Protein AF-0000000083426037 (afdb_homodimer)

Sequence (1390 aa):
MDGDGNTFSNYRVETEENGKLPRKICNLVKFCLFLLVWMYSSVYLITTAPKVPSTFLVPVLPYRQYVIKSRDRKHHSDIDIEFSGPLNKRLIKHPDQATNLDPYIKVQVESFDAMANETALESQAWVLFLLANQDEMSYTIKKEFTLKKKKRRHPQDNQPSTSRGDYHELNVILTNYHSGAFGLFVVINYNPVSTHVGVAGGIMLLIFLYVLIIWDLADRAFVSLLISMGGMGLLCMMNARPLLTEFLKWIHLDCLMYVFLLMLIVRIVDETAVFDFIAALAYGASRGKPWLLVLILCVCAAIFSALLDNVTMVLLMGPIIFRLCHKLALCTTIVLMSVTMFANIGNVLSPLNKHSILKFDIDPAFKAQHITYGNYVLHLIPGVILSMVVAYAVLYGFFQKYLYNTSKVFGSISSLQVRADKLKKVGAHLSQYQNNRITQLRRIENVQPEERKNVDFQLVLSDLKANCIVTNLPLLIGCCISLAVLFVLCLPTIDNTLHHLEPSWIALFATMLLLILGNLQELDVLLARIDWRSLIFIAALLVLFKSIRYLGIDYWTINVIHNLVCNTRKDRQLAVSILVLTAVAAIESAVMPNMVIKSLMVTEAINLSASCDLPFAPLLWSIAYGSSFGENSNLICSLANVIAAGLAHQEGYRYTYKNFFIIGFPVTLATLLISTMYLMFAHLVFNWHGTSVQSMDGDGNTFSNYRVETEENGKLPRKICNLVKFCLFLLVWMYSSVYLITTAPKVPSTFLVPVLPYRQYVIKSRDRKHHSDIDIEFSGPLNKRLIKHPDQATNLDPYIKVQVESFDAMANETALESQAWVLFLLANQDEMSYTIKKEFTLKKKKRRHPQDNQPSTSRGDYHELNVILTNYHSGAFGLFVVINYNPVSTHVGVAGGIMLLIFLYVLIIWDLADRAFVSLLISMGGMGLLCMMNARPLLTEFLKWIHLDCLMYVFLLMLIVRIVDETAVFDFIAALAYGASRGKPWLLVLILCVCAAIFSALLDNVTMVLLMGPIIFRLCHKLALCTTIVLMSVTMFANIGNVLSPLNKHSILKFDIDPAFKAQHITYGNYVLHLIPGVILSMVVAYAVLYGFFQKYLYNTSKVFGSISSLQVRADKLKKVGAHLSQYQNNRITQLRRIENVQPEERKNVDFQLVLSDLKANCIVTNLPLLIGCCISLAVLFVLCLPTIDNTLHHLEPSWIALFATMLLLILGNLQELDVLLARIDWRSLIFIAALLVLFKSIRYLGIDYWTINVIHNLVCNTRKDRQLAVSILVLTAVAAIESAVMPNMVIKSLMVTEAINLSASCDLPFAPLLWSIAYGSSFGENSNLICSLANVIAAGLAHQEGYRYTYKNFFIIGFPVTLATLLISTMYLMFAHLVFNWHGTSVQS

Foldseek 3Di:
DCPPPPPPPPPPPPPDPPCVVVVVVVVVVVVVVLVVLVVLLVVLVVPFDADDWDKDKDKAAEQDKDKDKDPDQDFDQKKKKKKWWQFDPVCLLVVVPDDPQWKKKKKKKFWAQPVVRDGQWIWDIGITTGDPPDGDGDDMDMDMTGTDGDPPPDPPPPPPPPPPSRRTIMMIMIGTHHNDMHIMIMTMDRQAFDLVVLLVQLVVLLVVLCVCFQVVVDQNLVSLQSSLSSLQSVCSVSSNHHDPVVLVVLLVVLVLLLLQLLLLLLLLLLVFLPLLVVLLVLLVVQLNDPLSSLLSLQVVLLQVCLQPPLQSSLSNCLSNLCVNCLLLVWQSLLSSLSNSLSSLLSNLLHLVLVCLQPVDVCVVLCVLFVPASVNSNVLQVVLSVVLSVLLSVLSCVVCVVPTLPCVQQVVLLVVLVSVQVSCVVVVNHDPVLSVVLSVSSVVSVPPDSVVSSDDDSVVSSVVSVVSNDGPDVQLNVLSVVLVVQLSVVSRVVNPCPPDPDDSSVSSVVSSVSSCVSVVPPCVVVSSVPGLVSLSSSSSSQSSSVVSSVSSNVLVVLLVVLCCQQVVDDLLCSQLSLLVSLLQSLLVVLLRAAQSPCSNSQLVSLLSCCVVSFDFSSSNNSSNSQNNSLSPQQWQRSYSSSSVSCSSCSSSRGDNGGVVSNVSSNVSSVSSSVSSSVSSCCCCVVVVPGDGGSVD/DPPVPPDPPPPPPPPDPPCVVVVVVVVVVVVVVLVVLVVLLVVLVVPFDADDWDKDKDKAAEQDKDKDKDPDQDFDQKKKKKKWWQFDPVCLLVVVPDDPQFKKKKKKKFWAQPVVRDTFWIWDIGITTGDPPDGDGDDMDMDMTGTDGDPDPDPPPPPPPPPPSRRIIMMIMIGTHHNDMHIMIMTMDRQAFDLVVLLVQLVVLLVVLCVCFQVVVDQLLVSLQSSLSSLQSVCSVSSNHHDPVVLVVLLVVLVLLLLQLLLLLLLLLLVFLPLLVVLLVLLVVQVNDVLSSLLSLQVVLLQVCLQFPLQSSLSNCLSNLCVNCLLLVWQSLLSSLSNSLSSLLSNLLHLVLVCLQPVDPCVVLCVLFVPASVNSNVLQVVLSVVLSVLLSVLSCVVCVPPGLVNVLQVVLLVVLVSVQVSCVVVVNRLPVLSVVLSVSSVVSVPPDSVVSVPDDSVVSSVVSVVSNDGPDVQLNVLSVVLVVQLSVVSRVVNPCPPDPDDSSVSSVVSSVSSCVSVVPDCVVVSSVPGLVSLSSSSSSQSSSVVSSVSSNVLVVLLVVLCCQQVVDDLLCSQLSLLVSLLQSLLVVLLRAAQSVVSNSQLVSLLSCCVVSFYFSSSNNSSNSQNNSLSPQQWQRSYSNSSVSCSSCSSSRGDNGGVVSNVSSNVSSVSSSVSSSVSSCCCCVVVVPGDGGSVD

Nearest PDB structures (foldseek):
  8w6t-assembly1_A  TM=7.817E-01  e=2.371E-08  Homo sapiens
  8w6g-assembly1_B  TM=7.305E-01  e=9.644E-08  Homo sapiens
  6okz-assembly2_A  TM=5.923E-01  e=1.236E-06  Vibrio cholerae O1 biovar El Tor str. N16961
  6ol0-assembly2_B  TM=5.603E-01  e=9.181E-07  Vibrio cholerae O1 biovar El Tor str. N16961
  4f35-assembly1_C  TM=5.423E-01  e=1.290E-06  Vibrio cholerae

Solvent-accessible surface area (backbone atoms only — not comparable to full-atom values): 70808 Å² total; per-residue (Å²): 132,84,74,76,75,82,64,89,61,78,72,62,80,79,69,73,82,87,60,48,60,65,49,52,48,51,50,48,49,49,50,51,50,52,49,47,44,51,48,54,19,51,52,28,52,49,74,42,63,62,53,73,71,49,46,31,32,43,42,41,45,48,66,34,74,41,74,47,74,47,87,59,55,82,60,56,59,43,32,34,37,33,42,31,19,29,44,23,64,68,39,52,76,35,59,84,74,54,52,95,80,56,39,38,30,40,37,33,43,34,30,32,28,70,88,75,71,37,72,53,26,39,32,75,74,42,73,45,28,37,44,81,95,45,52,44,57,68,39,74,50,79,48,77,44,58,52,39,73,58,80,73,82,76,85,73,84,67,70,76,74,70,82,59,88,70,54,35,37,39,32,43,34,39,34,29,74,25,86,61,66,41,19,37,40,38,35,46,36,48,55,53,64,54,46,67,63,26,32,52,52,36,50,49,52,49,52,52,52,48,54,38,47,57,66,60,72,52,38,59,40,61,51,31,44,51,49,24,44,33,34,51,14,52,34,19,69,49,60,52,25,66,42,69,72,57,51,56,57,40,42,38,59,59,61,52,49,27,54,52,36,46,53,51,46,45,53,58,39,62,74,38,33,57,46,39,44,51,36,34,52,49,47,60,72,26,72,64,38,66,67,49,32,53,49,50,50,21,52,50,29,14,55,46,2,20,56,44,46,36,50,61,38,42,59,59,44,46,62,26,47,52,56,48,23,61,74,55,61,42,32,52,59,60,54,51,50,48,27,48,43,30,10,34,48,23,23,59,56,7,46,63,51,37,40,44,52,52,59,56,92,49,53,60,60,34,57,71,62,66,61,45,69,69,59,52,41,63,68,44,45,62,41,44,54,54,24,50,53,52,33,49,52,51,47,52,67,59,36,76,69,44,42,65,51,47,67,72,51,47,68,9,49,56,50,40,47,49,46,28,51,47,23,37,67,75,33,35,36,42,21,57,46,49,51,49,44,45,54,50,51,51,52,55,68,68,50,59,66,72,62,47,78,64,59,58,50,68,58,54,48,50,51,35,52,64,59,42,53,77,86,53,63,61,42,43,54,25,41,51,49,23,51,46,50,40,52,59,59,52,51,46,50,53,55,70,73,76,34,79,60,52,67,39,57,44,33,50,51,24,38,52,50,29,38,61,55,47,64,58,60,58,59,61,59,60,57,69,70,52,68,59,56,54,52,50,25,51,32,21,44,40,35,26,52,50,38,32,43,70,23,28,42,57,60,53,52,51,50,52,52,50,53,62,36,68,72,40,60,78,92,49,26,64,62,47,37,35,52,49,40,19,51,50,30,17,52,47,9,41,70,36,50,46,72,67,50,39,43,54,51,46,54,48,38,52,47,44,11,54,76,67,64,28,48,37,61,59,43,52,51,21,34,44,50,14,31,32,38,15,25,35,30,28,45,81,12,25,72,33,46,43,47,51,38,47,53,32,46,75,72,28,38,61,63,56,47,56,64,40,29,68,54,21,34,59,35,25,53,51,29,51,50,51,34,50,51,46,50,46,47,44,46,71,72,64,49,73,59,71,69,23,73,78,104,132,84,74,76,75,79,64,90,61,78,73,62,79,80,68,73,82,86,60,46,61,64,49,52,49,50,50,48,48,49,50,50,51,54,49,47,46,50,49,53,19,50,51,27,51,51,71,41,63,61,54,73,72,50,46,32,32,42,42,41,45,47,66,36,75,39,73,47,76,47,86,58,54,81,62,55,60,42,32,34,38,33,44,32,18,27,45,24,64,68,38,51,76,35,59,83,76,52,53,96,81,54,38,37,30,41,37,31,42,33,31,31,27,68,88,74,72,39,72,53,26,38,29,74,74,41,72,45,30,38,44,81,98,44,50,42,56,68,39,75,49,76,47,77,44,58,51,39,73,59,82,73,82,76,85,72,84,67,72,78,76,72,82,58,89,68,54,35,39,39,32,42,34,38,35,28,75,25,85,60,66,42,19,35,39,38,35,47,36,49,55,52,63,55,45,67,62,25,31,53,50,37,50,51,53,50,51,53,50,48,55,37,46,55,66,60,72,52,38,58,40,59,50,31,43,52,50,24,43,35,34,50,14,52,34,20,68,49,61,52,26,68,42,69,72,58,52,55,56,39,43,37,58,57,60,52,50,27,54,52,36,47,53,51,45,45,53,58,39,61,73,39,34,58,45,38,44,52,34,32,52,48,47,60,72,26,73,64,39,66,68,49,33,51,48,52,51,20,52,49,29,15,54,47,2,20,54,46,46,36,48,60,39,41,60,59,44,45,64,28,46,51,56,46,23,63,74,56,60,40,29,52,58,59,52,51,51,49,27,47,43,28,10,35,48,22,23,56,56,7,44,62,51,37,42,44,54,52,60,59,93,49,52,61,60,34,58,71,60,66,60,43,69,67,57,52,40,63,69,44,46,62,40,42,55,54,23,51,53,50,34,49,52,52,48,51,69,68,34,70,72,46,44,61,52,48,68,71,51,52,67,10,46,54,50,39,47,51,45,32,51,47,18,42,67,74,32,42,35,44,23,55,48,50,54,51,42,46,53,50,50,51,51,55,67,69,50,56,69,73,61,50,77,66,58,58,49,67,59,53,47,49,50,35,52,63,60,42,54,77,84,52,62,60,42,44,51,24,41,51,49,24,52,46,48,40,51,59,60,52,51,45,50,54,53,71,73,77,32,80,62,52,68,40,57,45,33,49,51,24,39,52,49,28,40,61,56,47,65,58,58,58,60,62,60,60,56,69,70,51,67,60,55,55,53,50,25,51,34,21,43,40,36,25,52,49,36,31,43,70,24,29,43,56,60,53,51,50,50,52,52,49,52,62,36,69,72,40,59,79,92,49,26,64,63,46,37,36,53,48,40,21,50,51,30,16,52,47,9,42,70,35,49,47,73,67,50,38,43,55,53,48,53,47,39,52,50,43,11,54,75,66,64,29,47,37,61,60,41,51,53,22,34,46,51,13,32,31,38,15,24,34,30,27,46,81,11,26,72,35,45,43,49,50,38,45,54,33,46,75,73,29,39,64,61,53,47,56,64,42,30,70,54,22,34,58,36,26,53,52,29,51,50,50,34,49,52,46,52,47,47,44,47,70,71,65,50,73,58,70,67,22,73,79,102

pLDDT: mean 78.53, std 16.11, range [19.44, 97.12]

Organism: Drosophila navojoa (NCBI:txid7232)

Secondary structure (DSSP, 8-state):
----------------GGGHHHHHHHHHHHHHHHHHHHHHHHHHHHHPPP---EEEEEEE-TT-EEEEE---S---SEEEEEEEESB-HHHHH-GGG--TTS-EEEEEEEEEETTTTEEEEEPPPEEEEB-TT--B--EEEEEEEEPEE---S-S------------EEEEEEEEE-SSS-EEEEEEEESSPPPHHHHHHHHHHHHHHHHHHHHTT-S-HHHHHHHHHHHHHHHHHHTT-PPPHHHHHHHT-HHHHHHHHHHHHHHHHHHTTTHHHHHHHHHHHHHTT-HHHHHHHHHHHHHHHHHHS-HHHHHHHHHHHHHHHHHHHT--HHHHHHHHHHHHHHHGGG-HHHHHHHH-SS-HHHHHHTT--HHHHHHHHHHHHHHHHHHHHHHHHHHHHHHTT--GGGGHHHHHHHHHHHHHHHTT----HHHHHHHHHHHHHHHS-HHHHHT--HHHHHHHHHHT---S-HHHHHHHHHHHHHHHHHHSGGGSTTS----HHHHHHHHHHHHHHHHT---HHHHHHTS-HHHHHHHHHHHHHHHHHIIIIIHHHHHHHHHHHHHTS-GGGHHHHHHHHHHHHHHHHHHHS-HHHHHHHHHHHHHHHHHHTT-BHHHHHHHHHHHHHHHTTS-GGG-HHHHHHHHHHHHTT----HHHHHHHHHHHHHHHHHHHHHHHHIIIIIS-----BTT-/----------------GGGHHHHHHHHHHHHHHHHHHHHHHHHHHHHPPP---EEEEEEE-TT-EEEEE---S---SEEEEEEEESB-HHHHH-GGG--TTS-EEEEEEEEEETTTTEEEEEPPPEEEEB-TT--B--EEEEEEEE-EE---S--------------EEEEEEEEE-SSS-EEEEEEEESSPPPHHHHHHHHHHHHHHHHHHHHTT-S-HHHHHHHHHHHHHHHHHHTT-PPPHHHHHHHT-HHHHHHHHHHHHHHHHHHTTTHHHHHHHHHHHHHTT-HHHHHHHHHHHHHHHHHHS-HHHHHHHHHHHHHHHHHHHT--HHHHHHHHHHHHHHHGGG-HHHHHHHH-SS-HHHHHHTT--HHHHHHHHHHHHHHHHHHHHHHHHHHHTTTTT--GGGHHHHHHHHHHHHHHHHTT----HHHHHHHHHHHHHHHS-HHHHHT--HHHHHHHHHHT---S-HHHHHHHHHHHHHHHHHHSGGGSTTS----HHHHHHHHHHHHHHHHT---HHHHHHTS-HHHHHHHHHHHHHHHHHIIIIIHHHHHHHHHHHHHTS-GGGHHHHHHHHHHHHHHHHHHHS-HHHHHHHHHHHHHHHHHHTT-BHHHHHHHHHHHHHHHTTS-GGG-HHHHHHHHHHHHTT----HHHHHHHHHHHHHHHHHHHHHHHHIIIIIS-----BTT-

Structure (mmCIF, N/CA/C/O backbone):
data_AF-0000000083426037-model_v1
#
loop_
_entity.id
_entity.type
_entity.pdbx_description
1 polymer 'Citrate transporter-like domain-containing protein'
#
loop_
_atom_site.group_PDB
_atom_site.id
_atom_site.type_symbol
_atom_site.label_atom_id
_atom_site.label_alt_id
_atom_site.label_comp_id
_atom_site.label_asym_id
_atom_site.label_entity_id
_atom_site.label_seq_id
_atom_site.pdbx_PDB_ins_code
_atom_site.Cartn_x
_atom_site.Cartn_y
_atom_site.Cartn_z
_atom_site.occupancy
_atom_site.B_iso_or_equiv
_atom_site.auth_seq_id
_atom_site.auth_comp_id
_atom_site.auth_asym_id
_atom_site.auth_atom_id
_atom_site.pdbx_PDB_model_num
ATOM 1 N N . MET A 1 1 ? 0.582 -50.25 -5.078 1 19.44 1 MET A N 1
ATOM 2 C CA . MET A 1 1 ? -0.292 -49.125 -4.887 1 19.44 1 MET A CA 1
ATOM 3 C C . MET A 1 1 ? 0.244 -48.188 -3.785 1 19.44 1 MET A C 1
ATOM 5 O O . MET A 1 1 ? -0.503 -47.406 -3.211 1 19.44 1 MET A O 1
ATOM 9 N N . ASP A 1 2 ? 1.494 -48.25 -3.561 1 19.52 2 ASP A N 1
ATOM 10 C CA . ASP A 1 2 ? 2.375 -47.812 -2.48 1 19.52 2 ASP A CA 1
ATOM 11 C C . ASP A 1 2 ? 2.51 -46.312 -2.455 1 19.52 2 ASP A C 1
ATOM 13 O O . ASP A 1 2 ? 3.033 -45.688 -3.398 1 19.52 2 ASP A O 1
ATOM 17 N N . GLY A 1 3 ? 1.328 -45.594 -2.125 1 21.64 3 GLY A N 1
ATOM 18 C CA . GLY A 1 3 ? 0.963 -44.188 -2.039 1 21.64 3 GLY A CA 1
ATOM 19 C C . GLY A 1 3 ? 1.945 -43.375 -1.227 1 21.64 3 GLY A C 1
ATOM 20 O O . GLY A 1 3 ? 1.791 -43.25 -0.012 1 21.64 3 GLY A O 1
ATOM 21 N N . ASP A 1 4 ? 3.254 -43.5 -1.604 1 22.91 4 ASP A N 1
ATOM 22 C CA . ASP A 1 4 ? 4.387 -42.906 -0.915 1 22.91 4 ASP A CA 1
ATOM 23 C C . ASP A 1 4 ? 4.184 -41.375 -0.762 1 22.91 4 ASP A C 1
ATOM 25 O O . ASP A 1 4 ? 4.062 -40.656 -1.756 1 22.91 4 ASP A O 1
ATOM 29 N N . GLY A 1 5 ? 3.338 -41 0.193 1 25.8 5 GLY A N 1
ATOM 30 C CA . GLY A 1 5 ? 2.982 -39.719 0.81 1 25.8 5 GLY A CA 1
ATOM 31 C C . GLY A 1 5 ? 4.176 -38.812 1.019 1 25.8 5 GLY A C 1
ATOM 32 O O . GLY A 1 5 ? 5.074 -39.125 1.8 1 25.8 5 GLY A O 1
ATOM 33 N N . ASN A 1 6 ? 4.609 -38.219 -0.103 1 25.34 6 ASN A N 1
ATOM 34 C CA . ASN A 1 6 ? 5.781 -37.375 -0.35 1 25.34 6 ASN A CA 1
ATOM 35 C C . ASN A 1 6 ? 5.824 -36.188 0.595 1 25.34 6 ASN A C 1
ATOM 37 O O . ASN A 1 6 ? 4.965 -35.281 0.533 1 25.34 6 ASN A O 1
ATOM 41 N N . THR A 1 7 ? 6.246 -36.438 1.877 1 25.28 7 THR A N 1
ATOM 42 C CA . THR A 1 7 ? 6.543 -35.625 3.062 1 25.28 7 THR A CA 1
ATOM 43 C C . THR A 1 7 ? 7.457 -34.469 2.709 1 25.28 7 THR A C 1
ATOM 45 O O . THR A 1 7 ? 8.359 -34.594 1.88 1 25.28 7 THR A O 1
ATOM 48 N N . PHE A 1 8 ? 6.934 -33.312 2.76 1 29.02 8 PHE A N 1
ATOM 49 C CA . PHE A 1 8 ? 7.742 -32.094 2.836 1 29.02 8 PHE A CA 1
ATOM 50 C C . PHE A 1 8 ? 8.953 -32.312 3.734 1 29.02 8 PHE A C 1
ATOM 52 O O . PHE A 1 8 ? 8.961 -31.859 4.887 1 29.02 8 PHE A O 1
ATOM 59 N N . SER A 1 9 ? 9.5 -33.562 3.826 1 25.78 9 SER A N 1
ATOM 60 C CA . SER A 1 9 ? 10.648 -33.844 4.684 1 25.78 9 SER A CA 1
ATOM 61 C C . SER A 1 9 ? 11.828 -32.938 4.352 1 25.78 9 SER A C 1
ATOM 63 O O . SER A 1 9 ? 12.109 -32.688 3.178 1 25.78 9 SER A O 1
ATOM 65 N N . ASN A 1 10 ? 12.203 -32.062 5.285 1 28.83 10 ASN A N 1
ATOM 66 C CA . ASN A 1 10 ? 13.5 -31.422 5.449 1 28.83 10 ASN A CA 1
ATOM 67 C C . ASN A 1 10 ? 14.641 -32.312 4.988 1 28.83 10 ASN A C 1
ATOM 69 O O . ASN A 1 10 ? 14.969 -33.312 5.656 1 28.83 10 ASN A O 1
ATOM 73 N N . TYR A 1 11 ? 14.641 -32.625 3.828 1 27.91 11 TYR A N 1
ATOM 74 C CA . TYR A 1 11 ? 15.781 -33.438 3.412 1 27.91 11 TYR A CA 1
ATOM 75 C C . TYR A 1 11 ? 17.094 -32.75 3.723 1 27.91 11 TYR A C 1
ATOM 77 O O . TYR A 1 11 ? 17.609 -31.984 2.896 1 27.91 11 TYR A O 1
ATOM 85 N N . ARG A 1 12 ? 17.281 -32.031 4.852 1 32.53 12 ARG A N 1
ATOM 86 C CA . ARG A 1 12 ? 18.688 -31.828 5.176 1 32.53 12 ARG A CA 1
ATOM 87 C C . ARG A 1 12 ? 19.484 -33.125 4.953 1 32.53 12 ARG A C 1
ATOM 89 O O . ARG A 1 12 ? 19.016 -34.219 5.309 1 32.53 12 ARG A O 1
ATOM 96 N N . VAL A 1 13 ? 20.328 -33.125 3.992 1 32 13 VAL A N 1
ATOM 97 C CA . VAL A 1 13 ? 21.359 -34.125 3.898 1 32 13 VAL A CA 1
ATOM 98 C C . VAL A 1 13 ? 21.719 -34.656 5.293 1 32 13 VAL A C 1
ATOM 100 O O . VAL A 1 13 ? 22.062 -33.875 6.18 1 32 13 VAL A O 1
ATOM 103 N N . GLU A 1 14 ? 21.141 -35.719 5.809 1 34.5 14 GLU A N 1
ATOM 104 C CA . GLU A 1 14 ? 21.516 -36.562 6.93 1 34.5 14 GLU A CA 1
ATOM 105 C C . GLU A 1 14 ? 23.031 -36.719 7.039 1 34.5 14 GLU A C 1
ATOM 107 O O . GLU A 1 14 ? 23.594 -37.719 6.617 1 34.5 14 GLU A O 1
ATOM 112 N N . THR A 1 15 ? 23.891 -35.719 6.598 1 35.56 15 THR A N 1
ATOM 113 C CA . THR A 1 15 ? 25.219 -36.219 6.926 1 35.56 15 THR A CA 1
ATOM 114 C C . THR A 1 15 ? 25.281 -36.688 8.383 1 35.56 15 THR A C 1
ATOM 116 O O . THR A 1 15 ? 25.422 -37.875 8.672 1 35.56 15 THR A O 1
ATOM 119 N N . GLU A 1 16 ? 26.578 -36.312 9.188 1 38.25 16 GLU A N 1
ATOM 120 C CA . GLU A 1 16 ? 27.203 -36.969 10.32 1 38.25 16 GLU A CA 1
ATOM 121 C C . GLU A 1 16 ? 26.391 -36.812 11.594 1 38.25 16 GLU A C 1
ATOM 123 O O . GLU A 1 16 ? 25.75 -35.781 11.789 1 38.25 16 GLU A O 1
ATOM 128 N N . GLU A 1 17 ? 25.984 -37.844 12.398 1 44.12 17 GLU A N 1
ATOM 129 C CA . GLU A 1 17 ? 25.422 -38.188 13.695 1 44.12 17 GLU A CA 1
ATOM 130 C C . GLU A 1 17 ? 25.719 -37.125 14.742 1 44.12 17 GLU A C 1
ATOM 132 O O . GLU A 1 17 ? 24.906 -36.875 15.625 1 44.12 17 GLU A O 1
ATOM 137 N N . ASN A 1 18 ? 27.031 -36.75 14.859 1 46.19 18 ASN A N 1
ATOM 138 C CA . ASN A 1 18 ? 27.578 -36 15.992 1 46.19 18 ASN A CA 1
ATOM 139 C C . ASN A 1 18 ? 27.047 -34.594 16.031 1 46.19 18 ASN A C 1
ATOM 141 O O . ASN A 1 18 ? 27.156 -33.906 17.047 1 46.19 18 ASN A O 1
ATOM 145 N N . GLY A 1 19 ? 26.609 -33.938 14.875 1 49.72 19 GLY A N 1
ATOM 146 C CA . GLY A 1 19 ? 26.359 -32.531 14.773 1 49.72 19 GLY A CA 1
ATOM 147 C C . GLY A 1 19 ? 24.891 -32.188 14.789 1 49.72 19 GLY A C 1
ATOM 148 O O . GLY A 1 19 ? 24.5 -31.047 14.445 1 49.72 19 GLY A O 1
ATOM 149 N N . LYS A 1 20 ? 24.109 -33.156 15.07 1 60.34 20 LYS A N 1
ATOM 150 C CA . LYS A 1 20 ? 22.656 -33 15.07 1 60.34 20 LYS A CA 1
ATOM 151 C C . LYS A 1 20 ? 22.188 -32.25 16.297 1 60.34 20 LYS A C 1
ATOM 153 O O . LYS A 1 20 ? 21.281 -31.406 16.203 1 60.34 20 LYS A O 1
ATOM 158 N N . LEU A 1 21 ? 22.766 -32.5 17.375 1 62.59 21 LEU A N 1
ATOM 159 C CA . LEU A 1 21 ? 22.266 -31.906 18.625 1 62.59 21 LEU A CA 1
ATOM 160 C C . LEU A 1 21 ? 22.438 -30.391 18.609 1 62.59 21 LEU A C 1
ATOM 162 O O . LEU A 1 21 ? 21.5 -29.656 18.906 1 62.59 21 LEU A O 1
ATOM 166 N N . PRO A 1 22 ? 23.656 -29.906 18.266 1 65.12 22 PRO A N 1
ATOM 167 C CA . PRO A 1 22 ? 23.766 -28.453 18.234 1 65.12 22 PRO A CA 1
ATOM 168 C C . PRO A 1 22 ? 22.844 -27.797 17.219 1 65.12 22 PRO A C 1
ATOM 170 O O . PRO A 1 22 ? 22.312 -26.703 17.453 1 65.12 22 PRO A O 1
ATOM 173 N N . ARG A 1 23 ? 22.594 -28.469 16.266 1 75.38 23 ARG A N 1
ATOM 174 C CA . ARG A 1 23 ? 21.703 -27.906 15.258 1 75.38 23 ARG A CA 1
ATOM 175 C C . ARG A 1 23 ? 20.266 -27.875 15.758 1 75.38 23 ARG A C 1
ATOM 177 O O . ARG A 1 23 ? 19.531 -26.906 15.516 1 75.38 23 ARG A O 1
ATOM 184 N N . LYS A 1 24 ? 19.891 -28.938 16.469 1 79.38 24 LYS A N 1
ATOM 185 C CA . LYS A 1 24 ? 18.531 -28.953 17.031 1 79.38 24 LYS A CA 1
ATOM 186 C C . LYS A 1 24 ? 18.375 -27.875 18.094 1 79.38 24 LYS A C 1
ATOM 188 O O . LYS A 1 24 ? 17.312 -27.234 18.172 1 79.38 24 LYS A O 1
ATOM 193 N N . ILE A 1 25 ? 19.406 -27.672 18.812 1 79.62 25 ILE A N 1
ATOM 194 C CA . ILE A 1 25 ? 19.359 -26.641 19.844 1 79.62 25 ILE A CA 1
ATOM 195 C C . ILE A 1 25 ? 19.281 -25.266 19.188 1 79.62 25 ILE A C 1
ATOM 197 O O . ILE A 1 25 ? 18.516 -24.406 19.625 1 79.62 25 ILE A O 1
ATOM 201 N N . CYS A 1 26 ? 20.016 -25.094 18.188 1 79.94 26 CYS A N 1
ATOM 202 C CA . CYS A 1 26 ? 20 -23.812 17.484 1 79.94 26 CYS A CA 1
ATOM 203 C C . CYS A 1 26 ? 18.641 -23.547 16.859 1 79.94 26 CYS A C 1
ATOM 205 O O . CYS A 1 26 ? 18.141 -22.406 16.906 1 79.94 26 CYS A O 1
ATOM 207 N N . ASN A 1 27 ? 18.125 -24.562 16.438 1 82.44 27 ASN A N 1
ATOM 208 C CA . ASN A 1 27 ? 16.797 -24.406 15.844 1 82.44 27 ASN A CA 1
ATOM 209 C C . ASN A 1 27 ? 15.734 -24.141 16.922 1 82.44 27 ASN A C 1
ATOM 211 O O . ASN A 1 27 ? 14.805 -23.375 16.688 1 82.44 27 ASN A O 1
ATOM 215 N N . LEU A 1 28 ? 15.945 -24.734 18.062 1 86.38 28 LEU A N 1
ATOM 216 C CA . LEU A 1 28 ? 15.016 -24.5 19.156 1 86.38 28 LEU A CA 1
ATOM 217 C C . LEU A 1 28 ? 15.164 -23.078 19.719 1 86.38 28 LEU A C 1
ATOM 219 O O . LEU A 1 28 ? 14.172 -22.438 20.047 1 86.38 28 LEU A O 1
ATOM 223 N N . VAL A 1 29 ? 16.359 -22.672 19.781 1 86.06 29 VAL A N 1
ATOM 224 C CA . VAL A 1 29 ? 16.609 -21.328 20.266 1 86.06 29 VAL A CA 1
ATOM 225 C C . VAL A 1 29 ? 16.047 -20.312 19.281 1 86.06 29 VAL A C 1
ATOM 227 O O . VAL A 1 29 ? 15.422 -19.312 19.688 1 86.06 29 VAL A O 1
ATOM 230 N N . LYS A 1 30 ? 16.297 -20.609 18.109 1 86.38 30 LYS A N 1
ATOM 231 C CA . LYS A 1 30 ? 15.75 -19.734 17.062 1 86.38 30 LYS A CA 1
ATOM 232 C C . LYS A 1 30 ? 14.227 -19.688 17.141 1 86.38 30 LYS A C 1
ATOM 234 O O . LYS A 1 30 ? 13.633 -18.609 17.078 1 86.38 30 LYS A O 1
ATOM 239 N N . PHE A 1 31 ? 13.672 -20.812 17.328 1 88.31 31 PHE A N 1
ATOM 240 C CA . PHE A 1 31 ? 12.219 -20.922 17.422 1 88.31 31 PHE A CA 1
ATOM 241 C C . PHE A 1 31 ? 11.703 -20.156 18.641 1 88.31 31 PHE A C 1
ATOM 243 O O . PHE A 1 31 ? 10.734 -19.406 18.531 1 88.31 31 PHE A O 1
ATOM 250 N N . CYS A 1 32 ? 12.352 -20.234 19.703 1 90.06 32 CYS A N 1
ATOM 251 C CA . CYS A 1 32 ? 11.938 -19.562 20.922 1 90.06 32 CYS A CA 1
ATOM 252 C C . CYS A 1 32 ? 12.117 -18.047 20.812 1 90.06 32 CYS A C 1
ATOM 254 O O . CYS A 1 32 ? 11.281 -17.281 21.281 1 90.06 32 CYS A O 1
ATOM 256 N N . LEU A 1 33 ? 13.148 -17.703 20.172 1 90.06 33 LEU A N 1
ATOM 257 C CA . LEU A 1 33 ? 13.391 -16.281 19.984 1 90.06 33 LEU A CA 1
ATOM 258 C C . LEU A 1 33 ? 12.336 -15.648 19.078 1 90.06 33 LEU A C 1
ATOM 260 O O . LEU A 1 33 ? 11.867 -14.539 19.344 1 90.06 33 LEU A O 1
ATOM 264 N N . PHE A 1 34 ? 12.047 -16.359 18.047 1 92.12 34 PHE A N 1
ATOM 265 C CA . PHE A 1 34 ? 11.023 -15.859 17.125 1 92.12 34 PHE A CA 1
ATOM 266 C C . PHE A 1 34 ? 9.672 -15.766 17.828 1 92.12 34 PHE A C 1
ATOM 268 O O . PHE A 1 34 ? 8.945 -14.789 17.641 1 92.12 34 PHE A O 1
ATOM 275 N N . LEU A 1 35 ? 9.391 -16.734 18.656 1 92.44 35 LEU A N 1
ATOM 276 C CA . LEU A 1 35 ? 8.125 -16.75 19.391 1 92.44 35 LEU A CA 1
ATOM 277 C C . LEU A 1 35 ? 8.094 -15.648 20.438 1 92.44 35 LEU A C 1
ATOM 279 O O . LEU A 1 35 ? 7.035 -15.062 20.688 1 92.44 35 LEU A O 1
ATOM 283 N N . LEU A 1 36 ? 9.195 -15.375 20.953 1 93 36 LEU A N 1
ATOM 284 C CA . LEU A 1 36 ? 9.273 -14.312 21.953 1 93 36 LEU A CA 1
ATOM 285 C C . LEU A 1 36 ? 9.039 -12.945 21.312 1 93 36 LEU A C 1
ATOM 287 O O . LEU A 1 36 ? 8.328 -12.109 21.875 1 93 36 LEU A O 1
ATOM 291 N N . VAL A 1 37 ? 9.648 -12.75 20.172 1 92.44 37 VAL A N 1
ATOM 292 C CA . VAL A 1 37 ? 9.453 -11.484 19.469 1 92.44 37 VAL A CA 1
ATOM 293 C C . VAL A 1 37 ? 7.992 -11.344 19.047 1 92.44 37 VAL A C 1
ATOM 295 O O . VAL A 1 37 ? 7.41 -10.266 19.172 1 92.44 37 VAL A O 1
ATOM 298 N N . TRP A 1 38 ? 7.461 -12.406 18.594 1 92.94 38 TRP A N 1
ATOM 299 C CA . TRP A 1 38 ? 6.062 -12.398 18.188 1 92.94 38 TRP A CA 1
ATOM 300 C C . TRP A 1 38 ? 5.148 -12.141 19.375 1 92.94 38 TRP A C 1
ATOM 302 O O . TRP A 1 38 ? 4.215 -11.336 19.281 1 92.94 38 TRP A O 1
ATOM 312 N N . MET A 1 39 ? 5.406 -12.781 20.516 1 92.69 39 MET A N 1
ATOM 313 C CA . MET A 1 39 ? 4.555 -12.68 21.703 1 92.69 39 MET A CA 1
ATOM 314 C C . MET A 1 39 ? 4.598 -11.266 22.281 1 92.69 39 MET A C 1
ATOM 316 O O . MET A 1 39 ? 3.553 -10.68 22.562 1 92.69 39 MET A O 1
ATOM 320 N N . TYR A 1 40 ? 5.754 -10.766 22.406 1 91.31 40 TYR A N 1
ATOM 321 C CA . TYR A 1 40 ? 5.844 -9.438 23 1 91.31 40 TYR A CA 1
ATOM 322 C C . TYR A 1 40 ? 5.219 -8.383 22.094 1 91.31 40 TYR A C 1
ATOM 324 O O . TYR A 1 40 ? 4.52 -7.484 22.578 1 91.31 40 TYR A O 1
ATOM 332 N N . SER A 1 41 ? 5.434 -8.5 20.828 1 90.81 41 SER A N 1
ATOM 333 C CA . SER A 1 41 ? 4.867 -7.531 19.891 1 90.81 41 SER A CA 1
ATOM 334 C C . SER A 1 41 ? 3.346 -7.621 19.859 1 90.81 41 SER A C 1
ATOM 336 O O . SER A 1 41 ? 2.662 -6.594 19.859 1 90.81 41 SER A O 1
ATOM 338 N N . SER A 1 42 ? 2.803 -8.828 19.891 1 88.88 42 SER A N 1
ATOM 339 C CA . SER A 1 42 ? 1.357 -9.023 19.828 1 88.88 42 SER A CA 1
ATOM 340 C C . SER A 1 42 ? 0.677 -8.555 21.109 1 88.88 42 SER A C 1
ATOM 342 O O . SER A 1 42 ? -0.36 -7.891 21.047 1 88.88 42 SER A O 1
ATOM 344 N N . VAL A 1 43 ? 1.255 -8.789 22.203 1 88.44 43 VAL A N 1
ATOM 345 C CA . VAL A 1 43 ? 0.664 -8.406 23.469 1 88.44 43 VAL A CA 1
ATOM 346 C C . VAL A 1 43 ? 0.608 -6.887 23.594 1 88.44 43 VAL A C 1
ATOM 348 O O . VAL A 1 43 ? -0.424 -6.324 23.969 1 88.44 43 VAL A O 1
ATOM 351 N N . TYR A 1 44 ? 1.659 -6.246 23.219 1 88.75 44 TYR A N 1
ATOM 352 C CA . TYR A 1 44 ? 1.69 -4.793 23.359 1 88.75 44 TYR A CA 1
ATOM 353 C C . TYR A 1 44 ? 0.793 -4.129 22.328 1 88.75 44 TYR A C 1
ATOM 355 O O . TYR A 1 44 ? 0.19 -3.086 22.594 1 88.75 44 TYR A O 1
ATOM 363 N N . LEU A 1 45 ? 0.73 -4.719 21.219 1 86.56 45 LEU A N 1
ATOM 364 C CA . LEU A 1 45 ? -0.138 -4.133 20.203 1 86.56 45 LEU A CA 1
ATOM 365 C C . LEU A 1 45 ? -1.606 -4.309 20.578 1 86.56 45 LEU A C 1
ATOM 367 O O . LEU A 1 45 ? -2.439 -3.463 20.234 1 86.56 45 LEU A O 1
ATOM 371 N N . ILE A 1 46 ? -1.944 -5.402 21.234 1 83.69 46 ILE A N 1
ATOM 372 C CA . ILE A 1 46 ? -3.318 -5.68 21.641 1 83.69 46 ILE A CA 1
ATOM 373 C C . ILE A 1 46 ? -3.697 -4.801 22.828 1 83.69 46 ILE A C 1
ATOM 375 O O . ILE A 1 46 ? -4.82 -4.289 22.906 1 83.69 46 ILE A O 1
ATOM 379 N N . THR A 1 47 ? -2.797 -4.465 23.656 1 83.31 47 THR A N 1
ATOM 380 C CA . THR A 1 47 ? -3.127 -3.807 24.906 1 83.31 47 THR A CA 1
ATOM 381 C C . THR A 1 47 ? -2.979 -2.293 24.781 1 83.31 47 THR A C 1
ATOM 383 O O . THR A 1 47 ? -3.555 -1.538 25.578 1 83.31 47 THR A O 1
ATOM 386 N N . THR A 1 48 ? -2.223 -1.867 23.781 1 83.69 48 THR A N 1
ATOM 387 C CA . THR A 1 48 ? -2 -0.429 23.688 1 83.69 48 THR A CA 1
ATOM 388 C C . THR A 1 48 ? -2.943 0.19 22.656 1 83.69 48 THR A C 1
ATOM 390 O O . THR A 1 48 ? -3.129 -0.357 21.562 1 83.69 48 THR A O 1
ATOM 393 N N . ALA A 1 49 ? -3.557 1.324 23.031 1 77.69 49 ALA A N 1
ATOM 394 C CA . ALA A 1 49 ? -4.43 2.061 22.125 1 77.69 49 ALA A CA 1
ATOM 395 C C . ALA A 1 49 ? -3.629 3.029 21.266 1 77.69 49 ALA A C 1
ATOM 397 O O . ALA A 1 49 ? -2.58 3.523 21.672 1 77.69 49 ALA A O 1
ATOM 398 N N . PRO A 1 50 ? -4.137 3.172 20.078 1 78.19 50 PRO A N 1
ATOM 399 C CA . PRO A 1 50 ? -3.436 4.133 19.234 1 78.19 50 PRO A CA 1
ATOM 400 C C . PRO A 1 50 ? -3.449 5.551 19.797 1 78.19 50 PRO A C 1
ATOM 402 O O . PRO A 1 50 ? -4.445 5.965 20.406 1 78.19 50 PRO A O 1
ATOM 405 N N . LYS A 1 51 ? -2.326 6.137 19.688 1 71.81 51 LYS A N 1
ATOM 406 C CA . LYS A 1 51 ? -2.197 7.496 20.219 1 71.81 51 LYS A CA 1
ATOM 407 C C . LYS A 1 51 ? -2.734 8.523 19.219 1 71.81 51 LYS A C 1
ATOM 409 O O . LYS A 1 51 ? -2.287 8.578 18.078 1 71.81 51 LYS A O 1
ATOM 414 N N . VAL A 1 52 ? -3.822 9.133 19.562 1 68.38 52 VAL A N 1
ATOM 415 C CA . VAL A 1 52 ? -4.289 10.281 18.797 1 68.38 52 VAL A CA 1
ATOM 416 C C . VAL A 1 52 ? -3.752 11.57 19.406 1 68.38 52 VAL A C 1
ATOM 418 O O . VAL A 1 52 ? -3.988 11.852 20.594 1 68.38 52 VAL A O 1
ATOM 421 N N . PRO A 1 53 ? -2.869 12.117 18.641 1 68.31 53 PRO A N 1
ATOM 422 C CA . PRO A 1 53 ? -2.342 13.359 19.203 1 68.31 53 PRO A CA 1
ATOM 423 C C . PRO A 1 53 ? -3.43 14.391 19.484 1 68.31 53 PRO A C 1
ATOM 425 O O . PRO A 1 53 ? -4.434 14.445 18.766 1 68.31 53 PRO A O 1
ATOM 428 N N . SER A 1 54 ? -3.318 15.055 20.656 1 74.81 54 SER A N 1
ATOM 429 C CA . SER A 1 54 ? -4.227 16.156 20.953 1 74.81 54 SER A CA 1
ATOM 430 C C . SER A 1 54 ? -3.922 17.375 20.078 1 74.81 54 SER A C 1
ATOM 432 O O . SER A 1 54 ? -2.807 17.891 20.109 1 74.81 54 SER A O 1
ATOM 434 N N . THR A 1 55 ? -4.836 17.641 19.234 1 79.31 55 THR A N 1
ATOM 435 C CA . THR A 1 55 ? -4.656 18.766 18.312 1 79.31 55 THR A CA 1
ATOM 436 C C . THR A 1 55 ? -5.488 19.969 18.766 1 79.31 55 THR A C 1
ATOM 438 O O . THR A 1 55 ? -6.656 19.812 19.141 1 79.31 55 THR A O 1
ATOM 441 N N . PHE A 1 56 ? -4.805 21.141 18.938 1 82.12 56 PHE A N 1
ATOM 442 C CA . PHE A 1 56 ? -5.465 22.359 19.359 1 82.12 56 PHE A CA 1
ATOM 443 C C . PHE A 1 56 ? -5.332 23.453 18.312 1 82.12 56 PHE A C 1
ATOM 445 O O . PHE A 1 56 ? -4.297 23.547 17.641 1 82.12 56 PHE A O 1
ATOM 452 N N . LEU A 1 57 ? -6.406 24.062 18.031 1 85 57 LEU A N 1
ATOM 453 C CA . LEU A 1 57 ? -6.379 25.297 17.266 1 85 57 LEU A CA 1
ATOM 454 C C . LEU A 1 57 ? -6.504 26.516 18.172 1 85 57 LEU A C 1
ATOM 456 O O . LEU A 1 57 ? -7.566 26.75 18.734 1 85 57 LEU A O 1
ATOM 460 N N . VAL A 1 58 ? -5.43 27.312 18.234 1 86.06 58 VAL A N 1
ATOM 461 C CA . VAL A 1 58 ? -5.375 28.359 19.25 1 86.06 58 VAL A CA 1
ATOM 462 C C . VAL A 1 58 ? -5.289 29.734 18.578 1 86.06 58 VAL A C 1
ATOM 464 O O . VAL A 1 58 ? -4.395 29.969 17.766 1 86.06 58 VAL A O 1
ATOM 467 N N . PRO A 1 59 ? -6.277 30.562 18.875 1 86.44 59 PRO A N 1
ATOM 468 C CA . PRO A 1 59 ? -6.141 31.969 18.469 1 86.44 59 PRO A CA 1
ATOM 469 C C . PRO A 1 59 ? -5.277 32.781 19.438 1 86.44 59 PRO A C 1
ATOM 471 O O . PRO A 1 59 ? -5.664 33 20.594 1 86.44 59 PRO A O 1
ATOM 474 N N . VAL A 1 60 ? -4.184 33.156 19.062 1 87.75 60 VAL A N 1
ATOM 475 C CA . VAL A 1 60 ? -3.32 33.969 19.906 1 87.75 60 VAL A CA 1
ATOM 476 C C . VAL A 1 60 ? -3.627 35.438 19.688 1 87.75 60 VAL A C 1
ATOM 478 O O . VAL A 1 60 ? -3.254 36.031 18.672 1 87.75 60 VAL A O 1
ATOM 481 N N . LEU A 1 61 ? -4.211 36.062 20.781 1 87.25 61 LEU A N 1
ATOM 482 C CA . LEU A 1 61 ? -4.637 37.469 20.703 1 87.25 61 LEU A CA 1
ATOM 483 C C . LEU A 1 61 ? -3.459 38.406 20.938 1 87.25 61 LEU A C 1
ATOM 485 O O . LEU A 1 61 ? -2.445 38 21.516 1 87.25 61 LEU A O 1
ATOM 489 N N . PRO A 1 62 ? -3.645 39.656 20.422 1 87.69 62 PRO A N 1
ATOM 490 C CA . PRO A 1 62 ? -2.549 40.625 20.609 1 87.69 62 PRO A CA 1
ATOM 491 C C . PRO A 1 62 ? -2.279 40.938 22.078 1 87.69 62 PRO A C 1
ATOM 493 O O . PRO A 1 62 ? -3.207 41.25 22.828 1 87.69 62 PRO A O 1
ATOM 496 N N . TYR A 1 63 ? -1.077 40.812 22.5 1 87.88 63 TYR A N 1
ATOM 497 C CA . TYR A 1 63 ? -0.54 41.188 23.797 1 87.88 63 TYR A CA 1
ATOM 498 C C . TYR A 1 63 ? -1.28 40.469 24.922 1 87.88 63 TYR A C 1
ATOM 500 O O . TYR A 1 63 ? -1.546 41.031 25.969 1 87.88 63 TYR A O 1
ATOM 508 N N . ARG A 1 64 ? -1.739 39.25 24.656 1 87.5 64 ARG A N 1
ATOM 509 C CA . ARG A 1 64 ? -2.422 38.438 25.656 1 87.5 64 ARG A CA 1
ATOM 510 C C . ARG A 1 64 ? -1.809 37.062 25.75 1 87.5 64 ARG A C 1
ATOM 512 O O . ARG A 1 64 ? -1.082 36.625 24.859 1 87.5 64 ARG A O 1
ATOM 519 N N . GLN A 1 65 ? -2.096 36.5 26.891 1 88.94 65 GLN A N 1
ATOM 520 C CA . GLN A 1 65 ? -1.63 35.125 27.141 1 88.94 65 GLN A CA 1
ATOM 521 C C . GLN A 1 65 ? -2.742 34.125 26.891 1 88.94 65 GLN A C 1
ATOM 523 O O . GLN A 1 65 ? -3.898 34.344 27.25 1 88.94 65 GLN A O 1
ATOM 528 N N . TYR A 1 66 ? -2.348 33.156 26.109 1 87.88 66 TYR A N 1
ATOM 529 C CA . TYR A 1 66 ? -3.266 32.031 25.906 1 87.88 66 TYR A CA 1
ATOM 530 C C . TYR A 1 66 ? -2.752 30.781 26.578 1 87.88 66 TYR A C 1
ATOM 532 O O . TYR A 1 66 ? -1.583 30.422 26.422 1 87.88 66 TYR A O 1
ATOM 540 N N . VAL A 1 67 ? -3.598 30.125 27.328 1 85.31 67 VAL A N 1
ATOM 541 C CA . VAL A 1 67 ? -3.191 28.953 28.078 1 85.31 67 VAL A CA 1
ATOM 542 C C . VAL A 1 67 ? -3.969 27.734 27.594 1 85.31 67 VAL A C 1
ATOM 544 O O . VAL A 1 67 ? -5.203 27.734 27.578 1 85.31 67 VAL A O 1
ATOM 547 N N . ILE A 1 68 ? -3.217 26.766 27.062 1 85.62 68 ILE A N 1
ATOM 548 C CA . ILE A 1 68 ? -3.797 25.469 26.719 1 85.62 68 ILE A CA 1
ATOM 549 C C . ILE A 1 68 ? -3.738 24.531 27.922 1 85.62 68 ILE A C 1
ATOM 551 O O . ILE A 1 68 ? -2.654 24.188 28.391 1 85.62 68 ILE A O 1
ATOM 555 N N . LYS A 1 69 ? -4.844 24.109 28.344 1 76.62 69 LYS A N 1
ATOM 556 C CA . LYS A 1 69 ? -4.898 23.219 29.516 1 76.62 69 LYS A CA 1
ATOM 557 C C . LYS A 1 69 ? -5.074 21.766 29.094 1 76.62 69 LYS A C 1
ATOM 559 O O . LYS A 1 69 ? -5.891 21.469 28.219 1 76.62 69 LYS A O 1
ATOM 564 N N . SER A 1 70 ? -4.051 21.016 29.359 1 71.56 70 SER A N 1
ATOM 565 C CA . SER A 1 70 ? -4.129 19.594 29 1 71.56 70 SER A CA 1
ATOM 566 C C . SER A 1 70 ? -4.957 18.812 30.016 1 71.56 70 SER A C 1
ATOM 568 O O . SER A 1 70 ? -4.957 19.141 31.203 1 71.56 70 SER A O 1
ATOM 570 N N . ARG A 1 71 ? -5.824 17.953 29.5 1 57.19 71 ARG A N 1
ATOM 571 C CA . ARG A 1 71 ? -6.652 17.125 30.375 1 57.19 71 ARG A CA 1
ATOM 572 C C . ARG A 1 71 ? -5.918 15.859 30.781 1 57.19 71 ARG A C 1
ATOM 574 O O . ARG A 1 71 ? -6.434 15.062 31.578 1 57.19 71 ARG A O 1
ATOM 581 N N . ASP A 1 72 ? -4.68 15.656 30.203 1 57.25 72 ASP A N 1
ATOM 582 C CA . ASP A 1 72 ? -4.098 14.352 30.469 1 57.25 72 ASP A CA 1
ATOM 583 C C . ASP A 1 72 ? -3.367 14.336 31.812 1 57.25 72 ASP A C 1
ATOM 585 O O . ASP A 1 72 ? -2.676 15.305 32.156 1 57.25 72 ASP A O 1
ATOM 589 N N . ARG A 1 73 ? -3.766 13.539 32.812 1 54.75 73 ARG A N 1
ATOM 590 C CA . ARG A 1 73 ? -3.332 13.406 34.188 1 54.75 73 ARG A CA 1
ATOM 591 C C . ARG A 1 73 ? -1.868 12.984 34.281 1 54.75 73 ARG A C 1
ATOM 593 O O . ARG A 1 73 ? -1.145 13.398 35.188 1 54.75 73 ARG A O 1
ATOM 600 N N . LYS A 1 74 ? -1.355 12.031 33.344 1 57.5 74 LYS A N 1
ATOM 601 C CA . LYS A 1 74 ? 0.002 11.523 33.531 1 57.5 74 LYS A CA 1
ATOM 602 C C . LYS A 1 74 ? 0.911 11.992 32.375 1 57.5 74 LYS A C 1
ATOM 604 O O . LYS A 1 74 ? 0.576 11.836 31.203 1 57.5 74 LYS A O 1
ATOM 609 N N . HIS A 1 75 ? 1.738 13.047 32.75 1 60.78 75 HIS A N 1
ATOM 610 C CA . HIS A 1 75 ? 2.686 13.492 31.719 1 60.78 75 HIS A CA 1
ATOM 611 C C . HIS A 1 75 ? 4.125 13.227 32.156 1 60.78 75 HIS A C 1
ATOM 613 O O . HIS A 1 75 ? 4.41 13.148 33.344 1 60.78 75 HIS A O 1
ATOM 619 N N . HIS A 1 76 ? 4.902 12.828 31.188 1 64.06 76 HIS A N 1
ATOM 620 C CA . HIS A 1 76 ? 6.336 12.695 31.422 1 64.06 76 HIS A CA 1
ATOM 621 C C . HIS A 1 76 ? 7.004 14.062 31.531 1 64.06 76 HIS A C 1
ATOM 623 O O . HIS A 1 76 ? 6.348 15.094 31.375 1 64.06 76 HIS A O 1
ATOM 629 N N . SER A 1 77 ? 8.203 14.062 31.906 1 66.44 77 SER A N 1
ATOM 630 C CA . SER A 1 77 ? 8.977 15.289 32.062 1 66.44 77 SER A CA 1
ATOM 631 C C . SER A 1 77 ? 9.25 15.938 30.703 1 66.44 77 SER A C 1
ATOM 633 O O . SER A 1 77 ? 9.445 17.156 30.625 1 66.44 77 SER A O 1
ATOM 635 N N . ASP A 1 78 ? 9.266 15.117 29.688 1 75.38 78 ASP A N 1
ATOM 636 C CA . ASP A 1 78 ? 9.5 15.672 28.359 1 75.38 78 ASP A CA 1
ATOM 637 C C . ASP A 1 78 ? 8.219 15.688 27.531 1 75.38 78 ASP A C 1
ATOM 639 O O . ASP A 1 78 ? 7.473 14.703 27.516 1 75.38 78 ASP A O 1
ATOM 643 N N . ILE A 1 79 ? 7.984 16.922 27.047 1 80.69 79 ILE A N 1
ATOM 644 C CA . ILE A 1 79 ? 6.781 17.094 26.234 1 80.69 79 ILE A CA 1
ATOM 645 C C . ILE A 1 79 ? 7.164 17.547 24.828 1 80.69 79 ILE A C 1
ATOM 647 O O . ILE A 1 79 ? 8.047 18.391 24.656 1 80.69 79 ILE A O 1
ATOM 651 N N . ASP A 1 80 ? 6.582 16.859 23.844 1 82.06 80 ASP A N 1
ATOM 652 C CA . ASP A 1 80 ? 6.801 17.266 22.469 1 82.06 80 ASP A CA 1
ATOM 653 C C . ASP A 1 80 ? 5.613 18.062 21.922 1 82.06 80 ASP A C 1
ATOM 655 O O . ASP A 1 80 ? 4.465 17.609 22.031 1 82.06 80 ASP A O 1
ATOM 659 N N . ILE A 1 81 ? 5.902 19.297 21.469 1 86.88 81 ILE A N 1
ATOM 660 C CA . ILE A 1 81 ? 4.848 20.125 20.906 1 86.88 81 ILE A CA 1
ATOM 661 C C . ILE A 1 81 ? 5.164 20.453 19.453 1 86.88 81 ILE A C 1
ATOM 663 O O . ILE A 1 81 ? 6.301 20.797 19.125 1 86.88 81 ILE A O 1
ATOM 667 N N . GLU A 1 82 ? 4.195 20.234 18.656 1 87.56 82 GLU A N 1
ATOM 668 C CA . GLU A 1 82 ? 4.297 20.609 17.25 1 87.56 82 GLU A CA 1
ATOM 669 C C . GLU A 1 82 ? 3.459 21.859 16.938 1 87.56 82 GLU A C 1
ATOM 671 O O . GLU A 1 82 ? 2.283 21.922 17.312 1 87.56 82 GLU A O 1
ATOM 676 N N . PHE A 1 83 ? 4.113 22.875 16.359 1 87.62 83 PHE A N 1
ATOM 677 C CA . PHE A 1 83 ? 3.434 24.109 16 1 87.62 83 PHE A CA 1
ATOM 678 C C . PHE A 1 83 ? 3.314 24.25 14.484 1 87.62 83 PHE A C 1
ATOM 680 O O . PHE A 1 83 ? 4.281 24 13.758 1 87.62 83 PHE A O 1
ATOM 687 N N . SER A 1 84 ? 2.117 24.469 14.055 1 86.12 84 SER A N 1
ATOM 688 C CA . SER A 1 84 ? 1.893 24.766 12.641 1 86.12 84 SER A CA 1
ATOM 689 C C . SER A 1 84 ? 1.167 26.094 12.453 1 86.12 84 SER A C 1
ATOM 691 O O . SER A 1 84 ? 0.253 26.406 13.219 1 86.12 84 SER A O 1
ATOM 693 N N . GLY A 1 85 ? 1.615 26.953 11.578 1 82.25 85 GLY A N 1
ATOM 694 C CA . GLY A 1 85 ? 1.044 28.25 11.297 1 82.25 85 GLY A CA 1
ATOM 695 C C . GLY A 1 85 ? 1.95 29.141 10.453 1 82.25 85 GLY A C 1
ATOM 696 O O . GLY A 1 85 ? 2.824 28.625 9.742 1 82.25 85 GLY A O 1
ATOM 697 N N . PRO A 1 86 ? 1.601 30.391 10.438 1 82.69 86 PRO A N 1
ATOM 698 C CA . PRO A 1 86 ? 2.461 31.312 9.695 1 82.69 86 PRO A CA 1
ATOM 699 C C . PRO A 1 86 ? 3.785 31.594 10.406 1 82.69 86 PRO A C 1
ATOM 701 O O . PRO A 1 86 ? 4.07 32.719 10.766 1 82.69 86 PRO A O 1
ATOM 704 N N . LEU A 1 87 ? 4.5 30.531 10.469 1 86.25 87 LEU A N 1
ATOM 705 C CA . LEU A 1 87 ? 5.773 30.594 11.172 1 86.25 87 LEU A CA 1
ATOM 706 C C . LEU A 1 87 ? 6.883 31.094 10.25 1 86.25 87 LEU A C 1
ATOM 708 O O . LEU A 1 87 ? 6.883 30.797 9.055 1 86.25 87 LEU A O 1
ATOM 712 N N . ASN A 1 88 ? 7.559 31.984 10.891 1 80.12 88 ASN A N 1
ATOM 713 C CA . ASN A 1 88 ? 8.734 32.438 10.164 1 80.12 88 ASN A CA 1
ATOM 714 C C . ASN A 1 88 ? 9.906 31.484 10.305 1 80.12 88 ASN A C 1
ATOM 716 O O . ASN A 1 88 ? 10.688 31.578 11.25 1 80.12 88 ASN A O 1
ATOM 720 N N . LYS A 1 89 ? 9.945 30.734 9.453 1 74.5 89 LYS A N 1
ATOM 721 C CA . LYS A 1 89 ? 10.953 29.688 9.492 1 74.5 89 LYS A CA 1
ATOM 722 C C . LYS A 1 89 ? 12.352 30.281 9.633 1 74.5 89 LYS A C 1
ATOM 724 O O . LYS A 1 89 ? 13.172 29.766 10.398 1 74.5 89 LYS A O 1
ATOM 729 N N . ARG A 1 90 ? 12.617 31.406 8.992 1 69.12 90 ARG A N 1
ATOM 730 C CA . ARG A 1 90 ? 13.93 32.031 8.992 1 69.12 90 ARG A CA 1
ATOM 731 C C . ARG A 1 90 ? 14.297 32.531 10.383 1 69.12 90 ARG A C 1
ATOM 733 O O . ARG A 1 90 ? 15.391 32.25 10.883 1 69.12 90 ARG A O 1
ATOM 740 N N . LEU A 1 91 ? 13.352 33.188 11.023 1 78.94 91 LEU A N 1
ATOM 741 C CA . LEU A 1 91 ? 13.656 33.812 12.32 1 78.94 91 LEU A CA 1
ATOM 742 C C . LEU A 1 91 ? 13.656 32.75 13.43 1 78.94 91 LEU A C 1
ATOM 744 O O . LEU A 1 91 ? 14.328 32.938 14.445 1 78.94 91 LEU A O 1
ATOM 748 N N . ILE A 1 92 ? 12.93 31.688 13.297 1 79.75 92 ILE A N 1
ATOM 749 C CA . ILE A 1 92 ? 12.898 30.625 14.305 1 79.75 92 ILE A CA 1
ATOM 750 C C . ILE A 1 92 ? 14.242 29.906 14.336 1 79.75 92 ILE A C 1
ATOM 752 O O . ILE A 1 92 ? 14.734 29.531 15.406 1 79.75 92 ILE A O 1
ATOM 756 N N . LYS A 1 93 ? 14.68 29.797 13.234 1 64.12 93 LYS A N 1
ATOM 757 C CA . LYS A 1 93 ? 15.953 29.109 13.117 1 64.12 93 LYS A CA 1
ATOM 758 C C . LYS A 1 93 ? 17.109 30.016 13.508 1 64.12 93 LYS A C 1
ATOM 760 O O . LYS A 1 93 ? 18.109 29.562 14.078 1 64.12 93 LYS A O 1
ATOM 765 N N . HIS A 1 94 ? 16.875 31.438 13.148 1 64.31 94 HIS A N 1
ATOM 766 C CA . HIS A 1 94 ? 17.859 32.469 13.484 1 64.31 94 HIS A CA 1
ATOM 767 C C . HIS A 1 94 ? 17.234 33.562 14.336 1 64.31 94 HIS A C 1
ATOM 769 O O . HIS A 1 94 ? 17.031 34.688 13.859 1 64.31 94 HIS A O 1
ATOM 775 N N . PRO A 1 95 ? 17.172 33.219 15.594 1 77.44 95 PRO A N 1
ATOM 776 C CA . PRO A 1 95 ? 16.5 34.219 16.438 1 77.44 95 PRO A CA 1
ATOM 777 C C . PRO A 1 95 ? 17.328 35.5 16.594 1 77.44 95 PRO A C 1
ATOM 779 O O . PRO A 1 95 ? 16.766 36.562 16.906 1 77.44 95 PRO A O 1
ATOM 782 N N . ASP A 1 96 ? 18.641 35.406 16.328 1 71.06 96 ASP A N 1
ATOM 783 C CA . ASP A 1 96 ? 19.516 36.562 16.5 1 71.06 96 ASP A CA 1
ATOM 784 C C . ASP A 1 96 ? 19.234 37.625 15.453 1 71.06 96 ASP A C 1
ATOM 786 O O . ASP A 1 96 ? 19.562 38.781 15.648 1 71.06 96 ASP A O 1
ATOM 790 N N . GLN A 1 97 ? 18.641 37.25 14.32 1 74.25 97 GLN A N 1
ATOM 791 C CA . GLN A 1 97 ? 18.344 38.188 13.258 1 74.25 97 GLN A CA 1
ATOM 792 C C . GLN A 1 97 ? 17 38.875 13.508 1 74.25 97 GLN A C 1
ATOM 794 O O . GLN A 1 97 ? 16.594 39.75 12.734 1 74.25 97 GLN A O 1
ATOM 799 N N . ALA A 1 98 ? 16.5 38.531 14.516 1 80.75 98 ALA A N 1
ATOM 800 C CA . ALA A 1 98 ? 15.18 39.062 14.773 1 80.75 98 ALA A CA 1
ATOM 801 C C . ALA A 1 98 ? 15.281 40.531 15.266 1 80.75 98 ALA A C 1
ATOM 803 O O . ALA A 1 98 ? 16.219 40.875 15.984 1 80.75 98 ALA A O 1
ATOM 804 N N . THR A 1 99 ? 14.539 41.344 14.57 1 77.12 99 THR A N 1
ATOM 805 C CA . THR A 1 99 ? 14.422 42.719 15.008 1 77.12 99 THR A CA 1
ATOM 806 C C . THR A 1 99 ? 13.25 42.875 15.969 1 77.12 99 THR A C 1
ATOM 808 O O . THR A 1 99 ? 12.43 41.969 16.109 1 77.12 99 THR A O 1
ATOM 811 N N . ASN A 1 100 ? 13.227 43.969 16.688 1 74 100 ASN A N 1
ATOM 812 C CA . ASN A 1 100 ? 12.188 44.25 17.656 1 74 100 ASN A CA 1
ATOM 813 C C . ASN A 1 100 ? 10.812 44.375 17 1 74 100 ASN A C 1
ATOM 815 O O . ASN A 1 100 ? 9.789 44.312 17.672 1 74 100 ASN A O 1
ATOM 819 N N . LEU A 1 101 ? 10.789 44.375 15.703 1 78.25 101 LEU A N 1
ATOM 820 C CA . LEU A 1 101 ? 9.523 44.594 15.016 1 78.25 101 LEU A CA 1
ATOM 821 C C . LEU A 1 101 ? 8.945 43.25 14.547 1 78.25 101 LEU A C 1
ATOM 823 O O . LEU A 1 101 ? 7.77 43.188 14.172 1 78.25 101 LEU A O 1
ATOM 827 N N . ASP A 1 102 ? 9.75 42.25 14.695 1 86.12 102 ASP A N 1
ATOM 828 C CA . ASP A 1 102 ? 9.266 40.969 14.203 1 86.12 102 ASP A CA 1
ATOM 829 C C . ASP A 1 102 ? 8.312 40.312 15.211 1 86.12 102 ASP A C 1
ATOM 831 O O . ASP A 1 102 ? 8.602 40.281 16.406 1 86.12 102 ASP A O 1
ATOM 835 N N . PRO A 1 103 ? 7.156 39.969 14.695 1 88.19 103 PRO A N 1
ATOM 836 C CA . PRO A 1 103 ? 6.203 39.344 15.617 1 88.19 103 PRO A CA 1
ATOM 837 C C . PRO A 1 103 ? 6.715 38.031 16.203 1 88.19 103 PRO A C 1
ATOM 839 O O . PRO A 1 103 ? 7.277 37.219 15.477 1 88.19 103 PRO A O 1
ATOM 842 N N . TYR A 1 104 ? 6.68 37.938 17.469 1 89.94 104 TYR A N 1
ATOM 843 C CA . TYR A 1 104 ? 7.09 36.688 18.094 1 89.94 104 TYR A CA 1
ATOM 844 C C . TYR A 1 104 ? 6.164 36.312 19.25 1 89.94 104 TYR A C 1
ATOM 846 O O . TYR A 1 104 ? 5.508 37.188 19.828 1 89.94 104 TYR A O 1
ATOM 854 N N . ILE A 1 105 ? 6.047 35.062 19.5 1 91.5 105 ILE A N 1
ATOM 855 C CA . ILE A 1 105 ? 5.281 34.5 20.609 1 91.5 105 ILE A CA 1
ATOM 856 C C . ILE A 1 105 ? 6.215 33.719 21.547 1 91.5 105 ILE A C 1
ATOM 858 O O . ILE A 1 105 ? 7.105 33 21.078 1 91.5 105 ILE A O 1
ATOM 862 N N . LYS A 1 106 ? 6.047 33.938 22.797 1 91.69 106 LYS A N 1
ATOM 863 C CA . LYS A 1 106 ? 6.797 33.188 23.781 1 91.69 106 LYS A CA 1
ATOM 864 C C . LYS A 1 106 ? 5.996 31.969 24.266 1 91.69 106 LYS A C 1
ATOM 866 O O . LYS A 1 106 ? 4.836 32.094 24.656 1 91.69 106 LYS A O 1
ATOM 871 N N . VAL A 1 107 ? 6.602 30.812 24.156 1 92.94 107 VAL A N 1
ATOM 872 C CA . VAL A 1 107 ? 5.949 29.562 24.547 1 92.94 107 VAL A CA 1
ATOM 873 C C . VAL A 1 107 ? 6.609 29.016 25.812 1 92.94 107 VAL A C 1
ATOM 875 O O . VAL A 1 107 ? 7.832 28.891 25.875 1 92.94 107 VAL A O 1
ATOM 878 N N . GLN A 1 108 ? 5.844 28.734 26.781 1 90.5 108 GLN A N 1
ATOM 879 C CA . GLN A 1 108 ? 6.305 28.141 28.031 1 90.5 108 GLN A CA 1
ATOM 880 C C . GLN A 1 108 ? 5.355 27.047 28.5 1 90.5 108 GLN A C 1
ATOM 882 O O . GLN A 1 108 ? 4.141 27.141 28.312 1 90.5 108 GLN A O 1
ATOM 887 N N . VAL A 1 109 ? 5.945 25.984 29 1 89.38 109 VAL A N 1
ATOM 888 C CA . VAL A 1 109 ? 5.156 24.875 29.516 1 89.38 109 VAL A CA 1
ATOM 889 C C . VAL A 1 109 ? 5.32 24.797 31.031 1 89.38 109 VAL A C 1
ATOM 891 O O . VAL A 1 109 ? 6.438 24.875 31.547 1 89.38 109 VAL A O 1
ATOM 894 N N . GLU A 1 110 ? 4.191 24.766 31.703 1 85.81 110 GLU A N 1
ATOM 895 C CA . GLU A 1 110 ? 4.207 24.703 33.156 1 85.81 110 GLU A CA 1
ATOM 896 C C . GLU A 1 110 ? 3.332 23.562 33.656 1 85.81 110 GLU A C 1
ATOM 898 O O . GLU A 1 110 ? 2.295 23.25 33.094 1 85.81 110 GLU A O 1
ATOM 903 N N . SER A 1 111 ? 3.869 22.859 34.562 1 82.94 111 SER A N 1
ATOM 904 C CA . SER A 1 111 ? 3.082 21.859 35.281 1 82.94 111 SER A CA 1
ATOM 905 C C . SER A 1 111 ? 2.561 22.422 36.625 1 82.94 111 SER A C 1
ATOM 907 O O . SER A 1 111 ? 3.344 22.844 37.469 1 82.94 111 SER A O 1
ATOM 909 N N . PHE A 1 112 ? 1.249 22.531 36.625 1 75.81 112 PHE A N 1
ATOM 910 C CA . PHE A 1 112 ? 0.596 23.172 37.75 1 75.81 112 PHE A CA 1
ATOM 911 C C . PHE A 1 112 ? -0.004 22.125 38.688 1 75.81 112 PHE A C 1
ATOM 913 O O . PHE A 1 112 ? -0.741 21.25 38.25 1 75.81 112 PHE A O 1
ATOM 920 N N . ASP A 1 113 ? 0.45 22.109 39.906 1 67.62 113 ASP A N 1
ATOM 921 C CA . ASP A 1 113 ? -0.15 21.281 40.938 1 67.62 113 ASP A CA 1
ATOM 922 C C . ASP A 1 113 ? -1.407 21.938 41.5 1 67.62 113 ASP A C 1
ATOM 924 O O . ASP A 1 113 ? -1.322 22.922 42.25 1 67.62 113 ASP A O 1
ATOM 928 N N . ALA A 1 114 ? -2.525 21.547 41.031 1 65 114 ALA A N 1
ATOM 929 C CA . ALA A 1 114 ? -3.799 22.156 41.406 1 65 114 ALA A CA 1
ATOM 930 C C . ALA A 1 114 ? -4 22.094 42.938 1 65 114 ALA A C 1
ATOM 932 O O . ALA A 1 114 ? -4.641 22.984 43.5 1 65 114 ALA A O 1
ATOM 933 N N . MET A 1 115 ? -3.498 21.062 43.625 1 62.84 115 MET A N 1
ATOM 934 C CA . MET A 1 115 ? -3.699 20.906 45.062 1 62.84 115 MET A CA 1
ATOM 935 C C . MET A 1 115 ? -2.846 21.906 45.844 1 62.84 115 MET A C 1
ATOM 937 O O . MET A 1 115 ? -3.312 22.516 46.812 1 62.84 115 MET A O 1
ATOM 941 N N . ALA A 1 116 ? -1.604 22 45.406 1 63.53 116 ALA A N 1
ATOM 942 C CA . ALA A 1 116 ? -0.698 22.922 46.094 1 63.53 116 ALA A CA 1
ATOM 943 C C . ALA A 1 116 ? -0.799 24.328 45.531 1 63.53 116 ALA A C 1
ATOM 945 O O . ALA A 1 116 ? -0.259 25.281 46.094 1 63.53 116 ALA A O 1
ATOM 946 N N . ASN A 1 117 ? -1.673 24.562 44.531 1 62.97 117 ASN A N 1
ATOM 947 C CA . ASN A 1 117 ? -1.838 25.828 43.844 1 62.97 117 ASN A CA 1
ATOM 948 C C . ASN A 1 117 ? -0.491 26.453 43.469 1 62.97 117 ASN A C 1
ATOM 950 O O . ASN A 1 117 ? -0.27 27.641 43.719 1 62.97 117 ASN A O 1
ATOM 954 N N . GLU A 1 118 ? 0.546 25.578 43.25 1 70.56 118 GLU A N 1
ATOM 955 C CA . GLU A 1 118 ? 1.869 26.062 42.875 1 70.56 118 GLU A CA 1
ATOM 956 C C . GLU A 1 118 ? 2.369 25.375 41.625 1 70.56 118 GLU A C 1
ATOM 958 O O . GLU A 1 118 ? 1.972 24.25 41.312 1 70.56 118 GLU A O 1
ATOM 963 N N . THR A 1 119 ? 3.074 26.234 40.812 1 70.5 119 THR A N 1
ATOM 964 C CA . THR A 1 119 ? 3.754 25.688 39.625 1 70.5 119 THR A CA 1
ATOM 965 C C . THR A 1 119 ? 4.926 24.797 40.062 1 70.5 119 THR A C 1
ATOM 967 O O . THR A 1 119 ? 5.871 25.281 40.688 1 70.5 119 THR A O 1
ATOM 970 N N . ALA A 1 120 ? 4.812 23.578 39.906 1 71.06 120 ALA A N 1
ATOM 971 C CA . ALA A 1 120 ? 5.812 22.609 40.344 1 71.06 120 ALA A CA 1
ATOM 972 C C . ALA A 1 120 ? 6.98 22.531 39.375 1 71.06 120 ALA A C 1
ATOM 974 O O . ALA A 1 120 ? 8.141 22.516 39.781 1 71.06 120 ALA A O 1
ATOM 975 N N . LEU A 1 121 ? 6.727 22.531 38.094 1 79.06 121 LEU A N 1
ATOM 976 C CA . LEU A 1 121 ? 7.758 22.391 37.062 1 79.06 121 LEU A CA 1
ATOM 977 C C . LEU A 1 121 ? 7.543 23.406 35.969 1 79.06 121 LEU A C 1
ATOM 979 O O . LEU A 1 121 ? 6.406 23.766 35.656 1 79.06 121 LEU A O 1
ATOM 983 N N . GLU A 1 122 ? 8.617 24.078 35.5 1 82.31 122 GLU A N 1
ATOM 984 C CA . GLU A 1 122 ? 8.523 25.016 34.406 1 82.31 122 GLU A CA 1
ATOM 985 C C . GLU A 1 122 ? 9.609 24.75 33.375 1 82.31 122 GLU A C 1
ATOM 987 O O . GLU A 1 122 ? 10.695 24.281 33.688 1 82.31 122 GLU A O 1
ATOM 992 N N . SER A 1 123 ? 9.211 24.953 32.156 1 85.19 123 SER A N 1
ATOM 993 C CA . SER A 1 123 ? 10.18 24.844 31.062 1 85.19 123 SER A CA 1
ATOM 994 C C . SER A 1 123 ? 10.805 26.203 30.766 1 85.19 123 SER A C 1
ATOM 996 O O . SER A 1 123 ? 10.289 27.25 31.188 1 85.19 123 SER A O 1
ATOM 998 N N . GLN A 1 124 ? 11.961 26.172 30.109 1 82 124 GLN A N 1
ATOM 999 C CA . GLN A 1 124 ? 12.516 27.406 29.578 1 82 124 GLN A CA 1
ATOM 1000 C C . GLN A 1 124 ? 11.633 27.969 28.469 1 82 124 GLN A C 1
ATOM 1002 O O . GLN A 1 124 ? 11.023 27.219 27.703 1 82 124 GLN A O 1
ATOM 1007 N N . ALA A 1 125 ? 11.516 29.266 28.5 1 87.12 125 ALA A N 1
ATOM 1008 C CA . ALA A 1 125 ? 10.688 29.938 27.5 1 87.12 125 ALA A CA 1
ATOM 1009 C C . ALA A 1 125 ? 11.328 29.844 26.125 1 87.12 125 ALA A C 1
ATOM 1011 O O . ALA A 1 125 ? 12.547 29.938 25.984 1 87.12 125 ALA A O 1
ATOM 1012 N N . TRP A 1 126 ? 10.547 29.531 25.141 1 89.31 126 TRP A N 1
ATOM 1013 C CA . TRP A 1 126 ? 10.977 29.453 23.75 1 89.31 126 TRP A CA 1
ATOM 1014 C C . TRP A 1 126 ? 10.242 30.484 22.891 1 89.31 126 TRP A C 1
ATOM 1016 O O . TRP A 1 126 ? 9.039 30.688 23.062 1 89.31 126 TRP A O 1
ATOM 1026 N N . VAL A 1 127 ? 11 31.156 22.078 1 88.75 127 VAL A N 1
ATOM 1027 C CA . VAL A 1 127 ? 10.43 32.219 21.266 1 88.75 127 VAL A CA 1
ATOM 1028 C C . VAL A 1 127 ? 10.102 31.688 19.859 1 88.75 127 VAL A C 1
ATOM 1030 O O . VAL A 1 127 ? 10.969 31.094 19.203 1 88.75 127 VAL A O 1
ATOM 1033 N N . LEU A 1 128 ? 8.906 31.781 19.484 1 89.88 128 LEU A N 1
ATOM 1034 C CA . LEU A 1 128 ? 8.414 31.391 18.156 1 89.88 128 LEU A CA 1
ATOM 1035 C C . LEU A 1 128 ? 8.141 32.594 17.297 1 89.88 128 LEU A C 1
ATOM 1037 O O . LEU A 1 128 ? 7.258 33.406 17.594 1 89.88 128 LEU A O 1
ATOM 1041 N N . PHE A 1 129 ? 8.859 32.781 16.25 1 87.5 129 PHE A N 1
ATOM 1042 C CA . PHE A 1 129 ? 8.688 33.906 15.375 1 87.5 129 PHE A CA 1
ATOM 1043 C C . PHE A 1 129 ? 7.633 33.625 14.312 1 87.5 129 PHE A C 1
ATOM 1045 O O . PHE A 1 129 ? 7.543 32.531 13.797 1 87.5 129 PHE A O 1
ATOM 1052 N N . LEU A 1 130 ? 6.812 34.531 14.031 1 87.88 130 LEU A N 1
ATOM 1053 C CA . LEU A 1 130 ? 5.719 34.406 13.078 1 87.88 130 LEU A CA 1
ATOM 1054 C C . LEU A 1 130 ? 5.867 35.406 11.93 1 87.88 130 LEU A C 1
ATOM 1056 O O . LEU A 1 130 ? 6.676 36.312 12.008 1 87.88 130 LEU A O 1
ATOM 1060 N N . LEU A 1 131 ? 5.203 35.125 10.797 1 82.81 131 LEU A N 1
ATOM 1061 C CA . LEU A 1 131 ? 5.152 36.031 9.672 1 82.81 131 LEU A CA 1
ATOM 1062 C C . LEU A 1 131 ? 4.004 37.031 9.828 1 82.81 131 LEU A C 1
ATOM 1064 O O . LEU A 1 131 ? 2.9 36.656 10.219 1 82.81 131 LEU A O 1
ATOM 1068 N N . ALA A 1 132 ? 4.414 38.25 9.609 1 70.62 132 ALA A N 1
ATOM 1069 C CA . ALA A 1 132 ? 3.395 39.281 9.734 1 70.62 132 ALA A CA 1
ATOM 1070 C C . ALA A 1 132 ? 2.422 39.25 8.555 1 70.62 132 ALA A C 1
ATOM 1072 O O . ALA A 1 132 ? 2.834 39.062 7.406 1 70.62 132 ALA A O 1
ATOM 1073 N N . ASN A 1 133 ? 1.174 39.312 8.664 1 61.94 133 ASN A N 1
ATOM 1074 C CA . ASN A 1 133 ? 0.098 39.531 7.699 1 61.94 133 ASN A CA 1
ATOM 1075 C C . ASN A 1 133 ? -0.078 38.312 6.789 1 61.94 133 ASN A C 1
ATOM 1077 O O . ASN A 1 133 ? -0.427 38.469 5.617 1 61.94 133 ASN A O 1
ATOM 1081 N N . GLN A 1 134 ? 0.48 37.156 7.168 1 65.12 134 GLN A N 1
ATOM 1082 C CA . GLN A 1 134 ? 0.256 35.969 6.352 1 65.12 134 GLN A CA 1
ATOM 1083 C C . GLN A 1 134 ? -0.482 34.875 7.137 1 65.12 134 GLN A C 1
ATOM 1085 O O . GLN A 1 134 ? -0.121 34.562 8.273 1 65.12 134 GLN A O 1
ATOM 1090 N N . ASP A 1 135 ? -1.72 34.531 6.656 1 64.81 135 ASP A N 1
ATOM 1091 C CA . ASP A 1 135 ? -2.559 33.594 7.359 1 64.81 135 ASP A CA 1
ATOM 1092 C C . ASP A 1 135 ? -2.379 32.188 6.781 1 64.81 135 ASP A C 1
ATOM 1094 O O . ASP A 1 135 ? -3.033 31.234 7.223 1 64.81 135 ASP A O 1
ATOM 1098 N N . GLU A 1 136 ? -1.416 32.031 5.875 1 66.31 136 GLU A N 1
ATOM 1099 C CA . GLU A 1 136 ? -1.282 30.703 5.273 1 66.31 136 GLU A CA 1
ATOM 1100 C C . GLU A 1 136 ? -0.405 29.797 6.125 1 66.31 136 GLU A C 1
ATOM 1102 O O . GLU A 1 136 ? 0.537 30.25 6.77 1 66.31 136 GLU A O 1
ATOM 1107 N N . MET A 1 137 ? -0.926 28.594 6.352 1 65.38 137 MET A N 1
ATOM 1108 C CA . MET A 1 137 ? -0.117 27.594 7.047 1 65.38 137 MET A CA 1
ATOM 1109 C C . MET A 1 137 ? 1.163 27.297 6.273 1 65.38 137 MET A C 1
ATOM 1111 O O . MET A 1 137 ? 1.116 26.719 5.188 1 65.38 137 MET A O 1
ATOM 1115 N N . SER A 1 138 ? 2.227 27.812 6.773 1 64.31 138 SER A N 1
ATOM 1116 C CA . SER A 1 138 ? 3.439 27.781 5.961 1 64.31 138 SER A CA 1
ATOM 1117 C C . SER A 1 138 ? 4.414 26.734 6.469 1 64.31 138 SER A C 1
ATOM 1119 O O . SER A 1 138 ? 5.105 26.078 5.676 1 64.31 138 SER A O 1
ATOM 1121 N N . TYR A 1 139 ? 4.371 26.516 7.793 1 72.5 139 TYR A N 1
ATOM 1122 C CA . TYR A 1 139 ? 5.484 25.719 8.305 1 72.5 139 TYR A CA 1
ATOM 1123 C C . TYR A 1 139 ? 5.102 25 9.594 1 72.5 139 TYR A C 1
ATOM 1125 O O . TYR A 1 139 ? 4.242 25.484 10.336 1 72.5 139 TYR A O 1
ATOM 1133 N N . THR A 1 140 ? 5.527 23.781 9.727 1 77.88 140 THR A N 1
ATOM 1134 C CA . THR A 1 140 ? 5.328 23.016 10.953 1 77.88 140 THR A CA 1
ATOM 1135 C C . THR A 1 140 ? 6.664 22.734 11.633 1 77.88 140 THR A C 1
ATOM 1137 O O . THR A 1 140 ? 7.633 22.344 10.977 1 77.88 140 THR A O 1
ATOM 1140 N N . ILE A 1 141 ? 6.809 23.078 12.938 1 81.44 141 ILE A N 1
ATOM 1141 C CA . ILE A 1 141 ? 8.023 22.844 13.711 1 81.44 141 ILE A CA 1
ATOM 1142 C C . ILE A 1 141 ? 7.688 22 14.945 1 81.44 141 ILE A C 1
ATOM 1144 O O . ILE A 1 141 ? 6.633 22.172 15.555 1 81.44 141 ILE A O 1
ATOM 1148 N N . LYS A 1 142 ? 8.602 21.062 15.203 1 80.06 142 LYS A N 1
ATOM 1149 C CA . LYS A 1 142 ? 8.469 20.25 16.406 1 80.06 142 LYS A CA 1
ATOM 1150 C C . LYS A 1 142 ? 9.547 20.594 17.422 1 80.06 142 LYS A C 1
ATOM 1152 O O . LYS A 1 142 ? 10.719 20.75 17.062 1 80.06 142 LYS A O 1
ATOM 1157 N N . LYS A 1 143 ? 9.141 20.906 18.688 1 82.31 143 LYS A N 1
ATOM 1158 C CA . LYS A 1 143 ? 10.078 21.234 19.75 1 82.31 143 LYS A CA 1
ATOM 1159 C C . LYS A 1 143 ? 9.805 20.375 21 1 82.31 143 LYS A C 1
ATOM 1161 O O . LYS A 1 143 ? 8.648 20.125 21.328 1 82.31 143 LYS A O 1
ATOM 1166 N N . GLU A 1 144 ? 10.914 19.875 21.562 1 80.56 144 GLU A N 1
ATOM 1167 C CA . GLU A 1 144 ? 10.82 19.141 22.812 1 80.56 144 GLU A CA 1
ATOM 1168 C C . GLU A 1 144 ? 11.086 20.062 24.016 1 80.56 144 GLU A C 1
ATOM 1170 O O . GLU A 1 144 ? 12.102 20.766 24.047 1 80.56 144 GLU A O 1
ATOM 1175 N N . PHE A 1 145 ? 10.172 20.125 24.953 1 83.31 145 PHE A N 1
ATOM 1176 C CA . PHE A 1 145 ? 10.305 20.906 26.172 1 83.31 145 PHE A CA 1
ATOM 1177 C C . PHE A 1 145 ? 10.617 20.016 27.359 1 83.31 145 PHE A C 1
ATOM 1179 O O . PHE A 1 145 ? 9.914 19.031 27.609 1 83.31 145 PHE A O 1
ATOM 1186 N N . THR A 1 146 ? 11.648 20.25 28.031 1 81.94 146 THR A N 1
ATOM 1187 C CA . THR A 1 146 ? 11.992 19.531 29.25 1 81.94 146 THR A CA 1
ATOM 1188 C C . THR A 1 146 ? 11.586 20.344 30.484 1 81.94 146 THR A C 1
ATOM 1190 O O . THR A 1 146 ? 11.977 21.5 30.625 1 81.94 146 THR A O 1
ATOM 1193 N N . LEU A 1 147 ? 10.773 19.797 31.312 1 82.06 147 LEU A N 1
ATOM 1194 C CA . LEU A 1 147 ? 10.297 20.453 32.531 1 82.06 147 LEU A CA 1
ATOM 1195 C C . LEU A 1 147 ? 11.305 20.297 33.656 1 82.06 147 LEU A C 1
ATOM 1197 O O . LEU A 1 147 ? 11.805 19.188 33.906 1 82.06 147 LEU A O 1
ATOM 1201 N N . LYS A 1 148 ? 11.758 21.375 34.219 1 79.25 148 LYS A N 1
ATOM 1202 C CA . LYS A 1 148 ? 12.664 21.391 35.375 1 79.25 148 LYS A CA 1
ATOM 1203 C C . LYS A 1 148 ? 11.977 21.953 36.594 1 79.25 148 LYS A C 1
ATOM 1205 O O . LYS A 1 148 ? 10.992 22.688 36.5 1 79.25 148 LYS A O 1
ATOM 1210 N N . LYS A 1 149 ? 12.367 21.5 37.812 1 74.94 149 LYS A N 1
ATOM 1211 C CA . LYS A 1 149 ? 11.82 21.953 39.062 1 74.94 149 LYS A CA 1
ATOM 1212 C C . LYS A 1 149 ? 12.125 23.438 39.312 1 74.94 149 LYS A C 1
ATOM 1214 O O . LYS A 1 149 ? 13.234 23.891 39.031 1 74.94 149 LYS A O 1
ATOM 1219 N N . LYS A 1 150 ? 11.102 24.188 39.438 1 65.94 150 LYS A N 1
ATOM 1220 C CA . LYS A 1 150 ? 11.289 25.609 39.75 1 65.94 150 LYS A CA 1
ATOM 1221 C C . LYS A 1 150 ? 12.062 25.781 41.062 1 65.94 150 LYS A C 1
ATOM 1223 O O . LYS A 1 150 ? 11.758 25.125 42.062 1 65.94 150 LYS A O 1
ATOM 1228 N N . LYS A 1 151 ? 13.328 26.359 41.188 1 54.12 151 LYS A N 1
ATOM 1229 C CA . LYS A 1 151 ? 14.07 26.688 42.375 1 54.12 151 LYS A CA 1
ATOM 1230 C C . LYS A 1 151 ? 13.219 27.516 43.344 1 54.12 151 LYS A C 1
ATOM 1232 O O . LYS A 1 151 ? 12.672 28.547 42.969 1 54.12 151 LYS A O 1
ATOM 1237 N N . ARG A 1 152 ? 12.656 26.906 44.438 1 51.56 152 ARG A N 1
ATOM 1238 C CA . ARG A 1 152 ? 12.016 27.641 45.531 1 51.56 152 ARG A CA 1
ATOM 1239 C C . ARG A 1 152 ? 12.906 28.766 46.031 1 51.56 152 ARG A C 1
ATOM 1241 O O . ARG A 1 152 ? 14.086 28.547 46.312 1 51.56 152 ARG A O 1
ATOM 1248 N N . ARG A 1 153 ? 12.586 29.984 45.781 1 46.41 153 ARG A N 1
ATOM 1249 C CA . ARG A 1 153 ? 13.359 31 46.5 1 46.41 153 ARG A CA 1
ATOM 1250 C C . ARG A 1 153 ? 13.43 30.688 47.969 1 46.41 153 ARG A C 1
ATOM 1252 O O . ARG A 1 153 ? 14.461 30.922 48.625 1 46.41 153 ARG A O 1
ATOM 1259 N N . HIS A 1 154 ? 12.258 30.734 48.812 1 41.81 154 HIS A N 1
ATOM 1260 C CA . HIS A 1 154 ? 12.383 30.766 50.281 1 41.81 154 HIS A CA 1
ATOM 1261 C C . HIS A 1 154 ? 12.336 29.359 50.875 1 41.81 154 HIS A C 1
ATOM 1263 O O . HIS A 1 154 ? 11.461 28.562 50.5 1 41.81 154 HIS A O 1
ATOM 1269 N N . PRO A 1 155 ? 13.484 28.875 51.656 1 41.94 155 PRO A N 1
ATOM 1270 C CA . PRO A 1 155 ? 13.766 27.594 52.312 1 41.94 155 PRO A CA 1
ATOM 1271 C C . PRO A 1 155 ? 12.617 27.125 53.188 1 41.94 155 PRO A C 1
ATOM 1273 O O . PRO A 1 155 ? 12.68 26.031 53.781 1 41.94 155 PRO A O 1
ATOM 1276 N N . GLN A 1 156 ? 11.805 28.047 53.875 1 39.84 156 GLN A N 1
ATOM 1277 C CA . GLN A 1 156 ? 11.164 27.625 55.125 1 39.84 156 GLN A CA 1
ATOM 1278 C C . GLN A 1 156 ? 10.086 26.578 54.875 1 39.84 156 GLN A C 1
ATOM 1280 O O . GLN A 1 156 ? 9.602 25.938 55.812 1 39.84 156 GLN A O 1
ATOM 1285 N N . ASP A 1 157 ? 9.102 26.781 54.062 1 38.41 157 ASP A N 1
ATOM 1286 C CA . ASP A 1 157 ? 7.945 25.906 54.25 1 38.41 157 ASP A CA 1
ATOM 1287 C C . ASP A 1 157 ? 8.219 24.5 53.719 1 38.41 157 ASP A C 1
ATOM 1289 O O . ASP A 1 157 ? 8.234 24.281 52.5 1 38.41 157 ASP A O 1
ATOM 1293 N N . ASN A 1 158 ? 9.039 23.656 54.469 1 37.72 158 ASN A N 1
ATOM 1294 C CA . ASN A 1 158 ? 9.344 22.234 54.406 1 37.72 158 ASN A CA 1
ATOM 1295 C C . ASN A 1 158 ? 8.078 21.391 54.312 1 37.72 158 ASN A C 1
ATOM 1297 O O . ASN A 1 158 ? 7.941 20.406 55.062 1 37.72 158 ASN A O 1
ATOM 1301 N N . GLN A 1 159 ? 6.812 21.906 54.375 1 36.75 159 GLN A N 1
ATOM 1302 C CA . GLN A 1 159 ? 5.828 20.828 54.5 1 36.75 159 GLN A CA 1
ATOM 1303 C C . GLN A 1 159 ? 6.035 19.766 53.406 1 36.75 159 GLN A C 1
ATOM 1305 O O . GLN A 1 159 ? 6.273 20.078 52.25 1 36.75 159 GLN A O 1
ATOM 1310 N N . PRO A 1 160 ? 6.395 18.5 53.938 1 35 160 PRO A N 1
ATOM 1311 C CA . PRO A 1 160 ? 6.535 17.344 53.062 1 35 160 PRO A CA 1
ATOM 1312 C C . PRO A 1 160 ? 5.406 17.25 52.031 1 35 160 PRO A C 1
ATOM 1314 O O . PRO A 1 160 ? 4.234 17.438 52.375 1 35 160 PRO A O 1
ATOM 1317 N N . SER A 1 161 ? 5.605 17.688 50.906 1 35.5 161 SER A N 1
ATOM 1318 C CA . SER A 1 161 ? 4.684 17.453 49.781 1 35.5 161 SER A CA 1
ATOM 1319 C C . SER A 1 161 ? 4.227 16 49.75 1 35.5 161 SER A C 1
ATOM 1321 O O . SER A 1 161 ? 5.043 15.086 49.625 1 35.5 161 SER A O 1
ATOM 1323 N N . THR A 1 162 ? 3.324 15.633 50.688 1 33.31 162 THR A N 1
ATOM 1324 C CA . THR A 1 162 ? 2.703 14.32 50.531 1 33.31 162 THR A CA 1
ATOM 1325 C C . THR A 1 162 ? 2.498 13.969 49.062 1 33.31 162 THR A C 1
ATOM 1327 O O . THR A 1 162 ? 2.1 14.82 48.281 1 33.31 162 THR A O 1
ATOM 1330 N N . SER A 1 163 ? 3.191 12.977 48.625 1 34.78 163 SER A N 1
ATOM 1331 C CA . SER A 1 163 ? 3.205 12.297 47.344 1 34.78 163 SER A CA 1
ATOM 1332 C C . SER A 1 163 ? 1.788 12 46.844 1 34.78 163 SER A C 1
ATOM 1334 O O . SER A 1 163 ? 1.44 10.844 46.594 1 34.78 163 SER A O 1
ATOM 1336 N N . ARG A 1 164 ? 0.796 12.57 47.562 1 34.53 164 ARG A N 1
ATOM 1337 C CA . ARG A 1 164 ? -0.51 12.164 47.062 1 34.53 164 ARG A CA 1
ATOM 1338 C C . ARG A 1 164 ? -0.573 12.305 45.531 1 34.53 164 ARG A C 1
ATOM 1340 O O . ARG A 1 164 ? 0.21 13.047 44.938 1 34.53 164 ARG A O 1
ATOM 1347 N N . GLY A 1 165 ? -1.509 11.539 44.875 1 39.88 165 GLY A N 1
ATOM 1348 C CA . GLY A 1 165 ? -1.822 11.32 43.469 1 39.88 165 GLY A CA 1
ATOM 1349 C C . GLY A 1 165 ? -1.692 12.578 42.625 1 39.88 165 GLY A C 1
ATOM 1350 O O . GLY A 1 165 ? -2.424 13.547 42.844 1 39.88 165 GLY A O 1
ATOM 1351 N N . ASP A 1 166 ? -0.528 13.109 42.312 1 46.22 166 ASP A N 1
ATOM 1352 C CA . ASP A 1 166 ? -0.003 14.312 41.688 1 46.22 166 ASP A CA 1
ATOM 1353 C C . ASP A 1 166 ? -0.791 14.664 40.406 1 46.22 166 ASP A C 1
ATOM 1355 O O . ASP A 1 166 ? -0.65 14 39.375 1 46.22 166 ASP A O 1
ATOM 1359 N N . TYR A 1 167 ? -2.016 14.961 40.562 1 53.78 167 TYR A N 1
ATOM 1360 C CA . TYR A 1 167 ? -2.777 15.531 39.469 1 53.78 167 TYR A CA 1
ATOM 1361 C C . TYR A 1 167 ? -2.102 16.781 38.938 1 53.78 167 TYR A C 1
ATOM 1363 O O . TYR A 1 167 ? -2.131 17.844 39.562 1 53.78 167 TYR A O 1
ATOM 1371 N N . HIS A 1 168 ? -1.055 16.719 38.156 1 65.88 168 HIS A N 1
ATOM 1372 C CA . HIS A 1 168 ? -0.412 17.859 37.5 1 65.88 168 HIS A CA 1
ATOM 1373 C C . HIS A 1 168 ? -1.088 18.172 36.156 1 65.88 168 HIS A C 1
ATOM 1375 O O . HIS A 1 168 ? -1.384 17.266 35.375 1 65.88 168 HIS A O 1
ATOM 1381 N N . GLU A 1 169 ? -1.725 19.344 36.219 1 74.81 169 GLU A N 1
ATOM 1382 C CA . GLU A 1 169 ? -2.248 19.859 34.969 1 74.81 169 GLU A CA 1
ATOM 1383 C C . GLU A 1 169 ? -1.151 20.531 34.125 1 74.81 169 GLU A C 1
ATOM 1385 O O . GLU A 1 169 ? -0.398 21.359 34.656 1 74.81 169 GLU A O 1
ATOM 1390 N N . LEU A 1 170 ? -0.936 20.016 33 1 82.25 170 LEU A N 1
ATOM 1391 C CA . LEU A 1 170 ? 0.047 20.625 32.094 1 82.25 170 LEU A CA 1
ATOM 1392 C C . LEU A 1 170 ? -0.562 21.797 31.344 1 82.25 170 LEU A C 1
ATOM 1394 O O . LEU A 1 170 ? -1.617 21.656 30.719 1 82.25 170 LEU A O 1
ATOM 1398 N N . ASN A 1 171 ? 0.059 22.953 31.594 1 84.31 171 ASN A N 1
ATOM 1399 C CA . ASN A 1 171 ? -0.383 24.156 30.906 1 84.31 171 ASN A CA 1
ATOM 1400 C C . ASN A 1 171 ? 0.653 24.625 29.891 1 84.31 171 ASN A C 1
ATOM 1402 O O . ASN A 1 171 ? 1.824 24.812 30.234 1 84.31 171 ASN A O 1
ATOM 1406 N N . VAL A 1 172 ? 0.273 24.688 28.688 1 89.12 172 VAL A N 1
ATOM 1407 C CA . VAL A 1 172 ? 1.108 25.297 27.672 1 89.12 172 VAL A CA 1
ATOM 1408 C C . VAL A 1 172 ? 0.704 26.766 27.484 1 89.12 172 VAL A C 1
ATOM 1410 O O . VAL A 1 172 ? -0.416 27.062 27.062 1 89.12 172 VAL A O 1
ATOM 1413 N N . ILE A 1 173 ? 1.604 27.641 27.828 1 89 173 ILE A N 1
ATOM 1414 C CA . ILE A 1 173 ? 1.308 29.062 27.812 1 89 173 ILE A CA 1
ATOM 1415 C C . ILE A 1 173 ? 1.917 29.719 26.578 1 89 173 ILE A C 1
ATOM 1417 O O . ILE A 1 173 ? 3.121 29.594 26.328 1 89 173 ILE A O 1
ATOM 1421 N N . LEU A 1 174 ? 1.119 30.297 25.828 1 91.94 174 LEU A N 1
ATOM 1422 C CA . LEU A 1 174 ? 1.542 31.078 24.672 1 91.94 174 LEU A CA 1
ATOM 1423 C C . LEU A 1 174 ? 1.281 32.562 24.906 1 91.94 174 LEU A C 1
ATOM 1425 O O . LEU A 1 174 ? 0.133 32.969 25.078 1 91.94 174 LEU A O 1
ATOM 1429 N N . THR A 1 175 ? 2.332 33.375 24.906 1 91.38 175 THR A N 1
ATOM 1430 C CA . THR A 1 175 ? 2.199 34.812 25.109 1 91.38 175 THR A CA 1
ATOM 1431 C C . THR A 1 175 ? 2.582 35.562 23.844 1 91.38 175 THR A C 1
ATOM 1433 O O . THR A 1 175 ? 3.697 35.438 23.344 1 91.38 175 THR A O 1
ATOM 1436 N N . ASN A 1 176 ? 1.654 36.312 23.344 1 91.38 176 ASN A N 1
ATOM 1437 C CA . ASN A 1 176 ? 1.886 37.125 22.141 1 91.38 176 ASN A CA 1
ATOM 1438 C C . ASN A 1 176 ? 2.398 38.5 22.5 1 91.38 176 ASN A C 1
ATOM 1440 O O . ASN A 1 176 ? 1.761 39.219 23.266 1 91.38 176 ASN A O 1
ATOM 1444 N N . TYR A 1 177 ? 3.479 38.938 21.922 1 87.19 177 TYR A N 1
ATOM 1445 C CA . TYR A 1 177 ? 4.051 40.25 22.188 1 87.19 177 TYR A CA 1
ATOM 1446 C C . TYR A 1 177 ? 3.922 41.156 20.969 1 87.19 177 TYR A C 1
ATOM 1448 O O . TYR A 1 177 ? 4.609 42.156 20.875 1 87.19 177 TYR A O 1
ATOM 1456 N N . HIS A 1 178 ? 3.033 40.781 20.109 1 87.12 178 HIS A N 1
ATOM 1457 C CA . HIS A 1 178 ? 2.814 41.562 18.891 1 87.12 178 HIS A CA 1
ATOM 1458 C C . HIS A 1 178 ? 1.381 42.094 18.828 1 87.12 178 HIS A C 1
ATOM 1460 O O . HIS A 1 178 ? 0.486 41.531 19.469 1 87.12 178 HIS A O 1
ATOM 1466 N N . SER A 1 179 ? 1.153 43.062 17.953 1 83.06 179 SER A N 1
ATOM 1467 C CA . SER A 1 179 ? -0.149 43.719 17.828 1 83.06 179 SER A CA 1
ATOM 1468 C C . SER A 1 179 ? -1.081 42.938 16.922 1 83.06 179 SER A C 1
ATOM 1470 O O . SER A 1 179 ? -2.299 43.125 16.953 1 83.06 179 SER A O 1
ATOM 1472 N N . GLY A 1 180 ? -0.594 42.031 16.266 1 83.31 180 GLY A N 1
ATOM 1473 C CA . GLY A 1 180 ? -1.435 41.25 15.383 1 83.31 180 GLY A CA 1
ATOM 1474 C C . GLY A 1 180 ? -1.89 39.938 16.016 1 83.31 180 GLY A C 1
ATOM 1475 O O . GLY A 1 180 ? -1.229 39.406 16.922 1 83.31 180 GLY A O 1
ATOM 1476 N N . ALA A 1 181 ? -3.117 39.469 15.641 1 85.44 181 ALA A N 1
ATOM 1477 C CA . ALA A 1 181 ? -3.607 38.188 16.078 1 85.44 181 ALA A CA 1
ATOM 1478 C C . ALA A 1 181 ? -3.18 37.062 15.117 1 85.44 181 ALA A C 1
ATOM 1480 O O . ALA A 1 181 ? -3.047 37.312 13.914 1 85.44 181 ALA A O 1
ATOM 1481 N N . PHE A 1 182 ? -2.867 35.969 15.695 1 86.88 182 PHE A N 1
ATOM 1482 C CA . PHE A 1 182 ? -2.422 34.844 14.875 1 86.88 182 PHE A CA 1
ATOM 1483 C C . PHE A 1 182 ? -3.174 33.562 15.242 1 86.88 182 PHE A C 1
ATOM 1485 O O . PHE A 1 182 ? -3.596 33.406 16.391 1 86.88 182 PHE A O 1
ATOM 1492 N N . GLY A 1 183 ? -3.473 32.719 14.242 1 83.69 183 GLY A N 1
ATOM 1493 C CA . GLY A 1 183 ? -3.945 31.375 14.477 1 83.69 183 GLY A CA 1
ATOM 1494 C C . GLY A 1 183 ? -2.846 30.328 14.398 1 83.69 183 GLY A C 1
ATOM 1495 O O . GLY A 1 183 ? -2.018 30.359 13.484 1 83.69 183 GLY A O 1
ATOM 1496 N N . LEU A 1 184 ? -2.756 29.469 15.453 1 87.88 184 LEU A N 1
ATOM 1497 C CA . LEU A 1 184 ? -1.733 28.422 15.492 1 87.88 184 LEU A CA 1
ATOM 1498 C C . LEU A 1 184 ? -2.363 27.047 15.672 1 87.88 184 LEU A C 1
ATOM 1500 O O . LEU A 1 184 ? -3.344 26.906 16.406 1 87.88 184 LEU A O 1
ATOM 1504 N N . PHE A 1 185 ? -1.822 26.125 14.906 1 86.69 185 PHE A N 1
ATOM 1505 C CA . PHE A 1 185 ? -2.148 24.719 15.086 1 86.69 185 PHE A CA 1
ATOM 1506 C C . PHE A 1 185 ? -1.123 24.031 15.984 1 86.69 185 PHE A C 1
ATOM 1508 O O . PHE A 1 185 ? 0.066 24 15.656 1 86.69 185 PHE A O 1
ATOM 1515 N N . VAL A 1 186 ? -1.56 23.594 17.141 1 86.75 186 VAL A N 1
ATOM 1516 C CA . VAL A 1 186 ? -0.642 23.031 18.125 1 86.75 186 VAL A CA 1
ATOM 1517 C C . VAL A 1 186 ? -0.997 21.562 18.391 1 86.75 186 VAL A C 1
ATOM 1519 O O . VAL A 1 186 ? -2.145 21.25 18.703 1 86.75 186 VAL A O 1
ATOM 1522 N N . VAL A 1 187 ? -0.025 20.719 18.188 1 85 187 VAL A N 1
ATOM 1523 C CA . VAL A 1 187 ? -0.167 19.297 18.516 1 85 187 VAL A CA 1
ATOM 1524 C C . VAL A 1 187 ? 0.731 18.953 19.703 1 85 187 VAL A C 1
ATOM 1526 O O . VAL A 1 187 ? 1.945 19.156 19.641 1 85 187 VAL A O 1
ATOM 1529 N N . ILE A 1 188 ? 0.177 18.5 20.781 1 82.25 188 ILE A N 1
ATOM 1530 C CA . ILE A 1 188 ? 0.94 18.219 21.984 1 82.25 188 ILE A CA 1
ATOM 1531 C C . ILE A 1 188 ? 1.004 16.703 22.219 1 82.25 188 ILE A C 1
ATOM 1533 O O . ILE A 1 188 ? -0.025 16.031 22.203 1 82.25 188 ILE A O 1
ATOM 1537 N N . ASN A 1 189 ? 2.186 16.219 22.328 1 78.19 189 ASN A N 1
ATOM 1538 C CA . ASN A 1 189 ? 2.439 14.852 22.75 1 78.19 189 ASN A CA 1
ATOM 1539 C C . ASN A 1 189 ? 2.951 14.797 24.188 1 78.19 189 ASN A C 1
ATOM 1541 O O . ASN A 1 189 ? 4.109 15.125 24.453 1 78.19 189 ASN A O 1
ATOM 1545 N N . TYR A 1 190 ? 2.152 14.383 25.031 1 72.81 190 TYR A N 1
ATOM 1546 C CA . TYR A 1 190 ? 2.426 14.422 26.469 1 72.81 190 TYR A CA 1
ATOM 1547 C C . TYR A 1 190 ? 3.406 13.328 26.859 1 72.81 190 TYR A C 1
ATOM 1549 O O . TYR A 1 190 ? 4.074 13.43 27.891 1 72.81 190 TYR A O 1
ATOM 1557 N N . ASN A 1 191 ? 3.447 12.266 26.125 1 70.56 191 ASN A N 1
ATOM 1558 C CA . ASN A 1 191 ? 4.328 11.141 26.438 1 70.56 191 ASN A CA 1
ATOM 1559 C C . ASN A 1 191 ? 5.211 10.766 25.25 1 70.56 191 ASN A C 1
ATOM 1561 O O . ASN A 1 191 ? 5.004 9.727 24.625 1 70.56 191 ASN A O 1
ATOM 1565 N N . PRO A 1 192 ? 6.211 11.688 25.109 1 73.19 192 PRO A N 1
ATOM 1566 C CA . PRO A 1 192 ? 7.094 11.328 24 1 73.19 192 PRO A CA 1
ATOM 1567 C C . PRO A 1 192 ? 7.969 10.109 24.297 1 73.19 192 PRO A C 1
ATOM 1569 O O . PRO A 1 192 ? 8.148 9.75 25.469 1 73.19 192 PRO A O 1
ATOM 1572 N N . VAL A 1 193 ? 8.352 9.422 23.312 1 75.5 193 VAL A N 1
ATOM 1573 C CA . VAL A 1 193 ? 9.195 8.242 23.422 1 75.5 193 VAL A CA 1
ATOM 1574 C C . VAL A 1 193 ? 10.539 8.617 24.047 1 75.5 193 VAL A C 1
ATOM 1576 O O . VAL A 1 193 ? 11.102 9.664 23.734 1 75.5 193 VAL A O 1
ATOM 1579 N N . SER A 1 194 ? 10.93 7.867 25.078 1 76.75 194 SER A N 1
ATOM 1580 C CA . SER A 1 194 ? 12.266 8.062 25.641 1 76.75 194 SER A CA 1
ATOM 1581 C C . SER A 1 194 ? 13.336 7.797 24.594 1 76.75 194 SER A C 1
ATOM 1583 O O . SER A 1 194 ? 13.438 6.68 24.062 1 76.75 194 SER A O 1
ATOM 1585 N N . THR A 1 195 ? 14.094 8.797 24.281 1 75.69 195 THR A N 1
ATOM 1586 C CA . THR A 1 195 ? 15.07 8.711 23.203 1 75.69 195 THR A CA 1
ATOM 1587 C C . THR A 1 195 ? 16.141 7.676 23.516 1 75.69 195 THR A C 1
ATOM 1589 O O . THR A 1 195 ? 16.578 6.922 22.641 1 75.69 195 THR A O 1
ATOM 1592 N N . HIS A 1 196 ? 16.562 7.539 24.75 1 81.06 196 HIS A N 1
ATOM 1593 C CA . HIS A 1 196 ? 17.656 6.629 25.094 1 81.06 196 HIS A CA 1
ATOM 1594 C C . HIS A 1 196 ? 17.203 5.172 24.969 1 81.06 196 HIS A C 1
ATOM 1596 O O . HIS A 1 196 ? 17.891 4.363 24.328 1 81.06 196 HIS A O 1
ATOM 1602 N N . VAL A 1 197 ? 16.062 4.965 25.531 1 84.56 197 VAL A N 1
ATOM 1603 C CA . VAL A 1 197 ? 15.562 3.594 25.484 1 84.56 197 VAL A CA 1
ATOM 1604 C C . VAL A 1 197 ? 15.164 3.242 24.062 1 84.56 197 VAL A C 1
ATOM 1606 O O . VAL A 1 197 ? 15.391 2.121 23.594 1 84.56 197 VAL A O 1
ATOM 1609 N N . GLY A 1 198 ? 14.609 4.234 23.406 1 88.81 198 GLY A N 1
ATOM 1610 C CA . GLY A 1 198 ? 14.172 4.008 22.047 1 88.81 198 GLY A CA 1
ATOM 1611 C C . GLY A 1 198 ? 15.32 3.734 21.094 1 88.81 198 GLY A C 1
ATOM 1612 O O . GLY A 1 198 ? 15.266 2.801 20.297 1 88.81 198 GLY A O 1
ATOM 1613 N N . VAL A 1 199 ? 16.359 4.5 21.203 1 88.56 199 VAL A N 1
ATOM 1614 C CA . VAL A 1 199 ? 17.516 4.352 20.328 1 88.56 199 VAL A CA 1
ATOM 1615 C C . VAL A 1 199 ? 18.219 3.029 20.625 1 88.56 199 VAL A C 1
ATOM 1617 O O . VAL A 1 199 ? 18.594 2.299 19.703 1 88.56 199 VAL A O 1
ATOM 1620 N N . ALA A 1 200 ? 18.375 2.693 21.875 1 91.25 200 ALA A N 1
ATOM 1621 C CA . ALA A 1 200 ? 19 1.429 22.25 1 91.25 200 ALA A CA 1
ATOM 1622 C C . ALA A 1 200 ? 18.188 0.242 21.734 1 91.25 200 ALA A C 1
ATOM 1624 O O . ALA A 1 200 ? 18.75 -0.725 21.219 1 91.25 200 ALA A O 1
ATOM 1625 N N . GLY A 1 201 ? 16.906 0.325 21.922 1 91.69 201 GLY A N 1
ATOM 1626 C CA . GLY A 1 201 ? 16.047 -0.729 21.406 1 91.69 201 GLY A CA 1
ATOM 1627 C C . GLY A 1 201 ? 16.094 -0.864 19.891 1 91.69 201 GLY A C 1
ATOM 1628 O O . GLY A 1 201 ? 16.125 -1.978 19.375 1 91.69 201 GLY A O 1
ATOM 1629 N N . GLY A 1 202 ? 16.109 0.277 19.219 1 90.69 202 GLY A N 1
ATOM 1630 C CA . GLY A 1 202 ? 16.203 0.263 17.766 1 90.69 202 GLY A CA 1
ATOM 1631 C C . GLY A 1 202 ? 17.5 -0.353 17.266 1 90.69 202 GLY A C 1
ATOM 1632 O O . GLY A 1 202 ? 17.5 -1.164 16.344 1 90.69 202 GLY A O 1
ATOM 1633 N N . ILE A 1 203 ? 18.594 -0.045 17.891 1 89.56 203 ILE A N 1
ATOM 1634 C CA . ILE A 1 203 ? 19.891 -0.575 17.5 1 89.56 203 ILE A CA 1
ATOM 1635 C C . ILE A 1 203 ? 19.938 -2.078 17.766 1 89.56 203 ILE A C 1
ATOM 1637 O O . ILE A 1 203 ? 20.484 -2.84 16.969 1 89.56 203 ILE A O 1
ATOM 1641 N N . MET A 1 204 ? 19.391 -2.479 18.844 1 92.75 204 MET A N 1
ATOM 1642 C CA . MET A 1 204 ? 19.344 -3.904 19.156 1 92.75 204 MET A CA 1
ATOM 1643 C C . MET A 1 204 ? 18.562 -4.672 18.109 1 92.75 204 MET A C 1
ATOM 1645 O O . MET A 1 204 ? 18.969 -5.766 17.703 1 92.75 204 MET A O 1
ATOM 1649 N N . LEU A 1 205 ? 17.453 -4.152 17.672 1 92.12 205 LEU A N 1
ATOM 1650 C CA . LEU A 1 205 ? 16.656 -4.785 16.625 1 92.12 205 LEU A CA 1
ATOM 1651 C C . LEU A 1 205 ? 17.438 -4.871 15.328 1 92.12 205 LEU A C 1
ATOM 1653 O O . LEU A 1 205 ? 17.375 -5.879 14.617 1 92.12 205 LEU A O 1
ATOM 1657 N N . LEU A 1 206 ? 18.172 -3.84 15.07 1 89.56 206 LEU A N 1
ATOM 1658 C CA . LEU A 1 206 ? 18.969 -3.82 13.844 1 89.56 206 LEU A CA 1
ATOM 1659 C C . LEU A 1 206 ? 20.078 -4.867 13.898 1 89.56 206 LEU A C 1
ATOM 1661 O O . LEU A 1 206 ? 20.328 -5.566 12.914 1 89.56 206 LEU A O 1
ATOM 1665 N N . ILE A 1 207 ? 20.734 -4.926 14.969 1 90.19 207 ILE A N 1
ATOM 1666 C CA . ILE A 1 207 ? 21.781 -5.926 15.141 1 90.19 207 ILE A CA 1
ATOM 1667 C C . ILE A 1 207 ? 21.188 -7.324 15.016 1 90.19 207 ILE A C 1
ATOM 1669 O O . ILE A 1 207 ? 21.766 -8.195 14.359 1 90.19 207 ILE A O 1
ATOM 1673 N N . PHE A 1 208 ? 20.078 -7.473 15.633 1 91.31 208 PHE A N 1
ATOM 1674 C CA . PHE A 1 208 ? 19.391 -8.758 15.555 1 91.31 208 PHE A CA 1
ATOM 1675 C C . PHE A 1 208 ? 19.047 -9.109 14.109 1 91.31 208 PHE A C 1
ATOM 1677 O O . PHE A 1 208 ? 19.234 -10.25 13.68 1 91.31 208 PHE A O 1
ATOM 1684 N N . LEU A 1 209 ? 18.562 -8.188 13.352 1 90.12 209 LEU A N 1
ATOM 1685 C CA . LEU A 1 209 ? 18.234 -8.383 11.945 1 90.12 209 LEU A CA 1
ATOM 1686 C C . LEU A 1 209 ? 19.484 -8.781 11.156 1 90.12 209 LEU A C 1
ATOM 1688 O O . LEU A 1 209 ? 19.453 -9.766 10.406 1 90.12 209 LEU A O 1
ATOM 1692 N N . TYR A 1 210 ? 20.578 -8.086 11.383 1 85.62 210 TYR A N 1
ATOM 1693 C CA . TYR A 1 210 ? 21.797 -8.305 10.617 1 85.62 210 TYR A CA 1
ATOM 1694 C C . TYR A 1 210 ? 22.406 -9.656 10.961 1 85.62 210 TYR A C 1
ATOM 1696 O O . TYR A 1 210 ? 22.922 -10.359 10.078 1 85.62 210 TYR A O 1
ATOM 1704 N N . VAL A 1 211 ? 22.344 -10.023 12.148 1 86.94 211 VAL A N 1
ATOM 1705 C CA . VAL A 1 211 ? 22.891 -11.312 12.562 1 86.94 211 VAL A CA 1
ATOM 1706 C C . VAL A 1 211 ? 22.125 -12.445 11.883 1 86.94 211 VAL A C 1
ATOM 1708 O O . VAL A 1 211 ? 22.719 -13.398 11.375 1 86.94 211 VAL A O 1
ATOM 1711 N N . LEU A 1 212 ? 20.844 -12.336 11.812 1 86.38 212 LEU A N 1
ATOM 1712 C CA . LEU A 1 212 ? 20.016 -13.383 11.219 1 86.38 212 LEU A CA 1
ATOM 1713 C C . LEU A 1 212 ? 20.219 -13.445 9.711 1 86.38 212 LEU A C 1
ATOM 1715 O O . LEU A 1 212 ? 20.219 -14.531 9.125 1 86.38 212 LEU A O 1
ATOM 1719 N N . ILE A 1 213 ? 20.391 -12.281 9.062 1 80.69 213 ILE A N 1
ATOM 1720 C CA . ILE A 1 213 ? 20.484 -12.234 7.605 1 80.69 213 ILE A CA 1
ATOM 1721 C C . ILE A 1 213 ? 21.891 -12.641 7.172 1 80.69 213 ILE A C 1
ATOM 1723 O O . ILE A 1 213 ? 22.062 -13.398 6.211 1 80.69 213 ILE A O 1
ATOM 1727 N N . ILE A 1 214 ? 22.938 -12.195 7.871 1 76.94 214 ILE A N 1
ATOM 1728 C CA . ILE A 1 214 ? 24.328 -12.469 7.512 1 76.94 214 ILE A CA 1
ATOM 1729 C C . ILE A 1 214 ? 24.625 -13.961 7.676 1 76.94 214 ILE A C 1
ATOM 1731 O O . ILE A 1 214 ? 25.297 -14.562 6.836 1 76.94 214 ILE A O 1
ATOM 1735 N N . TRP A 1 215 ? 24.047 -14.539 8.672 1 77.25 215 TRP A N 1
ATOM 1736 C CA . TRP A 1 215 ? 24.312 -15.953 8.914 1 77.25 215 TRP A CA 1
ATOM 1737 C C . TRP A 1 215 ? 23.297 -16.828 8.195 1 77.25 215 TRP A C 1
ATOM 1739 O O . TRP A 1 215 ? 23.281 -18.047 8.359 1 77.25 215 TRP A O 1
ATOM 1749 N N . ASP A 1 216 ? 22.391 -16.188 7.406 1 74.62 216 ASP A N 1
ATOM 1750 C CA . ASP A 1 216 ? 21.406 -16.891 6.594 1 74.62 216 ASP A CA 1
ATOM 1751 C C . ASP A 1 216 ? 20.641 -17.922 7.426 1 74.62 216 ASP A C 1
ATOM 1753 O O . ASP A 1 216 ? 20.516 -19.078 7.035 1 74.62 216 ASP A O 1
ATOM 1757 N N . LEU A 1 217 ? 20.25 -17.547 8.602 1 76.69 217 LEU A N 1
ATOM 1758 C CA . LEU A 1 217 ? 19.578 -18.438 9.531 1 76.69 217 LEU A CA 1
ATOM 1759 C C . LEU A 1 217 ? 18.109 -18.625 9.141 1 76.69 217 LEU A C 1
ATOM 1761 O O . LEU A 1 217 ? 17.484 -19.625 9.5 1 76.69 217 LEU A O 1
ATOM 1765 N N . ALA A 1 218 ? 17.547 -17.672 8.523 1 80.56 218 ALA A N 1
ATOM 1766 C CA . ALA A 1 218 ? 16.156 -17.734 8.094 1 80.56 218 ALA A CA 1
ATOM 1767 C C . ALA A 1 218 ? 15.945 -16.922 6.816 1 80.56 218 ALA A C 1
ATOM 1769 O O . ALA A 1 218 ? 16.844 -16.219 6.359 1 80.56 218 ALA A O 1
ATOM 1770 N N . ASP A 1 219 ? 14.781 -17.141 6.234 1 82.69 219 ASP A N 1
ATOM 1771 C CA . ASP A 1 219 ? 14.438 -16.375 5.043 1 82.69 219 ASP A CA 1
ATOM 1772 C C . ASP A 1 219 ? 14.43 -14.883 5.336 1 82.69 219 ASP A C 1
ATOM 1774 O O . ASP A 1 219 ? 13.938 -14.453 6.383 1 82.69 219 ASP A O 1
ATOM 1778 N N . ARG A 1 220 ? 15.031 -14.18 4.445 1 83.25 220 ARG A N 1
ATOM 1779 C CA . ARG A 1 220 ? 15.227 -12.758 4.684 1 83.25 220 ARG A CA 1
ATOM 1780 C C . ARG A 1 220 ? 13.891 -12.031 4.785 1 83.25 220 ARG A C 1
ATOM 1782 O O . ARG A 1 220 ? 13.734 -11.117 5.594 1 83.25 220 ARG A O 1
ATOM 1789 N N . ALA A 1 221 ? 12.992 -12.344 3.914 1 87.62 221 ALA A N 1
ATOM 1790 C CA . ALA A 1 221 ? 11.688 -11.672 3.938 1 87.62 221 ALA A CA 1
ATOM 1791 C C . ALA A 1 221 ? 10.953 -11.961 5.242 1 87.62 221 ALA A C 1
ATOM 1793 O O . ALA A 1 221 ? 10.375 -11.055 5.848 1 87.62 221 ALA A O 1
ATOM 1794 N N . PHE A 1 222 ? 11.016 -13.18 5.711 1 90.44 222 PHE A N 1
ATOM 1795 C CA . PHE A 1 222 ? 10.367 -13.586 6.953 1 90.44 222 PHE A CA 1
ATOM 1796 C C . PHE A 1 222 ? 10.977 -12.859 8.148 1 90.44 222 PHE A C 1
ATOM 1798 O O . PHE A 1 222 ? 10.258 -12.32 8.984 1 90.44 222 PHE A O 1
ATOM 1805 N N . VAL A 1 223 ? 12.258 -12.852 8.18 1 91.06 223 VAL A N 1
ATOM 1806 C CA . VAL A 1 223 ? 12.977 -12.234 9.289 1 91.06 223 VAL A CA 1
ATOM 1807 C C . VAL A 1 223 ? 12.68 -10.742 9.328 1 91.06 223 VAL A C 1
ATOM 1809 O O . VAL A 1 223 ? 12.469 -10.172 10.406 1 91.06 223 VAL A O 1
ATOM 1812 N N . SER A 1 224 ? 12.703 -10.117 8.141 1 91.56 224 SER A N 1
ATOM 1813 C CA . SER A 1 224 ? 12.43 -8.68 8.094 1 91.56 224 SER A CA 1
ATOM 1814 C C . SER A 1 224 ? 11.016 -8.367 8.57 1 91.56 224 SER A C 1
ATOM 1816 O O . SER A 1 224 ? 10.797 -7.363 9.25 1 91.56 224 SER A O 1
ATOM 1818 N N . LEU A 1 225 ? 10.07 -9.203 8.258 1 92.94 225 LEU A N 1
ATOM 1819 C CA . LEU A 1 225 ? 8.695 -9.023 8.719 1 92.94 225 LEU A CA 1
ATOM 1820 C C . LEU A 1 225 ? 8.602 -9.156 10.234 1 92.94 225 LEU A C 1
ATOM 1822 O O . LEU A 1 225 ? 7.945 -8.359 10.898 1 92.94 225 LEU A O 1
ATOM 1826 N N . LEU A 1 226 ? 9.258 -10.133 10.75 1 93.56 226 LEU A N 1
ATOM 1827 C CA . LEU A 1 226 ? 9.234 -10.391 12.188 1 93.56 226 LEU A CA 1
ATOM 1828 C C . LEU A 1 226 ? 9.867 -9.234 12.961 1 93.56 226 LEU A C 1
ATOM 1830 O O . LEU A 1 226 ? 9.312 -8.766 13.945 1 93.56 226 LEU A O 1
ATOM 1834 N N . ILE A 1 227 ? 10.977 -8.828 12.492 1 94.19 227 ILE A N 1
ATOM 1835 C CA . ILE A 1 227 ? 11.695 -7.777 13.203 1 94.19 227 ILE A CA 1
ATOM 1836 C C . ILE A 1 227 ? 10.953 -6.449 13.055 1 94.19 227 ILE A C 1
ATOM 1838 O O . ILE A 1 227 ? 10.953 -5.625 13.969 1 94.19 227 ILE A O 1
ATOM 1842 N N . SER A 1 228 ? 10.359 -6.219 11.852 1 94.12 228 SER A N 1
ATOM 1843 C CA . SER A 1 228 ? 9.508 -5.043 11.703 1 94.12 228 SER A CA 1
ATOM 1844 C C . SER A 1 228 ? 8.367 -5.055 12.711 1 94.12 228 SER A C 1
ATOM 1846 O O . SER A 1 228 ? 8.016 -4.016 13.273 1 94.12 228 SER A O 1
ATOM 1848 N N . MET A 1 229 ? 7.82 -6.199 12.945 1 93.62 229 MET A N 1
ATOM 1849 C CA . MET A 1 229 ? 6.812 -6.344 13.992 1 93.62 229 MET A CA 1
ATOM 1850 C C . MET A 1 229 ? 7.398 -6.031 15.367 1 93.62 229 MET A C 1
ATOM 1852 O O . MET A 1 229 ? 6.73 -5.438 16.219 1 93.62 229 MET A O 1
ATOM 1856 N N . GLY A 1 230 ? 8.586 -6.453 15.547 1 93.06 230 GLY A N 1
ATOM 1857 C CA . GLY A 1 230 ? 9.281 -6.121 16.781 1 93.06 230 GLY A CA 1
ATOM 1858 C C . GLY A 1 230 ? 9.453 -4.629 16.984 1 93.06 230 GLY A C 1
ATOM 1859 O O . GLY A 1 230 ? 9.312 -4.125 18.094 1 93.06 230 GLY A O 1
ATOM 1860 N N . GLY A 1 231 ? 9.805 -3.963 15.852 1 93.25 231 GLY A N 1
ATOM 1861 C CA . GLY A 1 231 ? 9.898 -2.514 15.93 1 93.25 231 GLY A CA 1
ATOM 1862 C C . GLY A 1 231 ? 8.594 -1.848 16.312 1 93.25 231 GLY A C 1
ATOM 1863 O O . GLY A 1 231 ? 8.578 -0.937 17.156 1 93.25 231 GLY A O 1
ATOM 1864 N N . MET A 1 232 ? 7.52 -2.357 15.828 1 91.88 232 MET A N 1
ATOM 1865 C CA . MET A 1 232 ? 6.195 -1.856 16.188 1 91.88 232 MET A CA 1
ATOM 1866 C C . MET A 1 232 ? 5.867 -2.164 17.641 1 91.88 232 MET A C 1
ATOM 1868 O O . MET A 1 232 ? 5.262 -1.344 18.328 1 91.88 232 MET A O 1
ATOM 1872 N N . GLY A 1 233 ? 6.234 -3.332 18.047 1 92.25 233 GLY A N 1
ATOM 1873 C CA . GLY A 1 233 ? 6.039 -3.699 19.438 1 92.25 233 GLY A CA 1
ATOM 1874 C C . GLY A 1 233 ? 6.77 -2.785 20.406 1 92.25 233 GLY A C 1
ATOM 1875 O O . GLY A 1 233 ? 6.223 -2.408 21.453 1 92.25 233 GLY A O 1
ATOM 1876 N N . LEU A 1 234 ? 7.945 -2.459 20.062 1 92.25 234 LEU A N 1
ATOM 1877 C CA . LEU A 1 234 ? 8.734 -1.565 20.906 1 92.25 234 LEU A CA 1
ATOM 1878 C C . LEU A 1 234 ? 8.086 -0.187 20.984 1 92.25 234 LEU A C 1
ATOM 1880 O O . LEU A 1 234 ? 8.078 0.439 22.047 1 92.25 234 LEU A O 1
ATOM 1884 N N . LEU A 1 235 ? 7.594 0.304 19.891 1 90.69 235 LEU A N 1
ATOM 1885 C CA . LEU A 1 235 ? 6.891 1.584 19.891 1 90.69 235 LEU A CA 1
ATOM 1886 C C . LEU A 1 235 ? 5.652 1.531 20.781 1 90.69 235 LEU A C 1
ATOM 1888 O O . LEU A 1 235 ? 5.371 2.48 21.516 1 90.69 235 LEU A O 1
ATOM 1892 N N . CYS A 1 236 ? 4.957 0.427 20.703 1 88.5 236 CYS A N 1
ATOM 1893 C CA . CYS A 1 236 ? 3.768 0.251 21.531 1 88.5 236 CYS A CA 1
ATOM 1894 C C . CYS A 1 236 ? 4.137 0.165 23 1 88.5 236 CYS A C 1
ATOM 1896 O O . CYS A 1 236 ? 3.412 0.677 23.859 1 88.5 236 CYS A O 1
ATOM 1898 N N . MET A 1 237 ? 5.23 -0.502 23.281 1 87.44 237 MET A N 1
ATOM 1899 C CA . MET A 1 237 ? 5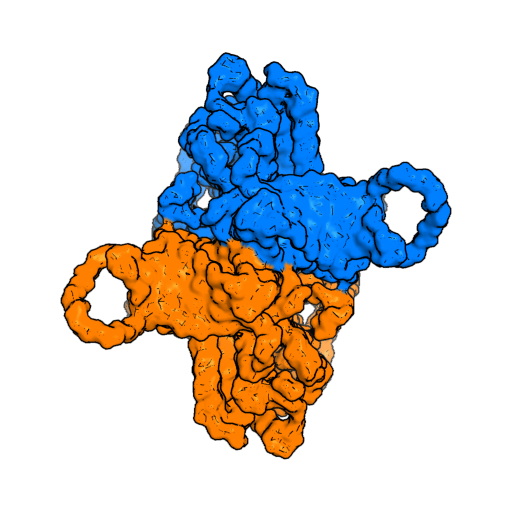.711 -0.601 24.656 1 87.44 237 MET A CA 1
ATOM 1900 C C . MET A 1 237 ? 6 0.781 25.234 1 87.44 237 MET A C 1
ATOM 1902 O O . MET A 1 237 ? 5.797 1.015 26.422 1 87.44 237 MET A O 1
ATOM 1906 N N . MET A 1 238 ? 6.355 1.646 24.359 1 85.75 238 MET A N 1
ATOM 1907 C CA . MET A 1 238 ? 6.648 3.01 24.797 1 85.75 238 MET A CA 1
ATOM 1908 C C . MET A 1 238 ? 5.422 3.904 24.641 1 85.75 238 MET A C 1
ATOM 1910 O O . MET A 1 238 ? 5.543 5.133 24.641 1 85.75 238 MET A O 1
ATOM 1914 N N . ASN A 1 239 ? 4.281 3.418 24.344 1 80.56 239 ASN A N 1
ATOM 1915 C CA . ASN A 1 239 ? 2.99 4.086 24.234 1 80.56 239 ASN A CA 1
ATOM 1916 C C . ASN A 1 239 ? 2.957 5.047 23.047 1 80.56 239 ASN A C 1
ATOM 1918 O O . ASN A 1 239 ? 2.404 6.145 23.141 1 80.56 239 ASN A O 1
ATOM 1922 N N . ALA A 1 240 ? 3.646 4.66 22.078 1 84.12 240 ALA A N 1
ATOM 1923 C CA . ALA A 1 240 ? 3.67 5.457 20.859 1 84.12 240 ALA A CA 1
ATOM 1924 C C . ALA A 1 240 ? 3.17 4.648 19.672 1 84.12 240 ALA A C 1
ATOM 1926 O O . ALA A 1 240 ? 3.797 4.645 18.609 1 84.12 240 ALA A O 1
ATOM 1927 N N . ARG A 1 241 ? 2.082 4.027 19.891 1 85.19 241 ARG A N 1
ATOM 1928 C CA . ARG A 1 241 ? 1.505 3.254 18.797 1 85.19 241 ARG A CA 1
ATOM 1929 C C . ARG A 1 241 ? 0.967 4.168 17.703 1 85.19 241 ARG A C 1
ATOM 1931 O O . ARG A 1 241 ? 0.137 5.039 17.969 1 85.19 241 ARG A O 1
ATOM 1938 N N . PRO A 1 242 ? 1.472 3.938 16.516 1 83.38 242 PRO A N 1
ATOM 1939 C CA . PRO A 1 242 ? 0.963 4.77 15.422 1 83.38 242 PRO A CA 1
ATOM 1940 C C . PRO A 1 242 ? -0.438 4.359 14.969 1 83.38 242 PRO A C 1
ATOM 1942 O O . PRO A 1 242 ? -0.843 3.211 15.164 1 83.38 242 PRO A O 1
ATOM 1945 N N . LEU A 1 243 ? -1.135 5.379 14.406 1 82.38 243 LEU A N 1
ATOM 1946 C CA . LEU A 1 243 ? -2.406 5.07 13.758 1 82.38 243 LEU A CA 1
ATOM 1947 C C . LEU A 1 243 ? -2.195 4.18 12.539 1 82.38 243 LEU A C 1
ATOM 1949 O O . LEU A 1 243 ? -1.112 4.172 11.953 1 82.38 243 LEU A O 1
ATOM 1953 N N . LEU A 1 244 ? -3.146 3.361 12.188 1 82.88 244 LEU A N 1
ATOM 1954 C CA . LEU A 1 244 ? -3.047 2.467 11.039 1 82.88 244 LEU A CA 1
ATOM 1955 C C . LEU A 1 244 ? -2.754 3.25 9.758 1 82.88 244 LEU A C 1
ATOM 1957 O O . LEU A 1 244 ? -1.974 2.803 8.922 1 82.88 244 LEU A O 1
ATOM 1961 N N . THR A 1 245 ? -3.375 4.434 9.695 1 80.75 245 THR A N 1
ATOM 1962 C CA . THR A 1 245 ? -3.172 5.254 8.508 1 80.75 245 THR A CA 1
ATOM 1963 C C . THR A 1 245 ? -1.717 5.707 8.406 1 80.75 245 THR A C 1
ATOM 1965 O O . THR A 1 245 ? -1.156 5.77 7.312 1 80.75 245 THR A O 1
ATOM 1968 N N . GLU A 1 246 ? -1.17 6.004 9.555 1 83.69 246 GLU A N 1
ATOM 1969 C CA . GLU A 1 246 ? 0.238 6.391 9.586 1 83.69 246 GLU A CA 1
ATOM 1970 C C . GLU A 1 246 ? 1.142 5.199 9.266 1 83.69 246 GLU A C 1
ATOM 1972 O O . GLU A 1 246 ? 2.127 5.34 8.539 1 83.69 246 GLU A O 1
ATOM 1977 N N . PHE A 1 247 ? 0.785 4.066 9.781 1 86.88 247 PHE A N 1
ATOM 1978 C CA . PHE A 1 247 ? 1.53 2.842 9.516 1 86.88 247 PHE A CA 1
ATOM 1979 C C . PHE A 1 247 ? 1.565 2.539 8.023 1 86.88 247 PHE A C 1
ATOM 1981 O O . PHE A 1 247 ? 2.607 2.162 7.484 1 86.88 247 PHE A O 1
ATOM 1988 N N . LEU A 1 248 ? 0.498 2.715 7.367 1 87.06 248 LEU A N 1
ATOM 1989 C CA . LEU A 1 248 ? 0.391 2.406 5.945 1 87.06 248 LEU A CA 1
ATOM 1990 C C . LEU A 1 248 ? 1.269 3.34 5.121 1 87.06 248 LEU A C 1
ATOM 1992 O O . LEU A 1 248 ? 1.773 2.953 4.062 1 87.06 248 LEU A O 1
ATOM 1996 N N . LYS A 1 249 ? 1.445 4.527 5.629 1 85.25 249 LYS A N 1
ATOM 1997 C CA . LYS A 1 249 ? 2.35 5.445 4.941 1 85.25 249 LYS A CA 1
ATOM 1998 C C . LYS A 1 249 ? 3.795 4.965 5.027 1 85.25 249 LYS A C 1
ATOM 2000 O O . LYS A 1 249 ? 4.602 5.242 4.137 1 85.25 249 LYS A O 1
ATOM 2005 N N . TRP A 1 250 ? 4.062 4.172 6.125 1 87.38 250 TRP A N 1
ATOM 2006 C CA . TRP A 1 250 ? 5.426 3.691 6.34 1 87.38 250 TRP A CA 1
ATOM 2007 C C . TRP A 1 250 ? 5.793 2.623 5.312 1 87.38 250 TRP A C 1
ATOM 2009 O O . TRP A 1 250 ? 6.977 2.355 5.086 1 87.38 250 TRP A O 1
ATOM 2019 N N . ILE A 1 251 ? 4.863 2.039 4.715 1 90.06 251 ILE A N 1
ATOM 2020 C CA . ILE A 1 251 ? 5.121 0.973 3.752 1 90.06 251 ILE A CA 1
ATOM 2021 C C . ILE A 1 251 ? 5.598 1.574 2.43 1 90.06 251 ILE A C 1
ATOM 2023 O O . ILE A 1 251 ? 6.199 0.882 1.607 1 90.06 251 ILE A O 1
ATOM 2027 N N . HIS A 1 252 ? 5.367 2.943 2.24 1 87 252 HIS A N 1
ATOM 2028 C CA . HIS A 1 252 ? 5.758 3.641 1.021 1 87 252 HIS A CA 1
ATOM 2029 C C . HIS A 1 252 ? 5.328 2.865 -0.219 1 87 252 HIS A C 1
ATOM 2031 O O . HIS A 1 252 ? 6.168 2.447 -1.019 1 87 252 HIS A O 1
ATOM 2037 N N . LEU A 1 253 ? 4.09 2.773 -0.406 1 89.81 253 LEU A N 1
ATOM 2038 C CA . LEU A 1 253 ? 3.514 2.033 -1.523 1 89.81 253 LEU A CA 1
ATOM 2039 C C . LEU A 1 253 ? 3.959 2.627 -2.855 1 89.81 253 LEU A C 1
ATOM 2041 O O . LEU A 1 253 ? 3.969 1.936 -3.877 1 89.81 253 LEU A O 1
ATOM 2045 N N . ASP A 1 254 ? 4.355 3.895 -2.865 1 88.31 254 ASP A N 1
ATOM 2046 C CA . ASP A 1 254 ? 4.844 4.527 -4.09 1 88.31 254 ASP A CA 1
ATOM 2047 C C . ASP A 1 254 ? 6.125 3.855 -4.582 1 88.31 254 ASP A C 1
ATOM 2049 O O . ASP A 1 254 ? 6.25 3.539 -5.766 1 88.31 254 ASP A O 1
ATOM 2053 N N . CYS A 1 255 ? 7.004 3.602 -3.645 1 85.75 255 CYS A N 1
ATOM 2054 C CA . CYS A 1 255 ? 8.258 2.934 -3.975 1 85.75 255 CYS A CA 1
ATOM 2055 C C . CYS A 1 255 ? 8.008 1.501 -4.43 1 85.75 255 CYS A C 1
ATOM 2057 O O . CYS A 1 255 ? 8.586 1.051 -5.422 1 85.75 255 CYS A O 1
ATOM 2059 N N . LEU A 1 256 ? 7.156 0.823 -3.736 1 91.19 256 LEU A N 1
ATOM 2060 C CA . LEU A 1 256 ? 6.871 -0.571 -4.062 1 91.19 256 LEU A CA 1
ATOM 2061 C C . LEU A 1 256 ? 6.172 -0.682 -5.41 1 91.19 256 LEU A C 1
ATOM 2063 O O . LEU A 1 256 ? 6.453 -1.598 -6.188 1 91.19 256 LEU A O 1
ATOM 2067 N N . MET A 1 257 ? 5.246 0.241 -5.629 1 91.25 257 MET A N 1
ATOM 2068 C CA . MET A 1 257 ? 4.562 0.251 -6.922 1 91.25 257 MET A CA 1
ATOM 2069 C C . MET A 1 257 ? 5.547 0.503 -8.055 1 91.25 257 MET A C 1
ATOM 2071 O O . MET A 1 257 ? 5.461 -0.131 -9.109 1 91.25 257 MET A O 1
ATOM 2075 N N . TYR A 1 258 ? 6.477 1.381 -7.871 1 89.62 258 TYR A N 1
ATOM 2076 C CA . TYR A 1 258 ? 7.492 1.679 -8.875 1 89.62 258 TYR A CA 1
ATOM 2077 C C . TYR A 1 258 ? 8.32 0.44 -9.195 1 89.62 258 TYR A C 1
ATOM 2079 O O . TYR A 1 258 ? 8.492 0.089 -10.367 1 89.62 258 TYR A O 1
ATOM 2087 N N . VAL A 1 259 ? 8.859 -0.231 -8.164 1 90.75 259 VAL A N 1
ATOM 2088 C CA . VAL A 1 259 ? 9.703 -1.411 -8.336 1 90.75 259 VAL A CA 1
ATOM 2089 C C . VAL A 1 259 ? 8.898 -2.525 -9 1 90.75 259 VAL A C 1
ATOM 2091 O O . VAL A 1 259 ? 9.383 -3.188 -9.922 1 90.75 259 VAL A O 1
ATOM 2094 N N . PHE A 1 260 ? 7.676 -2.703 -8.547 1 93.44 260 PHE A N 1
ATOM 2095 C CA . PHE A 1 260 ? 6.781 -3.717 -9.094 1 93.44 260 PHE A CA 1
ATOM 2096 C C . PHE A 1 260 ? 6.559 -3.494 -10.586 1 93.44 260 PHE A C 1
ATOM 2098 O O . PHE A 1 260 ? 6.684 -4.426 -11.383 1 93.44 260 PHE A O 1
ATOM 2105 N N . LEU A 1 261 ? 6.219 -2.312 -10.984 1 93.31 261 LEU A N 1
ATOM 2106 C CA . LEU A 1 261 ? 5.918 -1.989 -12.375 1 93.31 261 LEU A CA 1
ATOM 2107 C C . LEU A 1 261 ? 7.16 -2.109 -13.242 1 93.31 261 LEU A C 1
ATOM 2109 O O . LEU A 1 261 ? 7.082 -2.564 -14.383 1 93.31 261 LEU A O 1
ATOM 2113 N N . LEU A 1 262 ? 8.297 -1.74 -12.703 1 91.31 262 LEU A N 1
ATOM 2114 C CA . LEU A 1 262 ? 9.539 -1.892 -13.445 1 91.31 262 LEU A CA 1
ATOM 2115 C C . LEU A 1 262 ? 9.859 -3.365 -13.68 1 91.31 262 LEU A C 1
ATOM 2117 O O . LEU A 1 262 ? 10.328 -3.742 -14.75 1 91.31 262 LEU A O 1
ATOM 2121 N N . MET A 1 263 ? 9.648 -4.168 -12.641 1 91.62 263 MET A N 1
ATOM 2122 C CA . MET A 1 263 ? 9.852 -5.605 -12.805 1 91.62 263 MET A CA 1
ATOM 2123 C C . MET A 1 263 ? 8.977 -6.16 -13.914 1 91.62 263 MET A C 1
ATOM 2125 O O . MET A 1 263 ? 9.414 -7.012 -14.695 1 91.62 263 MET A O 1
ATOM 2129 N N . LEU A 1 264 ? 7.777 -5.641 -13.969 1 91.25 264 LEU A N 1
ATOM 2130 C CA . LEU A 1 264 ? 6.844 -6.082 -15 1 91.25 264 LEU A CA 1
ATOM 2131 C C . LEU A 1 264 ? 7.34 -5.68 -16.391 1 91.25 264 LEU A C 1
ATOM 2133 O O . LEU A 1 264 ? 7.316 -6.488 -17.312 1 91.25 264 LEU A O 1
ATOM 2137 N N . ILE A 1 265 ? 7.809 -4.492 -16.516 1 91 265 ILE A N 1
ATOM 2138 C CA . ILE A 1 265 ? 8.305 -3.99 -17.797 1 91 265 ILE A CA 1
ATOM 2139 C C . ILE A 1 265 ? 9.508 -4.824 -18.25 1 91 265 ILE A C 1
ATOM 2141 O O . ILE A 1 265 ? 9.555 -5.293 -19.391 1 91 265 ILE A O 1
ATOM 2145 N N . VAL A 1 266 ? 10.422 -5.023 -17.391 1 88.62 266 VAL A N 1
ATOM 2146 C CA . VAL A 1 266 ? 11.648 -5.738 -17.719 1 88.62 266 VAL A CA 1
ATOM 2147 C C . VAL A 1 266 ? 11.312 -7.18 -18.109 1 88.62 266 VAL A C 1
ATOM 2149 O O . VAL A 1 266 ? 11.922 -7.746 -19.016 1 88.62 266 VAL A O 1
ATOM 2152 N N . ARG A 1 267 ? 10.367 -7.703 -17.422 1 85.12 267 ARG A N 1
ATOM 2153 C CA . ARG A 1 267 ? 9.969 -9.07 -17.734 1 85.12 267 ARG A CA 1
ATOM 2154 C C . ARG A 1 267 ? 9.383 -9.156 -19.141 1 85.12 267 ARG A C 1
ATOM 2156 O O . ARG A 1 267 ? 9.633 -10.125 -19.875 1 85.12 267 ARG A O 1
ATOM 2163 N N . ILE A 1 268 ? 8.609 -8.25 -19.5 1 88 268 ILE A N 1
ATOM 2164 C CA . ILE A 1 268 ? 8.008 -8.234 -20.828 1 88 268 ILE A CA 1
ATOM 2165 C C . ILE A 1 268 ? 9.094 -8.008 -21.875 1 88 268 ILE A C 1
ATOM 2167 O O . ILE A 1 268 ? 9.102 -8.672 -22.922 1 88 268 ILE A O 1
ATOM 2171 N N . VAL A 1 269 ? 10.008 -7.16 -21.578 1 87.94 269 VAL A N 1
ATOM 2172 C CA . VAL A 1 269 ? 11.102 -6.879 -22.5 1 87.94 269 VAL A CA 1
ATOM 2173 C C . VAL A 1 269 ? 11.977 -8.117 -22.656 1 87.94 269 VAL A C 1
ATOM 2175 O O . VAL A 1 269 ? 12.508 -8.383 -23.734 1 87.94 269 VAL A O 1
ATOM 2178 N N . ASP A 1 270 ? 12.125 -8.812 -21.578 1 84.12 270 ASP A N 1
ATOM 2179 C CA . ASP A 1 270 ? 12.953 -10.008 -21.578 1 84.12 270 ASP A CA 1
ATOM 2180 C C . ASP A 1 270 ? 12.414 -11.055 -22.547 1 84.12 270 ASP A C 1
ATOM 2182 O O . ASP A 1 270 ? 13.164 -11.93 -23 1 84.12 270 ASP A O 1
ATOM 2186 N N . GLU A 1 271 ? 11.18 -10.938 -22.859 1 78 271 GLU A N 1
ATOM 2187 C CA . GLU A 1 271 ? 10.578 -11.867 -23.812 1 78 271 GLU A CA 1
ATOM 2188 C C . GLU A 1 271 ? 10.945 -11.508 -25.25 1 78 271 GLU A C 1
ATOM 2190 O O . GLU A 1 271 ? 10.797 -12.328 -26.156 1 78 271 GLU A O 1
ATOM 2195 N N . THR A 1 272 ? 11.461 -10.367 -25.328 1 84.12 272 THR A N 1
ATOM 2196 C CA . THR A 1 272 ? 11.898 -9.945 -26.656 1 84.12 272 THR A CA 1
ATOM 2197 C C . THR A 1 272 ? 13.398 -10.188 -26.828 1 84.12 272 THR A C 1
ATOM 2199 O O . THR A 1 272 ? 14.062 -10.672 -25.906 1 84.12 272 THR A O 1
ATOM 2202 N N . ALA A 1 273 ? 13.906 -9.906 -27.969 1 82.94 273 ALA A N 1
ATOM 2203 C CA . ALA A 1 273 ? 15.312 -10.148 -28.266 1 82.94 273 ALA A CA 1
ATOM 2204 C C . ALA A 1 273 ? 16.156 -8.922 -27.938 1 82.94 273 ALA A C 1
ATOM 2206 O O . ALA A 1 273 ? 17.344 -8.875 -28.266 1 82.94 273 ALA A O 1
ATOM 2207 N N . VAL A 1 274 ? 15.609 -8.047 -27.219 1 86.19 274 VAL A N 1
ATOM 2208 C CA . VAL A 1 274 ? 16.297 -6.793 -26.953 1 86.19 274 VAL A CA 1
ATOM 2209 C C . VAL A 1 274 ? 17.531 -7.055 -26.078 1 86.19 274 VAL A C 1
ATOM 2211 O O . VAL A 1 274 ? 18.625 -6.551 -26.359 1 86.19 274 VAL A O 1
ATOM 2214 N N . PHE A 1 275 ? 17.453 -7.832 -25.078 1 86.75 275 PHE A N 1
ATOM 2215 C CA . PHE A 1 275 ? 18.562 -8.07 -24.156 1 86.75 275 PHE A CA 1
ATOM 2216 C C . PHE A 1 275 ? 19.641 -8.906 -24.828 1 86.75 275 PHE A C 1
ATOM 2218 O O . PHE A 1 275 ? 20.828 -8.734 -24.547 1 86.75 275 PHE A O 1
ATOM 2225 N N . ASP A 1 276 ? 19.188 -9.781 -25.734 1 87.5 276 ASP A N 1
ATOM 2226 C CA . ASP A 1 276 ? 20.156 -10.539 -26.516 1 87.5 276 ASP A CA 1
ATOM 2227 C C . ASP A 1 276 ? 20.969 -9.609 -27.422 1 87.5 276 ASP A C 1
ATOM 2229 O O . ASP A 1 276 ? 22.172 -9.789 -27.578 1 87.5 276 ASP A O 1
ATOM 2233 N N . PHE A 1 277 ? 20.281 -8.719 -27.938 1 88.44 277 PHE A N 1
ATOM 2234 C CA . PHE A 1 277 ? 20.938 -7.754 -28.812 1 88.44 277 PHE A CA 1
ATOM 2235 C C . PHE A 1 277 ? 21.938 -6.91 -28.047 1 88.44 277 PHE A C 1
ATOM 2237 O O . PHE A 1 277 ? 23.078 -6.719 -28.484 1 88.44 277 PHE A O 1
ATOM 2244 N N . ILE A 1 278 ? 21.578 -6.434 -26.922 1 89.5 278 ILE A N 1
ATOM 2245 C CA . ILE A 1 278 ? 22.453 -5.602 -26.094 1 89.5 278 ILE A CA 1
ATOM 2246 C C . ILE A 1 278 ? 23.625 -6.43 -25.594 1 89.5 278 ILE A C 1
ATOM 2248 O O . ILE A 1 278 ? 24.75 -5.938 -25.516 1 89.5 278 ILE A O 1
ATOM 2252 N N . ALA A 1 279 ? 23.344 -7.648 -25.25 1 90.88 279 ALA A N 1
ATOM 2253 C CA . ALA A 1 279 ? 24.422 -8.547 -24.812 1 90.88 279 ALA A CA 1
ATOM 2254 C C . ALA A 1 279 ? 25.453 -8.742 -25.922 1 90.88 279 ALA A C 1
ATOM 2256 O O . ALA A 1 279 ? 26.656 -8.711 -25.672 1 90.88 279 ALA A O 1
ATOM 2257 N N . ALA A 1 280 ? 24.953 -8.938 -27.141 1 91.62 280 ALA A N 1
ATOM 2258 C CA . ALA A 1 280 ? 25.859 -9.125 -28.281 1 91.62 280 ALA A CA 1
ATOM 2259 C C . ALA A 1 280 ? 26.688 -7.867 -28.531 1 91.62 280 ALA A C 1
ATOM 2261 O O . ALA A 1 280 ? 27.875 -7.953 -28.828 1 91.62 280 ALA A O 1
ATOM 2262 N N . LEU A 1 281 ? 26.094 -6.715 -28.406 1 92.06 281 LEU A N 1
ATOM 2263 C CA . LEU A 1 281 ? 26.797 -5.449 -28.609 1 92.06 281 LEU A CA 1
ATOM 2264 C C . LEU A 1 281 ? 27.875 -5.258 -27.547 1 92.06 281 LEU A C 1
ATOM 2266 O O . LEU A 1 281 ? 28.969 -4.797 -27.859 1 92.06 281 LEU A O 1
ATOM 2270 N N . ALA A 1 282 ? 27.547 -5.547 -26.328 1 92.88 282 ALA A N 1
ATOM 2271 C CA . ALA A 1 282 ? 28.5 -5.406 -25.234 1 92.88 282 ALA A CA 1
ATOM 2272 C C . ALA A 1 282 ? 29.672 -6.367 -25.391 1 92.88 282 ALA A C 1
ATOM 2274 O O . ALA A 1 282 ? 30.828 -5.992 -25.172 1 92.88 282 ALA A O 1
ATOM 2275 N N . TYR A 1 283 ? 29.312 -7.59 -25.703 1 93.12 283 TYR A N 1
ATOM 2276 C CA . TYR A 1 283 ? 30.375 -8.57 -25.922 1 93.12 283 TYR A CA 1
ATOM 2277 C C . TYR A 1 283 ? 31.25 -8.188 -27.094 1 93.12 283 TYR A C 1
ATOM 2279 O O . TYR A 1 283 ? 32.469 -8.328 -27.047 1 93.12 283 TYR A O 1
ATOM 2287 N N . GLY A 1 284 ? 30.594 -7.746 -28.188 1 92.94 284 GLY A N 1
ATOM 2288 C CA . GLY A 1 284 ? 31.359 -7.285 -29.344 1 92.94 284 GLY A CA 1
ATOM 2289 C C . GLY A 1 284 ? 32.312 -6.148 -29.016 1 92.94 284 GLY A C 1
ATOM 2290 O O . GLY A 1 284 ? 33.469 -6.141 -29.469 1 92.94 284 GLY A O 1
ATOM 2291 N N . ALA A 1 285 ? 31.906 -5.238 -28.203 1 93.5 285 ALA A N 1
ATOM 2292 C CA . ALA A 1 285 ? 32.719 -4.082 -27.812 1 93.5 285 ALA A CA 1
ATOM 2293 C C . ALA A 1 285 ? 33.875 -4.5 -26.938 1 93.5 285 ALA A C 1
ATOM 2295 O O . ALA A 1 285 ? 34.906 -3.803 -26.875 1 93.5 285 ALA A O 1
ATOM 2296 N N . SER A 1 286 ? 33.75 -5.555 -26.156 1 92.88 286 SER A N 1
ATOM 2297 C CA . SER A 1 286 ? 34.781 -6.035 -25.25 1 92.88 286 SER A CA 1
ATOM 2298 C C . SER A 1 286 ? 35.906 -6.754 -26.016 1 92.88 286 SER A C 1
ATOM 2300 O O . SER A 1 286 ? 36.969 -7.051 -25.453 1 92.88 286 SER A O 1
ATOM 2302 N N . ARG A 1 287 ? 35.75 -7.148 -27.266 1 90 287 ARG A N 1
ATOM 2303 C CA . ARG A 1 287 ? 36.719 -7.836 -28.109 1 90 287 ARG A CA 1
ATOM 2304 C C . ARG A 1 287 ? 37.156 -9.156 -27.469 1 90 287 ARG A C 1
ATOM 2306 O O . ARG A 1 287 ? 38.312 -9.531 -27.547 1 90 287 ARG A O 1
ATOM 2313 N N . GLY A 1 288 ? 36.25 -9.711 -26.688 1 84.62 288 GLY A N 1
ATOM 2314 C CA . GLY A 1 288 ? 36.5 -11.047 -26.156 1 84.62 288 GLY A CA 1
ATOM 2315 C C . GLY A 1 288 ? 37.219 -11.047 -24.828 1 84.62 288 GLY A C 1
ATOM 2316 O O . GLY A 1 288 ? 37.438 -12.102 -24.219 1 84.62 288 GLY A O 1
ATOM 2317 N N . LYS A 1 289 ? 37.688 -9.953 -24.359 1 87.31 289 LYS A N 1
ATOM 2318 C CA . LYS A 1 289 ? 38.375 -9.883 -23.078 1 87.31 289 LYS A CA 1
ATOM 2319 C C . LYS A 1 289 ? 37.375 -9.773 -21.922 1 87.31 289 LYS A C 1
ATOM 2321 O O . LYS A 1 289 ? 36.625 -8.812 -21.844 1 87.31 289 LYS A O 1
ATOM 2326 N N . PRO A 1 290 ? 37.406 -10.664 -21.047 1 85.06 290 PRO A N 1
ATOM 2327 C CA . PRO A 1 290 ? 36.406 -10.695 -19.969 1 85.06 290 PRO A CA 1
ATOM 2328 C C . PRO A 1 290 ? 36.5 -9.484 -19.047 1 85.06 290 PRO A C 1
ATOM 2330 O O . PRO A 1 290 ? 35.469 -8.961 -18.609 1 85.06 290 PRO A O 1
ATOM 2333 N N . TRP A 1 291 ? 37.688 -9.008 -18.781 1 86.25 291 TRP A N 1
ATOM 2334 C CA . TRP A 1 291 ? 37.844 -7.867 -17.891 1 86.25 291 TRP A CA 1
ATOM 2335 C C . TRP A 1 291 ? 37.312 -6.586 -18.531 1 86.25 291 TRP A C 1
ATOM 2337 O O . TRP A 1 291 ? 36.781 -5.711 -17.859 1 86.25 291 TRP A O 1
ATOM 2347 N N . LEU A 1 292 ? 37.562 -6.5 -19.734 1 90.5 292 LEU A N 1
ATOM 2348 C CA . LEU A 1 292 ? 37.031 -5.344 -20.453 1 90.5 292 LEU A CA 1
ATOM 2349 C C . LEU A 1 292 ? 35.531 -5.395 -20.531 1 90.5 292 LEU A C 1
ATOM 2351 O O . LEU A 1 292 ? 34.875 -4.352 -20.516 1 90.5 292 LEU A O 1
ATOM 2355 N N . LEU A 1 293 ? 35.031 -6.625 -20.672 1 92.19 293 LEU A N 1
ATOM 2356 C CA . LEU A 1 293 ? 33.594 -6.785 -20.672 1 92.19 293 LEU A CA 1
ATOM 2357 C C . LEU A 1 293 ? 33 -6.312 -19.359 1 92.19 293 LEU A C 1
ATOM 2359 O O . LEU A 1 293 ? 32 -5.562 -19.359 1 92.19 293 LEU A O 1
ATOM 2363 N N . VAL A 1 294 ? 33.594 -6.719 -18.25 1 92.44 294 VAL A N 1
ATOM 2364 C CA . VAL A 1 294 ? 33.094 -6.328 -16.938 1 92.44 294 VAL A CA 1
ATOM 2365 C C . VAL A 1 294 ? 33.188 -4.812 -16.781 1 92.44 294 VAL A C 1
ATOM 2367 O O . VAL A 1 294 ? 32.281 -4.176 -16.234 1 92.44 294 VAL A O 1
ATOM 2370 N N . LEU A 1 295 ? 34.219 -4.266 -17.266 1 94.06 295 LEU A N 1
ATOM 2371 C CA . LEU A 1 295 ? 34.406 -2.818 -17.188 1 94.06 295 LEU A CA 1
ATOM 2372 C C . LEU A 1 295 ? 33.312 -2.1 -17.984 1 94.06 295 LEU A C 1
ATOM 2374 O O . LEU A 1 295 ? 32.75 -1.11 -17.516 1 94.06 295 LEU A O 1
ATOM 2378 N N . ILE A 1 296 ? 33.062 -2.6 -19.156 1 95.31 296 ILE A N 1
ATOM 2379 C CA . ILE A 1 296 ? 32.062 -1.982 -20 1 95.31 296 ILE A CA 1
ATOM 2380 C C . ILE A 1 296 ? 30.703 -2.053 -19.328 1 95.31 296 ILE A C 1
ATOM 2382 O O . ILE A 1 296 ? 29.969 -1.064 -19.297 1 95.31 296 ILE A O 1
ATOM 2386 N N . LEU A 1 297 ? 30.375 -3.189 -18.797 1 95.44 297 LEU A N 1
ATOM 2387 C CA . LEU A 1 297 ? 29.094 -3.355 -18.125 1 95.44 297 LEU A CA 1
ATOM 2388 C C . LEU A 1 297 ? 29.016 -2.441 -16.906 1 95.44 297 LEU A C 1
ATOM 2390 O O . LEU A 1 297 ? 27.969 -1.832 -16.656 1 95.44 297 LEU A O 1
ATOM 2394 N N . CYS A 1 298 ? 30.047 -2.318 -16.172 1 95.62 298 CYS A N 1
ATOM 2395 C CA . CYS A 1 298 ? 30.094 -1.475 -14.977 1 95.62 298 CYS A CA 1
ATOM 2396 C C . CYS A 1 298 ? 29.922 -0.005 -15.344 1 95.62 298 CYS A C 1
ATOM 2398 O O . CYS A 1 298 ? 29.125 0.707 -14.727 1 95.62 298 CYS A O 1
ATOM 2400 N N . VAL A 1 299 ? 30.625 0.438 -16.312 1 95.12 299 VAL A N 1
ATOM 2401 C CA . VAL A 1 299 ? 30.578 1.834 -16.719 1 95.12 299 VAL A CA 1
ATOM 2402 C C . VAL A 1 299 ? 29.188 2.15 -17.281 1 95.12 299 VAL A C 1
ATOM 2404 O O . VAL A 1 299 ? 28.625 3.211 -17 1 95.12 299 VAL A O 1
ATOM 2407 N N . CYS A 1 300 ? 28.656 1.257 -18.031 1 93.69 300 CYS A N 1
ATOM 2408 C CA . CYS A 1 300 ? 27.297 1.443 -18.547 1 93.69 300 CYS A CA 1
ATOM 2409 C C . CYS A 1 300 ? 26.297 1.525 -17.406 1 93.69 300 CYS A C 1
ATOM 2411 O O . CYS A 1 300 ? 25.375 2.355 -17.438 1 93.69 300 CYS A O 1
ATOM 2413 N N . ALA A 1 301 ? 26.469 0.665 -16.469 1 94.25 301 ALA A N 1
ATOM 2414 C CA . ALA A 1 301 ? 25.578 0.676 -15.312 1 94.25 301 ALA A CA 1
ATOM 2415 C C . ALA A 1 301 ? 25.656 2.004 -14.57 1 94.25 301 ALA A C 1
ATOM 2417 O O . ALA A 1 301 ? 24.641 2.549 -14.141 1 94.25 301 ALA A O 1
ATOM 2418 N N . ALA A 1 302 ? 26.844 2.529 -14.414 1 94.75 302 ALA A N 1
ATOM 2419 C CA . ALA A 1 302 ? 27.031 3.795 -13.711 1 94.75 302 ALA A CA 1
ATOM 2420 C C . ALA A 1 302 ? 26.391 4.949 -14.477 1 94.75 302 ALA A C 1
ATOM 2422 O O . ALA A 1 302 ? 25.734 5.805 -13.883 1 94.75 302 ALA A O 1
ATOM 2423 N N . ILE A 1 303 ? 26.562 4.988 -15.766 1 91.06 303 ILE A N 1
ATOM 2424 C CA . ILE A 1 303 ? 26.047 6.062 -16.594 1 91.06 303 ILE A CA 1
ATOM 2425 C C . ILE A 1 303 ? 24.516 6.023 -16.609 1 91.06 303 ILE A C 1
ATOM 2427 O O . ILE A 1 303 ? 23.859 7.047 -16.406 1 91.06 303 ILE A O 1
ATOM 2431 N N . PHE A 1 304 ? 24.016 4.867 -16.781 1 87.25 304 PHE A N 1
ATOM 2432 C CA . PHE A 1 304 ? 22.562 4.75 -16.875 1 87.25 304 PHE A CA 1
ATOM 2433 C C . PHE A 1 304 ? 21.906 4.953 -15.508 1 87.25 304 PHE A C 1
ATOM 2435 O O . PHE A 1 304 ? 20.797 5.48 -15.414 1 87.25 304 PHE A O 1
ATOM 2442 N N . SER A 1 305 ? 22.562 4.523 -14.508 1 90 305 SER A N 1
ATOM 2443 C CA . SER A 1 305 ? 22.047 4.77 -13.164 1 90 305 SER A CA 1
ATOM 2444 C C . SER A 1 305 ? 22.047 6.262 -12.844 1 90 305 SER A C 1
ATOM 2446 O O . SER A 1 305 ? 21.203 6.734 -12.078 1 90 305 SER A O 1
ATOM 2448 N N . ALA A 1 306 ? 23 7 -13.406 1 87.75 306 ALA A N 1
ATOM 2449 C CA . ALA A 1 306 ? 23.062 8.453 -13.227 1 87.75 306 ALA A CA 1
ATOM 2450 C C . ALA A 1 306 ? 21.875 9.133 -13.883 1 87.75 306 ALA A C 1
ATOM 2452 O O . ALA A 1 306 ? 21.422 10.195 -13.438 1 87.75 306 ALA A O 1
ATOM 2453 N N . LEU A 1 307 ? 21.375 8.492 -14.875 1 79.12 307 LEU A N 1
ATOM 2454 C CA . LEU A 1 307 ? 20.266 9.078 -15.617 1 79.12 307 LEU A CA 1
ATOM 2455 C C . LEU A 1 307 ? 18.922 8.57 -15.078 1 79.12 307 LEU A C 1
ATOM 2457 O O . LEU A 1 307 ? 17.953 9.328 -15.008 1 79.12 307 LEU A O 1
ATOM 2461 N N . LEU A 1 308 ? 18.984 7.324 -14.906 1 78.94 308 LEU A N 1
ATOM 2462 C CA . LEU A 1 308 ? 17.781 6.703 -14.367 1 78.94 308 LEU A CA 1
ATOM 2463 C C . LEU A 1 308 ? 17.938 6.398 -12.883 1 78.94 308 LEU A C 1
ATOM 2465 O O . LEU A 1 308 ? 18.672 7.082 -12.18 1 78.94 308 LEU A O 1
ATOM 2469 N N . ASP A 1 309 ? 17.453 5.527 -12.258 1 79.31 309 ASP A N 1
ATOM 2470 C CA . ASP A 1 309 ? 17.609 5.086 -10.875 1 79.31 309 ASP A CA 1
ATOM 2471 C C . ASP A 1 309 ? 18.328 3.736 -10.812 1 79.31 309 ASP A C 1
ATOM 2473 O O . ASP A 1 309 ? 18.391 3.02 -11.812 1 79.31 309 ASP A O 1
ATOM 2477 N N . ASN A 1 310 ? 19.031 3.539 -9.789 1 87.88 310 ASN A N 1
ATOM 2478 C CA . ASN A 1 310 ? 19.844 2.338 -9.633 1 87.88 310 ASN A CA 1
ATOM 2479 C C . ASN A 1 310 ? 18.984 1.073 -9.672 1 87.88 310 ASN A C 1
ATOM 2481 O O . ASN A 1 310 ? 19.422 0.04 -10.18 1 87.88 310 ASN A O 1
ATOM 2485 N N . VAL A 1 311 ? 17.766 1.124 -9.25 1 88 311 VAL A N 1
ATOM 2486 C CA . VAL A 1 311 ? 16.891 -0.04 -9.266 1 88 311 VAL A CA 1
ATOM 2487 C C . VAL A 1 311 ? 16.562 -0.414 -10.711 1 88 311 VAL A C 1
ATOM 2489 O O . VAL A 1 311 ? 16.656 -1.582 -11.094 1 88 311 VAL A O 1
ATOM 2492 N N . THR A 1 312 ? 16.203 0.569 -11.453 1 86.69 312 THR A N 1
ATOM 2493 C CA . THR A 1 312 ? 15.867 0.343 -12.852 1 86.69 312 THR A CA 1
ATOM 2494 C C . THR A 1 312 ? 17.062 -0.261 -13.602 1 86.69 312 THR A C 1
ATOM 2496 O O . THR A 1 312 ? 16.891 -1.202 -14.375 1 86.69 312 THR A O 1
ATOM 2499 N N . MET A 1 313 ? 18.156 0.229 -13.312 1 88.81 313 MET A N 1
ATOM 2500 C CA . MET A 1 313 ? 19.344 -0.209 -14.031 1 88.81 313 MET A CA 1
ATOM 2501 C C . MET A 1 313 ? 19.688 -1.653 -13.688 1 88.81 313 MET A C 1
ATOM 2503 O O . MET A 1 313 ? 20.062 -2.436 -14.562 1 88.81 313 MET A O 1
ATOM 2507 N N . VAL A 1 314 ? 19.609 -1.99 -12.5 1 91.94 314 VAL A N 1
ATOM 2508 C CA . VAL A 1 314 ? 19.938 -3.352 -12.086 1 91.94 314 VAL A CA 1
ATOM 2509 C C . VAL A 1 314 ? 18.938 -4.332 -12.695 1 91.94 314 VAL A C 1
ATOM 2511 O O . VAL A 1 314 ? 19.312 -5.426 -13.125 1 91.94 314 VAL A O 1
ATOM 2514 N N . LEU A 1 315 ? 17.703 -3.951 -12.758 1 90.88 315 LEU A N 1
ATOM 2515 C CA . LEU A 1 315 ? 16.672 -4.812 -13.336 1 90.88 315 LEU A CA 1
ATOM 2516 C C . LEU A 1 315 ? 16.906 -5.012 -14.828 1 90.88 315 LEU A C 1
ATOM 2518 O O . LEU A 1 315 ? 16.672 -6.105 -15.352 1 90.88 315 LEU A O 1
ATOM 2522 N N . LEU A 1 316 ? 17.438 -3.973 -15.461 1 89.5 316 LEU A N 1
ATOM 2523 C CA . LEU A 1 316 ? 17.672 -4.051 -16.891 1 89.5 316 LEU A CA 1
ATOM 2524 C C . LEU A 1 316 ? 18.969 -4.809 -17.188 1 89.5 316 LEU A C 1
ATOM 2526 O O . LEU A 1 316 ? 19.031 -5.574 -18.156 1 89.5 316 LEU A O 1
ATOM 2530 N N . MET A 1 317 ? 19.906 -4.648 -16.344 1 93.5 317 MET A N 1
ATOM 2531 C CA . MET A 1 317 ? 21.219 -5.25 -16.562 1 93.5 317 MET A CA 1
ATOM 2532 C C . MET A 1 317 ? 21.219 -6.719 -16.172 1 93.5 317 MET A C 1
ATOM 2534 O O . MET A 1 317 ? 22.031 -7.504 -16.672 1 93.5 317 MET A O 1
ATOM 2538 N N . GLY A 1 318 ? 20.312 -7.105 -15.312 1 92.38 318 GLY A N 1
ATOM 2539 C CA . GLY A 1 318 ? 20.25 -8.477 -14.836 1 92.38 318 GLY A CA 1
ATOM 2540 C C . GLY A 1 318 ? 20.203 -9.5 -15.953 1 92.38 318 GLY A C 1
ATOM 2541 O O . GLY A 1 318 ? 21.125 -10.297 -16.125 1 92.38 318 GLY A O 1
ATOM 2542 N N . PRO A 1 319 ? 19.188 -9.414 -16.766 1 89.69 319 PRO A N 1
ATOM 2543 C CA . PRO A 1 319 ? 19.078 -10.375 -17.875 1 89.69 319 PRO A CA 1
ATOM 2544 C C . PRO A 1 319 ? 20.25 -10.32 -18.828 1 89.69 319 PRO A C 1
ATOM 2546 O O . PRO A 1 319 ? 20.672 -11.344 -19.375 1 89.69 319 PRO A O 1
ATOM 2549 N N . ILE A 1 320 ? 20.828 -9.18 -19.031 1 93.19 320 ILE A N 1
ATOM 2550 C CA . ILE A 1 320 ? 21.984 -9.016 -19.906 1 93.19 320 ILE A CA 1
ATOM 2551 C C . ILE A 1 320 ? 23.172 -9.766 -19.328 1 93.19 320 ILE A C 1
ATOM 2553 O O . ILE A 1 320 ? 23.844 -10.523 -20.031 1 93.19 320 ILE A O 1
ATOM 2557 N N . ILE A 1 321 ? 23.359 -9.617 -18.094 1 93.62 321 ILE A N 1
ATOM 2558 C CA . ILE A 1 321 ? 24.484 -10.234 -17.391 1 93.62 321 ILE A CA 1
ATOM 2559 C C . ILE A 1 321 ? 24.312 -11.758 -17.391 1 93.62 321 ILE A C 1
ATOM 2561 O O . ILE A 1 321 ? 25.266 -12.492 -17.625 1 93.62 321 ILE A O 1
ATOM 2565 N N . PHE A 1 322 ? 23.125 -12.219 -17.188 1 88.44 322 PHE A N 1
ATOM 2566 C CA . PHE A 1 322 ? 22.859 -13.656 -17.141 1 88.44 322 PHE A CA 1
ATOM 2567 C C . PHE A 1 322 ? 23.172 -14.297 -18.5 1 88.44 322 PHE A C 1
ATOM 2569 O O . PHE A 1 322 ? 23.797 -15.359 -18.562 1 88.44 322 PHE A O 1
ATOM 2576 N N . ARG A 1 323 ? 22.797 -13.68 -19.547 1 86.5 323 ARG A N 1
ATOM 2577 C CA . ARG A 1 323 ? 23.031 -14.203 -20.875 1 86.5 323 ARG A CA 1
ATOM 2578 C C . ARG A 1 323 ? 24.531 -14.234 -21.203 1 86.5 323 ARG A C 1
ATOM 2580 O O . ARG A 1 323 ? 25.031 -15.227 -21.75 1 86.5 323 ARG A O 1
ATOM 2587 N N . LEU A 1 324 ? 25.188 -13.234 -20.859 1 89.38 324 LEU A N 1
ATOM 2588 C CA . LEU A 1 324 ? 26.609 -13.133 -21.156 1 89.38 324 LEU A CA 1
ATOM 2589 C C . LEU A 1 324 ? 27.422 -14.109 -20.312 1 89.38 324 LEU A C 1
ATOM 2591 O O . LEU A 1 324 ? 28.266 -14.836 -20.828 1 89.38 324 LEU A O 1
ATOM 2595 N N . CYS A 1 325 ? 27.125 -14.102 -19.047 1 85.75 325 CYS A N 1
ATOM 2596 C CA . CYS A 1 325 ? 27.891 -14.945 -18.141 1 85.75 325 CYS A CA 1
ATOM 2597 C C . CYS A 1 325 ? 27.625 -16.422 -18.406 1 85.75 325 CYS A C 1
ATOM 2599 O O . CYS A 1 325 ? 28.516 -17.266 -18.25 1 85.75 325 CYS A O 1
ATOM 2601 N N . HIS A 1 326 ? 26.453 -16.688 -18.828 1 80.19 326 HIS A N 1
ATOM 2602 C CA . HIS A 1 326 ? 26.125 -18.062 -19.188 1 80.19 326 HIS A CA 1
ATOM 2603 C C . HIS A 1 326 ? 26.938 -18.531 -20.391 1 80.19 326 HIS A C 1
ATOM 2605 O O . HIS A 1 326 ? 27.453 -19.641 -20.391 1 80.19 326 HIS A O 1
ATOM 2611 N N . LYS A 1 327 ? 27.031 -17.734 -21.312 1 80.38 327 LYS A N 1
ATOM 2612 C CA . LYS A 1 327 ? 27.719 -18.109 -22.547 1 80.38 327 LYS A CA 1
ATOM 2613 C C . LYS A 1 327 ? 29.234 -18.109 -22.359 1 80.38 327 LYS A C 1
ATOM 2615 O O . LYS A 1 327 ? 29.953 -18.922 -22.953 1 80.38 327 LYS A O 1
ATOM 2620 N N . LEU A 1 328 ? 29.766 -17.25 -21.516 1 82.5 328 LEU A N 1
ATOM 2621 C CA . LEU A 1 328 ? 31.203 -17.109 -21.312 1 82.5 328 LEU A CA 1
ATOM 2622 C C . LEU A 1 328 ? 31.672 -17.906 -20.109 1 82.5 328 LEU A C 1
ATOM 2624 O O . LEU A 1 328 ? 32.875 -17.984 -19.844 1 82.5 328 LEU A O 1
ATOM 2628 N N . ALA A 1 329 ? 30.766 -18.469 -19.359 1 79.38 329 ALA A N 1
ATOM 2629 C CA . ALA A 1 329 ? 31.047 -19.266 -18.156 1 79.38 329 ALA A CA 1
ATOM 2630 C C . ALA A 1 329 ? 31.812 -18.438 -17.125 1 79.38 329 ALA A C 1
ATOM 2632 O O . ALA A 1 329 ? 32.844 -18.875 -16.609 1 79.38 329 ALA A O 1
ATOM 2633 N N . LEU A 1 330 ? 31.422 -17.25 -16.984 1 82.44 330 LEU A N 1
ATOM 2634 C CA . LEU A 1 330 ? 31.969 -16.375 -15.945 1 82.44 330 LEU A CA 1
ATOM 2635 C C . LEU A 1 330 ? 31.172 -16.516 -14.656 1 82.44 330 LEU A C 1
ATOM 2637 O O . LEU A 1 330 ? 30.047 -17.016 -14.664 1 82.44 330 LEU A O 1
ATOM 2641 N N . CYS A 1 331 ? 31.812 -16.094 -13.57 1 83.88 331 CYS A N 1
ATOM 2642 C CA . CYS A 1 331 ? 31.094 -16.078 -12.297 1 83.88 331 CYS A CA 1
ATOM 2643 C C . CYS A 1 331 ? 30.047 -14.961 -12.281 1 83.88 331 CYS A C 1
ATOM 2645 O O . CYS A 1 331 ? 30.375 -13.789 -12.078 1 83.88 331 CYS A O 1
ATOM 2647 N N . THR A 1 332 ? 28.828 -15.336 -12.414 1 86.38 332 THR A N 1
ATOM 2648 C CA . THR A 1 332 ? 27.719 -14.406 -12.57 1 86.38 332 THR A CA 1
ATOM 2649 C C . THR A 1 332 ? 27.562 -13.547 -11.32 1 86.38 332 THR A C 1
ATOM 2651 O O . THR A 1 332 ? 27.25 -12.359 -11.414 1 86.38 332 THR A O 1
ATOM 2654 N N . THR A 1 333 ? 27.766 -14.102 -10.109 1 86.94 333 THR A N 1
ATOM 2655 C CA . THR A 1 333 ? 27.547 -13.406 -8.844 1 86.94 333 THR A CA 1
ATOM 2656 C C . THR A 1 333 ? 28.516 -12.219 -8.719 1 86.94 333 THR A C 1
ATOM 2658 O O . THR A 1 333 ? 28.109 -11.125 -8.32 1 86.94 333 THR A O 1
ATOM 2661 N N . ILE A 1 334 ? 29.703 -12.43 -9.148 1 87.12 334 ILE A N 1
ATOM 2662 C CA . ILE A 1 334 ? 30.719 -11.391 -9.016 1 87.12 334 ILE A CA 1
ATOM 2663 C C . ILE A 1 334 ? 30.438 -10.273 -10.016 1 87.12 334 ILE A C 1
ATOM 2665 O O . ILE A 1 334 ? 30.594 -9.094 -9.695 1 87.12 334 ILE A O 1
ATOM 2669 N N . VAL A 1 335 ? 30.078 -10.664 -11.203 1 90.94 335 VAL A N 1
ATOM 2670 C CA . VAL A 1 335 ? 29.781 -9.672 -12.227 1 90.94 335 VAL A CA 1
ATOM 2671 C C . VAL A 1 335 ? 28.562 -8.852 -11.82 1 90.94 335 VAL A C 1
ATOM 2673 O O . VAL A 1 335 ? 28.562 -7.621 -11.93 1 90.94 335 VAL A O 1
ATOM 2676 N N . LEU A 1 336 ? 27.578 -9.531 -11.32 1 92.56 336 LEU A N 1
ATOM 2677 C CA . LEU A 1 336 ? 26.359 -8.859 -10.891 1 92.56 336 LEU A CA 1
ATOM 2678 C C . LEU A 1 336 ? 26.641 -7.918 -9.727 1 92.56 336 LEU A C 1
ATOM 2680 O O . LEU A 1 336 ? 26.125 -6.801 -9.688 1 92.56 336 LEU A O 1
ATOM 2684 N N . MET A 1 337 ? 27.438 -8.328 -8.773 1 92.5 337 MET A N 1
ATOM 2685 C CA . MET A 1 337 ? 27.812 -7.484 -7.645 1 92.5 337 MET A CA 1
ATOM 2686 C C . MET A 1 337 ? 28.562 -6.246 -8.109 1 92.5 337 MET A C 1
ATOM 2688 O O . MET A 1 337 ? 28.297 -5.137 -7.652 1 92.5 337 MET A O 1
ATOM 2692 N N . SER A 1 338 ? 29.453 -6.461 -9.039 1 93.31 338 SER A N 1
ATOM 2693 C CA . SER A 1 338 ? 30.266 -5.355 -9.547 1 93.31 338 SER A CA 1
ATOM 2694 C C . SER A 1 338 ? 29.391 -4.32 -10.258 1 93.31 338 SER A C 1
ATOM 2696 O O . SER A 1 338 ? 29.547 -3.119 -10.031 1 93.31 338 SER A O 1
ATOM 2698 N N . VAL A 1 339 ? 28.531 -4.812 -11.039 1 94.94 339 VAL A N 1
ATOM 2699 C CA . VAL A 1 339 ? 27.656 -3.932 -11.805 1 94.94 339 VAL A CA 1
ATOM 2700 C C . VAL A 1 339 ? 26.734 -3.17 -10.852 1 94.94 339 VAL A C 1
ATOM 2702 O O . VAL A 1 339 ? 26.516 -1.972 -11.023 1 94.94 339 VAL A O 1
ATOM 2705 N N . THR A 1 340 ? 26.234 -3.814 -9.867 1 94.5 340 THR A N 1
ATOM 2706 C CA . THR A 1 340 ? 25.359 -3.176 -8.891 1 94.5 340 THR A CA 1
ATOM 2707 C C . THR A 1 340 ? 26.109 -2.105 -8.109 1 94.5 340 THR A C 1
ATOM 2709 O O . THR A 1 340 ? 25.562 -1.03 -7.84 1 94.5 340 THR A O 1
ATOM 2712 N N . MET A 1 341 ? 27.328 -2.387 -7.742 1 95.19 341 MET A N 1
ATOM 2713 C CA . MET A 1 341 ? 28.141 -1.426 -7 1 95.19 341 MET A CA 1
ATOM 2714 C C . MET A 1 341 ? 28.438 -0.189 -7.848 1 95.19 341 MET A C 1
ATOM 2716 O O . MET A 1 341 ? 28.391 0.935 -7.344 1 95.19 341 MET A O 1
ATOM 2720 N N . PHE A 1 342 ? 28.688 -0.407 -9.086 1 96.38 342 PHE A N 1
ATOM 2721 C CA . PHE A 1 342 ? 28.938 0.718 -9.984 1 96.38 342 PHE A CA 1
ATOM 2722 C C . PHE A 1 342 ? 27.656 1.509 -10.227 1 96.38 342 PHE A C 1
ATOM 2724 O O . PHE A 1 342 ? 27.688 2.73 -10.391 1 96.38 342 PHE A O 1
ATOM 2731 N N . ALA A 1 343 ? 26.562 0.815 -10.297 1 94.19 343 ALA A N 1
ATOM 2732 C CA . ALA A 1 343 ? 25.281 1.504 -10.398 1 94.19 343 ALA A CA 1
ATOM 2733 C C . ALA A 1 343 ? 25.062 2.432 -9.211 1 94.19 343 ALA A C 1
ATOM 2735 O O . ALA A 1 343 ? 24.562 3.555 -9.375 1 94.19 343 ALA A O 1
ATOM 2736 N N . ASN A 1 344 ? 25.422 2.01 -8.039 1 92.25 344 ASN A N 1
ATOM 2737 C CA . ASN A 1 344 ? 25.297 2.836 -6.844 1 92.25 344 ASN A CA 1
ATOM 2738 C C . ASN A 1 344 ? 26.203 4.055 -6.902 1 92.25 344 ASN A C 1
ATOM 2740 O O . ASN A 1 344 ? 25.844 5.137 -6.441 1 92.25 344 ASN A O 1
ATOM 2744 N N . ILE A 1 345 ? 27.391 3.84 -7.441 1 94.38 345 ILE A N 1
ATOM 2745 C CA . ILE A 1 345 ? 28.344 4.934 -7.555 1 94.38 345 ILE A CA 1
ATOM 2746 C C . ILE A 1 345 ? 27.812 5.984 -8.531 1 94.38 345 ILE A C 1
ATOM 2748 O O . ILE A 1 345 ? 27.859 7.184 -8.242 1 94.38 345 ILE A O 1
ATOM 2752 N N . GLY A 1 346 ? 27.281 5.555 -9.625 1 91.62 346 GLY A N 1
ATOM 2753 C CA . GLY A 1 346 ? 26.75 6.473 -10.617 1 91.62 346 GLY A CA 1
ATOM 2754 C C . GLY A 1 346 ? 25.484 7.176 -10.156 1 91.62 346 GLY A C 1
ATOM 2755 O O . GLY A 1 346 ? 25.188 8.289 -10.594 1 91.62 346 GLY A O 1
ATOM 2756 N N . ASN A 1 347 ? 24.781 6.574 -9.281 1 88.5 347 ASN A N 1
ATOM 2757 C CA . ASN A 1 347 ? 23.484 7.086 -8.828 1 88.5 347 ASN A CA 1
ATOM 2758 C C . ASN A 1 347 ? 23.641 8.398 -8.07 1 88.5 347 ASN A C 1
ATOM 2760 O O . ASN A 1 347 ? 22.672 9.133 -7.887 1 88.5 347 ASN A O 1
ATOM 2764 N N . VAL A 1 348 ? 24.812 8.711 -7.633 1 88.44 348 VAL A N 1
ATOM 2765 C CA . VAL A 1 348 ? 25.078 9.977 -6.945 1 88.44 348 VAL A CA 1
ATOM 2766 C C . VAL A 1 348 ? 24.656 11.141 -7.836 1 88.44 348 VAL A C 1
ATOM 2768 O O . VAL A 1 348 ? 24.219 12.18 -7.34 1 88.44 348 VAL A O 1
ATOM 2771 N N . LEU A 1 349 ? 24.734 10.891 -9.117 1 87.31 349 LEU A N 1
ATOM 2772 C CA . LEU A 1 349 ? 24.484 11.961 -10.078 1 87.31 349 LEU A CA 1
ATOM 2773 C C . LEU A 1 349 ? 23.031 11.953 -10.539 1 87.31 349 LEU A C 1
ATOM 2775 O O . LEU A 1 349 ? 22.625 12.812 -11.32 1 87.31 349 LEU A O 1
ATOM 2779 N N . SER A 1 350 ? 22.234 11.016 -10.047 1 78.06 350 SER A N 1
ATOM 2780 C CA . SER A 1 350 ? 20.859 10.859 -10.531 1 78.06 350 SER A CA 1
ATOM 2781 C C . SER A 1 350 ? 19.969 11.984 -10.023 1 78.06 350 SER A C 1
ATOM 2783 O O . SER A 1 350 ? 20.062 12.391 -8.867 1 78.06 350 SER A O 1
ATOM 2785 N N . PRO A 1 351 ? 19.125 12.414 -10.914 1 64.56 351 PRO A N 1
ATOM 2786 C CA . PRO A 1 351 ? 18.141 13.414 -10.477 1 64.56 351 PRO A CA 1
ATOM 2787 C C . PRO A 1 351 ? 17.203 12.883 -9.398 1 64.56 351 PRO A C 1
ATOM 2789 O O . PRO A 1 351 ? 16.766 13.641 -8.539 1 64.56 351 PRO A O 1
ATOM 2792 N N . LEU A 1 352 ? 16.906 11.617 -9.484 1 57.66 352 LEU A N 1
ATOM 2793 C CA . LEU A 1 352 ? 16.016 11.008 -8.516 1 57.66 352 LEU A CA 1
ATOM 2794 C C . LEU A 1 352 ? 16.625 11.008 -7.121 1 57.66 352 LEU A C 1
ATOM 2796 O O . LEU A 1 352 ? 15.922 11.164 -6.125 1 57.66 352 LEU A O 1
ATOM 2800 N N . ASN A 1 353 ? 17.828 10.727 -7.219 1 56.47 353 ASN A N 1
ATOM 2801 C CA . ASN A 1 353 ? 18.562 10.859 -5.961 1 56.47 353 ASN A CA 1
ATOM 2802 C C . ASN A 1 353 ? 18.484 12.281 -5.414 1 56.47 353 ASN A C 1
ATOM 2804 O O . ASN A 1 353 ? 18.344 12.484 -4.207 1 56.47 353 ASN A O 1
ATOM 2808 N N . LYS A 1 354 ? 18.484 13.078 -6.402 1 48.81 354 LYS A N 1
ATOM 2809 C CA . LYS A 1 354 ? 18.328 14.477 -6.023 1 48.81 354 LYS A CA 1
ATOM 2810 C C . LYS A 1 354 ? 16.969 14.734 -5.379 1 48.81 354 LYS A C 1
ATOM 2812 O O . LYS A 1 354 ? 16.891 15.445 -4.375 1 48.81 354 LYS A O 1
ATOM 2817 N N . HIS A 1 355 ? 16.031 14.094 -5.961 1 55 355 HIS A N 1
ATOM 2818 C CA . HIS A 1 355 ? 14.688 14.289 -5.441 1 55 355 HIS A CA 1
ATOM 2819 C C . HIS A 1 355 ? 14.57 13.805 -4 1 55 355 HIS A C 1
ATOM 2821 O O . HIS A 1 355 ? 13.891 14.43 -3.184 1 55 355 HIS A O 1
ATOM 2827 N N . SER A 1 356 ? 15.297 12.828 -3.773 1 55.59 356 SER A N 1
ATOM 2828 C CA . SER A 1 356 ? 15.289 12.344 -2.398 1 55.59 356 SER A CA 1
ATOM 2829 C C . SER A 1 356 ? 16.047 13.289 -1.474 1 55.59 356 SER A C 1
ATOM 2831 O O . SER A 1 356 ? 15.727 13.391 -0.287 1 55.59 356 SER A O 1
ATOM 2833 N N . ILE A 1 357 ? 16.984 13.945 -2.137 1 47.31 357 ILE A N 1
ATOM 2834 C CA . ILE A 1 357 ? 17.797 14.875 -1.37 1 47.31 357 ILE A CA 1
ATOM 2835 C C . ILE A 1 357 ? 17.156 16.266 -1.37 1 47.31 357 ILE A C 1
ATOM 2837 O O . ILE A 1 357 ? 17.156 16.953 -0.352 1 47.31 357 ILE A O 1
ATOM 2841 N N . LEU A 1 358 ? 16.453 16.469 -2.605 1 48.47 358 LEU A N 1
ATOM 2842 C CA . LEU A 1 358 ? 16 17.844 -2.789 1 48.47 358 LEU A CA 1
ATOM 2843 C C . LEU A 1 358 ? 14.508 17.969 -2.518 1 48.47 358 LEU A C 1
ATOM 2845 O O . LEU A 1 358 ? 13.953 19.062 -2.574 1 48.47 358 LEU A O 1
ATOM 2849 N N . LYS A 1 359 ? 13.742 16.812 -2.492 1 48.97 359 LYS A N 1
ATOM 2850 C CA . LYS A 1 359 ? 12.289 16.859 -2.42 1 48.97 359 LYS A CA 1
ATOM 2851 C C . LYS A 1 359 ? 11.82 17.969 -1.479 1 48.97 359 LYS A C 1
ATOM 2853 O O . LYS A 1 359 ? 10.68 18.422 -1.568 1 48.97 359 LYS A O 1
ATOM 2858 N N . PHE A 1 360 ? 12.219 17.891 -0.262 1 43.72 360 PHE A N 1
ATOM 2859 C CA . PHE A 1 360 ? 11.453 18.656 0.714 1 43.72 360 PHE A CA 1
ATOM 2860 C C . PHE A 1 360 ? 11.414 20.125 0.338 1 43.72 360 PHE A C 1
ATOM 2862 O O . PHE A 1 360 ? 12.148 20.562 -0.55 1 43.72 360 PHE A O 1
ATOM 2869 N N . ASP A 1 361 ? 10.695 20.859 1.304 1 43.5 361 ASP A N 1
ATOM 2870 C CA . ASP A 1 361 ? 10.523 22.266 1.645 1 43.5 361 ASP A CA 1
ATOM 2871 C C . ASP A 1 361 ? 11.828 23.031 1.486 1 43.5 361 ASP A C 1
ATOM 2873 O O . ASP A 1 361 ? 11.977 24.141 2.021 1 43.5 361 ASP A O 1
ATOM 2877 N N . ILE A 1 362 ? 12.805 22.328 1.075 1 49.19 362 ILE A N 1
ATOM 2878 C CA . ILE A 1 362 ? 14.172 22.828 1.089 1 49.19 362 ILE A CA 1
ATOM 2879 C C . ILE A 1 362 ? 14.383 23.766 -0.097 1 49.19 362 ILE A C 1
ATOM 2881 O O . ILE A 1 362 ? 15.5 24.25 -0.332 1 49.19 362 ILE A O 1
ATOM 2885 N N . ASP A 1 363 ? 13.352 23.984 -0.82 1 53.16 363 ASP A N 1
ATOM 2886 C CA . ASP A 1 363 ? 13.461 24.75 -2.055 1 53.16 363 ASP A CA 1
ATOM 2887 C C . ASP A 1 363 ? 14.023 26.141 -1.785 1 53.16 363 ASP A C 1
ATOM 2889 O O . ASP A 1 363 ? 14.898 26.625 -2.516 1 53.16 363 ASP A O 1
ATOM 2893 N N . PRO A 1 364 ? 13.609 26.625 -0.649 1 55.75 364 PRO A N 1
ATOM 2894 C CA . PRO A 1 364 ? 14.086 28.016 -0.574 1 55.75 364 PRO A CA 1
ATOM 2895 C C . PRO A 1 364 ? 15.586 28.094 -0.309 1 55.75 364 PRO A C 1
ATOM 2897 O O . PRO A 1 364 ? 16.25 29.031 -0.766 1 55.75 364 PRO A O 1
ATOM 2900 N N . ALA A 1 365 ? 16.125 27.094 0.402 1 59.19 365 ALA A N 1
ATOM 2901 C CA . ALA A 1 365 ? 17.547 27.141 0.693 1 59.19 365 ALA A CA 1
ATOM 2902 C C . ALA A 1 365 ? 18.375 26.906 -0.569 1 59.19 365 ALA A C 1
ATOM 2904 O O . ALA A 1 365 ? 19.422 27.531 -0.754 1 59.19 365 ALA A O 1
ATOM 2905 N N . PHE A 1 366 ? 17.828 26.078 -1.404 1 65.06 366 PHE A N 1
ATOM 2906 C CA . PHE A 1 366 ? 18.516 25.766 -2.646 1 65.06 366 PHE A CA 1
ATOM 2907 C C . PHE A 1 366 ? 18.484 26.953 -3.6 1 65.06 366 PHE A C 1
ATOM 2909 O O . PHE A 1 366 ? 19.469 27.234 -4.293 1 65.06 366 PHE A O 1
ATOM 2916 N N . LYS A 1 367 ? 17.312 27.547 -3.469 1 63.25 367 LYS A N 1
ATOM 2917 C CA . LYS A 1 367 ? 17.172 28.719 -4.328 1 63.25 367 LYS A CA 1
ATOM 2918 C C . LYS A 1 367 ? 18.047 29.875 -3.824 1 63.25 367 LYS A C 1
ATOM 2920 O O . LYS A 1 367 ? 18.641 30.594 -4.621 1 63.25 367 LYS A O 1
ATOM 2925 N N . ALA A 1 368 ? 18.094 29.922 -2.539 1 62.44 368 ALA A N 1
ATOM 2926 C CA . ALA A 1 368 ? 18.891 31 -1.949 1 62.44 368 ALA A CA 1
ATOM 2927 C C . ALA A 1 368 ? 20.375 30.812 -2.281 1 62.44 368 ALA A C 1
ATOM 2929 O O . ALA A 1 368 ? 21.109 31.797 -2.445 1 62.44 368 ALA A O 1
ATOM 2930 N N . GLN A 1 369 ? 20.766 29.578 -2.488 1 71 369 GLN A N 1
ATOM 2931 C CA . GLN A 1 369 ? 22.172 29.312 -2.74 1 71 369 GLN A CA 1
ATOM 2932 C C . GLN A 1 369 ? 22.422 29 -4.215 1 71 369 GLN A C 1
ATOM 2934 O O . GLN A 1 369 ? 23.547 28.656 -4.602 1 71 369 GLN A O 1
ATOM 2939 N N . HIS A 1 370 ? 21.359 29.141 -5.047 1 70.38 370 HIS A N 1
ATOM 2940 C CA . HIS A 1 370 ? 21.422 28.938 -6.488 1 70.38 370 HIS A CA 1
ATOM 2941 C C . HIS A 1 370 ? 21.953 27.547 -6.824 1 70.38 370 HIS A C 1
ATOM 2943 O O . HIS A 1 370 ? 22.828 27.406 -7.691 1 70.38 370 HIS A O 1
ATOM 2949 N N . ILE A 1 371 ? 21.719 26.688 -6.023 1 75.44 371 ILE A N 1
ATOM 2950 C CA . ILE A 1 371 ? 22.141 25.312 -6.316 1 75.44 371 ILE A CA 1
ATOM 2951 C C . ILE A 1 371 ? 21.172 24.688 -7.312 1 75.44 371 ILE A C 1
ATOM 2953 O O . ILE A 1 371 ? 19.984 24.5 -7.008 1 75.44 371 ILE A O 1
ATOM 2957 N N . THR A 1 372 ? 21.578 24.562 -8.523 1 74.38 372 THR A N 1
ATOM 2958 C CA . THR A 1 372 ? 20.812 23.906 -9.586 1 74.38 372 THR A CA 1
ATOM 2959 C C . THR A 1 372 ? 21.312 22.484 -9.812 1 74.38 372 THR A C 1
ATOM 2961 O O . THR A 1 372 ? 22.375 22.109 -9.32 1 74.38 372 THR A O 1
ATOM 2964 N N . TYR A 1 373 ? 20.578 21.688 -10.477 1 77.31 373 TYR A N 1
ATOM 2965 C CA . TYR A 1 373 ? 20.984 20.328 -10.805 1 77.31 373 TYR A CA 1
ATOM 2966 C C . TYR A 1 373 ? 22.266 20.328 -11.617 1 77.31 373 TYR A C 1
ATOM 2968 O O . TYR A 1 373 ? 23.125 19.469 -11.422 1 77.31 373 TYR A O 1
ATOM 2976 N N . GLY A 1 374 ? 22.328 21.266 -12.469 1 77.31 374 GLY A N 1
ATOM 2977 C CA . GLY A 1 374 ? 23.547 21.359 -13.266 1 77.31 374 GLY A CA 1
ATOM 2978 C C . GLY A 1 374 ? 24.797 21.578 -12.43 1 77.31 374 GLY A C 1
ATOM 2979 O O . GLY A 1 374 ? 25.812 20.922 -12.656 1 77.31 374 GLY A O 1
ATOM 2980 N N . ASN A 1 375 ? 24.719 22.484 -11.469 1 80.88 375 ASN A N 1
ATOM 2981 C CA . ASN A 1 375 ? 25.859 22.719 -10.594 1 80.88 375 ASN A CA 1
ATOM 2982 C C . ASN A 1 375 ? 26.141 21.516 -9.695 1 80.88 375 ASN A C 1
ATOM 2984 O O . ASN A 1 375 ? 27.312 21.234 -9.398 1 80.88 375 ASN A O 1
ATOM 2988 N N . TYR A 1 376 ? 25.141 20.906 -9.32 1 84.06 376 TYR A N 1
ATOM 2989 C CA . TYR A 1 376 ? 25.25 19.703 -8.5 1 84.06 376 TYR A CA 1
ATOM 2990 C C . TYR A 1 376 ? 26.031 18.625 -9.242 1 84.06 376 TYR A C 1
ATOM 2992 O O . TYR A 1 3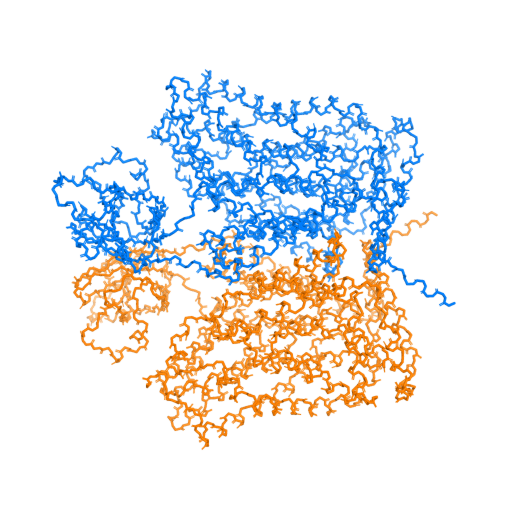76 ? 26.984 18.062 -8.711 1 84.06 376 TYR A O 1
ATOM 3000 N N . VAL A 1 377 ? 25.641 18.375 -10.469 1 86.19 377 VAL A N 1
ATOM 3001 C CA . VAL A 1 377 ? 26.25 17.297 -11.258 1 86.19 377 VAL A CA 1
ATOM 3002 C C . VAL A 1 377 ? 27.688 17.656 -11.602 1 86.19 377 VAL A C 1
ATOM 3004 O O . VAL A 1 377 ? 28.578 16.812 -11.539 1 86.19 377 VAL A O 1
ATOM 3007 N N . LEU A 1 378 ? 27.953 18.906 -11.883 1 86.19 378 LEU A N 1
ATOM 3008 C CA . LEU A 1 378 ? 29.281 19.328 -12.297 1 86.19 378 LEU A CA 1
ATOM 3009 C C . LEU A 1 378 ? 30.281 19.203 -11.141 1 86.19 378 LEU A C 1
ATOM 3011 O O . LEU A 1 378 ? 31.438 18.859 -11.352 1 86.19 378 LEU A O 1
ATOM 3015 N N . HIS A 1 379 ? 29.812 19.469 -9.984 1 89 379 HIS A N 1
ATOM 3016 C CA . HIS A 1 379 ? 30.688 19.422 -8.828 1 89 379 HIS A CA 1
ATOM 3017 C C . HIS A 1 379 ? 30.953 17.984 -8.398 1 89 379 HIS A C 1
ATOM 3019 O O . HIS A 1 379 ? 31.984 17.688 -7.801 1 89 379 HIS A O 1
ATOM 3025 N N . LEU A 1 380 ? 30.016 17.094 -8.703 1 92.5 380 LEU A N 1
ATOM 3026 C CA . LEU A 1 380 ? 30.125 15.727 -8.188 1 92.5 380 LEU A CA 1
ATOM 3027 C C . LEU A 1 380 ? 30.766 14.805 -9.211 1 92.5 380 LEU A C 1
ATOM 3029 O O . LEU A 1 380 ? 31.297 13.742 -8.859 1 92.5 380 LEU A O 1
ATOM 3033 N N . ILE A 1 381 ? 30.781 15.141 -10.461 1 93.81 381 ILE A N 1
ATOM 3034 C CA . ILE A 1 381 ? 31.234 14.281 -11.547 1 93.81 381 ILE A CA 1
ATOM 3035 C C . ILE A 1 381 ? 32.688 13.883 -11.32 1 93.81 381 ILE A C 1
ATOM 3037 O O . ILE A 1 381 ? 33.031 12.703 -11.422 1 93.81 381 ILE A O 1
ATOM 3041 N N . PRO A 1 382 ? 33.594 14.828 -10.984 1 94.62 382 PRO A N 1
ATOM 3042 C CA . PRO A 1 382 ? 34.969 14.414 -10.805 1 94.62 382 PRO A CA 1
ATOM 3043 C C . PRO A 1 382 ? 35.156 13.391 -9.695 1 94.62 382 PRO A C 1
ATOM 3045 O O . PRO A 1 382 ? 35.938 12.445 -9.836 1 94.62 382 PRO A O 1
ATOM 3048 N N . GLY A 1 383 ? 34.5 13.57 -8.617 1 95.06 383 GLY A N 1
ATOM 3049 C CA . GLY A 1 383 ? 34.562 12.602 -7.539 1 95.06 383 GLY A CA 1
ATOM 3050 C C . GLY A 1 383 ? 34.031 11.234 -7.938 1 95.06 383 GLY A C 1
ATOM 3051 O O . GLY A 1 383 ? 34.562 10.211 -7.512 1 95.06 383 GLY A O 1
ATOM 3052 N N . VAL A 1 384 ? 33 11.203 -8.758 1 95.88 384 VAL A N 1
ATOM 3053 C CA . VAL A 1 384 ? 32.375 9.953 -9.203 1 95.88 384 VAL A CA 1
ATOM 3054 C C . VAL A 1 384 ? 33.344 9.211 -10.133 1 95.88 384 VAL A C 1
ATOM 3056 O O . VAL A 1 384 ? 33.531 8.008 -10 1 95.88 384 VAL A O 1
ATOM 3059 N N . ILE A 1 385 ? 33.969 9.961 -11.055 1 96.56 385 ILE A N 1
ATOM 3060 C CA . ILE A 1 385 ? 34.906 9.352 -12 1 96.56 385 ILE A CA 1
ATOM 3061 C C . ILE A 1 385 ? 36.094 8.766 -11.25 1 96.56 385 ILE A C 1
ATOM 3063 O O . ILE A 1 385 ? 36.5 7.633 -11.508 1 96.56 385 ILE A O 1
ATOM 3067 N N . LEU A 1 386 ? 36.594 9.516 -10.305 1 96.94 386 LEU A N 1
ATOM 3068 C CA . LEU A 1 386 ? 37.719 9.031 -9.508 1 96.94 386 LEU A CA 1
ATOM 3069 C C . LEU A 1 386 ? 37.344 7.797 -8.703 1 96.94 386 LEU A C 1
ATOM 3071 O O . LEU A 1 386 ? 38.125 6.859 -8.57 1 96.94 386 LEU A O 1
ATOM 3075 N N . SER A 1 387 ? 36.156 7.836 -8.188 1 97.12 387 SER A N 1
ATOM 3076 C CA . SER A 1 387 ? 35.688 6.715 -7.391 1 97.12 387 SER A CA 1
ATOM 3077 C C . SER A 1 387 ? 35.469 5.473 -8.25 1 97.12 387 SER A C 1
ATOM 3079 O O . SER A 1 387 ? 35.688 4.348 -7.797 1 97.12 387 SER A O 1
ATOM 3081 N N . MET A 1 388 ? 35 5.664 -9.469 1 97 388 MET A N 1
ATOM 3082 C CA . MET A 1 388 ? 34.812 4.531 -10.375 1 97 388 MET A CA 1
ATOM 3083 C C . MET A 1 388 ? 36.156 3.871 -10.68 1 97 388 MET A C 1
ATOM 3085 O O . MET A 1 388 ? 36.25 2.643 -10.727 1 97 388 MET A O 1
ATOM 3089 N N . VAL A 1 389 ? 37.156 4.676 -10.852 1 96.62 389 VAL A N 1
ATOM 3090 C CA . VAL A 1 389 ? 38.5 4.164 -11.156 1 96.62 389 VAL A CA 1
ATOM 3091 C C . VAL A 1 389 ? 39.031 3.359 -9.969 1 96.62 389 VAL A C 1
ATOM 3093 O O . VAL A 1 389 ? 39.531 2.244 -10.141 1 96.62 389 VAL A O 1
ATOM 3096 N N . VAL A 1 390 ? 38.875 3.904 -8.828 1 96.12 390 VAL A N 1
ATOM 3097 C CA . VAL A 1 390 ? 39.375 3.24 -7.637 1 96.12 390 VAL A CA 1
ATOM 3098 C C . VAL A 1 390 ? 38.562 1.978 -7.359 1 96.12 390 VAL A C 1
ATOM 3100 O O . VAL A 1 390 ? 39.125 0.951 -6.957 1 96.12 390 VAL A O 1
ATOM 3103 N N . ALA A 1 391 ? 37.25 2.086 -7.492 1 96.38 391 ALA A N 1
ATOM 3104 C CA . ALA A 1 391 ? 36.406 0.925 -7.285 1 96.38 391 ALA A CA 1
ATOM 3105 C C . ALA A 1 391 ? 36.781 -0.212 -8.234 1 96.38 391 ALA A C 1
ATOM 3107 O O . ALA A 1 391 ? 36.844 -1.375 -7.824 1 96.38 391 ALA A O 1
ATOM 3108 N N . TYR A 1 392 ? 37 0.15 -9.477 1 94.88 392 TYR A N 1
ATOM 3109 C CA . TYR A 1 392 ? 37.406 -0.869 -10.445 1 94.88 392 TYR A CA 1
ATOM 3110 C C . TYR A 1 392 ? 38.75 -1.49 -10.086 1 94.88 392 TYR A C 1
ATOM 3112 O O . TYR A 1 392 ? 38.938 -2.695 -10.25 1 94.88 392 TYR A O 1
ATOM 3120 N N . ALA A 1 393 ? 39.688 -0.687 -9.625 1 93.69 393 ALA A N 1
ATOM 3121 C CA . ALA A 1 393 ? 41 -1.188 -9.219 1 93.69 393 ALA A CA 1
ATOM 3122 C C . ALA A 1 393 ? 40.875 -2.18 -8.07 1 93.69 393 ALA A C 1
ATOM 3124 O O . ALA A 1 393 ? 41.531 -3.219 -8.062 1 93.69 393 ALA A O 1
ATOM 3125 N N . VAL A 1 394 ? 40 -1.853 -7.156 1 92.25 394 VAL A N 1
ATOM 3126 C CA . VAL A 1 394 ? 39.812 -2.74 -6.016 1 92.25 394 VAL A CA 1
ATOM 3127 C C . VAL A 1 394 ? 39.156 -4.039 -6.488 1 92.25 394 VAL A C 1
ATOM 3129 O O . VAL A 1 394 ? 39.562 -5.129 -6.082 1 92.25 394 VAL A O 1
ATOM 3132 N N . LEU A 1 395 ? 38.156 -3.92 -7.336 1 91.19 395 LEU A N 1
ATOM 3133 C CA . LEU A 1 395 ? 37.469 -5.094 -7.852 1 91.19 395 LEU A CA 1
ATOM 3134 C C . LEU A 1 395 ? 38.406 -5.957 -8.695 1 91.19 395 LEU A C 1
ATOM 3136 O O . LEU A 1 395 ? 38.344 -7.188 -8.617 1 91.19 395 LEU A O 1
ATOM 3140 N N . TYR A 1 396 ? 39.219 -5.312 -9.484 1 88.44 396 TYR A N 1
ATOM 3141 C CA . TYR A 1 396 ? 40.188 -6.031 -10.305 1 88.44 396 TYR A CA 1
ATOM 3142 C C . TYR A 1 396 ? 41.156 -6.832 -9.43 1 88.44 396 TYR A C 1
ATOM 3144 O O . TYR A 1 396 ? 41.531 -7.961 -9.773 1 88.44 396 TYR A O 1
ATOM 3152 N N . GLY A 1 397 ? 41.562 -6.258 -8.336 1 83.25 397 GLY A N 1
ATOM 3153 C CA . GLY A 1 397 ? 42.438 -6.969 -7.406 1 83.25 397 GLY A CA 1
ATOM 3154 C C . GLY A 1 397 ? 41.781 -8.195 -6.801 1 83.25 397 GLY A C 1
ATOM 3155 O O . GLY A 1 397 ? 42.438 -9.242 -6.664 1 83.25 397 GLY A O 1
ATOM 3156 N N . PHE A 1 398 ? 40.531 -8.172 -6.504 1 77.12 398 PHE A N 1
ATOM 3157 C CA . PHE A 1 398 ? 39.781 -9.289 -5.922 1 77.12 398 PHE A CA 1
ATOM 3158 C C . PHE A 1 398 ? 39.438 -10.312 -6.992 1 77.12 398 PHE A C 1
ATOM 3160 O O . PHE A 1 398 ? 39.531 -11.523 -6.75 1 77.12 398 PHE A O 1
ATOM 3167 N N . PHE A 1 399 ? 38.906 -9.93 -8.188 1 72.5 399 PHE A N 1
ATOM 3168 C CA . PHE A 1 399 ? 38.344 -10.703 -9.289 1 72.5 399 PHE A CA 1
ATOM 3169 C C . PHE A 1 399 ? 39.406 -11.594 -9.938 1 72.5 399 PHE A C 1
ATOM 3171 O O . PHE A 1 399 ? 39.094 -12.672 -10.43 1 72.5 399 PHE A O 1
ATOM 3178 N N . GLN A 1 400 ? 40.625 -11.094 -10.023 1 71.81 400 GLN A N 1
ATOM 3179 C CA . GLN A 1 400 ? 41.656 -11.859 -10.727 1 71.81 400 GLN A CA 1
ATOM 3180 C C . GLN A 1 400 ? 41.719 -13.297 -10.234 1 71.81 400 GLN A C 1
ATOM 3182 O O . GLN A 1 400 ? 41.938 -14.227 -11.016 1 71.81 400 GLN A O 1
ATOM 3187 N N . LYS A 1 401 ? 41.188 -13.445 -9.086 1 68.06 401 LYS A N 1
ATOM 3188 C CA . LYS A 1 401 ? 41.281 -14.781 -8.508 1 68.06 401 LYS A CA 1
ATOM 3189 C C . LYS A 1 401 ? 39.938 -15.508 -8.609 1 68.06 401 LYS A C 1
ATOM 3191 O O . LYS A 1 401 ? 39.875 -16.734 -8.727 1 68.06 401 LYS A O 1
ATOM 3196 N N . TYR A 1 402 ? 38.875 -14.734 -8.703 1 72.62 402 TYR A N 1
ATOM 3197 C CA . TYR A 1 402 ? 37.594 -15.391 -8.461 1 72.62 402 TYR A CA 1
ATOM 3198 C C . TYR A 1 402 ? 36.719 -15.344 -9.703 1 72.62 402 TYR A C 1
ATOM 3200 O O . TYR A 1 402 ? 35.719 -16.031 -9.781 1 72.62 402 TYR A O 1
ATOM 3208 N N . LEU A 1 403 ? 37.062 -14.648 -10.719 1 74.69 403 LEU A N 1
ATOM 3209 C CA . LEU A 1 403 ? 36.188 -14.445 -11.859 1 74.69 403 LEU A CA 1
ATOM 3210 C C . LEU A 1 403 ? 35.969 -15.75 -12.609 1 74.69 403 LEU A C 1
ATOM 3212 O O . LEU A 1 403 ? 34.875 -16.016 -13.102 1 74.69 403 LEU A O 1
ATOM 3216 N N . TYR A 1 404 ? 37.031 -16.609 -12.656 1 68 404 TYR A N 1
ATOM 3217 C CA . TYR A 1 404 ? 36.969 -17.844 -13.43 1 68 404 TYR A CA 1
ATOM 3218 C C . TYR A 1 404 ? 36.656 -19.031 -12.523 1 68 404 TYR A C 1
ATOM 3220 O O . TYR A 1 404 ? 36.531 -20.172 -13 1 68 404 TYR A O 1
ATOM 3228 N N . ASN A 1 405 ? 36.594 -18.797 -11.211 1 60.38 405 ASN A N 1
ATOM 3229 C CA . ASN A 1 405 ? 36.281 -19.906 -10.305 1 60.38 405 ASN A CA 1
ATOM 3230 C C . ASN A 1 405 ? 34.781 -20.141 -10.18 1 60.38 405 ASN A C 1
ATOM 3232 O O . ASN A 1 405 ? 34.125 -19.469 -9.398 1 60.38 405 ASN A O 1
ATOM 3236 N N . THR A 1 406 ? 34.25 -20.891 -11.039 1 54.06 406 THR A N 1
ATOM 3237 C CA . THR A 1 406 ? 32.812 -21.172 -11.148 1 54.06 406 THR A CA 1
ATOM 3238 C C . THR A 1 406 ? 32.344 -22.062 -10 1 54.06 406 THR A C 1
ATOM 3240 O O . THR A 1 406 ? 31.141 -22.25 -9.812 1 54.06 406 THR A O 1
ATOM 3243 N N . SER A 1 407 ? 33.25 -22.812 -9.328 1 49.88 407 SER A N 1
ATOM 3244 C CA . SER A 1 407 ? 32.812 -23.844 -8.383 1 49.88 407 SER A CA 1
ATOM 3245 C C . SER A 1 407 ? 31.812 -23.297 -7.371 1 49.88 407 SER A C 1
ATOM 3247 O O . SER A 1 407 ? 30.922 -24 -6.93 1 49.88 407 SER A O 1
ATOM 3249 N N . LYS A 1 408 ? 32.062 -22.234 -6.875 1 48.91 408 LYS A N 1
ATOM 3250 C CA . LYS A 1 408 ? 31.203 -21.703 -5.805 1 48.91 408 LYS A CA 1
ATOM 3251 C C . LYS A 1 408 ? 29.812 -21.391 -6.316 1 48.91 408 LYS A C 1
ATOM 3253 O O . LYS A 1 408 ? 28.891 -21.125 -5.527 1 48.91 408 LYS A O 1
ATOM 3258 N N . VAL A 1 409 ? 29.625 -21.266 -7.539 1 47.22 409 VAL A N 1
ATOM 3259 C CA . VAL A 1 409 ? 28.328 -21.141 -8.211 1 47.22 409 VAL A CA 1
ATOM 3260 C C . VAL A 1 409 ? 27.484 -22.391 -7.961 1 47.22 409 VAL A C 1
ATOM 3262 O O . VAL A 1 409 ? 26.266 -22.344 -8.102 1 47.22 409 VAL A O 1
ATOM 3265 N N . PHE A 1 410 ? 28.141 -23.547 -7.543 1 45.12 410 PHE A N 1
ATOM 3266 C CA . PHE A 1 410 ? 27.672 -24.906 -7.348 1 45.12 410 PHE A CA 1
ATOM 3267 C C . PHE A 1 410 ? 26.672 -24.984 -6.203 1 45.12 410 PHE A C 1
ATOM 3269 O O . PHE A 1 410 ? 25.719 -25.766 -6.254 1 45.12 410 PHE A O 1
ATOM 3276 N N . GLY A 1 411 ? 26.984 -24.359 -5.199 1 46.31 411 GLY A N 1
ATOM 3277 C CA . GLY A 1 411 ? 26.031 -24.438 -4.105 1 46.31 411 GLY A CA 1
ATOM 3278 C C . GLY A 1 411 ? 24.625 -24.047 -4.512 1 46.31 411 GLY A C 1
ATOM 3279 O O . GLY A 1 411 ? 23.641 -24.469 -3.881 1 46.31 411 GLY A O 1
ATOM 3280 N N . SER A 1 412 ? 24.562 -23.453 -5.719 1 53.06 412 SER A N 1
ATOM 3281 C CA . SER A 1 412 ? 23.312 -22.875 -6.156 1 53.06 412 SER A CA 1
ATOM 3282 C C . SER A 1 412 ? 22.422 -23.906 -6.84 1 53.06 412 SER A C 1
ATOM 3284 O O . SER A 1 412 ? 21.203 -23.891 -6.684 1 53.06 412 SER A O 1
ATOM 3286 N N . ILE A 1 413 ? 23.141 -24.922 -7.441 1 55.75 413 ILE A N 1
ATOM 3287 C CA . ILE A 1 413 ? 22.344 -25.938 -8.133 1 55.75 413 ILE A CA 1
ATOM 3288 C C . ILE A 1 413 ? 21.562 -26.75 -7.109 1 55.75 413 ILE A C 1
ATOM 3290 O O . ILE A 1 413 ? 20.391 -27.062 -7.328 1 55.75 413 ILE A O 1
ATOM 3294 N N . SER A 1 414 ? 22.281 -27.016 -6.07 1 54.97 414 SER A N 1
ATOM 3295 C CA . SER A 1 414 ? 21.609 -27.812 -5.039 1 54.97 414 SER A CA 1
ATOM 3296 C C . SER A 1 414 ? 20.438 -27.047 -4.434 1 54.97 414 SER A C 1
ATOM 3298 O O . SER A 1 414 ? 19.375 -27.625 -4.188 1 54.97 414 SER A O 1
ATOM 3300 N N . SER A 1 415 ? 20.719 -25.766 -4.32 1 57.5 415 SER A N 1
ATOM 3301 C CA . SER A 1 415 ? 19.641 -24.969 -3.74 1 57.5 415 SER A CA 1
ATOM 3302 C C . SER A 1 415 ? 18.453 -24.859 -4.695 1 57.5 415 SER A C 1
ATOM 3304 O O . SER A 1 415 ? 17.297 -24.922 -4.273 1 57.5 415 SER A O 1
ATOM 3306 N N . LEU A 1 416 ? 18.828 -24.766 -5.934 1 60.41 416 LEU A N 1
ATOM 3307 C CA . LEU A 1 416 ? 17.766 -24.688 -6.941 1 60.41 416 LEU A CA 1
ATOM 3308 C C . LEU A 1 416 ? 17.031 -26.016 -7.051 1 60.41 416 LEU A C 1
ATOM 3310 O O . LEU A 1 416 ? 15.812 -26.047 -7.258 1 60.41 416 LEU A O 1
ATOM 3314 N N . GLN A 1 417 ? 17.828 -27.125 -6.906 1 59.09 417 GLN A N 1
ATOM 3315 C CA . GLN A 1 417 ? 17.203 -28.453 -6.941 1 59.09 417 GLN A CA 1
ATOM 3316 C C . GLN A 1 417 ? 16.25 -28.641 -5.758 1 59.09 417 GLN A C 1
ATOM 3318 O O . GLN A 1 417 ? 15.156 -29.172 -5.914 1 59.09 417 GLN A O 1
ATOM 3323 N N . VAL A 1 418 ? 16.781 -28.203 -4.641 1 57.53 418 VAL A N 1
ATOM 3324 C CA . VAL A 1 418 ? 15.961 -28.312 -3.443 1 57.53 418 VAL A CA 1
ATOM 3325 C C . VAL A 1 418 ? 14.703 -27.469 -3.6 1 57.53 418 VAL A C 1
ATOM 3327 O O . VAL A 1 418 ? 13.602 -27.906 -3.254 1 57.53 418 VAL A O 1
ATOM 3330 N N . ARG A 1 419 ? 14.945 -26.328 -4.113 1 57.81 419 ARG A N 1
ATOM 3331 C CA . ARG A 1 419 ? 13.805 -25.453 -4.352 1 57.81 419 ARG A CA 1
ATOM 3332 C C . ARG A 1 419 ? 12.844 -26.047 -5.371 1 57.81 419 ARG A C 1
ATOM 3334 O O . ARG A 1 419 ? 11.625 -26 -5.191 1 57.81 419 ARG A O 1
ATOM 3341 N N . ALA A 1 420 ? 13.445 -26.578 -6.375 1 57.97 420 ALA A N 1
ATOM 3342 C CA . ALA A 1 420 ? 12.656 -27.219 -7.422 1 57.97 420 ALA A CA 1
ATOM 3343 C C . ALA A 1 420 ? 11.867 -28.406 -6.871 1 57.97 420 ALA A C 1
ATOM 3345 O O . ALA A 1 420 ? 10.703 -28.594 -7.219 1 57.97 420 ALA A O 1
ATOM 3346 N N . ASP A 1 421 ? 12.531 -29.094 -6.012 1 57.06 421 ASP A N 1
ATOM 3347 C CA . ASP A 1 421 ? 11.898 -30.266 -5.422 1 57.06 421 ASP A CA 1
ATOM 3348 C C . ASP A 1 421 ? 10.766 -29.875 -4.473 1 57.06 421 ASP A C 1
ATOM 3350 O O . ASP A 1 421 ? 9.711 -30.5 -4.449 1 57.06 421 ASP A O 1
ATOM 3354 N N . LYS A 1 422 ? 11.078 -28.844 -3.764 1 55.38 422 LYS A N 1
ATOM 3355 C CA . LYS A 1 422 ? 10.078 -28.375 -2.818 1 55.38 422 LYS A CA 1
ATOM 3356 C C . LYS A 1 422 ? 8.883 -27.766 -3.545 1 55.38 422 LYS A C 1
ATOM 3358 O O . LYS A 1 422 ? 7.734 -27.969 -3.139 1 55.38 422 LYS A O 1
ATOM 3363 N N . LEU A 1 423 ? 9.297 -26.953 -4.504 1 52.66 423 LEU A N 1
ATOM 3364 C CA . LEU A 1 423 ? 8.227 -26.391 -5.32 1 52.66 423 LEU A CA 1
ATOM 3365 C C . LEU A 1 423 ? 7.414 -27.5 -5.984 1 52.66 423 LEU A C 1
ATOM 3367 O O . LEU A 1 423 ? 6.199 -27.359 -6.148 1 52.66 423 LEU A O 1
ATOM 3371 N N . LYS A 1 424 ? 8.117 -28.547 -6.406 1 50.44 424 LYS A N 1
ATOM 3372 C CA . LYS A 1 424 ? 7.449 -29.719 -6.969 1 50.44 424 LYS A CA 1
ATOM 3373 C C . LYS A 1 424 ? 6.453 -30.312 -5.977 1 50.44 424 LYS A C 1
ATOM 3375 O O . LYS A 1 424 ? 5.359 -30.734 -6.359 1 50.44 424 LYS A O 1
ATOM 3380 N N . LYS A 1 425 ? 6.934 -30.391 -4.773 1 45.97 425 LYS A N 1
ATOM 3381 C CA . LYS A 1 425 ? 6.109 -31.016 -3.736 1 45.97 425 LYS A CA 1
ATOM 3382 C C . LYS A 1 425 ? 4.863 -30.172 -3.457 1 45.97 425 LYS A C 1
ATOM 3384 O O . LYS A 1 425 ? 3.812 -30.719 -3.107 1 45.97 425 LYS A O 1
ATOM 3389 N N . VAL A 1 426 ? 5.254 -28.922 -3.23 1 43.31 426 VAL A N 1
ATOM 3390 C CA . VAL A 1 426 ? 4.098 -28.094 -2.904 1 43.31 426 VAL A CA 1
ATOM 3391 C C . VAL A 1 426 ? 3.27 -27.844 -4.16 1 43.31 426 VAL A C 1
ATOM 3393 O O . VAL A 1 426 ? 2.312 -27.062 -4.137 1 43.31 426 VAL A O 1
ATOM 3396 N N . GLY A 1 427 ? 3.537 -28.797 -5.047 1 41.09 427 GLY A N 1
ATOM 3397 C CA . GLY A 1 427 ? 2.768 -28.812 -6.277 1 41.09 427 GLY A CA 1
ATOM 3398 C C . GLY A 1 427 ? 3.135 -27.688 -7.227 1 41.09 427 GLY A C 1
ATOM 3399 O O . GLY A 1 427 ? 2.416 -27.422 -8.188 1 41.09 427 GLY A O 1
ATOM 3400 N N . ALA A 1 428 ? 4.027 -26.891 -6.672 1 39.88 428 ALA A N 1
ATOM 3401 C CA . ALA A 1 428 ? 4.488 -25.766 -7.496 1 39.88 428 ALA A CA 1
ATOM 3402 C C . ALA A 1 428 ? 5.652 -26.188 -8.391 1 39.88 428 ALA A C 1
ATOM 3404 O O . ALA A 1 428 ? 6.738 -26.516 -7.898 1 39.88 428 ALA A O 1
ATOM 3405 N N . HIS A 1 429 ? 5.547 -27.125 -9.172 1 35.88 429 HIS A N 1
ATOM 3406 C CA . HIS A 1 429 ? 6.719 -27.609 -9.891 1 35.88 429 HIS A CA 1
ATOM 3407 C C . HIS A 1 429 ? 7.586 -26.453 -10.375 1 35.88 429 HIS A C 1
ATOM 3409 O O . HIS A 1 429 ? 7.066 -25.391 -10.742 1 35.88 429 HIS A O 1
ATOM 3415 N N . LEU A 1 430 ? 8.797 -26.453 -9.984 1 43.19 430 LEU A N 1
ATOM 3416 C CA . LEU A 1 430 ? 9.891 -25.641 -10.492 1 43.19 430 LEU A CA 1
ATOM 3417 C C . LEU A 1 430 ? 9.758 -25.406 -11.992 1 43.19 430 LEU A C 1
ATOM 3419 O O . LEU A 1 430 ? 9.508 -26.344 -12.75 1 43.19 430 LEU A O 1
ATOM 3423 N N . SER A 1 431 ? 9.492 -24.234 -12.414 1 45.62 431 SER A N 1
ATOM 3424 C CA . SER A 1 431 ? 9.422 -23.828 -13.812 1 45.62 431 SER A CA 1
ATOM 3425 C C . SER A 1 431 ? 10.461 -24.547 -14.656 1 45.62 431 SER A C 1
ATOM 3427 O O . SER A 1 431 ? 11.492 -24.984 -14.141 1 45.62 431 SER A O 1
ATOM 3429 N N . GLN A 1 432 ? 9.93 -25.406 -15.609 1 45.94 432 GLN A N 1
ATOM 3430 C CA . GLN A 1 432 ? 10.859 -25.859 -16.625 1 45.94 432 GLN A CA 1
ATOM 3431 C C . GLN A 1 432 ? 12.055 -24.922 -16.75 1 45.94 432 GLN A C 1
ATOM 3433 O O . GLN A 1 432 ? 13.18 -25.359 -16.984 1 45.94 432 GLN A O 1
ATOM 3438 N N . TYR A 1 433 ? 11.68 -23.734 -16.344 1 47.53 433 TYR A N 1
ATOM 3439 C CA . TYR A 1 433 ? 12.773 -22.781 -16.406 1 47.53 433 TYR A CA 1
ATOM 3440 C C . TYR A 1 433 ? 13.852 -23.109 -15.375 1 47.53 433 TYR A C 1
ATOM 3442 O O . TYR A 1 433 ? 15.047 -23.078 -15.688 1 47.53 433 TYR A O 1
ATOM 3450 N N . GLN A 1 434 ? 13.258 -23.5 -14.25 1 55.16 434 GLN A N 1
ATOM 3451 C CA . GLN A 1 434 ? 14.25 -23.797 -13.227 1 55.16 434 GLN A CA 1
ATOM 3452 C C . GLN A 1 434 ? 14.984 -25.094 -13.539 1 55.16 434 GLN A C 1
ATOM 3454 O O . GLN A 1 434 ? 16.203 -25.188 -13.352 1 55.16 434 GLN A O 1
ATOM 3459 N N . ASN A 1 435 ? 14.156 -26.078 -14.086 1 56 435 ASN A N 1
ATOM 3460 C CA . ASN A 1 435 ? 14.812 -27.328 -14.469 1 56 435 ASN A CA 1
ATOM 3461 C C . ASN A 1 435 ? 15.797 -27.109 -15.617 1 56 435 ASN A C 1
ATOM 3463 O O . ASN A 1 435 ? 16.891 -27.672 -15.617 1 56 435 ASN A O 1
ATOM 3467 N N . ASN A 1 436 ? 15.328 -26.328 -16.562 1 57.78 436 ASN A N 1
ATOM 3468 C CA . ASN A 1 436 ? 16.25 -26.016 -17.656 1 57.78 436 ASN A CA 1
ATOM 3469 C C . ASN A 1 436 ? 17.484 -25.281 -17.172 1 57.78 436 ASN A C 1
ATOM 3471 O O . ASN A 1 436 ? 18.594 -25.547 -17.625 1 57.78 436 ASN A O 1
ATOM 3475 N N . ARG A 1 437 ? 17.156 -24.531 -16.219 1 61.22 437 ARG A N 1
ATOM 3476 C CA . ARG A 1 437 ? 18.266 -23.781 -15.672 1 61.22 437 ARG A CA 1
ATOM 3477 C C . ARG A 1 437 ? 19.219 -24.688 -14.906 1 61.22 437 ARG A C 1
ATOM 3479 O O . ARG A 1 437 ? 20.438 -24.547 -15 1 61.22 437 ARG A O 1
ATOM 3486 N N . ILE A 1 438 ? 18.609 -25.641 -14.219 1 62.88 438 ILE A N 1
ATOM 3487 C CA . ILE A 1 438 ? 19.438 -26.609 -13.484 1 62.88 438 ILE A CA 1
ATOM 3488 C C . ILE A 1 438 ? 20.266 -27.422 -14.461 1 62.88 438 ILE A C 1
ATOM 3490 O O . ILE A 1 438 ? 21.453 -27.641 -14.234 1 62.88 438 ILE A O 1
ATOM 3494 N N . THR A 1 439 ? 19.562 -27.781 -15.539 1 64.06 439 THR A N 1
ATOM 3495 C CA . THR A 1 439 ? 20.281 -28.562 -16.547 1 64.06 439 THR A CA 1
ATOM 3496 C C . THR A 1 439 ? 21.406 -27.734 -17.172 1 64.06 439 THR A C 1
ATOM 3498 O O . THR A 1 439 ? 22.5 -28.25 -17.406 1 64.06 439 THR A O 1
ATOM 3501 N N . GLN A 1 440 ? 21.141 -26.531 -17.406 1 66.31 440 GLN A N 1
ATOM 3502 C CA . GLN A 1 440 ? 22.125 -25.656 -18.016 1 66.31 440 GLN A CA 1
ATOM 3503 C C . GLN A 1 440 ? 23.312 -25.422 -17.062 1 66.31 440 GLN A C 1
ATOM 3505 O O . GLN A 1 440 ? 24.469 -25.438 -17.5 1 66.31 440 GLN A O 1
ATOM 3510 N N . LEU A 1 441 ? 22.969 -25.234 -15.867 1 64.38 441 LEU A N 1
ATOM 3511 C CA . LEU A 1 441 ? 24.016 -25 -14.875 1 64.38 441 LEU A CA 1
ATOM 3512 C C . LEU A 1 441 ? 24.875 -26.234 -14.695 1 64.38 441 LEU A C 1
ATOM 3514 O O . LEU A 1 441 ? 26.094 -26.125 -14.516 1 64.38 441 LEU A O 1
ATOM 3518 N N . ARG A 1 442 ? 24.25 -27.359 -14.805 1 64.25 442 ARG A N 1
ATOM 3519 C CA . ARG A 1 442 ? 25 -28.609 -14.719 1 64.25 442 ARG A CA 1
ATOM 3520 C C . ARG A 1 442 ? 25.953 -28.75 -15.891 1 64.25 442 ARG A C 1
ATOM 3522 O O . ARG A 1 442 ? 27.062 -29.266 -15.734 1 64.25 442 ARG A O 1
ATOM 3529 N N . ARG A 1 443 ? 25.562 -28.281 -16.984 1 64.69 443 ARG A N 1
ATOM 3530 C CA . ARG A 1 443 ? 26.422 -28.328 -18.172 1 64.69 443 ARG A CA 1
ATOM 3531 C C . ARG A 1 443 ? 27.641 -27.438 -17.984 1 64.69 443 ARG A C 1
ATOM 3533 O O . ARG A 1 443 ? 28.75 -27.812 -18.391 1 64.69 443 ARG A O 1
ATOM 3540 N N . ILE A 1 444 ? 27.438 -26.359 -17.453 1 64.25 444 ILE A N 1
ATOM 3541 C CA . ILE A 1 444 ? 28.516 -25.406 -17.234 1 64.25 444 ILE A CA 1
ATOM 3542 C C . ILE A 1 444 ? 29.5 -25.969 -16.203 1 64.25 444 ILE A C 1
ATOM 3544 O O . ILE A 1 444 ? 30.703 -25.797 -16.344 1 64.25 444 ILE A O 1
ATOM 3548 N N . GLU A 1 445 ? 28.891 -26.578 -15.242 1 63.38 445 GLU A N 1
ATOM 3549 C CA . GLU A 1 445 ? 29.719 -27.172 -14.195 1 63.38 445 GLU A CA 1
ATOM 3550 C C . GLU A 1 445 ? 30.672 -28.219 -14.781 1 63.38 445 GLU A C 1
ATOM 3552 O O . GLU A 1 445 ? 31.797 -28.375 -14.305 1 63.38 445 GLU A O 1
ATOM 3557 N N . ASN A 1 446 ? 30.141 -28.875 -15.797 1 61.44 446 ASN A N 1
ATOM 3558 C CA . ASN A 1 446 ? 30.938 -29.969 -16.359 1 61.44 446 ASN A CA 1
ATOM 3559 C C . ASN A 1 446 ? 32 -29.438 -17.297 1 61.44 446 ASN A C 1
ATOM 3561 O O . ASN A 1 446 ? 32.906 -30.188 -17.719 1 61.44 446 ASN A O 1
ATOM 3565 N N . VAL A 1 447 ? 31.891 -28.219 -17.656 1 59.78 447 VAL A N 1
ATOM 3566 C CA . VAL A 1 447 ? 32.906 -27.688 -18.562 1 59.78 447 VAL A CA 1
ATOM 3567 C C . VAL A 1 447 ? 34.156 -27.312 -17.75 1 59.78 447 VAL A C 1
ATOM 3569 O O . VAL A 1 447 ? 34.062 -26.656 -16.719 1 59.78 447 VAL A O 1
ATOM 3572 N N . GLN A 1 448 ? 35.312 -27.797 -17.938 1 57.59 448 GLN A N 1
ATOM 3573 C CA . GLN A 1 448 ? 36.625 -27.625 -17.281 1 57.59 448 GLN A CA 1
ATOM 3574 C C . GLN A 1 448 ? 37.062 -26.156 -17.344 1 57.59 448 GLN A C 1
ATOM 3576 O O . GLN A 1 448 ? 36.844 -25.484 -18.359 1 57.59 448 GLN A O 1
ATOM 3581 N N . PRO A 1 449 ? 37.562 -25.547 -16.219 1 57.88 449 PRO A N 1
ATOM 3582 C CA . PRO A 1 449 ? 38.031 -24.172 -16.109 1 57.88 449 PRO A CA 1
ATOM 3583 C C . PRO A 1 449 ? 38.969 -23.781 -17.25 1 57.88 449 PRO A C 1
ATOM 3585 O O . PRO A 1 449 ? 38.938 -22.641 -17.703 1 57.88 449 PRO A O 1
ATOM 3588 N N . GLU A 1 450 ? 39.812 -24.672 -17.75 1 57.34 450 GLU A N 1
ATOM 3589 C CA . GLU A 1 450 ? 40.812 -24.359 -18.781 1 57.34 450 GLU A CA 1
ATOM 3590 C C . GLU A 1 450 ? 40.125 -24.109 -20.125 1 57.34 450 GLU A C 1
ATOM 3592 O O . GLU A 1 450 ? 40.625 -23.297 -20.922 1 57.34 450 GLU A O 1
ATOM 3597 N N . GLU A 1 451 ? 39.125 -24.688 -20.375 1 57.88 451 GLU A N 1
ATOM 3598 C CA . GLU A 1 451 ? 38.406 -24.547 -21.625 1 57.88 451 GLU A CA 1
ATOM 3599 C C . GLU A 1 451 ? 37.594 -23.25 -21.656 1 57.88 451 GLU A C 1
ATOM 3601 O O . GLU A 1 451 ? 37.312 -22.719 -22.734 1 57.88 451 GLU A O 1
ATOM 3606 N N . ARG A 1 452 ? 37.5 -22.734 -20.562 1 59.53 452 ARG A N 1
ATOM 3607 C CA . ARG A 1 452 ? 36.75 -21.5 -20.422 1 59.53 452 ARG A CA 1
ATOM 3608 C C . ARG A 1 452 ? 37.562 -20.297 -20.812 1 59.53 452 ARG A C 1
ATOM 3610 O O . ARG A 1 452 ? 37.062 -19.312 -21.344 1 59.53 452 ARG A O 1
ATOM 3617 N N . LYS A 1 453 ? 38.875 -20.391 -20.516 1 61.56 453 LYS A N 1
ATOM 3618 C CA . LYS A 1 453 ? 39.781 -19.297 -20.781 1 61.56 453 LYS A CA 1
ATOM 3619 C C . LYS A 1 453 ? 40 -19.125 -22.281 1 61.56 453 LYS A C 1
ATOM 3621 O O . LYS A 1 453 ? 40.281 -18.016 -22.766 1 61.56 453 LYS A O 1
ATOM 3626 N N . ASN A 1 454 ? 39.719 -20.188 -22.984 1 62.22 454 ASN A N 1
ATOM 3627 C CA . ASN A 1 454 ? 40.031 -20.109 -24.406 1 62.22 454 ASN A CA 1
ATOM 3628 C C . ASN A 1 454 ? 38.781 -20.172 -25.266 1 62.22 454 ASN A C 1
ATOM 3630 O O . ASN A 1 454 ? 38.656 -21.047 -26.125 1 62.22 454 ASN A O 1
ATOM 3634 N N . VAL A 1 455 ? 37.844 -19.375 -24.859 1 69 455 VAL A N 1
ATOM 3635 C CA . VAL A 1 455 ? 36.594 -19.359 -25.641 1 69 455 VAL A CA 1
ATOM 3636 C C . VAL A 1 455 ? 36.812 -18.562 -26.922 1 69 455 VAL A C 1
ATOM 3638 O O . VAL A 1 455 ? 37.438 -17.5 -26.906 1 69 455 VAL A O 1
ATOM 3641 N N . ASP A 1 456 ? 36.562 -19.188 -28.031 1 78.94 456 ASP A N 1
ATOM 3642 C CA . ASP A 1 456 ? 36.625 -18.531 -29.344 1 78.94 456 ASP A CA 1
ATOM 3643 C C . ASP A 1 456 ? 35.688 -17.344 -29.422 1 78.94 456 ASP A C 1
ATOM 3645 O O . ASP A 1 456 ? 34.469 -17.516 -29.359 1 78.94 456 ASP A O 1
ATOM 3649 N N . PHE A 1 457 ? 36.219 -16.156 -29.453 1 85.5 457 PHE A N 1
ATOM 3650 C CA . PHE A 1 457 ? 35.5 -14.898 -29.469 1 85.5 457 PHE A CA 1
ATOM 3651 C C . PHE A 1 457 ? 34.469 -14.875 -30.594 1 85.5 457 PHE A C 1
ATOM 3653 O O . PHE A 1 457 ? 33.312 -14.539 -30.375 1 85.5 457 PHE A O 1
ATOM 3660 N N . GLN A 1 458 ? 34.844 -15.266 -31.766 1 85.06 458 GLN A N 1
ATOM 3661 C CA . GLN A 1 458 ? 33.969 -15.172 -32.938 1 85.06 458 GLN A CA 1
ATOM 3662 C C . GLN A 1 458 ? 32.812 -16.172 -32.844 1 85.06 458 GLN A C 1
ATOM 3664 O O . GLN A 1 458 ? 31.703 -15.875 -33.281 1 85.06 458 GLN A O 1
ATOM 3669 N N . LEU A 1 459 ? 33.094 -17.234 -32.281 1 84.69 459 LEU A N 1
ATOM 3670 C CA . LEU A 1 459 ? 32.062 -18.25 -32.156 1 84.69 459 LEU A CA 1
ATOM 3671 C C . LEU A 1 459 ? 31 -17.828 -31.172 1 84.69 459 LEU A C 1
ATOM 3673 O O . LEU A 1 459 ? 29.797 -17.984 -31.422 1 84.69 459 LEU A O 1
ATOM 3677 N N . VAL A 1 460 ? 31.453 -17.344 -30.078 1 85.81 460 VAL A N 1
ATOM 3678 C CA . VAL A 1 460 ? 30.531 -16.906 -29.047 1 85.81 460 VAL A CA 1
ATOM 3679 C C . VAL A 1 460 ? 29.719 -15.711 -29.531 1 85.81 460 VAL A C 1
ATOM 3681 O O . VAL A 1 460 ? 28.5 -15.633 -29.297 1 85.81 460 VAL A O 1
ATOM 3684 N N . LEU A 1 461 ? 30.375 -14.828 -30.203 1 89.25 461 LEU A N 1
ATOM 3685 C CA . LEU A 1 461 ? 29.703 -13.648 -30.719 1 89.25 461 LEU A CA 1
ATOM 3686 C C . LEU A 1 461 ? 28.656 -14.039 -31.766 1 89.25 461 LEU A C 1
ATOM 3688 O O . LEU A 1 461 ? 27.562 -13.477 -31.797 1 89.25 461 LEU A O 1
ATOM 3692 N N . SER A 1 462 ? 28.984 -14.992 -32.625 1 88 462 SER A N 1
ATOM 3693 C CA . SER A 1 462 ? 28.047 -15.461 -33.625 1 88 462 SER A CA 1
ATOM 3694 C C . SER A 1 462 ? 26.844 -16.172 -33 1 88 462 SER A C 1
ATOM 3696 O O . SER A 1 462 ? 25.719 -16.047 -33.5 1 88 462 SER A O 1
ATOM 3698 N N . ASP A 1 463 ? 27.141 -16.781 -31.953 1 86.69 463 ASP A N 1
ATOM 3699 C CA . ASP A 1 463 ? 26.078 -17.469 -31.234 1 86.69 463 ASP A CA 1
ATOM 3700 C C . ASP A 1 463 ? 25.125 -16.469 -30.578 1 86.69 463 ASP A C 1
ATOM 3702 O O . ASP A 1 463 ? 23.906 -16.672 -30.594 1 86.69 463 ASP A O 1
ATOM 3706 N N . LEU A 1 464 ? 25.719 -15.5 -30.031 1 87 464 LEU A N 1
ATOM 3707 C CA . LEU A 1 464 ? 24.906 -14.461 -29.406 1 87 464 LEU A CA 1
ATOM 3708 C C . LEU A 1 464 ? 24.078 -13.711 -30.453 1 87 464 LEU A C 1
ATOM 3710 O O . LEU A 1 464 ? 22.906 -13.383 -30.203 1 87 464 LEU A O 1
ATOM 3714 N N . LYS A 1 465 ? 24.594 -13.469 -31.562 1 87.31 465 LYS A N 1
ATOM 3715 C CA . LYS A 1 465 ? 23.891 -12.781 -32.625 1 87.31 465 LYS A CA 1
ATOM 3716 C C . LYS A 1 465 ? 22.797 -13.664 -33.25 1 87.31 465 LYS A C 1
ATOM 3718 O O . LYS A 1 465 ? 21.766 -13.172 -33.688 1 87.31 465 LYS A O 1
ATOM 3723 N N . ALA A 1 466 ? 23.094 -14.938 -33.219 1 84.25 466 ALA A N 1
ATOM 3724 C CA . ALA A 1 466 ? 22.125 -15.891 -33.75 1 84.25 466 ALA A CA 1
ATOM 3725 C C . ALA A 1 466 ? 20.875 -15.961 -32.875 1 84.25 466 ALA A C 1
ATOM 3727 O O . ALA A 1 466 ? 19.781 -16.234 -33.375 1 84.25 466 ALA A O 1
ATOM 3728 N N . ASN A 1 467 ? 21.062 -15.703 -31.641 1 79.88 467 ASN A N 1
ATOM 3729 C CA . ASN A 1 467 ? 19.938 -15.742 -30.703 1 79.88 467 ASN A CA 1
ATOM 3730 C C . ASN A 1 467 ? 19.109 -14.469 -30.781 1 79.88 467 ASN A C 1
ATOM 3732 O O . ASN A 1 467 ? 18.031 -14.391 -30.188 1 79.88 467 ASN A O 1
ATOM 3736 N N . CYS A 1 468 ? 19.578 -13.469 -31.5 1 83.31 468 CYS A N 1
ATOM 3737 C CA . CYS A 1 468 ? 18.859 -12.211 -31.641 1 83.31 468 CYS A CA 1
ATOM 3738 C C . CYS A 1 468 ? 17.781 -12.32 -32.719 1 83.31 468 CYS A C 1
ATOM 3740 O O . CYS A 1 468 ? 17.828 -11.648 -33.75 1 83.31 468 CYS A O 1
ATOM 3742 N N . ILE A 1 469 ? 16.891 -13.266 -32.531 1 79.75 469 ILE A N 1
ATOM 3743 C CA . ILE A 1 469 ? 15.781 -13.453 -33.469 1 79.75 469 ILE A CA 1
ATOM 3744 C C . ILE A 1 469 ? 14.539 -12.742 -32.938 1 79.75 469 ILE A C 1
ATOM 3746 O O . ILE A 1 469 ? 14.117 -12.969 -31.812 1 79.75 469 ILE A O 1
ATOM 3750 N N . VAL A 1 470 ? 14.141 -11.789 -33.75 1 80.88 470 VAL A N 1
ATOM 3751 C CA . VAL A 1 470 ? 12.938 -11.047 -33.406 1 80.88 470 VAL A CA 1
ATOM 3752 C C . VAL A 1 470 ? 11.695 -11.867 -33.75 1 80.88 470 VAL A C 1
ATOM 3754 O O . VAL A 1 470 ? 11.406 -12.094 -34.906 1 80.88 470 VAL A O 1
ATOM 3757 N N . THR A 1 471 ? 11.094 -12.539 -32.75 1 73.88 471 THR A N 1
ATOM 3758 C CA . THR A 1 471 ? 9.914 -13.367 -33 1 73.88 471 THR A CA 1
ATOM 3759 C C . THR A 1 471 ? 8.656 -12.516 -33.062 1 73.88 471 THR A C 1
ATOM 3761 O O . THR A 1 471 ? 7.742 -12.789 -33.844 1 73.88 471 THR A O 1
ATOM 3764 N N . ASN A 1 472 ? 8.508 -11.469 -32.281 1 80.5 472 ASN A N 1
ATOM 3765 C CA . ASN A 1 472 ? 7.336 -10.602 -32.188 1 80.5 472 ASN A CA 1
ATOM 3766 C C . ASN A 1 472 ? 7.711 -9.133 -32.375 1 80.5 472 ASN A C 1
ATOM 3768 O O . ASN A 1 472 ? 8.008 -8.453 -31.375 1 80.5 472 ASN A O 1
ATOM 3772 N N . LEU A 1 473 ? 7.609 -8.641 -33.562 1 83.56 473 LEU A N 1
ATOM 3773 C CA . LEU A 1 473 ? 8.039 -7.285 -33.906 1 83.56 473 LEU A CA 1
ATOM 3774 C C . LEU A 1 473 ? 7.16 -6.25 -33.188 1 83.56 473 LEU A C 1
ATOM 3776 O O . LEU A 1 473 ? 7.668 -5.281 -32.625 1 83.56 473 LEU A O 1
ATOM 3780 N N . PRO A 1 474 ? 5.848 -6.48 -33.219 1 81.38 474 PRO A N 1
ATOM 3781 C CA . PRO A 1 474 ? 5.027 -5.484 -32.5 1 81.38 474 PRO A CA 1
ATOM 3782 C C . PRO A 1 474 ? 5.352 -5.383 -31.031 1 81.38 474 PRO A C 1
ATOM 3784 O O . PRO A 1 474 ? 5.328 -4.289 -30.453 1 81.38 474 PRO A O 1
ATOM 3787 N N . LEU A 1 475 ? 5.609 -6.441 -30.453 1 86.5 475 LEU A N 1
ATOM 3788 C CA . LEU A 1 475 ? 5.977 -6.422 -29.031 1 86.5 475 LEU A CA 1
ATOM 3789 C C . LEU A 1 475 ? 7.305 -5.699 -28.828 1 86.5 475 LEU A C 1
ATOM 3791 O O . LEU A 1 475 ? 7.465 -4.957 -27.859 1 86.5 475 LEU A O 1
ATOM 3795 N N . LEU A 1 476 ? 8.18 -5.973 -29.766 1 88.94 476 LEU A N 1
ATOM 3796 C CA . LEU A 1 476 ? 9.477 -5.312 -29.672 1 88.94 476 LEU A CA 1
ATOM 3797 C C . LEU A 1 476 ? 9.328 -3.799 -29.781 1 88.94 476 LEU A C 1
ATOM 3799 O O . LEU A 1 476 ? 9.922 -3.053 -29 1 88.94 476 LEU A O 1
ATOM 3803 N N . ILE A 1 477 ? 8.586 -3.381 -30.703 1 88.56 477 ILE A N 1
ATOM 3804 C CA . ILE A 1 477 ? 8.344 -1.952 -30.891 1 88.56 477 ILE A CA 1
ATOM 3805 C C . ILE A 1 477 ? 7.66 -1.377 -29.656 1 88.56 477 ILE A C 1
ATOM 3807 O O . ILE A 1 477 ? 8.023 -0.295 -29.188 1 88.56 477 ILE A O 1
ATOM 3811 N N . GLY A 1 478 ? 6.684 -2.105 -29.172 1 87.69 478 GLY A N 1
ATOM 3812 C CA . GLY A 1 478 ? 6.012 -1.678 -27.953 1 87.69 478 GLY A CA 1
ATOM 3813 C C . GLY A 1 478 ? 6.957 -1.53 -26.781 1 87.69 478 GLY A C 1
ATOM 3814 O O . GLY A 1 478 ? 6.855 -0.572 -26.016 1 87.69 478 GLY A O 1
ATOM 3815 N N . CYS A 1 479 ? 7.836 -2.428 -26.656 1 89.44 479 CYS A N 1
ATOM 3816 C CA . CYS A 1 479 ? 8.82 -2.389 -25.578 1 89.44 479 CYS A CA 1
ATOM 3817 C C . CYS A 1 479 ? 9.734 -1.179 -25.719 1 89.44 479 CYS A C 1
ATOM 3819 O O . CYS A 1 479 ? 10.016 -0.492 -24.734 1 89.44 479 CYS A O 1
ATOM 3821 N N . CYS A 1 480 ? 10.125 -0.907 -26.906 1 89.12 480 CYS A N 1
ATOM 3822 C CA . CYS A 1 480 ? 11.008 0.226 -27.156 1 89.12 480 CYS A CA 1
ATOM 3823 C C . CYS A 1 480 ? 10.305 1.544 -26.859 1 89.12 480 CYS A C 1
ATOM 3825 O O . CYS A 1 480 ? 10.883 2.439 -26.25 1 89.12 480 CYS A O 1
ATOM 3827 N N . ILE A 1 481 ? 9.109 1.604 -27.234 1 89.5 481 ILE A N 1
ATOM 3828 C CA . ILE A 1 481 ? 8.344 2.822 -26.984 1 89.5 481 ILE A CA 1
ATOM 3829 C C . ILE A 1 481 ? 8.125 3.01 -25.484 1 89.5 481 ILE A C 1
ATOM 3831 O O . ILE A 1 481 ? 8.281 4.117 -24.969 1 89.5 481 ILE A O 1
ATOM 3835 N N . SER A 1 482 ? 7.695 1.939 -24.891 1 89.12 482 SER A N 1
ATOM 3836 C CA . SER A 1 482 ? 7.461 2.01 -23.453 1 89.12 482 SER A CA 1
ATOM 3837 C C . SER A 1 482 ? 8.727 2.414 -22.703 1 89.12 482 SER A C 1
ATOM 3839 O O . SER A 1 482 ? 8.672 3.248 -21.797 1 89.12 482 SER A O 1
ATOM 3841 N N . LEU A 1 483 ? 9.859 1.851 -23.047 1 86.88 483 LEU A N 1
ATOM 3842 C CA . LEU A 1 483 ? 11.133 2.195 -22.422 1 86.88 483 LEU A CA 1
ATOM 3843 C C . LEU A 1 483 ? 11.516 3.637 -22.734 1 86.88 483 LEU A C 1
ATOM 3845 O O . LEU A 1 483 ? 12.07 4.332 -21.875 1 86.88 483 LEU A O 1
ATOM 3849 N N . ALA A 1 484 ? 11.219 4.039 -23.891 1 86.88 484 ALA A N 1
ATOM 3850 C CA . ALA A 1 484 ? 11.484 5.426 -24.266 1 86.88 484 ALA A CA 1
ATOM 3851 C C . ALA A 1 484 ? 10.664 6.387 -23.406 1 86.88 484 ALA A C 1
ATOM 3853 O O . ALA A 1 484 ? 11.172 7.41 -22.953 1 86.88 484 ALA A O 1
ATOM 3854 N N . VAL A 1 485 ? 9.414 6.047 -23.25 1 84.94 485 VAL A N 1
ATOM 3855 C CA . VAL A 1 485 ? 8.539 6.867 -22.422 1 84.94 485 VAL A CA 1
ATOM 3856 C C . VAL A 1 485 ? 9.094 6.926 -21 1 84.94 485 VAL A C 1
ATOM 3858 O O . VAL A 1 485 ? 9.125 7.996 -20.375 1 84.94 485 VAL A O 1
ATOM 3861 N N . LEU A 1 486 ? 9.508 5.812 -20.516 1 83.81 486 LEU A N 1
ATOM 3862 C CA . LEU A 1 486 ? 10.078 5.738 -19.188 1 83.81 486 LEU A CA 1
ATOM 3863 C C . LEU A 1 486 ? 11.328 6.613 -19.078 1 83.81 486 LEU A C 1
ATOM 3865 O O . LEU A 1 486 ? 11.453 7.406 -18.141 1 83.81 486 LEU A O 1
ATOM 3869 N N . PHE A 1 487 ? 12.156 6.562 -20.078 1 81 487 PHE A N 1
ATOM 3870 C CA . PHE A 1 487 ? 13.422 7.285 -20.062 1 81 487 PHE A CA 1
ATOM 3871 C C . PHE A 1 487 ? 13.195 8.781 -20.25 1 81 487 PHE A C 1
ATOM 3873 O O . PHE A 1 487 ? 13.773 9.594 -19.516 1 81 487 PHE A O 1
ATOM 3880 N N . VAL A 1 488 ? 12.328 9.172 -21.109 1 80 488 VAL A N 1
ATOM 3881 C CA . VAL A 1 488 ? 12.109 10.57 -21.438 1 80 488 VAL A CA 1
ATOM 3882 C C . VAL A 1 488 ? 11.406 11.281 -20.281 1 80 488 VAL A C 1
ATOM 3884 O O . VAL A 1 488 ? 11.742 12.414 -19.953 1 80 488 VAL A O 1
ATOM 3887 N N . LEU A 1 489 ? 10.469 10.57 -19.766 1 78.25 489 LEU A N 1
ATOM 3888 C CA . LEU A 1 489 ? 9.695 11.227 -18.719 1 78.25 489 LEU A CA 1
ATOM 3889 C C . LEU A 1 489 ? 10.469 11.25 -17.406 1 78.25 489 LEU A C 1
ATOM 3891 O O . LEU A 1 489 ? 10.234 12.109 -16.547 1 78.25 489 LEU A O 1
ATOM 3895 N N . CYS A 1 490 ? 11.383 10.289 -17.188 1 73.69 490 CYS A N 1
ATOM 3896 C CA . CYS A 1 490 ? 12.148 10.266 -15.945 1 73.69 490 CYS A CA 1
ATOM 3897 C C . CYS A 1 490 ? 13.289 11.273 -15.984 1 73.69 490 CYS A C 1
ATOM 3899 O O . CYS A 1 490 ? 13.766 11.719 -14.938 1 73.69 490 CYS A O 1
ATOM 3901 N N . LEU A 1 491 ? 13.781 11.641 -17.188 1 66 491 LEU A N 1
ATOM 3902 C CA . LEU A 1 491 ? 14.938 12.516 -17.328 1 66 491 LEU A CA 1
ATOM 3903 C C . LEU A 1 491 ? 14.664 13.891 -16.75 1 66 491 LEU A C 1
ATOM 3905 O O . LEU A 1 491 ? 15.453 14.406 -15.953 1 66 491 LEU A O 1
ATOM 3909 N N . PRO A 1 492 ? 13.438 14.516 -17.188 1 57.69 492 PRO A N 1
ATOM 3910 C CA . PRO A 1 492 ? 13.242 15.891 -16.719 1 57.69 492 PRO A CA 1
ATOM 3911 C C . PRO A 1 492 ? 12.734 15.953 -15.273 1 57.69 492 PRO A C 1
ATOM 3913 O O . PRO A 1 492 ? 12.508 17.047 -14.742 1 57.69 492 PRO A O 1
ATOM 3916 N N . THR A 1 493 ? 12.203 14.711 -14.742 1 55.31 493 THR A N 1
ATOM 3917 C CA . THR A 1 493 ? 11.742 14.891 -13.375 1 55.31 493 THR A CA 1
ATOM 3918 C C . THR A 1 493 ? 12.711 15.781 -12.594 1 55.31 493 THR A C 1
ATOM 3920 O O . THR A 1 493 ? 12.555 15.969 -11.383 1 55.31 493 THR A O 1
ATOM 3923 N N . ILE A 1 494 ? 13.891 16.125 -13.312 1 50.81 494 ILE A N 1
ATOM 3924 C CA . ILE A 1 494 ? 15.062 16.875 -12.875 1 50.81 494 ILE A CA 1
ATOM 3925 C C . ILE A 1 494 ? 14.648 18.266 -12.398 1 50.81 494 ILE A C 1
ATOM 3927 O O . ILE A 1 494 ? 15.047 18.703 -11.32 1 50.81 494 ILE A O 1
ATOM 3931 N N . ASP A 1 495 ? 14.125 19.094 -13.438 1 49.97 495 ASP A N 1
ATOM 3932 C CA . ASP A 1 495 ? 13.852 20.469 -13.008 1 49.97 495 ASP A CA 1
ATOM 3933 C C . ASP A 1 495 ? 12.359 20.703 -12.812 1 49.97 495 ASP A C 1
ATOM 3935 O O . ASP A 1 495 ? 11.562 20.469 -13.727 1 49.97 495 ASP A O 1
ATOM 3939 N N . ASN A 1 496 ? 11.688 19.938 -11.695 1 53.38 496 ASN A N 1
ATOM 3940 C CA . ASN A 1 496 ? 10.305 20.172 -11.305 1 53.38 496 ASN A CA 1
ATOM 3941 C C . ASN A 1 496 ? 9.609 21.172 -12.219 1 53.38 496 ASN A C 1
ATOM 3943 O O . ASN A 1 496 ? 8.547 21.688 -11.891 1 53.38 496 ASN A O 1
ATOM 3947 N N . THR A 1 497 ? 10.273 21.625 -13.344 1 54.41 497 THR A N 1
ATOM 3948 C CA . THR A 1 497 ? 9.672 22.688 -14.125 1 54.41 497 THR A CA 1
ATOM 3949 C C . THR A 1 497 ? 8.766 22.125 -15.211 1 54.41 497 THR A C 1
ATOM 3951 O O . THR A 1 497 ? 7.75 22.719 -15.562 1 54.41 497 THR A O 1
ATOM 3954 N N . LEU A 1 498 ? 9.141 20.969 -15.68 1 54.88 498 LEU A N 1
ATOM 3955 C CA . LEU A 1 498 ? 8.367 20.547 -16.844 1 54.88 498 LEU A CA 1
ATOM 3956 C C . LEU A 1 498 ? 7.137 19.766 -16.406 1 54.88 498 LEU A C 1
ATOM 3958 O O . LEU A 1 498 ? 6.051 19.938 -16.969 1 54.88 498 LEU A O 1
ATOM 3962 N N . HIS A 1 499 ? 7.391 18.766 -15.477 1 62.25 499 HIS A N 1
ATOM 3963 C CA . HIS A 1 499 ? 6.219 18.031 -15.016 1 62.25 499 HIS A CA 1
ATOM 3964 C C . HIS A 1 499 ? 6.371 17.594 -13.562 1 62.25 499 HIS A C 1
ATOM 3966 O O . HIS A 1 499 ? 7.484 17.547 -13.039 1 62.25 499 HIS A O 1
ATOM 3972 N N . HIS A 1 500 ? 5.355 17.594 -12.906 1 65.81 500 HIS A N 1
ATOM 3973 C CA . HIS A 1 500 ? 5.301 17.219 -11.508 1 65.81 500 HIS A CA 1
ATOM 3974 C C . HIS A 1 500 ? 4.938 15.742 -11.352 1 65.81 500 HIS A C 1
ATOM 3976 O O . HIS A 1 500 ? 4.184 15.375 -10.445 1 65.81 500 HIS A O 1
ATOM 3982 N N . LEU A 1 501 ? 5.625 14.938 -12.281 1 77.19 501 LEU A N 1
ATOM 3983 C CA . LEU A 1 501 ? 5.234 13.531 -12.188 1 77.19 501 LEU A CA 1
ATOM 3984 C C . LEU A 1 501 ? 6.18 12.766 -11.273 1 77.19 501 LEU A C 1
ATOM 3986 O O . LEU A 1 501 ? 7.395 12.977 -11.312 1 77.19 501 LEU A O 1
ATOM 3990 N N . GLU A 1 502 ? 5.684 12.023 -10.438 1 79.75 502 GLU A N 1
ATOM 3991 C CA . GLU A 1 502 ? 6.461 11.094 -9.625 1 79.75 502 GLU A CA 1
ATOM 3992 C C . GLU A 1 502 ? 6.797 9.828 -10.406 1 79.75 502 GLU A C 1
ATOM 3994 O O . GLU A 1 502 ? 6.07 9.453 -11.328 1 79.75 502 GLU A O 1
ATOM 3999 N N . PRO A 1 503 ? 7.891 9.195 -10.156 1 82.25 503 PRO A N 1
ATOM 4000 C CA . PRO A 1 503 ? 8.344 8.016 -10.898 1 82.25 503 PRO A CA 1
ATOM 4001 C C . PRO A 1 503 ? 7.297 6.906 -10.945 1 82.25 503 PRO A C 1
ATOM 4003 O O . PRO A 1 503 ? 7.207 6.18 -11.938 1 82.25 503 PRO A O 1
ATOM 4006 N N . SER A 1 504 ? 6.547 6.742 -9.914 1 86.12 504 SER A N 1
ATOM 4007 C CA . SER A 1 504 ? 5.543 5.684 -9.875 1 86.12 504 SER A CA 1
ATOM 4008 C C . SER A 1 504 ? 4.484 5.887 -10.961 1 86.12 504 SER A C 1
ATOM 4010 O O . SER A 1 504 ? 4.035 4.922 -11.578 1 86.12 504 SER A O 1
ATOM 4012 N N . TRP A 1 505 ? 4.137 7.145 -11.234 1 85.88 505 TRP A N 1
ATOM 4013 C CA . TRP A 1 505 ? 3.186 7.441 -12.297 1 85.88 505 TRP A CA 1
ATOM 4014 C C . TRP A 1 505 ? 3.771 7.09 -13.664 1 85.88 505 TRP A C 1
ATOM 4016 O O . TRP A 1 505 ? 3.084 6.516 -14.508 1 85.88 505 TRP A O 1
ATOM 4026 N N . ILE A 1 506 ? 4.977 7.461 -13.836 1 87.44 506 ILE A N 1
ATOM 4027 C CA . ILE A 1 506 ? 5.648 7.234 -15.109 1 87.44 506 ILE A CA 1
ATOM 4028 C C . ILE A 1 506 ? 5.711 5.734 -15.398 1 87.44 506 ILE A C 1
ATOM 4030 O O . ILE A 1 506 ? 5.414 5.301 -16.516 1 87.44 506 ILE A O 1
ATOM 4034 N N . ALA A 1 507 ? 6.129 5.027 -14.383 1 90 507 ALA A N 1
ATOM 4035 C CA . ALA A 1 507 ? 6.199 3.578 -14.547 1 90 507 ALA A CA 1
ATOM 4036 C C . ALA A 1 507 ? 4.828 2.994 -14.867 1 90 507 ALA A C 1
ATOM 4038 O O . ALA A 1 507 ? 4.715 2.062 -15.672 1 90 507 ALA A O 1
ATOM 4039 N N . LEU A 1 508 ? 3.781 3.508 -14.242 1 90.75 508 LEU A N 1
ATOM 4040 C CA . LEU A 1 508 ? 2.426 3.031 -14.492 1 90.75 508 LEU A CA 1
ATOM 4041 C C . LEU A 1 508 ? 2.02 3.299 -15.938 1 90.75 508 LEU A C 1
ATOM 4043 O O . LEU A 1 508 ? 1.47 2.418 -16.609 1 90.75 508 LEU A O 1
ATOM 4047 N N . PHE A 1 509 ? 2.367 4.438 -16.438 1 91.19 509 PHE A N 1
ATOM 4048 C CA . PHE A 1 509 ? 2.043 4.785 -17.812 1 91.19 509 PHE A CA 1
ATOM 4049 C C . PHE A 1 509 ? 2.783 3.877 -18.797 1 91.19 509 PHE A C 1
ATOM 4051 O O . PHE A 1 509 ? 2.189 3.361 -19.75 1 91.19 509 PHE A O 1
ATOM 4058 N N . ALA A 1 510 ? 3.984 3.801 -18.484 1 91.5 510 ALA A N 1
ATOM 4059 C CA . ALA A 1 510 ? 4.812 2.99 -19.375 1 91.5 510 ALA A CA 1
ATOM 4060 C C . ALA A 1 510 ? 4.336 1.54 -19.391 1 91.5 510 ALA A C 1
ATOM 4062 O O . ALA A 1 510 ? 4.281 0.912 -20.453 1 91.5 510 ALA A O 1
ATOM 4063 N N . THR A 1 511 ? 3.979 1.015 -18.266 1 92.44 511 THR A N 1
ATOM 4064 C CA . THR A 1 511 ? 3.529 -0.369 -18.172 1 92.44 511 THR A CA 1
ATOM 4065 C C . THR A 1 511 ? 2.193 -0.557 -18.891 1 92.44 511 THR A C 1
ATOM 4067 O O . THR A 1 511 ? 2.01 -1.524 -19.625 1 92.44 511 THR A O 1
ATOM 4070 N N . MET A 1 512 ? 1.269 0.337 -18.656 1 92.31 512 MET A N 1
ATOM 4071 C CA . MET A 1 512 ? -0.038 0.237 -19.297 1 92.31 512 MET A CA 1
ATOM 4072 C C . MET A 1 512 ? 0.093 0.313 -20.812 1 92.31 512 MET A C 1
ATOM 4074 O O . MET A 1 512 ? -0.589 -0.414 -21.531 1 92.31 512 MET A O 1
ATOM 4078 N N . LEU A 1 513 ? 0.946 1.187 -21.25 1 92.06 513 LEU A N 1
ATOM 4079 C CA . LEU A 1 513 ? 1.185 1.292 -22.672 1 92.06 513 LEU A CA 1
ATOM 4080 C C . LEU A 1 513 ? 1.73 -0.018 -23.234 1 92.06 513 LEU A C 1
ATOM 4082 O O . LEU A 1 513 ? 1.302 -0.471 -24.297 1 92.06 513 LEU A O 1
ATOM 4086 N N . LEU A 1 514 ? 2.635 -0.541 -22.516 1 91.56 514 LEU A N 1
ATOM 4087 C CA . LEU A 1 514 ? 3.238 -1.797 -22.938 1 91.56 514 LEU A CA 1
ATOM 4088 C C . LEU A 1 514 ? 2.201 -2.912 -22.984 1 91.56 514 LEU A C 1
ATOM 4090 O O . LEU A 1 514 ? 2.189 -3.717 -23.922 1 91.56 514 LEU A O 1
ATOM 4094 N N . LEU A 1 515 ? 1.344 -3.004 -22.031 1 89.12 515 LEU A N 1
ATOM 4095 C CA . LEU A 1 515 ? 0.311 -4.031 -21.969 1 89.12 515 LEU A CA 1
ATOM 4096 C C . LEU A 1 515 ? -0.683 -3.861 -23.125 1 89.12 515 LEU A C 1
ATOM 4098 O O . LEU A 1 515 ? -1.178 -4.848 -23.672 1 89.12 515 LEU A O 1
ATOM 4102 N N . ILE A 1 516 ? -0.976 -2.627 -23.5 1 89.88 516 ILE A N 1
ATOM 4103 C CA . ILE A 1 516 ? -1.901 -2.34 -24.594 1 89.88 516 ILE A CA 1
ATOM 4104 C C . ILE A 1 516 ? -1.259 -2.715 -25.922 1 89.88 516 ILE A C 1
ATOM 4106 O O . ILE A 1 516 ? -1.856 -3.432 -26.734 1 89.88 516 ILE A O 1
ATOM 4110 N N . LEU A 1 517 ? -0.032 -2.287 -26.094 1 86.62 517 LEU A N 1
ATOM 4111 C CA . LEU A 1 517 ? 0.651 -2.502 -27.359 1 86.62 517 LEU A CA 1
ATOM 4112 C C . LEU A 1 517 ? 0.997 -3.975 -27.562 1 86.62 517 LEU A C 1
ATOM 4114 O O . LEU A 1 517 ? 0.999 -4.477 -28.688 1 86.62 517 LEU A O 1
ATOM 4118 N N . GLY A 1 518 ? 1.345 -4.637 -26.469 1 81.25 518 GLY A N 1
ATOM 4119 C CA . GLY A 1 518 ? 1.711 -6.043 -26.547 1 81.25 518 GLY A CA 1
ATOM 4120 C C . GLY A 1 518 ? 0.512 -6.973 -26.562 1 81.25 518 GLY A C 1
ATOM 4121 O O . GLY A 1 518 ? 0.652 -8.172 -26.812 1 81.25 518 GLY A O 1
ATOM 4122 N N . ASN A 1 519 ? -0.662 -6.395 -26.359 1 76.56 519 ASN A N 1
ATOM 4123 C CA . ASN A 1 519 ? -1.885 -7.188 -26.281 1 76.56 519 ASN A CA 1
ATOM 4124 C C . ASN A 1 519 ? -1.737 -8.367 -25.328 1 76.56 519 ASN A C 1
ATOM 4126 O O . ASN A 1 519 ? -2.07 -9.5 -25.672 1 76.56 519 ASN A O 1
ATOM 4130 N N . LEU A 1 520 ? -1.04 -8.055 -24.266 1 68.81 520 LEU A N 1
ATOM 4131 C CA . LEU A 1 520 ? -0.791 -9.094 -23.266 1 68.81 520 LEU A CA 1
ATOM 4132 C C . LEU A 1 520 ? -1.968 -9.211 -22.312 1 68.81 520 LEU A C 1
ATOM 4134 O O . LEU A 1 520 ? -2.186 -8.328 -21.469 1 68.81 520 LEU A O 1
ATOM 4138 N N . GLN A 1 521 ? -2.746 -10.188 -22.562 1 64.88 521 GLN A N 1
ATOM 4139 C CA . GLN A 1 521 ? -3.984 -10.266 -21.797 1 64.88 521 GLN A CA 1
ATOM 4140 C C . GLN A 1 521 ? -3.875 -11.297 -20.672 1 64.88 521 GLN A C 1
ATOM 4142 O O . GLN A 1 521 ? -4.77 -11.406 -19.828 1 64.88 521 GLN A O 1
ATOM 4147 N N . GLU A 1 522 ? -2.779 -11.945 -20.578 1 71.25 522 GLU A N 1
ATOM 4148 C CA . GLU A 1 522 ? -2.662 -12.906 -19.484 1 71.25 522 GLU A CA 1
ATOM 4149 C C . GLU A 1 522 ? -1.749 -12.375 -18.391 1 71.25 522 GLU A C 1
ATOM 4151 O O . GLU A 1 522 ? -0.607 -12.82 -18.25 1 71.25 522 GLU A O 1
ATOM 4156 N N . LEU A 1 523 ? -2.297 -11.57 -17.625 1 78.62 523 LEU A N 1
ATOM 4157 C CA . LEU A 1 523 ? -1.56 -10.906 -16.562 1 78.62 523 LEU A CA 1
ATOM 4158 C C . LEU A 1 523 ? -1.074 -11.914 -15.523 1 78.62 523 LEU A C 1
ATOM 4160 O O . LEU A 1 523 ? -0.081 -11.672 -14.836 1 78.62 523 LEU A O 1
ATOM 4164 N N . ASP A 1 524 ? -1.756 -13.062 -15.469 1 74.69 524 ASP A N 1
ATOM 4165 C CA . ASP A 1 524 ? -1.4 -14.086 -14.484 1 74.69 524 ASP A CA 1
ATOM 4166 C C . ASP A 1 524 ? 0.006 -14.625 -14.742 1 74.69 524 ASP A C 1
ATOM 4168 O O . ASP A 1 524 ? 0.771 -14.844 -13.797 1 74.69 524 ASP A O 1
ATOM 4172 N N . VAL A 1 525 ? 0.284 -14.781 -15.984 1 73.12 525 VAL A N 1
ATOM 4173 C CA . VAL A 1 525 ? 1.585 -15.32 -16.359 1 73.12 525 VAL A CA 1
ATOM 4174 C C . VAL A 1 525 ? 2.68 -14.305 -16.047 1 73.12 525 VAL A C 1
ATOM 4176 O O . VAL A 1 525 ? 3.756 -14.664 -15.57 1 73.12 525 VAL A O 1
ATOM 4179 N N . LEU A 1 526 ? 2.4 -13.109 -16.328 1 80.81 526 LEU A N 1
ATOM 4180 C CA . LEU A 1 526 ? 3.363 -12.039 -16.062 1 80.81 526 LEU A CA 1
ATOM 4181 C C . LEU A 1 526 ? 3.594 -11.875 -14.57 1 80.81 526 LEU A C 1
ATOM 4183 O O . LEU A 1 526 ? 4.73 -11.68 -14.133 1 80.81 526 LEU A O 1
ATOM 4187 N N . LEU A 1 527 ? 2.562 -12.047 -13.805 1 84.5 527 LEU A N 1
ATOM 4188 C CA . LEU A 1 527 ? 2.627 -11.812 -12.359 1 84.5 527 LEU A CA 1
ATOM 4189 C C . LEU A 1 527 ? 3.324 -12.977 -11.656 1 84.5 527 LEU A C 1
ATOM 4191 O O . LEU A 1 527 ? 3.912 -12.797 -10.586 1 84.5 527 LEU A O 1
ATOM 4195 N N . ALA A 1 528 ? 3.277 -14.125 -12.266 1 76.38 528 ALA A N 1
ATOM 4196 C CA . ALA A 1 528 ? 3.904 -15.305 -11.68 1 76.38 528 ALA A CA 1
ATOM 4197 C C . ALA A 1 528 ? 5.426 -15.195 -11.711 1 76.38 528 ALA A C 1
ATOM 4199 O O . ALA A 1 528 ? 6.117 -15.859 -10.938 1 76.38 528 ALA A O 1
ATOM 4200 N N . ARG A 1 529 ? 5.91 -14.273 -12.531 1 76 529 ARG A N 1
ATOM 4201 C CA . ARG A 1 529 ? 7.355 -14.164 -12.695 1 76 529 ARG A CA 1
ATOM 4202 C C . ARG A 1 529 ? 7.914 -13.008 -11.875 1 76 529 ARG A C 1
ATOM 4204 O O . ARG A 1 529 ? 9.125 -12.758 -11.883 1 76 529 ARG A O 1
ATOM 4211 N N . ILE A 1 530 ? 7.117 -12.383 -11.242 1 87.31 530 ILE A N 1
ATOM 4212 C CA . ILE A 1 530 ? 7.535 -11.258 -10.406 1 87.31 530 ILE A CA 1
ATOM 4213 C C . ILE A 1 530 ? 8.125 -11.781 -9.102 1 87.31 530 ILE A C 1
ATOM 4215 O O . ILE A 1 530 ? 7.664 -12.789 -8.562 1 87.31 530 ILE A O 1
ATOM 4219 N N . ASP A 1 531 ? 9.172 -11.148 -8.672 1 87.69 531 ASP A N 1
ATOM 4220 C CA . ASP A 1 531 ? 9.789 -11.5 -7.391 1 87.69 531 ASP A CA 1
ATOM 4221 C C . ASP A 1 531 ? 9.039 -10.852 -6.227 1 87.69 531 ASP A C 1
ATOM 4223 O O . ASP A 1 531 ? 9.508 -9.859 -5.656 1 87.69 531 ASP A O 1
ATOM 4227 N N . TRP A 1 532 ? 8.023 -11.461 -5.824 1 88.75 532 TRP A N 1
ATOM 4228 C CA . TRP A 1 532 ? 7.188 -10.945 -4.746 1 88.75 532 TRP A CA 1
ATOM 4229 C C . TRP A 1 532 ? 7.93 -10.984 -3.412 1 88.75 532 TRP A C 1
ATOM 4231 O O . TRP A 1 532 ? 7.676 -10.164 -2.525 1 88.75 532 TRP A O 1
ATOM 4241 N N . ARG A 1 533 ? 8.844 -11.883 -3.26 1 88.81 533 ARG A N 1
ATOM 4242 C CA . ARG A 1 533 ? 9.617 -12.016 -2.029 1 88.81 533 ARG A CA 1
ATOM 4243 C C . ARG A 1 533 ? 10.438 -10.758 -1.758 1 88.81 533 ARG A C 1
ATOM 4245 O O . ARG A 1 533 ? 10.461 -10.258 -0.632 1 88.81 533 ARG A O 1
ATOM 4252 N N . SER A 1 534 ? 11.047 -10.273 -2.812 1 89.81 534 SER A N 1
ATOM 4253 C CA . SER A 1 534 ? 11.852 -9.07 -2.668 1 89.81 534 SER A CA 1
ATOM 4254 C C . SER A 1 534 ? 10.977 -7.859 -2.344 1 89.81 534 SER A C 1
ATOM 4256 O O . SER A 1 534 ? 11.383 -6.984 -1.577 1 89.81 534 SER A O 1
ATOM 4258 N N . LEU A 1 535 ? 9.812 -7.82 -2.928 1 92.31 535 LEU A N 1
ATOM 4259 C CA . LEU A 1 535 ? 8.906 -6.707 -2.668 1 92.31 535 LEU A CA 1
ATOM 4260 C C . LEU A 1 535 ? 8.461 -6.695 -1.21 1 92.31 535 LEU A C 1
ATOM 4262 O O . LEU A 1 535 ? 8.43 -5.641 -0.571 1 92.31 535 LEU A O 1
ATOM 4266 N N . ILE A 1 536 ? 8.164 -7.836 -0.667 1 92.62 536 ILE A N 1
ATOM 4267 C CA . ILE A 1 536 ? 7.75 -7.949 0.729 1 92.62 536 ILE A CA 1
ATOM 4268 C C . ILE A 1 536 ? 8.93 -7.625 1.643 1 92.62 536 ILE A C 1
ATOM 4270 O O . ILE A 1 536 ? 8.758 -6.969 2.674 1 92.62 536 ILE A O 1
ATOM 4274 N N . PHE A 1 537 ? 10.055 -8.109 1.254 1 91.06 537 PHE A N 1
ATOM 4275 C CA . PHE A 1 537 ? 11.273 -7.816 2.004 1 91.06 537 PHE A CA 1
ATOM 4276 C C . PHE A 1 537 ? 11.508 -6.312 2.092 1 91.06 537 PHE A C 1
ATOM 4278 O O . PHE A 1 537 ? 11.773 -5.785 3.174 1 91.06 537 PHE A O 1
ATOM 4285 N N . ILE A 1 538 ? 11.383 -5.613 0.941 1 90.12 538 ILE A N 1
ATOM 4286 C CA . ILE A 1 538 ? 11.578 -4.168 0.88 1 90.12 538 ILE A CA 1
ATOM 4287 C C . ILE A 1 538 ? 10.531 -3.467 1.744 1 90.12 538 ILE A C 1
ATOM 4289 O O . ILE A 1 538 ? 10.859 -2.553 2.506 1 90.12 538 ILE A O 1
ATOM 4293 N N . ALA A 1 539 ? 9.297 -3.867 1.658 1 91.94 539 ALA A N 1
ATOM 4294 C CA . ALA A 1 539 ? 8.227 -3.275 2.449 1 91.94 539 ALA A CA 1
ATOM 4295 C C . ALA A 1 539 ? 8.5 -3.414 3.943 1 91.94 539 ALA A C 1
ATOM 4297 O O . ALA A 1 539 ? 8.359 -2.451 4.699 1 91.94 539 ALA A O 1
ATOM 4298 N N . ALA A 1 540 ? 8.906 -4.605 4.363 1 92.75 540 ALA A N 1
ATOM 4299 C CA . ALA A 1 540 ? 9.188 -4.879 5.773 1 92.75 540 ALA A CA 1
ATOM 4300 C C . ALA A 1 540 ? 10.359 -4.039 6.273 1 92.75 540 ALA A C 1
ATOM 4302 O O . ALA A 1 540 ? 10.328 -3.527 7.395 1 92.75 540 ALA A O 1
ATOM 4303 N N . LEU A 1 541 ? 11.312 -3.904 5.422 1 89.69 541 LEU A N 1
ATOM 4304 C CA . LEU A 1 541 ? 12.484 -3.129 5.805 1 89.69 541 LEU A CA 1
ATOM 4305 C C . LEU A 1 541 ? 12.133 -1.655 5.977 1 89.69 541 LEU A C 1
ATOM 4307 O O . LEU A 1 541 ? 12.609 -1 6.906 1 89.69 541 LEU A O 1
ATOM 4311 N N . LEU A 1 542 ? 11.328 -1.143 5.051 1 88.31 542 LEU A N 1
ATOM 4312 C CA . LEU A 1 542 ? 10.93 0.257 5.137 1 88.31 542 LEU A CA 1
ATOM 4313 C C . LEU A 1 542 ? 10.164 0.527 6.43 1 88.31 542 LEU A C 1
ATOM 4315 O O . LEU A 1 542 ? 10.375 1.554 7.078 1 88.31 542 LEU A O 1
ATOM 4319 N N . VAL A 1 543 ? 9.305 -0.384 6.816 1 91.31 543 VAL A N 1
ATOM 4320 C CA . VAL A 1 543 ? 8.555 -0.243 8.055 1 91.31 543 VAL A CA 1
ATOM 4321 C C . VAL A 1 543 ? 9.5 -0.3 9.25 1 91.31 543 VAL A C 1
ATOM 4323 O O . VAL A 1 543 ? 9.367 0.476 10.203 1 91.31 543 VAL A O 1
ATOM 4326 N N . LEU A 1 544 ? 10.445 -1.232 9.188 1 91.31 544 LEU A N 1
ATOM 4327 C CA . LEU A 1 544 ? 11.406 -1.374 10.281 1 91.31 544 LEU A CA 1
ATOM 4328 C C . LEU A 1 544 ? 12.219 -0.096 10.453 1 91.31 544 LEU A C 1
ATOM 4330 O O . LEU A 1 544 ? 12.352 0.411 11.57 1 91.31 544 LEU A O 1
ATOM 4334 N N . PHE A 1 545 ? 12.641 0.429 9.43 1 87.06 545 PHE A N 1
ATOM 4335 C CA . PHE A 1 545 ? 13.5 1.609 9.5 1 87.06 545 PHE A CA 1
ATOM 4336 C C . PHE A 1 545 ? 12.703 2.826 9.961 1 87.06 545 PHE A C 1
ATOM 4338 O O . PHE A 1 545 ? 13.211 3.66 10.711 1 87.06 545 PHE A O 1
ATOM 4345 N N . LYS A 1 546 ? 11.5 2.936 9.492 1 87.75 546 LYS A N 1
ATOM 4346 C CA . LYS A 1 546 ? 10.664 4.035 9.961 1 87.75 546 LYS A CA 1
ATOM 4347 C C . LYS A 1 546 ? 10.352 3.9 11.445 1 87.75 546 LYS A C 1
ATOM 4349 O O . LYS A 1 546 ? 10.266 4.898 12.164 1 87.75 546 LYS A O 1
ATOM 4354 N N . SER A 1 547 ? 10.156 2.658 11.875 1 89.94 547 SER A N 1
ATOM 4355 C CA . SER A 1 547 ? 9.922 2.432 13.297 1 89.94 547 SER A CA 1
ATOM 4356 C C . SER A 1 547 ? 11.125 2.869 14.125 1 89.94 547 SER A C 1
ATOM 4358 O O . SER A 1 547 ? 10.969 3.49 15.18 1 89.94 547 SER A O 1
ATOM 4360 N N . ILE A 1 548 ? 12.273 2.594 13.656 1 87.75 548 ILE A N 1
ATOM 4361 C CA . ILE A 1 548 ? 13.492 2.945 14.375 1 87.75 548 ILE A CA 1
ATOM 4362 C C . ILE A 1 548 ? 13.664 4.465 14.391 1 87.75 548 ILE A C 1
ATOM 4364 O O . ILE A 1 548 ? 14.133 5.031 15.383 1 87.75 548 ILE A O 1
ATOM 4368 N N . ARG A 1 549 ? 13.25 5.102 13.367 1 84.31 549 ARG A N 1
ATOM 4369 C CA . ARG A 1 549 ? 13.312 6.562 13.32 1 84.31 549 ARG A CA 1
ATOM 4370 C C . ARG A 1 549 ? 12.375 7.18 14.352 1 84.31 549 ARG A C 1
ATOM 4372 O O . ARG A 1 549 ? 12.742 8.141 15.023 1 84.31 549 ARG A O 1
ATOM 4379 N N . TYR A 1 550 ? 11.258 6.594 14.492 1 83.06 550 TYR A N 1
ATOM 4380 C CA . TYR A 1 550 ? 10.289 7.098 15.453 1 83.06 550 TYR A CA 1
ATOM 4381 C C . TYR A 1 550 ? 10.758 6.852 16.875 1 83.06 550 TYR A C 1
ATOM 4383 O O . TYR A 1 550 ? 10.305 7.523 17.812 1 83.06 550 TYR A O 1
ATOM 4391 N N . LEU A 1 551 ? 11.68 5.918 16.953 1 86.94 551 LEU A N 1
ATOM 4392 C CA . LEU A 1 551 ? 12.227 5.617 18.281 1 86.94 551 LEU A CA 1
ATOM 4393 C C . LEU A 1 551 ? 13.289 6.637 18.672 1 86.94 551 LEU A C 1
ATOM 4395 O O . LEU A 1 551 ? 13.789 6.617 19.797 1 86.94 551 LEU A O 1
ATOM 4399 N N . GLY A 1 552 ? 13.695 7.551 17.703 1 79.81 552 GLY A N 1
ATOM 4400 C CA . GLY A 1 552 ? 14.508 8.688 18.094 1 79.81 552 GLY A CA 1
ATOM 4401 C C . GLY A 1 552 ? 15.906 8.648 17.5 1 79.81 552 GLY A C 1
ATOM 4402 O O . GLY A 1 552 ? 16.781 9.406 17.922 1 79.81 552 GLY A O 1
ATOM 4403 N N . ILE A 1 553 ? 16.172 7.82 16.625 1 81.06 553 ILE A N 1
ATOM 4404 C CA . ILE A 1 553 ? 17.516 7.695 16.062 1 81.06 553 ILE A CA 1
ATOM 4405 C C . ILE A 1 553 ? 17.875 8.969 15.312 1 81.06 553 ILE A C 1
ATOM 4407 O O . ILE A 1 553 ? 19.047 9.367 15.273 1 81.06 553 ILE A O 1
ATOM 4411 N N . ASP A 1 554 ? 16.891 9.625 14.727 1 77.94 554 ASP A N 1
ATOM 4412 C CA . ASP A 1 554 ? 17.141 10.867 14 1 77.94 554 ASP A CA 1
ATOM 4413 C C . ASP A 1 554 ? 17.688 11.953 14.93 1 77.94 554 ASP A C 1
ATOM 4415 O O . ASP A 1 554 ? 18.688 12.594 14.617 1 77.94 554 ASP A O 1
ATOM 4419 N N . TYR A 1 555 ? 17.047 12.047 16.031 1 73.38 555 TYR A N 1
ATOM 4420 C CA . TYR A 1 555 ? 17.453 13.055 17.016 1 73.38 555 TYR A CA 1
ATOM 4421 C C . TYR A 1 555 ? 18.859 12.758 17.531 1 73.38 555 TYR A C 1
ATOM 4423 O O . TYR A 1 555 ? 19.672 13.672 17.688 1 73.38 555 TYR A O 1
ATOM 4431 N N . TRP A 1 556 ? 19.078 11.547 17.797 1 77.94 556 TRP A N 1
ATOM 4432 C CA . TRP A 1 556 ? 20.375 11.133 18.297 1 77.94 556 TRP A CA 1
ATOM 4433 C C . TRP A 1 556 ? 21.469 11.445 17.281 1 77.94 556 TRP A C 1
ATOM 4435 O O . TRP A 1 556 ? 22.531 11.961 17.641 1 77.94 556 TRP A O 1
ATOM 4445 N N . THR A 1 557 ? 21.281 11.18 16.031 1 82.38 557 THR A N 1
ATOM 4446 C CA . THR A 1 557 ? 22.25 11.398 14.969 1 82.38 557 THR A CA 1
ATOM 4447 C C . THR A 1 557 ? 22.531 12.883 14.781 1 82.38 557 THR A C 1
ATOM 4449 O O . THR A 1 557 ? 23.688 13.297 14.648 1 82.38 557 THR A O 1
ATOM 4452 N N . ILE A 1 558 ? 21.5 13.664 14.742 1 78.62 558 ILE A N 1
ATOM 4453 C CA . ILE A 1 558 ? 21.641 15.102 14.555 1 78.62 558 ILE A CA 1
ATOM 4454 C C . ILE A 1 558 ? 22.469 15.695 15.695 1 78.62 558 ILE A C 1
ATOM 4456 O O . ILE A 1 558 ? 23.344 16.531 15.469 1 78.62 558 ILE A O 1
ATOM 4460 N N . ASN A 1 559 ? 22.219 15.227 16.891 1 77.31 559 ASN A N 1
ATOM 4461 C CA . ASN A 1 559 ? 22.938 15.727 18.047 1 77.31 559 ASN A CA 1
ATOM 4462 C C . ASN A 1 559 ? 24.422 15.328 18 1 77.31 559 ASN A C 1
ATOM 4464 O O . ASN A 1 559 ? 25.297 16.109 18.375 1 77.31 559 ASN A O 1
ATOM 4468 N N . VAL A 1 560 ? 24.672 14.203 17.594 1 82.81 560 VAL A N 1
ATOM 4469 C CA . VAL A 1 560 ? 26.047 13.727 17.484 1 82.81 560 VAL A CA 1
ATOM 4470 C C . VAL A 1 560 ? 26.797 14.57 16.469 1 82.81 560 VAL A C 1
ATOM 4472 O O . VAL A 1 560 ? 27.938 15 16.703 1 82.81 560 VAL A O 1
ATOM 4475 N N . ILE A 1 561 ? 26.203 14.859 15.281 1 88.25 561 ILE A N 1
ATOM 4476 C CA . ILE A 1 561 ? 26.812 15.656 14.227 1 88.25 561 ILE A CA 1
ATOM 4477 C C . ILE A 1 561 ? 27.062 17.078 14.727 1 88.25 561 ILE A C 1
ATOM 4479 O O . ILE A 1 561 ? 28.156 17.609 14.562 1 88.25 561 ILE A O 1
ATOM 4483 N N . HIS A 1 562 ? 26.031 17.578 15.328 1 82.44 562 HIS A N 1
ATOM 4484 C CA . HIS A 1 562 ? 26.109 18.953 15.812 1 82.44 562 HIS A CA 1
ATOM 4485 C C . HIS A 1 562 ? 27.234 19.125 16.844 1 82.44 562 HIS A C 1
ATOM 4487 O O . HIS A 1 562 ? 28 20.078 16.781 1 82.44 562 HIS A O 1
ATOM 4493 N N . ASN A 1 563 ? 27.359 18.172 17.75 1 85 563 ASN A N 1
ATOM 4494 C CA . ASN A 1 563 ? 28.375 18.234 18.781 1 85 563 ASN A CA 1
ATOM 4495 C C . ASN A 1 563 ? 29.781 18.062 18.203 1 85 563 ASN A C 1
ATOM 4497 O O . ASN A 1 563 ? 30.719 18.719 18.641 1 85 563 ASN A O 1
ATOM 4501 N N . LEU A 1 564 ? 29.938 17.266 17.25 1 89 564 LEU A N 1
ATOM 4502 C CA . LEU A 1 564 ? 31.234 17 16.656 1 89 564 LEU A CA 1
ATOM 4503 C C . LEU A 1 564 ? 31.719 18.203 15.828 1 89 564 LEU A C 1
ATOM 4505 O O . LEU A 1 564 ? 32.906 18.516 15.82 1 89 564 LEU A O 1
ATOM 4509 N N . VAL A 1 565 ? 30.844 18.875 15.133 1 89.19 565 VAL A N 1
ATOM 4510 C CA . VAL A 1 565 ? 31.203 19.953 14.211 1 89.19 565 VAL A CA 1
ATOM 4511 C C . VAL A 1 565 ? 31.312 21.266 14.969 1 89.19 565 VAL A C 1
ATOM 4513 O O . VAL A 1 565 ? 32.312 22 14.812 1 89.19 565 VAL A O 1
ATOM 4516 N N . CYS A 1 566 ? 30.375 21.578 15.828 1 80.94 566 CYS A N 1
ATOM 4517 C CA . CYS A 1 566 ? 30.312 22.875 16.484 1 80.94 566 CYS A CA 1
ATOM 4518 C C . CYS A 1 566 ? 31.359 22.984 17.594 1 80.94 566 CYS A C 1
ATOM 4520 O O . CYS A 1 566 ? 31.797 24.078 17.938 1 80.94 566 CYS A O 1
ATOM 4522 N N . ASN A 1 567 ? 31.797 21.828 18.094 1 83.81 567 ASN A N 1
ATOM 4523 C CA . ASN A 1 567 ? 32.781 21.875 19.172 1 83.81 567 ASN A CA 1
ATOM 4524 C C . ASN A 1 567 ? 34.188 21.953 18.609 1 83.81 567 ASN A C 1
ATOM 4526 O O . ASN A 1 567 ? 35.156 22.062 19.375 1 83.81 567 ASN A O 1
ATOM 4530 N N . THR A 1 568 ? 34.25 22 17.328 1 87.25 568 THR A N 1
ATOM 4531 C CA . THR A 1 568 ? 35.594 22.094 16.719 1 87.25 568 THR A CA 1
ATOM 4532 C C . THR A 1 568 ? 35.969 23.547 16.469 1 87.25 568 THR A C 1
ATOM 4534 O O . THR A 1 568 ? 35.094 24.422 16.375 1 87.25 568 THR A O 1
ATOM 4537 N N . ARG A 1 569 ? 37.312 23.812 16.344 1 84.19 569 ARG A N 1
ATOM 4538 C CA . ARG A 1 569 ? 37.812 25.156 16.109 1 84.19 569 ARG A CA 1
ATOM 4539 C C . ARG A 1 569 ? 37.312 25.719 14.773 1 84.19 569 ARG A C 1
ATOM 4541 O O . ARG A 1 569 ? 37.25 24.984 13.781 1 84.19 569 ARG A O 1
ATOM 4548 N N . LYS A 1 570 ? 37.062 26.906 14.695 1 82.19 570 LYS A N 1
ATOM 4549 C CA . LYS A 1 570 ? 36.438 27.578 13.547 1 82.19 570 LYS A CA 1
ATOM 4550 C C . LYS A 1 570 ? 37.281 27.406 12.289 1 82.19 570 LYS A C 1
ATOM 4552 O O . LYS A 1 570 ? 36.75 27.281 11.188 1 82.19 570 LYS A O 1
ATOM 4557 N N . ASP A 1 571 ? 38.656 27.344 12.398 1 82.5 571 ASP A N 1
ATOM 4558 C CA . ASP A 1 571 ? 39.531 27.266 11.234 1 82.5 571 ASP A CA 1
ATOM 4559 C C . ASP A 1 571 ? 39.438 25.906 10.57 1 82.5 571 ASP A C 1
ATOM 4561 O O . ASP A 1 571 ? 39.688 25.781 9.367 1 82.5 571 ASP A O 1
ATOM 4565 N N . ARG A 1 572 ? 39.094 24.906 11.305 1 90.25 572 ARG A N 1
ATOM 4566 C CA . ARG A 1 572 ? 39.062 23.547 10.773 1 90.25 572 ARG A CA 1
ATOM 4567 C C . ARG A 1 572 ? 37.625 23.031 10.703 1 90.25 572 ARG A C 1
ATOM 4569 O O . ARG A 1 572 ? 37.406 21.844 10.453 1 90.25 572 ARG A O 1
ATOM 4576 N N . GLN A 1 573 ? 36.719 23.891 10.867 1 90.44 573 GLN A N 1
ATOM 4577 C CA . GLN A 1 573 ? 35.344 23.469 10.992 1 90.44 573 GLN A CA 1
ATOM 4578 C C . GLN A 1 573 ? 34.812 22.938 9.672 1 90.44 573 GLN A C 1
ATOM 4580 O O . GLN A 1 573 ? 34.031 21.969 9.641 1 90.44 573 GLN A O 1
ATOM 4585 N N . LEU A 1 574 ? 35.219 23.594 8.617 1 91.56 574 LEU A N 1
ATOM 4586 C CA . LEU A 1 574 ? 34.75 23.125 7.316 1 91.56 574 LEU A CA 1
ATOM 4587 C C . LEU A 1 574 ? 35.312 21.75 6.992 1 91.56 574 LEU A C 1
ATOM 4589 O O . LEU A 1 574 ? 34.594 20.875 6.516 1 91.56 574 LEU A O 1
ATOM 4593 N N . ALA A 1 575 ? 36.594 21.547 7.25 1 93.12 575 ALA A N 1
ATOM 4594 C CA . ALA A 1 575 ? 37.25 20.266 7 1 93.12 575 ALA A CA 1
ATOM 4595 C C . ALA A 1 575 ? 36.594 19.156 7.836 1 93.12 575 ALA A C 1
ATOM 4597 O O . ALA A 1 575 ? 36.312 18.062 7.328 1 93.12 575 ALA A O 1
ATOM 4598 N N . VAL A 1 576 ? 36.344 19.438 9.062 1 93.81 576 VAL A N 1
ATOM 4599 C CA . VAL A 1 576 ? 35.75 18.469 9.961 1 93.81 576 VAL A CA 1
ATOM 4600 C C . VAL A 1 576 ? 34.312 18.203 9.539 1 93.81 576 VAL A C 1
ATOM 4602 O O . VAL A 1 576 ? 33.812 17.062 9.633 1 93.81 576 VAL A O 1
ATOM 4605 N N . SER A 1 577 ? 33.625 19.234 9.141 1 93.25 577 SER A N 1
ATOM 4606 C CA . SER A 1 577 ? 32.25 19.062 8.688 1 93.25 577 SER A CA 1
ATOM 4607 C C . SER A 1 577 ? 32.188 18.125 7.48 1 93.25 577 SER A C 1
ATOM 4609 O O . SER A 1 577 ? 31.297 17.266 7.402 1 93.25 577 SER A O 1
ATOM 4611 N N . ILE A 1 578 ? 33.062 18.312 6.562 1 93.94 578 ILE A N 1
ATOM 4612 C CA . ILE A 1 578 ? 33.094 17.469 5.371 1 93.94 578 ILE A CA 1
ATOM 4613 C C . ILE A 1 578 ? 33.375 16.016 5.77 1 93.94 578 ILE A C 1
ATOM 4615 O O . ILE A 1 578 ? 32.719 15.094 5.305 1 93.94 578 ILE A O 1
ATOM 4619 N N . LEU A 1 579 ? 34.281 15.844 6.648 1 94.62 579 LEU A N 1
ATOM 4620 C CA . LEU A 1 579 ? 34.656 14.508 7.098 1 94.62 579 LEU A CA 1
ATOM 4621 C C . LEU A 1 579 ? 33.531 13.852 7.863 1 94.62 579 LEU A C 1
ATOM 4623 O O . LEU A 1 579 ? 33.188 12.695 7.594 1 94.62 579 LEU A O 1
ATOM 4627 N N . VAL A 1 580 ? 32.938 14.555 8.75 1 93.88 580 VAL A N 1
ATOM 4628 C CA . VAL A 1 580 ? 31.906 14.008 9.625 1 93.88 580 VAL A CA 1
ATOM 4629 C C . VAL A 1 580 ? 30.641 13.719 8.82 1 93.88 580 VAL A C 1
ATOM 4631 O O . VAL A 1 580 ? 30.047 12.648 8.961 1 93.88 580 VAL A O 1
ATOM 4634 N N . LEU A 1 581 ? 30.25 14.633 7.992 1 93.19 581 LEU A N 1
ATOM 4635 C CA . LEU A 1 581 ? 29.031 14.453 7.223 1 93.19 581 LEU A CA 1
ATOM 4636 C C . LEU A 1 581 ? 29.172 13.305 6.227 1 93.19 581 LEU A C 1
ATOM 4638 O O . LEU A 1 581 ? 28.234 12.531 6.02 1 93.19 581 LEU A O 1
ATOM 4642 N N . THR A 1 582 ? 30.281 13.211 5.613 1 94.19 582 THR A N 1
ATOM 4643 C CA . THR A 1 582 ? 30.516 12.102 4.695 1 94.19 582 THR A CA 1
ATOM 4644 C C . THR A 1 582 ? 30.516 10.773 5.445 1 94.19 582 THR A C 1
ATOM 4646 O O . THR A 1 582 ? 29.891 9.805 5.004 1 94.19 582 THR A O 1
ATOM 4649 N N . ALA A 1 583 ? 31.172 10.727 6.539 1 93.5 583 ALA A N 1
ATOM 4650 C CA . ALA A 1 583 ? 31.297 9.5 7.324 1 93.5 583 ALA A CA 1
ATOM 4651 C C . ALA A 1 583 ? 29.938 9.086 7.91 1 93.5 583 ALA A C 1
ATOM 4653 O O . ALA A 1 583 ? 29.547 7.922 7.82 1 93.5 583 ALA A O 1
ATOM 4654 N N . VAL A 1 584 ? 29.25 10.008 8.508 1 91.38 584 VAL A N 1
ATOM 4655 C CA . VAL A 1 584 ? 27.969 9.688 9.133 1 91.38 584 VAL A CA 1
ATOM 4656 C C . VAL A 1 584 ? 26.953 9.281 8.07 1 91.38 584 VAL A C 1
ATOM 4658 O O . VAL A 1 584 ? 26.188 8.344 8.266 1 91.38 584 VAL A O 1
ATOM 4661 N N . ALA A 1 585 ? 26.953 10.016 6.98 1 89.38 585 ALA A N 1
ATOM 4662 C CA . ALA A 1 585 ? 26.047 9.656 5.891 1 89.38 585 ALA A CA 1
ATOM 4663 C C . ALA A 1 585 ? 26.344 8.25 5.379 1 89.38 585 ALA A C 1
ATOM 4665 O O . ALA A 1 585 ? 25.422 7.488 5.07 1 89.38 585 ALA A O 1
ATOM 4666 N N . ALA A 1 586 ? 27.562 7.957 5.293 1 91.94 586 ALA A N 1
ATOM 4667 C CA . ALA A 1 586 ? 27.969 6.629 4.828 1 91.94 586 ALA A CA 1
ATOM 4668 C C . ALA A 1 586 ? 27.562 5.555 5.832 1 91.94 586 ALA A C 1
ATOM 4670 O O . ALA A 1 586 ? 27.062 4.492 5.445 1 91.94 586 ALA A O 1
ATOM 4671 N N . ILE A 1 587 ? 27.75 5.789 7.047 1 89.06 587 ILE A N 1
ATOM 4672 C CA . ILE A 1 587 ? 27.422 4.828 8.094 1 89.06 587 ILE A CA 1
ATOM 4673 C C . ILE A 1 587 ? 25.906 4.621 8.156 1 89.06 587 ILE A C 1
ATOM 4675 O O . ILE A 1 587 ? 25.438 3.49 8.266 1 89.06 587 ILE A O 1
ATOM 4679 N N . GLU A 1 588 ? 25.234 5.672 8.102 1 84.12 588 GLU A N 1
ATOM 4680 C CA . GLU A 1 588 ? 23.781 5.578 8.109 1 84.12 588 GLU A CA 1
ATOM 4681 C C . GLU A 1 588 ? 23.281 4.805 6.895 1 84.12 588 GLU A C 1
ATOM 4683 O O . GLU A 1 588 ? 22.344 4.012 7.008 1 84.12 588 GLU A O 1
ATOM 4688 N N . SER A 1 589 ? 23.844 5.066 5.801 1 84.88 589 SER A N 1
ATOM 4689 C CA . SER A 1 589 ? 23.438 4.371 4.582 1 84.88 589 SER A CA 1
ATOM 4690 C C . SER A 1 589 ? 23.828 2.896 4.633 1 84.88 589 SER A C 1
ATOM 4692 O O . SER A 1 589 ? 23.25 2.074 3.914 1 84.88 589 SER A O 1
ATOM 4694 N N . ALA A 1 590 ? 24.797 2.617 5.461 1 82.56 590 ALA A N 1
ATOM 4695 C CA . ALA A 1 590 ? 25.219 1.229 5.637 1 82.56 590 ALA A CA 1
ATOM 4696 C C . ALA A 1 590 ? 24.25 0.478 6.551 1 82.56 590 ALA A C 1
ATOM 4698 O O . ALA A 1 590 ? 24.234 -0.755 6.57 1 82.56 590 ALA A O 1
ATOM 4699 N N . VAL A 1 591 ? 23.406 1.274 7.145 1 76.25 591 VAL A N 1
ATOM 4700 C CA . VAL A 1 591 ? 22.516 0.644 8.117 1 76.25 591 VAL A CA 1
ATOM 4701 C C . VAL A 1 591 ? 2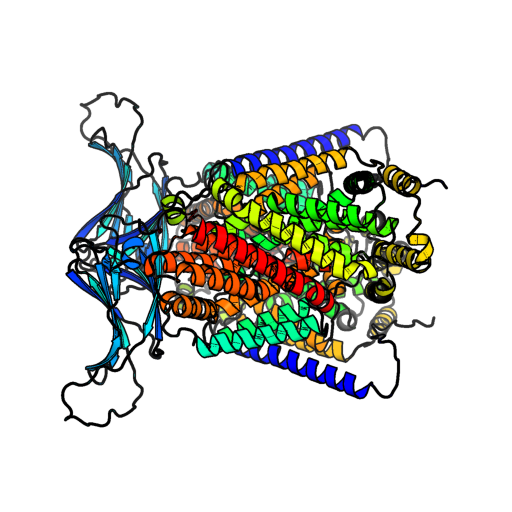1.078 0.678 7.605 1 76.25 591 VAL A C 1
ATOM 4703 O O . VAL A 1 591 ? 20.312 -0.252 7.848 1 76.25 591 VAL A O 1
ATOM 4706 N N . MET A 1 592 ? 20.734 1.777 6.965 1 74.25 592 MET A N 1
ATOM 4707 C CA . MET A 1 592 ? 19.344 1.959 6.539 1 74.25 592 MET A CA 1
ATOM 4708 C C . MET A 1 592 ? 19.281 2.494 5.113 1 74.25 592 MET A C 1
ATOM 4710 O O . MET A 1 592 ? 20.203 3.178 4.66 1 74.25 592 MET A O 1
ATOM 4714 N N . PRO A 1 593 ? 18.172 2.088 4.465 1 67.94 593 PRO A N 1
ATOM 4715 C CA . PRO A 1 593 ? 18.062 2.592 3.094 1 67.94 593 PRO A CA 1
ATOM 4716 C C . PRO A 1 593 ? 18.016 4.117 3.025 1 67.94 593 PRO A C 1
ATOM 4718 O O . PRO A 1 593 ? 17.5 4.766 3.938 1 67.94 593 PRO A O 1
ATOM 4721 N N . ASN A 1 594 ? 18.5 4.641 1.974 1 64.19 594 ASN A N 1
ATOM 4722 C CA . ASN A 1 594 ? 18.891 6.023 1.721 1 64.19 594 ASN A CA 1
ATOM 4723 C C . ASN A 1 594 ? 17.688 6.965 1.746 1 64.19 594 ASN A C 1
ATOM 4725 O O . ASN A 1 594 ? 17.781 8.086 2.254 1 64.19 594 ASN A O 1
ATOM 4729 N N . MET A 1 595 ? 16.609 6.52 1.25 1 61.78 595 MET A N 1
ATOM 4730 C CA . MET A 1 595 ? 15.539 7.473 0.995 1 61.78 595 MET A CA 1
ATOM 4731 C C . MET A 1 595 ? 15.125 8.18 2.281 1 61.78 595 MET A C 1
ATOM 4733 O O . MET A 1 595 ? 14.82 9.375 2.266 1 61.78 595 MET A O 1
ATOM 4737 N N . VAL A 1 596 ? 15.367 7.566 3.371 1 60.59 596 VAL A N 1
ATOM 4738 C CA . VAL A 1 596 ? 14.836 8.062 4.641 1 60.59 596 VAL A CA 1
ATOM 4739 C C . VAL A 1 596 ? 15.867 8.961 5.312 1 60.59 596 VAL A C 1
ATOM 4741 O O . VAL A 1 596 ? 15.523 10.016 5.859 1 60.59 596 VAL A O 1
ATOM 4744 N N . ILE A 1 597 ? 17.109 8.781 5.055 1 67.88 597 ILE A N 1
ATOM 4745 C CA . ILE A 1 597 ? 18.141 9.406 5.863 1 67.88 597 ILE A CA 1
ATOM 4746 C C . ILE A 1 597 ? 18.641 10.68 5.18 1 67.88 597 ILE A C 1
ATOM 4748 O O . ILE A 1 597 ? 19.047 11.633 5.848 1 67.88 597 ILE A O 1
ATOM 4752 N N . LYS A 1 598 ? 18.453 10.695 3.924 1 75.19 598 LYS A N 1
ATOM 4753 C CA . LYS A 1 598 ? 19 11.82 3.172 1 75.19 598 LYS A CA 1
ATOM 4754 C C . LYS A 1 598 ? 18.297 13.125 3.549 1 75.19 598 LYS A C 1
ATOM 4756 O O . LYS A 1 598 ? 18.953 14.156 3.717 1 75.19 598 LYS A O 1
ATOM 4761 N N . SER A 1 599 ? 17.031 13.047 3.785 1 69 599 SER A N 1
ATOM 4762 C CA . SER A 1 599 ? 16.297 14.25 4.129 1 69 599 SER A CA 1
ATOM 4763 C C . SER A 1 599 ? 16.703 14.789 5.496 1 69 599 SER A C 1
ATOM 4765 O O . SER A 1 599 ? 16.812 16 5.688 1 69 599 SER A O 1
ATOM 4767 N N . LEU A 1 600 ? 17 13.938 6.336 1 71.25 600 LEU A N 1
ATOM 4768 C CA . LEU A 1 600 ? 17.422 14.32 7.676 1 71.25 600 LEU A CA 1
ATOM 4769 C C . LEU A 1 600 ? 18.812 14.953 7.641 1 71.25 600 LEU A C 1
ATOM 4771 O O . LEU A 1 600 ? 19.062 15.953 8.305 1 71.25 600 LEU A O 1
ATOM 4775 N N . MET A 1 601 ? 19.641 14.336 6.867 1 80.94 601 MET A N 1
ATOM 4776 C CA . MET A 1 601 ? 21.016 14.812 6.801 1 80.94 601 MET A CA 1
ATOM 4777 C C . MET A 1 601 ? 21.078 16.188 6.133 1 80.94 601 MET A C 1
ATOM 4779 O O . MET A 1 601 ? 21.891 17.031 6.527 1 80.94 601 MET A O 1
ATOM 4783 N N . VAL A 1 602 ? 20.25 16.375 5.199 1 79.56 602 VAL A N 1
ATOM 4784 C CA . VAL A 1 602 ? 20.234 17.656 4.5 1 79.56 602 VAL A CA 1
ATOM 4785 C C . VAL A 1 602 ? 19.703 18.75 5.426 1 79.56 602 VAL A C 1
ATOM 4787 O O . VAL A 1 602 ? 20.219 19.875 5.434 1 79.56 602 VAL A O 1
ATOM 4790 N N . THR A 1 603 ? 18.719 18.422 6.148 1 73.38 603 THR A N 1
ATOM 4791 C CA . THR A 1 603 ? 18.188 19.391 7.109 1 73.38 603 THR A CA 1
ATOM 4792 C C . THR A 1 603 ? 19.25 19.766 8.133 1 73.38 603 THR A C 1
ATOM 4794 O O . THR A 1 603 ? 19.359 20.938 8.508 1 73.38 603 THR A O 1
ATOM 4797 N N . GLU A 1 604 ? 19.984 18.781 8.508 1 79 604 GLU A N 1
ATOM 4798 C CA . GLU A 1 604 ? 21.062 19.047 9.453 1 79 604 GLU A CA 1
ATOM 4799 C C . GLU A 1 604 ? 22.172 19.875 8.812 1 79 604 GLU A C 1
ATOM 4801 O O . GLU A 1 604 ? 22.797 20.719 9.469 1 79 604 GLU A O 1
ATOM 4806 N N . ALA A 1 605 ? 22.422 19.641 7.578 1 83 605 ALA A N 1
ATOM 4807 C CA . ALA A 1 605 ? 23.422 20.438 6.859 1 83 605 ALA A CA 1
ATOM 4808 C C . ALA A 1 605 ? 23.016 21.906 6.797 1 83 605 ALA A C 1
ATOM 4810 O O . ALA A 1 605 ? 23.859 22.797 6.93 1 83 605 ALA A O 1
ATOM 4811 N N . ILE A 1 606 ? 21.781 22.062 6.609 1 77.31 606 ILE A N 1
ATOM 4812 C CA . ILE A 1 606 ? 21.266 23.422 6.578 1 77.31 606 ILE A CA 1
ATOM 4813 C C . ILE A 1 606 ? 21.453 24.078 7.949 1 77.31 606 ILE A C 1
ATOM 4815 O O . ILE A 1 606 ? 21.891 25.219 8.047 1 77.31 606 ILE A O 1
ATOM 4819 N N . ASN A 1 607 ? 21.188 23.344 8.906 1 73.94 607 ASN A N 1
ATOM 4820 C CA . ASN A 1 607 ? 21.328 23.844 10.273 1 73.94 607 ASN A CA 1
ATOM 4821 C C . ASN A 1 607 ? 22.781 24.141 10.617 1 73.94 607 ASN A C 1
ATOM 4823 O O . ASN A 1 607 ? 23.078 25.156 11.25 1 73.94 607 ASN A O 1
ATOM 4827 N N . LEU A 1 608 ? 23.609 23.375 10.234 1 81.44 608 LEU A N 1
ATOM 4828 C CA . LEU A 1 608 ? 25.031 23.547 10.492 1 81.44 608 LEU A CA 1
ATOM 4829 C C . LEU A 1 608 ? 25.562 24.766 9.742 1 81.44 608 LEU A C 1
ATOM 4831 O O . LEU A 1 608 ? 26.406 25.5 10.266 1 81.44 608 LEU A O 1
ATOM 4835 N N . SER A 1 609 ? 25.141 24.781 8.469 1 83.5 609 SER A N 1
ATOM 4836 C CA . SER A 1 609 ? 25.578 25.922 7.672 1 83.5 609 SER A CA 1
ATOM 4837 C C . SER A 1 609 ? 25.141 27.25 8.305 1 83.5 609 SER A C 1
ATOM 4839 O O . SER A 1 609 ? 25.906 28.219 8.32 1 83.5 609 SER A O 1
ATOM 4841 N N . ALA A 1 610 ? 24.047 27.219 8.82 1 72.62 610 ALA A N 1
ATOM 4842 C CA . ALA A 1 610 ? 23.5 28.438 9.43 1 72.62 610 ALA A CA 1
ATOM 4843 C C . ALA A 1 610 ? 24.141 28.688 10.797 1 72.62 610 ALA A C 1
ATOM 4845 O O . ALA A 1 610 ? 24.531 29.812 11.109 1 72.62 610 ALA A O 1
ATOM 4846 N N . SER A 1 611 ? 24.297 27.688 11.641 1 72.31 611 SER A N 1
ATOM 4847 C CA . SER A 1 611 ? 24.75 27.812 13.023 1 72.31 611 SER A CA 1
ATOM 4848 C C . SER A 1 611 ? 26.25 28.047 13.086 1 72.31 611 SER A C 1
ATOM 4850 O O . SER A 1 611 ? 26.75 28.781 13.945 1 72.31 611 SER A O 1
ATOM 4852 N N . CYS A 1 612 ? 26.938 27.438 12.18 1 78.31 612 CYS A N 1
ATOM 4853 C CA . CYS A 1 612 ? 28.391 27.516 12.242 1 78.31 612 CYS A CA 1
ATOM 4854 C C . CYS A 1 612 ? 28.938 28.375 11.102 1 78.31 612 CYS A C 1
ATOM 4856 O O . CYS A 1 612 ? 30.156 28.469 10.922 1 78.31 612 CYS A O 1
ATOM 4858 N N . ASP A 1 613 ? 28.031 28.984 10.336 1 79.81 613 ASP A N 1
ATOM 4859 C CA . ASP A 1 613 ? 28.422 29.859 9.227 1 79.81 613 ASP A CA 1
ATOM 4860 C C . ASP A 1 613 ? 29.328 29.109 8.242 1 79.81 613 ASP A C 1
ATOM 4862 O O . ASP A 1 613 ? 30.406 29.578 7.91 1 79.81 613 ASP A O 1
ATOM 4866 N N . LEU A 1 614 ? 29 28.016 7.914 1 87.19 614 LEU A N 1
ATOM 4867 C CA . LEU A 1 614 ? 29.719 27.188 6.953 1 87.19 614 LEU A CA 1
ATOM 4868 C C . LEU A 1 614 ? 29.047 27.234 5.586 1 87.19 614 LEU A C 1
ATOM 4870 O O . LEU A 1 614 ? 27.828 27.406 5.496 1 87.19 614 LEU A O 1
ATOM 4874 N N . PRO A 1 615 ? 29.891 27.141 4.586 1 87.31 615 PRO A N 1
ATOM 4875 C CA . PRO A 1 615 ? 29.266 27.047 3.266 1 87.31 615 PRO A CA 1
ATOM 4876 C C . PRO A 1 615 ? 28.391 25.812 3.104 1 87.31 615 PRO A C 1
ATOM 4878 O O . PRO A 1 615 ? 28.812 24.703 3.494 1 87.31 615 PRO A O 1
ATOM 4881 N N . PHE A 1 616 ? 27.312 25.922 2.533 1 86.56 616 PHE A N 1
ATOM 4882 C CA . PHE A 1 616 ? 26.297 24.859 2.461 1 86.56 616 PHE A CA 1
ATOM 4883 C C . PHE A 1 616 ? 26.656 23.844 1.392 1 86.56 616 PHE A C 1
ATOM 4885 O O . PHE A 1 616 ? 26.484 22.641 1.592 1 86.56 616 PHE A O 1
ATOM 4892 N N . ALA A 1 617 ? 27.219 24.266 0.256 1 86.94 617 ALA A N 1
ATOM 4893 C CA . ALA A 1 617 ? 27.422 23.422 -0.917 1 86.94 617 ALA A CA 1
ATOM 4894 C C . ALA A 1 617 ? 28.344 22.234 -0.592 1 86.94 617 ALA A C 1
ATOM 4896 O O . ALA A 1 617 ? 28 21.094 -0.871 1 86.94 617 ALA A O 1
ATOM 4897 N N . PRO A 1 618 ? 29.453 22.516 0.074 1 90.38 618 PRO A N 1
ATOM 4898 C CA . PRO A 1 618 ? 30.344 21.391 0.397 1 90.38 618 PRO A CA 1
ATOM 4899 C C . PRO A 1 618 ? 29.688 20.375 1.347 1 90.38 618 PRO A C 1
ATOM 4901 O O . PRO A 1 618 ? 29.984 19.188 1.284 1 90.38 618 PRO A O 1
ATOM 4904 N N . LEU A 1 619 ? 28.828 20.844 2.209 1 90.75 619 LEU A N 1
ATOM 4905 C CA . LEU A 1 619 ? 28.125 19.938 3.111 1 90.75 619 LEU A CA 1
ATOM 4906 C C . LEU A 1 619 ? 27.172 19.031 2.342 1 90.75 619 LEU A C 1
ATOM 4908 O O . LEU A 1 619 ? 27.078 17.844 2.613 1 90.75 619 LEU A O 1
ATOM 4912 N N . LEU A 1 620 ? 26.562 19.625 1.411 1 87.5 620 LEU A N 1
ATOM 4913 C CA . LEU A 1 620 ? 25.625 18.891 0.581 1 87.5 620 LEU A CA 1
ATOM 4914 C C . LEU A 1 620 ? 26.359 17.844 -0.253 1 87.5 620 LEU A C 1
ATOM 4916 O O . LEU A 1 620 ? 25.859 16.719 -0.405 1 87.5 620 LEU A O 1
ATOM 4920 N N . TRP A 1 621 ? 27.5 18.203 -0.79 1 90.81 621 TRP A N 1
ATOM 4921 C CA . TRP A 1 621 ? 28.281 17.281 -1.592 1 90.81 621 TRP A CA 1
ATOM 4922 C C . TRP A 1 621 ? 28.766 16.109 -0.743 1 90.81 621 TRP A C 1
ATOM 4924 O O . TRP A 1 621 ? 28.828 14.969 -1.213 1 90.81 621 TRP A O 1
ATOM 4934 N N . SER A 1 622 ? 29.094 16.422 0.46 1 92.69 622 SER A N 1
ATOM 4935 C CA . SER A 1 622 ? 29.562 15.391 1.378 1 92.69 622 SER A CA 1
ATOM 4936 C C . SER A 1 622 ? 28.469 14.367 1.669 1 92.69 622 SER A C 1
ATOM 4938 O O . SER A 1 622 ? 28.734 13.164 1.681 1 92.69 622 SER A O 1
ATOM 4940 N N . ILE A 1 623 ? 27.328 14.812 1.838 1 90.06 623 ILE A N 1
ATOM 4941 C CA . ILE A 1 623 ? 26.188 13.938 2.121 1 90.06 623 ILE A CA 1
ATOM 4942 C C . ILE A 1 623 ? 25.859 13.094 0.888 1 90.06 623 ILE A C 1
ATOM 4944 O O . ILE A 1 623 ? 25.562 11.906 1.002 1 90.06 623 ILE A O 1
ATOM 4948 N N . ALA A 1 624 ? 25.922 13.68 -0.265 1 89.5 624 ALA A N 1
ATOM 4949 C CA . ALA A 1 624 ? 25.609 12.984 -1.51 1 89.5 624 ALA A CA 1
ATOM 4950 C C . ALA A 1 624 ? 26.562 11.812 -1.729 1 89.5 624 ALA A C 1
ATOM 4952 O O . ALA A 1 624 ? 26.125 10.695 -2.004 1 89.5 624 ALA A O 1
ATOM 4953 N N . TYR A 1 625 ? 27.859 12.094 -1.551 1 92.69 625 TYR A N 1
ATOM 4954 C CA . TYR A 1 625 ? 28.844 11.031 -1.708 1 92.69 625 TYR A CA 1
ATOM 4955 C C . TYR A 1 625 ? 28.688 9.984 -0.616 1 92.69 625 TYR A C 1
ATOM 4957 O O . TYR A 1 625 ? 28.656 8.781 -0.902 1 92.69 625 TYR A O 1
ATOM 4965 N N . GLY A 1 626 ? 28.594 10.414 0.57 1 91.19 626 GLY A N 1
ATOM 4966 C CA . GLY A 1 626 ? 28.516 9.5 1.699 1 91.19 626 GLY A CA 1
ATOM 4967 C C . GLY A 1 626 ? 27.328 8.562 1.63 1 91.19 626 GLY A C 1
ATOM 4968 O O . GLY A 1 626 ? 27.469 7.355 1.824 1 91.19 626 GLY A O 1
ATOM 4969 N N . SER A 1 627 ? 26.188 9.062 1.346 1 88.25 627 SER A N 1
ATOM 4970 C CA . SER A 1 627 ? 24.969 8.273 1.333 1 88.25 627 SER A CA 1
ATOM 4971 C C . SER A 1 627 ? 24.969 7.277 0.176 1 88.25 627 SER A C 1
ATOM 4973 O O . SER A 1 627 ? 24.531 6.133 0.335 1 88.25 627 SER A O 1
ATOM 4975 N N . SER A 1 628 ? 25.406 7.633 -0.971 1 88.44 628 SER A N 1
ATOM 4976 C CA . SER A 1 628 ? 25.359 6.762 -2.141 1 88.44 628 SER A CA 1
ATOM 4977 C C . SER A 1 628 ? 26.453 5.695 -2.076 1 88.44 628 SER A C 1
ATOM 4979 O O . SER A 1 628 ? 26.203 4.531 -2.406 1 88.44 628 SER A O 1
ATOM 4981 N N . PHE A 1 629 ? 27.656 6.168 -1.675 1 93 629 PHE A N 1
ATOM 4982 C CA . PHE A 1 629 ? 28.766 5.215 -1.631 1 93 629 PHE A CA 1
ATOM 4983 C C . PHE A 1 629 ? 28.609 4.258 -0.458 1 93 629 PHE A C 1
ATOM 4985 O O . PHE A 1 629 ? 29.062 3.113 -0.517 1 93 629 PHE A O 1
ATOM 4992 N N . GLY A 1 630 ? 27.969 4.68 0.559 1 90.38 630 GLY A N 1
ATOM 4993 C CA . GLY A 1 630 ? 27.703 3.814 1.698 1 90.38 630 GLY A CA 1
ATOM 4994 C C . GLY A 1 630 ? 26.812 2.645 1.362 1 90.38 630 GLY A C 1
ATOM 4995 O O . GLY A 1 630 ? 26.844 1.608 2.029 1 90.38 630 GLY A O 1
ATOM 4996 N N . GLU A 1 631 ? 26.016 2.725 0.35 1 89.25 631 GLU A N 1
ATOM 4997 C CA . GLU A 1 631 ? 25.094 1.685 -0.072 1 89.25 631 GLU A CA 1
ATOM 4998 C C . GLU A 1 631 ? 25.828 0.434 -0.537 1 89.25 631 GLU A C 1
ATOM 5000 O O . GLU A 1 631 ? 25.266 -0.66 -0.551 1 89.25 631 GLU A O 1
ATOM 5005 N N . ASN A 1 632 ? 27.047 0.592 -0.878 1 93.25 632 ASN A N 1
ATOM 5006 C CA . ASN A 1 632 ? 27.828 -0.536 -1.375 1 93.25 632 ASN A CA 1
ATOM 5007 C C . ASN A 1 632 ? 28.406 -1.371 -0.232 1 93.25 632 ASN A C 1
ATOM 5009 O O . ASN A 1 632 ? 28.938 -2.461 -0.458 1 93.25 632 ASN A O 1
ATOM 5013 N N . SER A 1 633 ? 28.266 -0.946 0.966 1 89.62 633 SER A N 1
ATOM 5014 C CA . SER A 1 633 ? 28.891 -1.621 2.1 1 89.62 633 SER A CA 1
ATOM 5015 C C . SER A 1 633 ? 28.156 -2.914 2.443 1 89.62 633 SER A C 1
ATOM 5017 O O . SER A 1 633 ? 28.781 -3.916 2.793 1 89.62 633 SER A O 1
ATOM 5019 N N . ASN A 1 634 ? 26.859 -2.807 2.316 1 86.31 634 ASN A N 1
ATOM 5020 C CA . ASN A 1 634 ? 26.031 -3.941 2.697 1 86.31 634 ASN A CA 1
ATOM 5021 C C . ASN A 1 634 ? 24.906 -4.176 1.691 1 86.31 634 ASN A C 1
ATOM 5023 O O . ASN A 1 634 ? 24.406 -3.229 1.075 1 86.31 634 ASN A O 1
ATOM 5027 N N . LEU A 1 635 ? 24.469 -5.422 1.669 1 86.19 635 LEU A N 1
ATOM 5028 C CA . LEU A 1 635 ? 23.484 -5.859 0.684 1 86.19 635 LEU A CA 1
ATOM 5029 C C . LEU A 1 635 ? 22.125 -5.207 0.943 1 86.19 635 LEU A C 1
ATOM 5031 O O . LEU A 1 635 ? 21.422 -4.836 0.002 1 86.19 635 LEU A O 1
ATOM 5035 N N . ILE A 1 636 ? 21.672 -4.949 2.205 1 81.12 636 ILE A N 1
ATOM 5036 C CA . ILE A 1 636 ? 20.312 -4.555 2.555 1 81.12 636 ILE A CA 1
ATOM 5037 C C . ILE A 1 636 ? 20.188 -3.033 2.477 1 81.12 636 ILE A C 1
ATOM 5039 O O . ILE A 1 636 ? 19.078 -2.5 2.48 1 81.12 636 ILE A O 1
ATOM 5043 N N . CYS A 1 637 ? 21.25 -2.312 2.162 1 79.94 637 CYS A N 1
ATOM 5044 C CA . CYS A 1 637 ? 21.25 -0.86 2.307 1 79.94 637 CYS A CA 1
ATOM 5045 C C . CYS A 1 637 ? 20.766 -0.184 1.029 1 79.94 637 CYS A C 1
ATOM 5047 O O . CYS A 1 637 ? 20.594 1.036 0.995 1 79.94 637 CYS A O 1
ATOM 5049 N N . SER A 1 638 ? 20.609 -0.922 0.009 1 84.5 638 SER A N 1
ATOM 5050 C CA . SER A 1 638 ? 20.047 -0.371 -1.217 1 84.5 638 SER A CA 1
ATOM 5051 C C . SER A 1 638 ? 19.016 -1.312 -1.816 1 84.5 638 SER A C 1
ATOM 5053 O O . SER A 1 638 ? 19.188 -2.533 -1.791 1 84.5 638 SER A O 1
ATOM 5055 N N . LEU A 1 639 ? 18 -0.699 -2.254 1 84.75 639 LEU A N 1
ATOM 5056 C CA . LEU A 1 639 ? 16.969 -1.491 -2.914 1 84.75 639 LEU A CA 1
ATOM 5057 C C . LEU A 1 639 ? 17.531 -2.199 -4.145 1 84.75 639 LEU A C 1
ATOM 5059 O O . LEU A 1 639 ? 17.125 -3.32 -4.457 1 84.75 639 LEU A O 1
ATOM 5063 N N . ALA A 1 640 ? 18.469 -1.54 -4.781 1 90.06 640 ALA A N 1
ATOM 5064 C CA . ALA A 1 640 ? 19.078 -2.129 -5.969 1 90.06 640 ALA A CA 1
ATOM 5065 C C . ALA A 1 640 ? 19.859 -3.395 -5.613 1 90.06 640 ALA A C 1
ATOM 5067 O O . ALA A 1 640 ? 19.812 -4.383 -6.352 1 90.06 640 ALA A O 1
ATOM 5068 N N . ASN A 1 641 ? 20.547 -3.363 -4.52 1 91.69 641 ASN A N 1
ATOM 5069 C CA . ASN A 1 641 ? 21.281 -4.539 -4.062 1 91.69 641 ASN A CA 1
ATOM 5070 C C . ASN A 1 641 ? 20.344 -5.699 -3.758 1 91.69 641 ASN A C 1
ATOM 5072 O O . ASN A 1 641 ? 20.625 -6.844 -4.117 1 91.69 641 ASN A O 1
ATOM 5076 N N . VAL A 1 642 ? 19.281 -5.375 -3.148 1 88.19 642 VAL A N 1
ATOM 5077 C CA . VAL A 1 642 ? 18.312 -6.391 -2.77 1 88.19 642 VAL A CA 1
ATOM 5078 C C . VAL A 1 642 ? 17.703 -7.02 -4.02 1 88.19 642 VAL A C 1
ATOM 5080 O O . VAL A 1 642 ? 17.547 -8.242 -4.094 1 88.19 642 VAL A O 1
ATOM 5083 N N . ILE A 1 643 ? 17.406 -6.223 -4.93 1 90.5 643 ILE A N 1
ATOM 5084 C CA . ILE A 1 643 ? 16.797 -6.703 -6.172 1 90.5 643 ILE A CA 1
ATOM 5085 C C . ILE A 1 643 ? 17.812 -7.57 -6.926 1 90.5 643 ILE A C 1
ATOM 5087 O O . ILE A 1 643 ? 17.453 -8.602 -7.488 1 90.5 643 ILE A O 1
ATOM 5091 N N . ALA A 1 644 ? 19.062 -7.137 -6.969 1 92.81 644 ALA A N 1
ATOM 5092 C CA . ALA A 1 644 ? 20.094 -7.934 -7.617 1 92.81 644 ALA A CA 1
ATOM 5093 C C . ALA A 1 644 ? 20.203 -9.312 -6.98 1 92.81 644 ALA A C 1
ATOM 5095 O O . ALA A 1 644 ? 20.328 -10.32 -7.688 1 92.81 644 ALA A O 1
ATOM 5096 N N . ALA A 1 645 ? 20.172 -9.32 -5.707 1 89.56 645 ALA A N 1
ATOM 5097 C CA . ALA A 1 645 ? 20.203 -10.594 -4.988 1 89.56 645 ALA A CA 1
ATOM 5098 C C . ALA A 1 645 ? 18.984 -11.453 -5.32 1 89.56 645 ALA A C 1
ATOM 5100 O O . ALA A 1 645 ? 19.094 -12.68 -5.434 1 89.56 645 ALA A O 1
ATOM 5101 N N . GLY A 1 646 ? 17.859 -10.82 -5.395 1 85.81 646 GLY A N 1
ATOM 5102 C CA . GLY A 1 646 ? 16.656 -11.531 -5.773 1 85.81 646 GLY A CA 1
ATOM 5103 C C . GLY A 1 646 ? 16.719 -12.117 -7.172 1 85.81 646 GLY A C 1
ATOM 5104 O O . GLY A 1 646 ? 16.312 -13.258 -7.391 1 85.81 646 GLY A O 1
ATOM 5105 N N . LEU A 1 647 ? 17.25 -11.352 -8.078 1 86.62 647 LEU A N 1
ATOM 5106 C CA . LEU A 1 647 ? 17.422 -11.82 -9.445 1 86.62 647 LEU A CA 1
ATOM 5107 C C . LEU A 1 647 ? 18.359 -13.023 -9.5 1 86.62 647 LEU A C 1
ATOM 5109 O O . LEU A 1 647 ? 18.078 -14 -10.203 1 86.62 647 LEU A O 1
ATOM 5113 N N . ALA A 1 648 ? 19.406 -12.922 -8.773 1 86.75 648 ALA A N 1
ATOM 5114 C CA . ALA A 1 648 ? 20.375 -14.023 -8.711 1 86.75 648 ALA A CA 1
ATOM 5115 C C . ALA A 1 648 ? 19.734 -15.273 -8.117 1 86.75 648 ALA A C 1
ATOM 5117 O O . ALA A 1 648 ? 19.922 -16.375 -8.625 1 86.75 648 ALA A O 1
ATOM 5118 N N . HIS A 1 649 ? 18.969 -15.031 -7.145 1 78.75 649 HIS A N 1
ATOM 5119 C CA . HIS A 1 649 ? 18.297 -16.141 -6.48 1 78.75 649 HIS A CA 1
ATOM 5120 C C . HIS A 1 649 ? 17.297 -16.828 -7.418 1 78.75 649 HIS A C 1
ATOM 5122 O O . HIS A 1 649 ? 17.203 -18.047 -7.445 1 78.75 649 HIS A O 1
ATOM 5128 N N . GLN A 1 650 ? 16.609 -16.078 -8.117 1 74.31 650 GLN A N 1
ATOM 5129 C CA . GLN A 1 650 ? 15.617 -16.625 -9.039 1 74.31 650 GLN A CA 1
ATOM 5130 C C . GLN A 1 650 ? 16.281 -17.469 -10.125 1 74.31 650 GLN A C 1
ATOM 5132 O O . GLN A 1 650 ? 15.688 -18.438 -10.602 1 74.31 650 GLN A O 1
ATOM 5137 N N . GLU A 1 651 ? 17.516 -17 -10.477 1 76.5 651 GLU A N 1
ATOM 5138 C CA . GLU A 1 651 ? 18.234 -17.734 -11.508 1 76.5 651 GLU A CA 1
ATOM 5139 C C . GLU A 1 651 ? 19.078 -18.844 -10.906 1 76.5 651 GLU A C 1
ATOM 5141 O O . GLU A 1 651 ? 19.797 -19.547 -11.633 1 76.5 651 GLU A O 1
ATOM 5146 N N . GLY A 1 652 ? 19.047 -18.969 -9.594 1 72.25 652 GLY A N 1
ATOM 5147 C CA . GLY A 1 652 ? 19.688 -20.078 -8.914 1 72.25 652 GLY A CA 1
ATOM 5148 C C . GLY A 1 652 ? 21.094 -19.781 -8.461 1 72.25 652 GLY A C 1
ATOM 5149 O O . GLY A 1 652 ? 21.844 -20.688 -8.078 1 72.25 652 GLY A O 1
ATOM 5150 N N . TYR A 1 653 ? 21.5 -18.562 -8.57 1 76.69 653 TYR A N 1
ATOM 5151 C CA . TYR A 1 653 ? 22.844 -18.203 -8.148 1 76.69 653 TYR A CA 1
ATOM 5152 C C . TYR A 1 653 ? 22.891 -17.859 -6.664 1 76.69 653 TYR A C 1
ATOM 5154 O O . TYR A 1 653 ? 21.922 -17.328 -6.117 1 76.69 653 TYR A O 1
ATOM 5162 N N . ARG A 1 654 ? 23.984 -18.219 -6.07 1 74.56 654 ARG A N 1
ATOM 5163 C CA . ARG A 1 654 ? 24.141 -17.906 -4.652 1 74.56 654 ARG A CA 1
ATOM 5164 C C . ARG A 1 654 ? 24.641 -16.484 -4.461 1 74.56 654 ARG A C 1
ATOM 5166 O O . ARG A 1 654 ? 25.719 -16.125 -4.93 1 74.56 654 ARG A O 1
ATOM 5173 N N . TYR A 1 655 ? 23.984 -15.672 -4.027 1 81 655 TYR A N 1
ATOM 5174 C CA . TYR A 1 655 ? 24.234 -14.266 -3.719 1 81 655 TYR A CA 1
ATOM 5175 C C . TYR A 1 655 ? 24.094 -14.008 -2.225 1 81 655 TYR A C 1
ATOM 5177 O O . TYR A 1 655 ? 23.016 -13.664 -1.742 1 81 655 TYR A O 1
ATOM 5185 N N . THR A 1 656 ? 25.188 -14.203 -1.451 1 78.38 656 THR A N 1
ATOM 5186 C CA . THR A 1 656 ? 25.125 -14.148 0.005 1 78.38 656 THR A CA 1
ATOM 5187 C C . THR A 1 656 ? 25.547 -12.766 0.513 1 78.38 656 THR A C 1
ATOM 5189 O O . THR A 1 656 ? 26.266 -12.047 -0.17 1 78.38 656 THR A O 1
ATOM 5192 N N . TYR A 1 657 ? 25.141 -12.508 1.671 1 82.62 657 TYR A N 1
ATOM 5193 C CA . TYR A 1 657 ? 25.469 -11.25 2.33 1 82.62 657 TYR A CA 1
ATOM 5194 C C . TYR A 1 657 ? 26.953 -11.164 2.648 1 82.62 657 TYR A C 1
ATOM 5196 O O . TYR A 1 657 ? 27.562 -10.102 2.508 1 82.62 657 TYR A O 1
ATOM 5204 N N . LYS A 1 658 ? 27.5 -12.242 3.037 1 80.31 658 LYS A N 1
ATOM 5205 C CA . LYS A 1 658 ? 28.922 -12.266 3.404 1 80.31 658 LYS A CA 1
ATOM 5206 C C . LYS A 1 658 ? 29.812 -11.93 2.207 1 80.31 658 LYS A C 1
ATOM 5208 O O . LYS A 1 658 ? 30.734 -11.133 2.324 1 80.31 658 LYS A O 1
ATOM 5213 N N . ASN A 1 659 ? 29.469 -12.539 1.084 1 81.38 659 ASN A N 1
ATOM 5214 C CA . ASN A 1 659 ? 30.266 -12.273 -0.116 1 81.38 659 ASN A CA 1
ATOM 5215 C C . ASN A 1 659 ? 30.141 -10.82 -0.56 1 81.38 659 ASN A C 1
ATOM 5217 O O . ASN A 1 659 ? 31.109 -10.219 -1.005 1 81.38 659 ASN A O 1
ATOM 5221 N N . PHE A 1 660 ? 28.984 -10.328 -0.431 1 88.5 660 PHE A N 1
ATOM 5222 C CA . PHE A 1 660 ? 28.766 -8.938 -0.811 1 88.5 660 PHE A CA 1
ATOM 5223 C C . PHE A 1 660 ? 29.547 -8 0.112 1 88.5 660 PHE A C 1
ATOM 5225 O O . PHE A 1 660 ? 30.141 -7.023 -0.344 1 88.5 660 PHE A O 1
ATOM 5232 N N . PHE A 1 661 ? 29.562 -8.32 1.378 1 86.44 661 PHE A N 1
ATOM 5233 C CA . PHE A 1 661 ? 30.219 -7.469 2.367 1 86.44 661 PHE A CA 1
ATOM 5234 C C . PHE A 1 661 ? 31.734 -7.48 2.18 1 86.44 661 PHE A C 1
ATOM 5236 O O . PHE A 1 661 ? 32.375 -6.441 2.299 1 86.44 661 PHE A O 1
ATOM 5243 N N . ILE A 1 662 ? 32.281 -8.625 1.895 1 86.25 662 ILE A N 1
ATOM 5244 C CA . ILE A 1 662 ? 33.719 -8.766 1.768 1 86.25 662 ILE A CA 1
ATOM 5245 C C . ILE A 1 662 ? 34.219 -7.965 0.563 1 86.25 662 ILE A C 1
ATOM 5247 O O . ILE A 1 662 ? 35.312 -7.387 0.597 1 86.25 662 ILE A O 1
ATOM 5251 N N . ILE A 1 663 ? 33.406 -7.852 -0.416 1 88.25 663 ILE A N 1
ATOM 5252 C CA . ILE A 1 663 ? 33.781 -7.133 -1.624 1 88.25 663 ILE A CA 1
ATOM 5253 C C . ILE A 1 663 ? 33.344 -5.676 -1.528 1 88.25 663 ILE A C 1
ATOM 5255 O O . ILE A 1 663 ? 34.094 -4.766 -1.858 1 88.25 663 ILE A O 1
ATOM 5259 N N . GLY A 1 664 ? 32.125 -5.469 -1.094 1 91.69 664 GLY A N 1
ATOM 5260 C CA . GLY A 1 664 ? 31.516 -4.152 -1.093 1 91.69 664 GLY A CA 1
ATOM 5261 C C . GLY A 1 664 ? 32.125 -3.215 -0.062 1 91.69 664 GLY A C 1
ATOM 5262 O O . GLY A 1 664 ? 32.219 -2.01 -0.299 1 91.69 664 GLY A O 1
ATOM 5263 N N . PHE A 1 665 ? 32.562 -3.742 1.12 1 92.12 665 PHE A N 1
ATOM 5264 C CA . PHE A 1 665 ? 33.062 -2.895 2.197 1 92.12 665 PHE A CA 1
ATOM 5265 C C . PHE A 1 665 ? 34.344 -2.217 1.795 1 92.12 665 PHE A C 1
ATOM 5267 O O . PHE A 1 665 ? 34.5 -1.003 1.949 1 92.12 665 PHE A O 1
ATOM 5274 N N . PRO A 1 666 ? 35.281 -2.963 1.25 1 93.5 666 PRO A N 1
ATOM 5275 C CA . PRO A 1 666 ? 36.531 -2.309 0.796 1 93.5 666 PRO A CA 1
ATOM 5276 C C . PRO A 1 666 ? 36.281 -1.297 -0.319 1 93.5 666 PRO A C 1
ATOM 5278 O O . PRO A 1 666 ? 36.938 -0.265 -0.381 1 93.5 666 PRO A O 1
ATOM 5281 N N . VAL A 1 667 ? 35.375 -1.606 -1.177 1 94.75 667 VAL A N 1
ATOM 5282 C CA . VAL A 1 667 ? 35.062 -0.676 -2.248 1 94.75 667 VAL A CA 1
ATOM 5283 C C . VAL A 1 667 ? 34.5 0.615 -1.653 1 94.75 667 VAL A C 1
ATOM 5285 O O . VAL A 1 667 ? 34.844 1.712 -2.096 1 94.75 667 VAL A O 1
ATOM 5288 N N . THR A 1 668 ? 33.562 0.47 -0.683 1 95.88 668 THR A N 1
ATOM 5289 C CA . THR A 1 668 ? 32.969 1.625 -0.027 1 95.88 668 THR A CA 1
ATOM 5290 C C . THR A 1 668 ? 34.031 2.48 0.648 1 95.88 668 THR A C 1
ATOM 5292 O O . THR A 1 668 ? 34.062 3.705 0.504 1 95.88 668 THR A O 1
ATOM 5295 N N . LEU A 1 669 ? 35 1.843 1.329 1 95.69 669 LEU A N 1
ATOM 5296 C CA . LEU A 1 669 ? 36.062 2.57 2.023 1 95.69 669 LEU A CA 1
ATOM 5297 C C . LEU A 1 669 ? 36.938 3.314 1.034 1 95.69 669 LEU A C 1
ATOM 5299 O O . LEU A 1 669 ? 37.312 4.473 1.266 1 95.69 669 LEU A O 1
ATOM 5303 N N . ALA A 1 670 ? 37.281 2.682 -0.02 1 96.12 670 ALA A N 1
ATOM 5304 C CA . ALA A 1 670 ? 38.156 3.281 -1.025 1 96.12 670 ALA A CA 1
ATOM 5305 C C . ALA A 1 670 ? 37.469 4.465 -1.707 1 96.12 670 ALA A C 1
ATOM 5307 O O . ALA A 1 670 ? 38.094 5.508 -1.919 1 96.12 670 ALA A O 1
ATOM 5308 N N . THR A 1 671 ? 36.219 4.293 -2.07 1 97.06 671 THR A N 1
ATOM 5309 C CA . THR A 1 671 ? 35.5 5.359 -2.764 1 97.06 671 THR A CA 1
ATOM 5310 C C . THR A 1 671 ? 35.25 6.539 -1.829 1 97.06 671 THR A C 1
ATOM 5312 O O . THR A 1 671 ? 35.344 7.695 -2.248 1 97.06 671 THR A O 1
ATOM 5315 N N . LEU A 1 672 ? 34.969 6.266 -0.563 1 96.75 672 LEU A N 1
ATOM 5316 C CA . LEU A 1 672 ? 34.75 7.332 0.407 1 96.75 672 LEU A CA 1
ATOM 5317 C C . LEU A 1 672 ? 36.031 8.117 0.649 1 96.75 672 LEU A C 1
ATOM 5319 O O . LEU A 1 672 ? 36 9.344 0.799 1 96.75 672 LEU A O 1
ATOM 5323 N N . LEU A 1 673 ? 37.125 7.41 0.719 1 96.69 673 LEU A N 1
ATOM 5324 C CA . LEU A 1 673 ? 38.406 8.062 0.944 1 96.69 673 LEU A CA 1
ATOM 5325 C C . LEU A 1 673 ? 38.75 9.008 -0.204 1 96.69 673 LEU A C 1
ATOM 5327 O O . LEU A 1 673 ? 39.125 10.164 0.024 1 96.69 673 LEU A O 1
ATOM 5331 N N . ILE A 1 674 ? 38.594 8.531 -1.363 1 96.56 674 ILE A N 1
ATOM 5332 C CA . ILE A 1 674 ? 38.969 9.32 -2.533 1 96.56 674 ILE A CA 1
ATOM 5333 C C . ILE A 1 674 ? 38 10.516 -2.676 1 96.56 674 ILE A C 1
ATOM 5335 O O . ILE A 1 674 ? 38.438 11.609 -3.057 1 96.56 674 ILE A O 1
ATOM 5339 N N . SER A 1 675 ? 36.75 10.328 -2.494 1 96 675 SER A N 1
ATOM 5340 C CA . SER A 1 675 ? 35.781 11.414 -2.621 1 96 675 SER A CA 1
ATOM 5341 C C . SER A 1 675 ? 35.969 12.469 -1.536 1 96 675 SER A C 1
ATOM 5343 O O . SER A 1 675 ? 35.812 13.664 -1.787 1 96 675 SER A O 1
ATOM 5345 N N . THR A 1 676 ? 36.312 11.992 -0.336 1 96.31 676 THR A N 1
ATOM 5346 C CA . THR A 1 676 ? 36.594 12.93 0.744 1 96.31 676 THR A CA 1
ATOM 5347 C C . THR A 1 676 ? 37.844 13.75 0.433 1 96.31 676 THR A C 1
ATOM 5349 O O . THR A 1 676 ? 37.875 14.961 0.666 1 96.31 676 THR A O 1
ATOM 5352 N N . MET A 1 677 ? 38.875 13.102 -0.058 1 96.06 677 MET A N 1
ATOM 5353 C CA . MET A 1 677 ? 40.094 13.812 -0.446 1 96.06 677 MET A CA 1
ATOM 5354 C C . MET A 1 677 ? 39.781 14.828 -1.547 1 96.06 677 MET A C 1
ATOM 5356 O O . MET A 1 677 ? 40.312 15.945 -1.524 1 96.06 677 MET A O 1
ATOM 5360 N N . TYR A 1 678 ? 38.969 14.422 -2.453 1 96.31 678 TYR A N 1
ATOM 5361 C CA . TYR A 1 678 ? 38.594 15.328 -3.533 1 96.31 678 TYR A CA 1
ATOM 5362 C C . TYR A 1 678 ? 37.875 16.547 -2.986 1 96.31 678 TYR A C 1
ATOM 5364 O O . TYR A 1 678 ? 38.188 17.688 -3.369 1 96.31 678 TYR A O 1
ATOM 5372 N N . LEU A 1 679 ? 36.906 16.375 -2.072 1 95.38 679 LEU A N 1
ATOM 5373 C CA . LEU A 1 679 ? 36.156 17.484 -1.515 1 95.38 679 LEU A CA 1
ATOM 5374 C C . LEU A 1 679 ? 37.062 18.391 -0.689 1 95.38 679 LEU A C 1
ATOM 5376 O O . LEU A 1 679 ? 36.906 19.625 -0.714 1 95.38 679 LEU A O 1
ATOM 5380 N N . MET A 1 680 ? 38.031 17.797 0.019 1 94.25 680 MET A N 1
ATOM 5381 C CA . MET A 1 680 ? 38.969 18.594 0.811 1 94.25 680 MET A CA 1
ATOM 5382 C C . MET A 1 680 ? 39.844 19.453 -0.09 1 94.25 680 MET A C 1
ATOM 5384 O O . MET A 1 680 ? 40.094 20.625 0.206 1 94.25 680 MET A O 1
ATOM 5388 N N . PHE A 1 681 ? 40.25 18.875 -1.15 1 93.94 681 PHE A N 1
ATOM 5389 C CA . PHE A 1 681 ? 41.062 19.609 -2.092 1 93.94 681 PHE A CA 1
ATOM 5390 C C . PHE A 1 681 ? 40.281 20.688 -2.795 1 93.94 681 PHE A C 1
ATOM 5392 O O . PHE A 1 681 ? 40.75 21.812 -2.955 1 93.94 681 PHE A O 1
ATOM 5399 N N . ALA A 1 682 ? 39.094 20.438 -3.209 1 92.88 682 ALA A N 1
ATOM 5400 C CA . ALA A 1 682 ? 38.25 21.344 -3.99 1 92.88 682 ALA A CA 1
ATOM 5401 C C . ALA A 1 682 ? 37.781 22.516 -3.139 1 92.88 682 ALA A C 1
ATOM 5403 O O . ALA A 1 682 ? 37.688 23.641 -3.621 1 92.88 682 ALA A O 1
ATOM 5404 N N . HIS A 1 683 ? 37.531 22.266 -1.826 1 91.06 683 HIS A N 1
ATOM 5405 C CA . HIS A 1 683 ? 36.844 23.312 -1.058 1 91.06 683 HIS A CA 1
ATOM 5406 C C . HIS A 1 683 ? 37.781 23.938 -0.033 1 91.06 683 HIS A C 1
ATOM 5408 O O . HIS A 1 683 ? 37.562 25.047 0.429 1 91.06 683 HIS A O 1
ATOM 5414 N N . LEU A 1 684 ? 38.844 23.234 0.36 1 89.5 684 LEU A N 1
ATOM 5415 C CA . LEU A 1 684 ? 39.781 23.812 1.311 1 89.5 684 LEU A CA 1
ATOM 5416 C C . LEU A 1 684 ? 40.938 24.5 0.585 1 89.5 684 LEU A C 1
ATOM 5418 O O . LEU A 1 684 ? 41.438 25.531 1.046 1 89.5 684 LEU A O 1
ATOM 5422 N N . VAL A 1 685 ? 41.312 23.953 -0.542 1 87.75 685 VAL A N 1
ATOM 5423 C CA . VAL A 1 685 ? 42.438 24.516 -1.268 1 87.75 685 VAL A CA 1
ATOM 5424 C C . VAL A 1 685 ? 41.969 25.5 -2.328 1 87.75 685 VAL A C 1
ATOM 5426 O O . VAL A 1 685 ? 42.469 26.609 -2.434 1 87.75 685 VAL A O 1
ATOM 5429 N N . PHE A 1 686 ? 40.875 25.141 -3.133 1 88.19 686 PHE A N 1
ATOM 5430 C CA . PHE A 1 686 ? 40.438 25.953 -4.254 1 88.19 686 PHE A CA 1
ATOM 5431 C C . PHE A 1 686 ? 39.219 26.797 -3.855 1 88.19 686 PHE A C 1
ATOM 5433 O O . PHE A 1 686 ? 38.844 27.719 -4.59 1 88.19 686 PHE A O 1
ATOM 5440 N N . ASN A 1 687 ? 38.562 26.562 -2.695 1 82.81 687 ASN A N 1
ATOM 5441 C CA . ASN A 1 687 ? 37.406 27.281 -2.205 1 82.81 687 ASN A CA 1
ATOM 5442 C C . ASN A 1 687 ? 36.312 27.344 -3.258 1 82.81 687 ASN A C 1
ATOM 5444 O O . ASN A 1 687 ? 35.781 28.422 -3.555 1 82.81 687 ASN A O 1
ATOM 5448 N N . TRP A 1 688 ? 36.062 26.281 -3.889 1 82.19 688 TRP A N 1
ATOM 5449 C CA . TRP A 1 688 ? 35.031 26.188 -4.918 1 82.19 688 TRP A CA 1
ATOM 5450 C C . TRP A 1 688 ? 33.625 26.109 -4.293 1 82.19 688 TRP A C 1
ATOM 5452 O O . TRP A 1 688 ? 32.938 25.094 -4.406 1 82.19 688 TRP A O 1
ATOM 5462 N N . HIS A 1 689 ? 33.281 27.078 -3.57 1 76.88 689 HIS A N 1
ATOM 5463 C CA . HIS A 1 689 ? 31.938 27.125 -2.994 1 76.88 689 HIS A CA 1
ATOM 5464 C C . HIS A 1 689 ? 31.484 28.578 -2.773 1 76.88 689 HIS A C 1
ATOM 5466 O O . HIS A 1 689 ? 32.312 29.484 -2.807 1 76.88 689 HIS A O 1
ATOM 5472 N N . GLY A 1 690 ? 30.172 28.672 -2.834 1 66.56 690 GLY A N 1
ATOM 5473 C CA . GLY A 1 690 ? 29.609 30 -2.559 1 66.56 690 GLY A CA 1
ATOM 5474 C C . GLY A 1 690 ? 29.562 30.328 -1.08 1 66.56 690 GLY A C 1
ATOM 5475 O O . GLY A 1 690 ? 30.25 29.688 -0.275 1 66.56 690 GLY A O 1
ATOM 5476 N N . THR A 1 691 ? 28.844 31.328 -0.769 1 63.31 691 THR A N 1
ATOM 5477 C CA . THR A 1 691 ? 28.734 31.859 0.583 1 63.31 691 THR A CA 1
ATOM 5478 C C . THR A 1 691 ? 27.781 31.031 1.427 1 63.31 691 THR A C 1
ATOM 5480 O O . THR A 1 691 ? 27.141 30.109 0.916 1 63.31 691 THR A O 1
ATOM 5483 N N . SER A 1 692 ? 27.797 31.031 2.66 1 58.88 692 SER A N 1
ATOM 5484 C CA . SER A 1 692 ? 26.922 30.375 3.613 1 58.88 692 SER A CA 1
ATOM 5485 C C . SER A 1 692 ? 25.453 30.703 3.338 1 58.88 692 SER A C 1
ATOM 5487 O O . SER A 1 692 ? 25.156 31.672 2.641 1 58.88 692 SER A O 1
ATOM 5489 N N . VAL A 1 693 ? 24.641 29.734 3.557 1 55.09 693 VAL A N 1
ATOM 5490 C CA . VAL A 1 693 ? 23.203 29.938 3.357 1 55.09 693 VAL A CA 1
ATOM 5491 C C . VAL A 1 693 ? 22.781 31.25 4.016 1 55.09 693 VAL A C 1
ATOM 5493 O O . VAL A 1 693 ? 21.734 31.812 3.668 1 55.09 693 VAL A O 1
ATOM 5496 N N . GLN A 1 694 ? 23.547 31.797 5.082 1 48.69 694 GLN A N 1
ATOM 5497 C CA . GLN A 1 694 ? 23.25 33.031 5.793 1 48.69 694 GLN A CA 1
ATOM 5498 C C . GLN A 1 694 ? 23.516 34.25 4.906 1 48.69 694 GLN A C 1
ATOM 5500 O O . GLN A 1 694 ? 22.906 35.312 5.105 1 48.69 694 GLN A O 1
ATOM 5505 N N . SER A 1 695 ? 24.484 34.188 3.898 1 42.19 695 SER A N 1
ATOM 5506 C CA . SER A 1 695 ? 24.828 35.438 3.223 1 42.19 695 SER A CA 1
ATOM 5507 C C . SER A 1 695 ? 23.891 35.719 2.047 1 42.19 695 SER A C 1
ATOM 5509 O O . SER A 1 695 ? 23.5 34.781 1.342 1 42.19 695 SER A O 1
ATOM 5511 N N . MET B 1 1 ? 17.188 -31.031 -35.406 1 19.45 1 MET B N 1
ATOM 5512 C CA . MET B 1 1 ? 17.672 -29.781 -34.812 1 19.45 1 MET B CA 1
ATOM 5513 C C . MET B 1 1 ? 16.656 -28.672 -34.969 1 19.45 1 MET B C 1
ATOM 5515 O O . MET B 1 1 ? 16.984 -27.5 -34.812 1 19.45 1 MET B O 1
ATOM 5519 N N . ASP B 1 2 ? 15.484 -29.016 -35.406 1 19.88 2 ASP B N 1
ATOM 5520 C CA . ASP B 1 2 ? 14.328 -28.266 -35.844 1 19.88 2 ASP B CA 1
ATOM 5521 C C . ASP B 1 2 ? 13.703 -27.469 -34.688 1 19.88 2 ASP B C 1
ATOM 5523 O O . ASP B 1 2 ? 13.172 -28.062 -33.75 1 19.88 2 ASP B O 1
ATOM 5527 N N . GLY B 1 3 ? 14.516 -26.469 -34.156 1 22.16 3 GLY B N 1
ATOM 5528 C CA . GLY B 1 3 ? 14.367 -25.516 -33.062 1 22.16 3 GLY B CA 1
ATOM 5529 C C . GLY B 1 3 ? 13.062 -24.734 -33.125 1 22.16 3 GLY B C 1
ATOM 5530 O O . GLY B 1 3 ? 13 -23.656 -33.719 1 22.16 3 GLY B O 1
ATOM 5531 N N . ASP B 1 4 ? 11.953 -25.531 -33.25 1 23.03 4 ASP B N 1
ATOM 5532 C CA . ASP B 1 4 ? 10.594 -25.016 -33.406 1 23.03 4 ASP B CA 1
ATOM 5533 C C . ASP B 1 4 ? 10.258 -24.031 -32.281 1 23.03 4 ASP B C 1
ATOM 5535 O O . ASP B 1 4 ? 10.234 -24.406 -31.125 1 23.03 4 ASP B O 1
ATOM 5539 N N . GLY B 1 5 ? 10.828 -22.812 -32.344 1 26.14 5 GLY B N 1
ATOM 5540 C CA . GLY B 1 5 ? 10.656 -21.531 -31.688 1 26.14 5 GLY B CA 1
ATOM 5541 C C . GLY B 1 5 ? 9.203 -21.203 -31.406 1 26.14 5 GLY B C 1
ATOM 5542 O O . GLY B 1 5 ? 8.43 -20.922 -32.312 1 26.14 5 GLY B O 1
ATOM 5543 N N . ASN B 1 6 ? 8.648 -21.953 -30.438 1 25.34 6 ASN B N 1
ATOM 5544 C CA . ASN B 1 6 ? 7.273 -22.062 -29.969 1 25.34 6 ASN B CA 1
ATOM 5545 C C . ASN B 1 6 ? 6.734 -20.719 -29.5 1 25.34 6 ASN B C 1
ATOM 5547 O O . ASN B 1 6 ? 7.238 -20.141 -28.547 1 25.34 6 ASN B O 1
ATOM 5551 N N . THR B 1 7 ? 6.266 -19.891 -30.5 1 25.41 7 THR B N 1
ATOM 5552 C CA . THR B 1 7 ? 5.586 -18.609 -30.609 1 25.41 7 THR B CA 1
ATOM 5553 C C . THR B 1 7 ? 4.398 -18.547 -29.656 1 25.41 7 THR B C 1
ATOM 5555 O O . THR B 1 7 ? 3.734 -19.547 -29.406 1 25.41 7 THR B O 1
ATOM 5558 N N . PHE B 1 8 ? 4.473 -17.672 -28.688 1 28.88 8 PHE B N 1
ATOM 5559 C CA . PHE B 1 8 ? 3.299 -17.188 -27.969 1 28.88 8 PHE B CA 1
ATOM 5560 C C . PHE B 1 8 ? 2.113 -17.016 -28.906 1 28.88 8 PHE B C 1
ATOM 5562 O O . PHE B 1 8 ? 1.755 -15.898 -29.266 1 28.88 8 PHE B O 1
ATOM 5569 N N . SER B 1 9 ? 2.029 -17.828 -30.031 1 26.02 9 SER B N 1
ATOM 5570 C CA . SER B 1 9 ? 0.926 -17.688 -30.984 1 26.02 9 SER B CA 1
ATOM 5571 C C . SER B 1 9 ? -0.421 -17.859 -30.281 1 26.02 9 SER B C 1
ATOM 5573 O O . SER B 1 9 ? -0.569 -18.703 -29.391 1 26.02 9 SER B O 1
ATOM 5575 N N . ASN B 1 10 ? -1.211 -16.797 -30.281 1 28.69 10 ASN B N 1
ATOM 5576 C CA . ASN B 1 10 ? -2.658 -16.75 -30.094 1 28.69 10 ASN B CA 1
ATOM 5577 C C . ASN B 1 10 ? -3.336 -17.984 -30.672 1 28.69 10 ASN B C 1
ATOM 5579 O O . ASN B 1 10 ? -3.41 -18.141 -31.891 1 28.69 10 ASN B O 1
ATOM 5583 N N . TYR B 1 11 ? -3.055 -19.031 -30.172 1 27.8 11 TYR B N 1
ATOM 5584 C CA . TYR B 1 11 ? -3.775 -20.188 -30.703 1 27.8 11 TYR B CA 1
ATOM 5585 C C . TYR B 1 11 ? -5.281 -19.984 -30.625 1 27.8 11 TYR B C 1
ATOM 5587 O O . TYR B 1 11 ? -5.906 -20.344 -29.625 1 27.8 11 TYR B O 1
ATOM 5595 N N . ARG B 1 12 ? -5.852 -18.766 -30.859 1 33.06 12 ARG B N 1
ATOM 5596 C CA . ARG B 1 12 ? -7.273 -18.844 -31.188 1 33.06 12 ARG B CA 1
ATOM 5597 C C . ARG B 1 12 ? -7.551 -20 -32.156 1 33.06 12 ARG B C 1
ATOM 5599 O O . ARG B 1 12 ? -6.812 -20.203 -33.125 1 33.06 12 ARG B O 1
ATOM 5606 N N . VAL B 1 13 ? -8.195 -21 -31.656 1 31.78 13 VAL B N 1
ATOM 5607 C CA . VAL B 1 13 ? -8.828 -21.953 -32.562 1 31.78 13 VAL B CA 1
ATOM 5608 C C . VAL B 1 13 ? -9.203 -21.281 -33.875 1 31.78 13 VAL B C 1
ATOM 5610 O O . VAL B 1 13 ? -9.906 -20.266 -33.875 1 31.78 13 VAL B O 1
ATOM 5613 N N . GLU B 1 14 ? -8.391 -21.297 -34.906 1 34.34 14 GLU B N 1
ATOM 5614 C CA . GLU B 1 14 ? -8.648 -21.031 -36.312 1 34.34 14 GLU B CA 1
ATOM 5615 C C . GLU B 1 14 ? -10.047 -21.5 -36.719 1 34.34 14 GLU B C 1
ATOM 5617 O O . GLU B 1 14 ? -10.203 -22.578 -37.281 1 34.34 14 GLU B O 1
ATOM 5622 N N . THR B 1 15 ? -11.102 -21.562 -35.844 1 34.56 15 THR B N 1
ATOM 5623 C CA . THR B 1 15 ? -12.25 -22 -36.625 1 34.56 15 THR B CA 1
ATOM 5624 C C . THR B 1 15 ? -12.367 -21.156 -37.906 1 34.56 15 THR B C 1
ATOM 5626 O O . THR B 1 15 ? -11.68 -20.156 -38.062 1 34.56 15 THR B O 1
ATOM 5629 N N . GLU B 1 16 ? -13.82 -20.844 -38.438 1 37.12 16 GLU B N 1
ATOM 5630 C CA . GLU B 1 16 ? -14.344 -20.562 -39.75 1 37.12 16 GLU B CA 1
ATOM 5631 C C . GLU B 1 16 ? -13.859 -19.203 -40.281 1 37.12 16 GLU B C 1
ATOM 5633 O O . GLU B 1 16 ? -13.672 -18.281 -39.5 1 37.12 16 GLU B O 1
ATOM 5638 N N . GLU B 1 17 ? -13.305 -19.031 -41.5 1 43.69 17 GLU B N 1
ATOM 5639 C CA . GLU B 1 17 ? -12.875 -18.047 -42.5 1 43.69 17 GLU B CA 1
ATOM 5640 C C . GLU B 1 17 ? -13.695 -16.766 -42.406 1 43.69 17 GLU B C 1
ATOM 5642 O O . GLU B 1 17 ? -13.172 -15.672 -42.594 1 43.69 17 GLU B O 1
ATOM 5647 N N . ASN B 1 18 ? -15.023 -16.891 -42.406 1 45.5 18 ASN B N 1
ATOM 5648 C CA . ASN B 1 18 ? -15.977 -15.812 -42.656 1 45.5 18 ASN B CA 1
ATOM 5649 C C . ASN B 1 18 ? -15.984 -14.805 -41.5 1 45.5 18 ASN B C 1
ATOM 5651 O O . ASN B 1 18 ? -16.5 -13.695 -41.656 1 45.5 18 ASN B O 1
ATOM 5655 N N . GLY B 1 19 ? -15.625 -15.219 -40.25 1 49.75 19 GLY B N 1
ATOM 5656 C CA . GLY B 1 19 ? -15.867 -14.43 -39.031 1 49.75 19 GLY B CA 1
ATOM 5657 C C . GLY B 1 19 ? -14.625 -13.727 -38.531 1 49.75 19 GLY B C 1
ATOM 5658 O O . GLY B 1 19 ? -14.602 -13.266 -37.375 1 49.75 19 GLY B O 1
ATOM 5659 N N . LYS B 1 20 ? -13.609 -13.781 -39.344 1 60.81 20 LYS B N 1
ATOM 5660 C CA . LYS B 1 20 ? -12.312 -13.203 -38.969 1 60.81 20 LYS B CA 1
ATOM 5661 C C . LYS B 1 20 ? -12.352 -11.68 -39.031 1 60.81 20 LYS B C 1
ATOM 5663 O O . LYS B 1 20 ? -11.758 -11.008 -38.188 1 60.81 20 LYS B O 1
ATOM 5668 N N . LEU B 1 21 ? -13 -11.164 -39.969 1 60.91 21 LEU B N 1
ATOM 5669 C CA . LEU B 1 21 ? -12.953 -9.727 -40.188 1 60.91 21 LEU B CA 1
ATOM 5670 C C . LEU B 1 21 ? -13.602 -8.977 -39.031 1 60.91 21 LEU B C 1
ATOM 5672 O O . LEU B 1 21 ? -13.023 -8.031 -38.5 1 60.91 21 LEU B O 1
ATOM 5676 N N . PRO B 1 22 ? -14.797 -9.438 -38.656 1 65.5 22 PRO B N 1
ATOM 5677 C CA . PRO B 1 22 ? -15.391 -8.711 -37.531 1 65.5 22 PRO B CA 1
ATOM 5678 C C . PRO B 1 22 ? -14.578 -8.844 -36.219 1 65.5 22 PRO B C 1
ATOM 5680 O O . PRO B 1 22 ? -14.492 -7.902 -35.438 1 65.5 22 PRO B O 1
ATOM 5683 N N . ARG B 1 23 ? -13.953 -9.852 -36.156 1 75.06 23 ARG B N 1
ATOM 5684 C CA . ARG B 1 23 ? -13.148 -10.023 -34.938 1 75.06 23 ARG B CA 1
ATOM 5685 C C . ARG B 1 23 ? -11.906 -9.133 -34.969 1 75.06 23 ARG B C 1
ATOM 5687 O O . ARG B 1 23 ? -11.516 -8.562 -33.969 1 75.06 23 ARG B O 1
ATOM 5694 N N . LYS B 1 24 ? -11.344 -9.031 -36.188 1 78.81 24 LYS B N 1
ATOM 5695 C CA . LYS B 1 24 ? -10.188 -8.156 -36.312 1 78.81 24 LYS B CA 1
ATOM 5696 C C . LYS B 1 24 ? -10.57 -6.691 -36.094 1 78.81 24 LYS B C 1
ATOM 5698 O O . LYS B 1 24 ? -9.82 -5.938 -35.469 1 78.81 24 LYS B O 1
ATOM 5703 N N . ILE B 1 25 ? -11.727 -6.367 -36.531 1 79.19 25 ILE B N 1
ATOM 5704 C CA . ILE B 1 25 ? -12.188 -4.996 -36.344 1 79.19 25 ILE B CA 1
ATOM 5705 C C . ILE B 1 25 ? -12.469 -4.75 -34.875 1 79.19 25 ILE B C 1
ATOM 5707 O O . ILE B 1 25 ? -12.125 -3.695 -34.344 1 79.19 25 ILE B O 1
ATOM 5711 N N . CYS B 1 26 ? -13.039 -5.695 -34.25 1 79.81 26 CYS B N 1
ATOM 5712 C CA . CYS B 1 26 ? -13.336 -5.559 -32.844 1 79.81 26 CYS B CA 1
ATOM 5713 C C . CYS B 1 26 ? -12.055 -5.434 -32 1 79.81 26 CYS B C 1
ATOM 5715 O O . CYS B 1 26 ? -11.984 -4.637 -31.078 1 79.81 26 CYS B O 1
ATOM 5717 N N . ASN B 1 27 ? -11.148 -6.145 -32.469 1 82.44 27 ASN B N 1
ATOM 5718 C CA . ASN B 1 27 ? -9.875 -6.07 -31.766 1 82.44 27 ASN B CA 1
ATOM 5719 C C . ASN B 1 27 ? -9.172 -4.742 -32.031 1 82.44 27 ASN B C 1
ATOM 5721 O O . ASN B 1 27 ? -8.523 -4.195 -31.125 1 82.44 27 ASN B O 1
ATOM 5725 N N . LEU B 1 28 ? -9.367 -4.23 -33.219 1 86.12 28 LEU B N 1
ATOM 5726 C CA . LEU B 1 28 ? -8.758 -2.939 -33.531 1 86.12 28 LEU B CA 1
ATOM 5727 C C . LEU B 1 28 ? -9.469 -1.812 -32.812 1 86.12 28 LEU B C 1
ATOM 5729 O O . LEU B 1 28 ? -8.828 -0.873 -32.312 1 86.12 28 LEU B O 1
ATOM 5733 N N . VAL B 1 29 ? -10.727 -1.94 -32.719 1 85.81 29 VAL B N 1
ATOM 5734 C CA . VAL B 1 29 ? -11.492 -0.927 -32 1 85.81 29 VAL B CA 1
ATOM 5735 C C . VAL B 1 29 ? -11.141 -0.967 -30.516 1 85.81 29 VAL B C 1
ATOM 5737 O O . VAL B 1 29 ? -10.969 0.078 -29.891 1 85.81 29 VAL B O 1
ATOM 5740 N N . LYS B 1 30 ? -11.07 -2.123 -30.094 1 86.19 30 LYS B N 1
ATOM 5741 C CA . LYS B 1 30 ? -10.68 -2.289 -28.703 1 86.19 30 LYS B CA 1
ATOM 5742 C C . LYS B 1 30 ? -9.297 -1.694 -28.438 1 86.19 30 LYS B C 1
ATOM 5744 O O . LYS B 1 30 ? -9.094 -0.976 -27.469 1 86.19 30 LYS B O 1
ATOM 5749 N N . PHE B 1 31 ? -8.445 -1.96 -29.344 1 88.25 31 PHE B N 1
ATOM 5750 C CA . PHE B 1 31 ? -7.082 -1.454 -29.234 1 88.25 31 PHE B CA 1
ATOM 5751 C C . PHE B 1 31 ? -7.062 0.069 -29.281 1 88.25 31 PHE B C 1
ATOM 5753 O O . PHE B 1 31 ? -6.398 0.714 -28.469 1 88.25 31 PHE B O 1
ATOM 5760 N N . CYS B 1 32 ? -7.82 0.641 -30.094 1 90.06 32 CYS B N 1
ATOM 5761 C CA . CYS B 1 32 ? -7.867 2.092 -30.25 1 90.06 32 CYS B CA 1
ATOM 5762 C C . CYS B 1 32 ? -8.516 2.74 -29.031 1 90.06 32 CYS B C 1
ATOM 5764 O O . CYS B 1 32 ? -8.078 3.799 -28.578 1 90.06 32 CYS B O 1
ATOM 5766 N N . LEU B 1 33 ? -9.484 2.074 -28.547 1 90 33 LEU B N 1
ATOM 5767 C CA . LEU B 1 33 ? -10.156 2.604 -27.359 1 90 33 LEU B CA 1
ATOM 5768 C C . LEU B 1 33 ? -9.234 2.584 -26.156 1 90 33 LEU B C 1
ATOM 5770 O O . LEU B 1 33 ? -9.211 3.535 -25.359 1 90 33 LEU B O 1
ATOM 5774 N N . PHE B 1 34 ? -8.555 1.503 -26.016 1 91.81 34 PHE B N 1
ATOM 5775 C CA . PHE B 1 34 ? -7.621 1.399 -24.906 1 91.81 34 PHE B CA 1
ATOM 5776 C C . PHE B 1 34 ? -6.52 2.445 -25.031 1 91.81 34 PHE B C 1
ATOM 5778 O O . PHE B 1 34 ? -6.141 3.074 -24.031 1 91.81 34 PHE B O 1
ATOM 5785 N N . LEU B 1 35 ? -6.062 2.668 -26.25 1 92.38 35 LEU B N 1
ATOM 5786 C CA . LEU B 1 35 ? -5.008 3.65 -26.484 1 92.38 35 LEU B CA 1
ATOM 5787 C C . LEU B 1 35 ? -5.527 5.066 -26.25 1 92.38 35 LEU B C 1
ATOM 5789 O O . LEU B 1 35 ? -4.789 5.934 -25.781 1 92.38 35 LEU B O 1
ATOM 5793 N N . LEU B 1 36 ? -6.734 5.246 -26.547 1 92.88 36 LEU B N 1
ATOM 5794 C CA . LEU B 1 36 ? -7.336 6.559 -26.344 1 92.88 36 LEU B CA 1
ATOM 5795 C C . LEU B 1 36 ? -7.469 6.871 -24.859 1 92.88 36 LEU B C 1
ATOM 5797 O O . LEU B 1 36 ? -7.184 7.988 -24.422 1 92.88 36 LEU B O 1
ATOM 5801 N N . VAL B 1 37 ? -7.902 5.887 -24.094 1 92.31 37 VAL B N 1
ATOM 5802 C CA . VAL B 1 37 ? -8.031 6.082 -22.656 1 92.31 37 VAL B CA 1
ATOM 5803 C C . VAL B 1 37 ? -6.652 6.324 -22.047 1 92.31 37 VAL B C 1
ATOM 5805 O O . VAL B 1 37 ? -6.492 7.188 -21.172 1 92.31 37 VAL B O 1
ATOM 5808 N N . TRP B 1 38 ? -5.723 5.586 -22.516 1 92.88 38 TRP B N 1
ATOM 5809 C CA . TRP B 1 38 ? -4.359 5.738 -22.016 1 92.88 38 TRP B CA 1
ATOM 5810 C C . TRP B 1 38 ? -3.801 7.113 -22.391 1 92.88 38 TRP B C 1
ATOM 5812 O O . TRP B 1 38 ? -3.189 7.781 -21.547 1 92.88 38 TRP B O 1
ATOM 5822 N N . MET B 1 39 ? -4.031 7.562 -23.625 1 92.56 39 MET B N 1
ATOM 5823 C CA . MET B 1 39 ? -3.475 8.82 -24.109 1 92.56 39 MET B CA 1
ATOM 5824 C C . MET B 1 39 ? -4.078 10.008 -23.375 1 92.56 39 MET B C 1
ATOM 5826 O O . MET B 1 39 ? -3.355 10.891 -22.922 1 92.56 39 MET B O 1
ATOM 5830 N N . TYR B 1 40 ? -5.336 9.984 -23.25 1 91.19 40 TYR B N 1
ATOM 5831 C CA . TYR B 1 40 ? -5.957 11.133 -22.594 1 91.19 40 TYR B CA 1
ATOM 5832 C C . TYR B 1 40 ? -5.578 11.203 -21.125 1 91.19 40 TYR B C 1
ATOM 5834 O O . TYR B 1 40 ? -5.309 12.281 -20.594 1 91.19 40 TYR B O 1
ATOM 5842 N N . SER B 1 41 ? -5.523 10.07 -20.484 1 90.88 41 SER B N 1
ATOM 5843 C CA . SER B 1 41 ? -5.156 10.047 -19.078 1 90.88 41 SER B CA 1
ATOM 5844 C C . SER B 1 41 ? -3.713 10.484 -18.859 1 90.88 41 SER B C 1
ATOM 5846 O O . SER B 1 41 ? -3.418 11.258 -17.953 1 90.88 41 SER B O 1
ATOM 5848 N N . SER B 1 42 ? -2.811 10.047 -19.75 1 88.81 42 SER B N 1
ATOM 5849 C CA . SER B 1 42 ? -1.396 10.375 -19.609 1 88.81 42 SER B CA 1
ATOM 5850 C C . SER B 1 42 ? -1.144 11.852 -19.906 1 88.81 42 SER B C 1
ATOM 5852 O O . SER B 1 42 ? -0.391 12.516 -19.188 1 88.81 42 SER B O 1
ATOM 5854 N N . VAL B 1 43 ? -1.794 12.383 -20.844 1 88.25 43 VAL B N 1
ATOM 5855 C CA . VAL B 1 43 ? -1.594 13.781 -21.219 1 88.25 43 VAL B CA 1
ATOM 5856 C C . VAL B 1 43 ? -2.07 14.695 -20.094 1 88.25 43 VAL B C 1
ATOM 5858 O O . VAL B 1 43 ? -1.363 15.625 -19.703 1 88.25 43 VAL B O 1
ATOM 5861 N N . TYR B 1 44 ? -3.191 14.398 -19.547 1 88.56 44 TYR B N 1
ATOM 5862 C CA . TYR B 1 44 ? -3.73 15.266 -18.5 1 88.56 44 TYR B CA 1
ATOM 5863 C C . TYR B 1 44 ? -2.945 15.117 -17.203 1 88.56 44 TYR B C 1
ATOM 5865 O O . TYR B 1 44 ? -2.781 16.078 -16.453 1 88.56 44 TYR B O 1
ATOM 5873 N N . LEU B 1 45 ? -2.504 13.961 -16.984 1 86.38 45 LEU B N 1
ATOM 5874 C CA . LEU B 1 45 ? -1.721 13.773 -15.766 1 86.38 45 LEU B CA 1
ATOM 5875 C C . LEU B 1 45 ? -0.368 14.469 -15.883 1 86.38 45 LEU B C 1
ATOM 5877 O O . LEU B 1 45 ? 0.174 14.945 -14.883 1 86.38 45 LEU B O 1
ATOM 5881 N N . ILE B 1 46 ? 0.201 14.523 -17.094 1 83.56 46 ILE B N 1
ATOM 5882 C CA . ILE B 1 46 ? 1.498 15.148 -17.312 1 83.56 46 ILE B CA 1
ATOM 5883 C C . ILE B 1 46 ? 1.348 16.672 -17.281 1 83.56 46 ILE B C 1
ATOM 5885 O O . ILE B 1 46 ? 2.203 17.375 -16.75 1 83.56 46 ILE B O 1
ATOM 5889 N N . THR B 1 47 ? 0.262 17.172 -17.672 1 83.38 47 THR B N 1
ATOM 5890 C CA . THR B 1 47 ? 0.126 18.609 -17.859 1 83.38 47 THR B CA 1
ATOM 5891 C C . THR B 1 47 ? -0.493 19.266 -16.625 1 83.38 47 THR B C 1
ATOM 5893 O O . THR B 1 47 ? -0.358 20.484 -16.438 1 83.38 47 THR B O 1
ATOM 5896 N N . THR B 1 48 ? -1.148 18.453 -15.82 1 83.62 48 THR B N 1
ATOM 5897 C CA . THR B 1 48 ? -1.813 19.062 -14.672 1 83.62 48 THR B CA 1
ATOM 5898 C C . THR B 1 48 ? -0.965 18.906 -13.406 1 83.62 48 THR B C 1
ATOM 5900 O O . THR B 1 48 ? -0.405 17.844 -13.164 1 83.62 48 THR B O 1
ATOM 5903 N N . ALA B 1 49 ? -0.853 20.016 -12.648 1 77.38 49 ALA B N 1
ATOM 5904 C CA . ALA B 1 49 ? -0.131 20 -11.375 1 77.38 49 ALA B CA 1
ATOM 5905 C C . ALA B 1 49 ? -1.047 19.578 -10.234 1 77.38 49 ALA B C 1
ATOM 5907 O O . ALA B 1 49 ? -2.254 19.828 -10.273 1 77.38 49 ALA B O 1
ATOM 5908 N N . PRO B 1 50 ? -0.427 18.891 -9.336 1 78.19 50 PRO B N 1
ATOM 5909 C CA . PRO B 1 50 ? -1.256 18.516 -8.195 1 78.19 50 PRO B CA 1
ATOM 5910 C C . PRO B 1 50 ? -1.811 19.719 -7.438 1 78.19 50 PRO B C 1
ATOM 5912 O O . PRO B 1 50 ? -1.13 20.734 -7.309 1 78.19 50 PRO B O 1
ATOM 5915 N N . LYS B 1 51 ? -3.031 19.562 -7.086 1 71.62 51 LYS B N 1
ATOM 5916 C CA . LYS B 1 51 ? -3.695 20.656 -6.371 1 71.62 51 LYS B CA 1
ATOM 5917 C C . LYS B 1 51 ? -3.363 20.609 -4.883 1 71.62 51 LYS B C 1
ATOM 5919 O O . LYS B 1 51 ? -3.588 19.594 -4.219 1 71.62 51 LYS B O 1
ATOM 5924 N N . VAL B 1 52 ? -2.617 21.578 -4.441 1 68.06 52 VAL B N 1
ATOM 5925 C CA . VAL B 1 52 ? -2.428 21.75 -3.004 1 68.06 52 VAL B CA 1
ATOM 5926 C C . VAL B 1 52 ? -3.459 22.734 -2.461 1 68.06 52 VAL B C 1
ATOM 5928 O O . VAL B 1 52 ? -3.529 23.875 -2.912 1 68.06 52 VAL B O 1
ATOM 5931 N N . PRO B 1 53 ? -4.328 22.125 -1.716 1 68.12 53 PRO B N 1
ATOM 5932 C CA . PRO B 1 53 ? -5.328 23.062 -1.186 1 68.12 53 PRO B CA 1
ATOM 5933 C C . PRO B 1 53 ? -4.711 24.188 -0.362 1 68.12 53 PRO B C 1
ATOM 5935 O O . PRO B 1 53 ? -3.682 23.984 0.288 1 68.12 53 PRO B O 1
ATOM 5938 N N . SER B 1 54 ? -5.242 25.406 -0.575 1 74.69 54 SER B N 1
ATOM 5939 C CA . SER B 1 54 ? -4.824 26.531 0.256 1 74.69 54 SER B CA 1
ATOM 5940 C C . SER B 1 54 ? -5.367 26.406 1.675 1 74.69 54 SER B C 1
ATOM 5942 O O . SER B 1 54 ? -6.582 26.312 1.875 1 74.69 54 SER B O 1
ATOM 5944 N N . THR B 1 55 ? -4.473 26.172 2.564 1 79.06 55 THR B N 1
ATOM 5945 C CA . THR B 1 55 ? -4.867 26 3.959 1 79.06 55 THR B CA 1
ATOM 5946 C C . THR B 1 55 ? -4.566 27.266 4.762 1 79.06 55 THR B C 1
ATOM 5948 O O . THR B 1 55 ? -3.488 27.859 4.629 1 79.06 55 THR B O 1
ATOM 5951 N N . PHE B 1 56 ? -5.629 27.797 5.457 1 82.12 56 PHE B N 1
ATOM 5952 C CA . PHE B 1 56 ? -5.496 29 6.262 1 82.12 56 PHE B CA 1
ATOM 5953 C C . PHE B 1 56 ? -5.805 28.719 7.727 1 82.12 56 PHE B C 1
ATOM 5955 O O . PHE B 1 56 ? -6.684 27.906 8.031 1 82.12 56 PHE B O 1
ATOM 5962 N N . LEU B 1 57 ? -4.957 29.172 8.539 1 85 57 LEU B N 1
ATOM 5963 C CA . LEU B 1 57 ? -5.262 29.219 9.969 1 85 57 LEU B CA 1
ATOM 5964 C C . LEU B 1 57 ? -5.711 30.625 10.383 1 85 57 LEU B C 1
ATOM 5966 O O . LEU B 1 57 ? -4.902 31.547 10.406 1 85 57 LEU B O 1
ATOM 5970 N N . VAL B 1 58 ? -6.992 30.734 10.781 1 86 58 VAL B N 1
ATOM 5971 C CA . VAL B 1 58 ? -7.566 32.062 10.977 1 86 58 VAL B CA 1
ATOM 5972 C C . VAL B 1 58 ? -7.988 32.25 12.438 1 86 58 VAL B C 1
ATOM 5974 O O . VAL B 1 58 ? -8.758 31.438 12.961 1 86 58 VAL B O 1
ATOM 5977 N N . PRO B 1 59 ? -7.395 33.25 13.086 1 86.44 59 PRO B N 1
ATOM 5978 C CA . PRO B 1 59 ? -7.926 33.625 14.398 1 86.44 59 PRO B CA 1
ATOM 5979 C C . PRO B 1 59 ? -9.164 34.531 14.289 1 86.44 59 PRO B C 1
ATOM 5981 O O . PRO B 1 59 ? -9.062 35.656 13.828 1 86.44 59 PRO B O 1
ATOM 5984 N N . VAL B 1 60 ? -10.242 34.062 14.625 1 87.62 60 VAL B N 1
ATOM 5985 C CA . VAL B 1 60 ? -11.461 34.875 14.602 1 87.62 60 VAL B CA 1
ATOM 5986 C C . VAL B 1 60 ? -11.625 35.594 15.93 1 87.62 60 VAL B C 1
ATOM 5988 O O . VAL B 1 60 ? -11.977 34.969 16.938 1 87.62 60 VAL B O 1
ATOM 5991 N N . LEU B 1 61 ? -11.484 36.969 15.859 1 87.25 61 LEU B N 1
ATOM 5992 C CA . LEU B 1 61 ? -11.539 37.781 17.062 1 87.25 61 LEU B CA 1
ATOM 5993 C C . LEU B 1 61 ? -12.984 38.062 17.453 1 87.25 61 LEU B C 1
ATOM 5995 O O . LEU B 1 61 ? -13.891 37.969 16.625 1 87.25 61 LEU B O 1
ATOM 5999 N N . PRO B 1 62 ? -13.141 38.406 18.766 1 87.62 62 PRO B N 1
ATOM 6000 C CA . PRO B 1 62 ? -14.5 38.688 19.219 1 87.62 62 PRO B CA 1
ATOM 6001 C C . PRO B 1 62 ? -15.109 39.906 18.531 1 87.62 62 PRO B C 1
ATOM 6003 O O . PRO B 1 62 ? -14.484 40.969 18.484 1 87.62 62 PRO B O 1
ATOM 6006 N N . TYR B 1 63 ? -16.266 39.781 17.984 1 87.81 63 TYR B N 1
ATOM 6007 C CA . TYR B 1 63 ? -17.109 40.812 17.391 1 87.81 63 TYR B CA 1
ATOM 6008 C C . TYR B 1 63 ? -16.375 41.531 16.281 1 87.81 63 TYR B C 1
ATOM 6010 O O . TYR B 1 63 ? -16.5 42.75 16.141 1 87.81 63 TYR B O 1
ATOM 6018 N N . ARG B 1 64 ? -15.508 40.844 15.586 1 87.44 64 ARG B N 1
ATOM 6019 C CA . ARG B 1 64 ? -14.773 41.438 14.469 1 87.44 64 ARG B CA 1
ATOM 6020 C C . ARG B 1 64 ? -14.891 40.562 13.219 1 87.44 64 ARG B C 1
ATOM 6022 O O . ARG B 1 64 ? -15.258 39.406 13.305 1 87.44 64 ARG B O 1
ATOM 6029 N N . GLN B 1 65 ? -14.633 41.25 12.141 1 88.69 65 GLN B N 1
ATOM 6030 C CA . GLN B 1 65 ? -14.648 40.562 10.852 1 88.69 65 GLN B CA 1
ATOM 6031 C C . GLN B 1 65 ? -13.234 40.188 10.398 1 88.69 65 GLN B C 1
ATOM 6033 O O . GLN B 1 65 ? -12.305 40.969 10.57 1 88.69 65 GLN B O 1
ATOM 6038 N N . TYR B 1 66 ? -13.156 38.938 10.055 1 87.81 66 TYR B N 1
ATOM 6039 C CA . TYR B 1 66 ? -11.898 38.5 9.477 1 87.81 66 TYR B CA 1
ATOM 6040 C C . TYR B 1 66 ? -12.062 38.188 7.992 1 87.81 66 TYR B C 1
ATOM 6042 O O . TYR B 1 66 ? -13 37.469 7.602 1 87.81 66 TYR B O 1
ATOM 6050 N N . VAL B 1 67 ? -11.188 38.719 7.18 1 85.25 67 VAL B N 1
ATOM 6051 C CA . VAL B 1 67 ? -11.297 38.531 5.734 1 85.25 67 VAL B CA 1
ATOM 6052 C C . VAL B 1 67 ? -10.086 37.75 5.215 1 85.25 67 VAL B C 1
ATOM 6054 O O . VAL B 1 67 ? -8.938 38.156 5.434 1 85.25 67 VAL B O 1
ATOM 6057 N N . ILE B 1 68 ? -10.383 36.594 4.66 1 85.44 68 ILE B N 1
ATOM 6058 C CA . ILE B 1 68 ? -9.359 35.812 3.961 1 85.44 68 ILE B CA 1
ATOM 6059 C C . ILE B 1 68 ? -9.305 36.25 2.496 1 85.44 68 ILE B C 1
ATOM 6061 O O . ILE B 1 68 ? -10.281 36.062 1.756 1 85.44 68 ILE B O 1
ATOM 6065 N N . LYS B 1 69 ? -8.203 36.719 2.086 1 76.56 69 LYS B N 1
ATOM 6066 C CA . LYS B 1 69 ? -8.062 37.156 0.704 1 76.56 69 LYS B CA 1
ATOM 6067 C C . LYS B 1 69 ? -7.344 36.125 -0.144 1 76.56 69 LYS B C 1
ATOM 6069 O O . LYS B 1 69 ? -6.344 35.531 0.288 1 76.56 69 LYS B O 1
ATOM 6074 N N . SER B 1 70 ? -8.102 35.594 -1.083 1 71.44 70 SER B N 1
ATOM 6075 C CA . SER B 1 70 ? -7.5 34.594 -1.955 1 71.44 70 SER B CA 1
ATOM 6076 C C . SER B 1 70 ? -6.613 35.25 -3.016 1 71.44 70 SER B C 1
ATOM 6078 O O . SER B 1 70 ? -6.895 36.344 -3.473 1 71.44 70 SER B O 1
ATOM 6080 N N . ARG B 1 71 ? -5.453 34.656 -3.24 1 57.47 71 ARG B N 1
ATOM 6081 C CA . ARG B 1 71 ? -4.539 35.156 -4.258 1 57.47 71 ARG B CA 1
ATOM 6082 C C . ARG B 1 71 ? -4.871 34.562 -5.629 1 57.47 71 ARG B C 1
ATOM 6084 O O . ARG B 1 71 ? -4.258 34.938 -6.633 1 57.47 71 ARG B O 1
ATOM 6091 N N . ASP B 1 72 ? -5.855 33.594 -5.648 1 57.34 72 ASP B N 1
ATOM 6092 C CA . ASP B 1 72 ? -6.012 32.906 -6.938 1 57.34 72 ASP B CA 1
ATOM 6093 C C . ASP B 1 72 ? -6.926 33.719 -7.863 1 57.34 72 ASP B C 1
ATOM 6095 O O . ASP B 1 72 ? -7.953 34.25 -7.43 1 57.34 72 ASP B O 1
ATOM 6099 N N . ARG B 1 73 ? -6.438 34.219 -9.039 1 54.81 73 ARG B N 1
ATOM 6100 C CA . ARG B 1 73 ? -7.035 35.062 -10.055 1 54.81 73 ARG B CA 1
ATOM 6101 C C . ARG B 1 73 ? -8.258 34.406 -10.68 1 54.81 73 ARG B C 1
ATOM 6103 O O . ARG B 1 73 ? -9.211 35.094 -11.055 1 54.81 73 ARG B O 1
ATOM 6110 N N . LYS B 1 74 ? -8.297 33.062 -10.961 1 56.69 74 LYS B N 1
ATOM 6111 C CA . LYS B 1 74 ? -9.414 32.469 -11.695 1 56.69 74 LYS B CA 1
ATOM 6112 C C . LYS B 1 74 ? -10.227 31.547 -10.805 1 56.69 74 LYS B C 1
ATOM 6114 O O . LYS B 1 74 ? -9.664 30.672 -10.148 1 56.69 74 LYS B O 1
ATOM 6119 N N . HIS B 1 75 ? -11.422 32.031 -10.32 1 60.19 75 HIS B N 1
ATOM 6120 C CA . HIS B 1 75 ? -12.281 31.172 -9.516 1 60.19 75 HIS B CA 1
ATOM 6121 C C . HIS B 1 75 ? -13.594 30.875 -10.227 1 60.19 75 HIS B C 1
ATOM 6123 O O . HIS B 1 75 ? -14.039 31.672 -11.07 1 60.19 75 HIS B O 1
ATOM 6129 N N . HIS B 1 76 ? -14 29.641 -10.094 1 63.69 76 HIS B N 1
ATOM 6130 C CA . HIS B 1 76 ? -15.32 29.266 -10.578 1 63.69 76 HIS B CA 1
ATOM 6131 C C . HIS B 1 76 ? -16.422 29.859 -9.688 1 63.69 76 HIS B C 1
ATOM 6133 O O . HIS B 1 76 ? -16.125 30.484 -8.664 1 63.69 76 HIS B O 1
ATOM 6139 N N . SER B 1 77 ? -17.578 29.766 -10.125 1 66.19 77 SER B N 1
ATOM 6140 C CA . SER B 1 77 ? -18.734 30.266 -9.391 1 66.19 77 SER B CA 1
ATOM 6141 C C . SER B 1 77 ? -18.969 29.469 -8.117 1 66.19 77 SER B C 1
ATOM 6143 O O . SER B 1 77 ? -19.547 29.969 -7.152 1 66.19 77 SER B O 1
ATOM 6145 N N . ASP B 1 78 ? -18.516 28.234 -8.117 1 75.19 78 ASP B N 1
ATOM 6146 C CA . ASP B 1 78 ? -18.688 27.422 -6.922 1 75.19 78 ASP B CA 1
ATOM 6147 C C . ASP B 1 78 ? -17.359 27.219 -6.195 1 75.19 78 ASP B C 1
ATOM 6149 O O . ASP B 1 78 ? -16.328 26.969 -6.824 1 75.19 78 ASP B O 1
ATOM 6153 N N . ILE B 1 79 ? -17.469 27.578 -4.895 1 80.44 79 ILE B N 1
ATOM 6154 C CA . ILE B 1 79 ? -16.281 27.453 -4.059 1 80.44 79 ILE B CA 1
ATOM 6155 C C . ILE B 1 79 ? -16.547 26.453 -2.924 1 80.44 79 ILE B C 1
ATOM 6157 O O . ILE B 1 79 ? -17.625 26.469 -2.32 1 80.44 79 ILE B O 1
ATOM 6161 N N . ASP B 1 80 ? -15.594 25.531 -2.773 1 81.94 80 ASP B N 1
ATOM 6162 C CA . ASP B 1 80 ? -15.695 24.594 -1.663 1 81.94 80 ASP B CA 1
ATOM 6163 C C . ASP B 1 80 ? -14.766 25 -0.518 1 81.94 80 ASP B C 1
ATOM 6165 O O . ASP B 1 80 ? -13.578 25.234 -0.729 1 81.94 80 ASP B O 1
ATOM 6169 N N . ILE B 1 81 ? -15.367 25.203 0.664 1 86.88 81 ILE B N 1
ATOM 6170 C CA . ILE B 1 81 ? -14.57 25.578 1.829 1 86.88 81 ILE B CA 1
ATOM 6171 C C . ILE B 1 81 ? -14.727 24.516 2.914 1 86.88 81 ILE B C 1
ATOM 6173 O O . ILE B 1 81 ? -15.836 24.047 3.191 1 86.88 81 ILE B O 1
ATOM 6177 N N . GLU B 1 82 ? -13.617 24.094 3.391 1 87.56 82 GLU B N 1
ATOM 6178 C CA . GLU B 1 82 ? -13.594 23.156 4.516 1 87.56 82 GLU B CA 1
ATOM 6179 C C . GLU B 1 82 ? -13.188 23.859 5.805 1 87.56 82 GLU B C 1
ATOM 6181 O O . GLU B 1 82 ? -12.18 24.578 5.836 1 87.56 82 GLU B O 1
ATOM 6186 N N . PHE B 1 83 ? -14.031 23.734 6.836 1 87.75 83 PHE B N 1
ATOM 6187 C CA . PHE B 1 83 ? -13.758 24.344 8.133 1 87.75 83 PHE B CA 1
ATOM 6188 C C . PHE B 1 83 ? -13.43 23.266 9.172 1 87.75 83 PHE B C 1
ATOM 6190 O O . PHE B 1 83 ? -14.117 22.25 9.258 1 87.75 83 PHE B O 1
ATOM 6197 N N . SER B 1 84 ? -12.32 23.453 9.812 1 86.12 84 SER B N 1
ATOM 6198 C CA . SER B 1 84 ? -11.969 22.578 10.93 1 86.12 84 SER B CA 1
ATOM 6199 C C . SER B 1 84 ? -11.711 23.391 12.203 1 86.12 84 SER B C 1
ATOM 6201 O O . SER B 1 84 ? -11.102 24.453 12.148 1 86.12 84 SER B O 1
ATOM 6203 N N . GLY B 1 85 ? -12.258 23.016 13.32 1 82.12 85 GLY B N 1
ATOM 6204 C CA . GLY B 1 85 ? -12.125 23.688 14.609 1 82.12 85 GLY B CA 1
ATOM 6205 C C . GLY B 1 85 ? -13.109 23.188 15.648 1 82.12 85 GLY B C 1
ATOM 6206 O O . GLY B 1 85 ? -13.633 22.078 15.531 1 82.12 85 GLY B O 1
ATOM 6207 N N . PRO B 1 86 ? -13.211 23.953 16.703 1 82.62 86 PRO B N 1
ATOM 6208 C CA . PRO B 1 86 ? -14.188 23.578 17.719 1 82.62 86 PRO B CA 1
ATOM 6209 C C . PRO B 1 86 ? -15.625 23.828 17.281 1 82.62 86 PRO B C 1
ATOM 6211 O O . PRO B 1 86 ? -16.344 24.625 17.906 1 82.62 86 PRO B O 1
ATOM 6214 N N . LEU B 1 87 ? -15.945 23.094 16.297 1 86 87 LEU B N 1
ATOM 6215 C CA . LEU B 1 87 ? -17.266 23.234 15.695 1 86 87 LEU B CA 1
ATOM 6216 C C . LEU B 1 87 ? -18.312 22.422 16.453 1 86 87 LEU B C 1
ATOM 6218 O O . LEU B 1 87 ? -18.016 21.328 16.953 1 86 87 LEU B O 1
ATOM 6222 N N . ASN B 1 88 ? -19.328 23.156 16.641 1 79.88 88 ASN B N 1
ATOM 6223 C CA . ASN B 1 88 ? -20.453 22.453 17.25 1 79.88 88 ASN B CA 1
ATOM 6224 C C . ASN B 1 88 ? -21.25 21.656 16.203 1 79.88 88 ASN B C 1
ATOM 6226 O O . ASN B 1 88 ? -22.172 22.172 15.586 1 79.88 88 ASN B O 1
ATOM 6230 N N . LYS B 1 89 ? -20.891 20.594 16.141 1 74.5 89 LYS B N 1
ATOM 6231 C CA . LYS B 1 89 ? -21.484 19.734 15.117 1 74.5 89 LYS B CA 1
ATOM 6232 C C . LYS B 1 89 ? -23 19.688 15.25 1 74.5 89 LYS B C 1
ATOM 6234 O O . LYS B 1 89 ? -23.719 19.734 14.25 1 74.5 89 LYS B O 1
ATOM 6239 N N . ARG B 1 90 ? -23.5 19.688 16.469 1 69.19 90 ARG B N 1
ATOM 6240 C CA . ARG B 1 90 ? -24.938 19.578 16.75 1 69.19 90 ARG B CA 1
ATOM 6241 C C . ARG B 1 90 ? -25.672 20.797 16.234 1 69.19 90 ARG B C 1
ATOM 6243 O O . ARG B 1 90 ? -26.688 20.672 15.523 1 69.19 90 ARG B O 1
ATOM 6250 N N . LEU B 1 91 ? -25.141 21.969 16.516 1 78.88 91 LEU B N 1
ATOM 6251 C CA . LEU B 1 91 ? -25.844 23.188 16.156 1 78.88 91 LEU B CA 1
ATOM 6252 C C . LEU B 1 91 ? -25.672 23.5 14.672 1 78.88 91 LEU B C 1
ATOM 6254 O O . LEU B 1 91 ? -26.531 24.156 14.07 1 78.88 91 LEU B O 1
ATOM 6258 N N . ILE B 1 92 ? -24.625 23.094 14.039 1 79.69 92 ILE B N 1
ATOM 6259 C CA . ILE B 1 92 ? -24.406 23.328 12.617 1 79.69 92 ILE B CA 1
ATOM 6260 C C . ILE B 1 92 ? -25.422 22.516 11.805 1 79.69 92 ILE B C 1
ATOM 6262 O O . ILE B 1 92 ? -25.938 22.984 10.789 1 79.69 92 ILE B O 1
ATOM 6266 N N . LYS B 1 93 ? -25.609 21.438 12.312 1 64.25 93 LYS B N 1
ATOM 6267 C CA . LYS B 1 93 ? -26.531 20.562 11.617 1 64.25 93 LYS B CA 1
ATOM 6268 C C . LYS B 1 93 ? -27.984 20.953 11.906 1 64.25 93 LYS B C 1
ATOM 6270 O O . LYS B 1 93 ? -28.844 20.844 11.031 1 64.25 93 LYS B O 1
ATOM 6275 N N . HIS B 1 94 ? -28.172 21.5 13.25 1 64.25 94 HIS B N 1
ATOM 6276 C CA . HIS B 1 94 ? -29.484 21.984 13.68 1 64.25 94 HIS B CA 1
ATOM 6277 C C . HIS B 1 94 ? -29.422 23.438 14.133 1 64.25 94 HIS B C 1
ATOM 6279 O O . HIS B 1 94 ? -29.531 23.734 15.328 1 64.25 94 HIS B O 1
ATOM 6285 N N . PRO B 1 95 ? -29.453 24.266 13.133 1 77.5 95 PRO B N 1
ATOM 6286 C CA . PRO B 1 95 ? -29.312 25.672 13.516 1 77.5 95 PRO B CA 1
ATOM 6287 C C . PRO B 1 95 ? -30.531 26.203 14.281 1 77.5 95 PRO B C 1
ATOM 6289 O O . PRO B 1 95 ? -30.422 27.203 15 1 77.5 95 PRO B O 1
ATOM 6292 N N . ASP B 1 96 ? -31.656 25.5 14.117 1 71.19 96 ASP B N 1
ATOM 6293 C CA . ASP B 1 96 ? -32.875 25.953 14.758 1 71.19 96 ASP B CA 1
ATOM 6294 C C . ASP B 1 96 ? -32.812 25.797 16.266 1 71.19 96 ASP B C 1
ATOM 6296 O O . ASP B 1 96 ? -33.531 26.453 17.016 1 71.19 96 ASP B O 1
ATOM 6300 N N . GLN B 1 97 ? -31.953 24.922 16.766 1 74.25 97 GLN B N 1
ATOM 6301 C CA . GLN B 1 97 ? -31.797 24.703 18.203 1 74.25 97 GLN B CA 1
ATOM 6302 C C . GLN B 1 97 ? -30.828 25.703 18.812 1 74.25 97 GLN B C 1
ATOM 6304 O O . GLN B 1 97 ? -30.609 25.703 20.031 1 74.25 97 GLN B O 1
ATOM 6309 N N . ALA B 1 98 ? -30.422 26.469 18.016 1 80.75 98 ALA B N 1
ATOM 6310 C CA . ALA B 1 98 ? -29.438 27.406 18.516 1 80.75 98 ALA B CA 1
ATOM 6311 C C . ALA B 1 98 ? -30.094 28.516 19.328 1 80.75 98 ALA B C 1
ATOM 6313 O O . ALA B 1 98 ? -31.203 28.953 19.016 1 80.75 98 ALA B O 1
ATOM 6314 N N . THR B 1 99 ? -29.547 28.641 20.516 1 77.06 99 THR B N 1
ATOM 6315 C CA . THR B 1 99 ? -29.969 29.766 21.344 1 77.06 99 THR B CA 1
ATOM 6316 C C . THR B 1 99 ? -29.109 30.984 21.094 1 77.06 99 THR B C 1
ATOM 6318 O O . THR B 1 99 ? -28.062 30.891 20.438 1 77.06 99 THR B O 1
ATOM 6321 N N . ASN B 1 100 ? -29.562 32.125 21.531 1 73.81 100 ASN B N 1
ATOM 6322 C CA . ASN B 1 100 ? -28.859 33.406 21.328 1 73.81 100 ASN B CA 1
ATOM 6323 C C . ASN B 1 100 ? -27.516 33.406 22.062 1 73.81 100 ASN B C 1
ATOM 6325 O O . ASN B 1 100 ? -26.656 34.25 21.781 1 73.81 100 ASN B O 1
ATOM 6329 N N . LEU B 1 101 ? -27.281 32.406 22.844 1 78.31 101 LEU B N 1
ATOM 6330 C CA . LEU B 1 101 ? -26.062 32.406 23.641 1 78.31 101 LEU B CA 1
ATOM 6331 C C . LEU B 1 101 ? -25 31.516 22.984 1 78.31 101 LEU B C 1
ATOM 6333 O O . LEU B 1 101 ? -23.812 31.594 23.344 1 78.31 101 LEU B O 1
ATOM 6337 N N . ASP B 1 102 ? -25.453 30.828 21.969 1 86.12 102 ASP B N 1
ATOM 6338 C CA . ASP B 1 102 ? -24.484 29.938 21.344 1 86.12 102 ASP B CA 1
ATOM 6339 C C . ASP B 1 102 ? -23.562 30.688 20.391 1 86.12 102 ASP B C 1
ATOM 6341 O O . ASP B 1 102 ? -24.016 31.516 19.594 1 86.12 102 ASP B O 1
ATOM 6345 N N . PRO B 1 103 ? -22.281 30.5 20.625 1 88.25 103 PRO B N 1
ATOM 6346 C CA . PRO B 1 103 ? -21.344 31.219 19.75 1 88.25 103 PRO B CA 1
ATOM 6347 C C . PRO B 1 103 ? -21.484 30.797 18.281 1 88.25 103 PRO B C 1
ATOM 6349 O O . PRO B 1 103 ? -21.609 29.609 17.984 1 88.25 103 PRO B O 1
ATOM 6352 N N . TYR B 1 104 ? -21.641 31.734 17.438 1 90 104 TYR B N 1
ATOM 6353 C CA . TYR B 1 104 ? -21.703 31.422 16.016 1 90 104 TYR B CA 1
ATOM 6354 C C . TYR B 1 104 ? -20.922 32.438 15.203 1 90 104 TYR B C 1
ATOM 6356 O O . TYR B 1 104 ? -20.703 33.562 15.648 1 90 104 TYR B O 1
ATOM 6364 N N . ILE B 1 105 ? -20.438 32 14.078 1 91.5 105 ILE B N 1
ATOM 6365 C CA . ILE B 1 105 ? -19.719 32.812 13.102 1 91.5 105 ILE B CA 1
ATOM 6366 C C . ILE B 1 105 ? -20.484 32.812 11.773 1 91.5 105 ILE B C 1
ATOM 6368 O O . ILE B 1 105 ? -20.984 31.781 11.344 1 91.5 105 ILE B O 1
ATOM 6372 N N . LYS B 1 106 ? -20.625 33.969 11.242 1 91.69 106 LYS B N 1
ATOM 6373 C CA . LYS B 1 106 ? -21.234 34.062 9.914 1 91.69 106 LYS B CA 1
ATOM 6374 C C . LYS B 1 106 ? -20.156 34.062 8.82 1 91.69 106 LYS B C 1
ATOM 6376 O O . LYS B 1 106 ? -19.188 34.812 8.883 1 91.69 106 LYS B O 1
ATOM 6381 N N . VAL B 1 107 ? -20.328 33.188 7.891 1 92.88 107 VAL B N 1
ATOM 6382 C CA . VAL B 1 107 ? -19.375 33.031 6.789 1 92.88 107 VAL B CA 1
ATOM 6383 C C . VAL B 1 107 ? -20.016 33.531 5.488 1 92.88 107 VAL B C 1
ATOM 6385 O O . VAL B 1 107 ? -21.125 33.094 5.148 1 92.88 107 VAL B O 1
ATOM 6388 N N . GLN B 1 108 ? -19.375 34.375 4.832 1 90.5 108 GLN B N 1
ATOM 6389 C CA . GLN B 1 108 ? -19.828 34.875 3.539 1 90.5 108 GLN B CA 1
ATOM 6390 C C . GLN B 1 108 ? -18.656 35 2.557 1 90.5 108 GLN B C 1
ATOM 6392 O O . GLN B 1 108 ? -17.531 35.281 2.949 1 90.5 108 GLN B O 1
ATOM 6397 N N . VAL B 1 109 ? -18.953 34.625 1.34 1 89.25 109 VAL B N 1
ATOM 6398 C CA . VAL B 1 109 ? -17.938 34.719 0.293 1 89.25 109 VAL B CA 1
ATOM 6399 C C . VAL B 1 109 ? -18.312 35.781 -0.713 1 89.25 109 VAL B C 1
ATOM 6401 O O . VAL B 1 109 ? -19.469 35.844 -1.158 1 89.25 109 VAL B O 1
ATOM 6404 N N . GLU B 1 110 ? -17.375 36.656 -0.947 1 85.5 110 GLU B N 1
ATOM 6405 C CA . GLU B 1 110 ? -17.609 37.75 -1.882 1 85.5 110 GLU B CA 1
ATOM 6406 C C . GLU B 1 110 ? -16.516 37.844 -2.93 1 85.5 110 GLU B C 1
ATOM 6408 O O . GLU B 1 110 ? -15.344 37.562 -2.631 1 85.5 110 GLU B O 1
ATOM 6413 N N . SER B 1 111 ? -16.922 37.969 -4.109 1 82.62 111 SER B N 1
ATOM 6414 C CA . SER B 1 111 ? -15.984 38.281 -5.188 1 82.62 111 SER B CA 1
ATOM 6415 C C . SER B 1 111 ? -15.914 39.781 -5.457 1 82.62 111 SER B C 1
ATOM 6417 O O . SER B 1 111 ? -16.922 40.406 -5.77 1 82.62 111 SER B O 1
ATOM 6419 N N . PHE B 1 112 ? -14.727 40.281 -5.164 1 75.38 112 PHE B N 1
ATOM 6420 C CA . PHE B 1 112 ? -14.531 41.719 -5.246 1 75.38 112 PHE B CA 1
ATOM 6421 C C . PHE B 1 112 ? -13.781 42.094 -6.52 1 75.38 112 PHE B C 1
ATOM 6423 O O . PHE B 1 112 ? -12.727 41.531 -6.812 1 75.38 112 PHE B O 1
ATOM 6430 N N . ASP B 1 113 ? -14.406 42.875 -7.344 1 67.5 113 ASP B N 1
ATOM 6431 C CA . ASP B 1 113 ? -13.742 43.469 -8.516 1 67.5 113 ASP B CA 1
ATOM 6432 C C . ASP B 1 113 ? -12.898 44.656 -8.133 1 67.5 113 ASP B C 1
ATOM 6434 O O . ASP B 1 113 ? -13.43 45.75 -7.824 1 67.5 113 ASP B O 1
ATOM 6438 N N . ALA B 1 114 ? -11.648 44.469 -7.941 1 64.56 114 ALA B N 1
ATOM 6439 C CA . ALA B 1 114 ? -10.742 45.5 -7.488 1 64.56 114 ALA B CA 1
ATOM 6440 C C . ALA B 1 114 ? -10.789 46.719 -8.414 1 64.56 114 ALA B C 1
ATOM 6442 O O . ALA B 1 114 ? -10.594 47.844 -7.977 1 64.56 114 ALA B O 1
ATOM 6443 N N . MET B 1 115 ? -11.008 46.531 -9.742 1 62.47 115 MET B N 1
ATOM 6444 C CA . MET B 1 115 ? -11.023 47.625 -10.695 1 62.47 115 MET B CA 1
ATOM 6445 C C . MET B 1 115 ? -12.281 48.469 -10.531 1 62.47 115 MET B C 1
ATOM 6447 O O . MET B 1 115 ? -12.219 49.719 -10.57 1 62.47 115 MET B O 1
ATOM 6451 N N . ALA B 1 116 ? -13.375 47.781 -10.398 1 63.16 116 ALA B N 1
ATOM 6452 C CA . ALA B 1 116 ? -14.641 48.5 -10.266 1 63.16 116 ALA B CA 1
ATOM 6453 C C . ALA B 1 116 ? -14.922 48.844 -8.805 1 63.16 116 ALA B C 1
ATOM 6455 O O . ALA B 1 116 ? -15.836 49.625 -8.508 1 63.16 116 ALA B O 1
ATOM 6456 N N . ASN B 1 117 ? -14.039 48.5 -7.875 1 62.69 117 ASN B N 1
ATOM 6457 C CA . ASN B 1 117 ? -14.195 48.688 -6.438 1 62.69 117 ASN B CA 1
ATOM 6458 C C . ASN B 1 117 ? -15.594 48.281 -5.969 1 62.69 117 ASN B C 1
ATOM 6460 O O . ASN B 1 117 ? -16.234 49.031 -5.223 1 62.69 117 ASN B O 1
ATOM 6464 N N . GLU B 1 118 ? -16.219 47.281 -6.703 1 70.25 118 GLU B N 1
ATOM 6465 C CA . GLU B 1 118 ? -17.547 46.812 -6.32 1 70.25 118 GLU B CA 1
ATOM 6466 C C . GLU B 1 118 ? -17.578 45.281 -6.168 1 70.25 118 GLU B C 1
ATOM 6468 O O . GLU B 1 118 ? -16.781 44.594 -6.793 1 70.25 118 GLU B O 1
ATOM 6473 N N . THR B 1 119 ? -18.391 44.875 -5.141 1 70.19 119 THR B N 1
ATOM 6474 C CA . THR B 1 119 ? -18.641 43.469 -4.98 1 70.19 119 THR B CA 1
ATOM 6475 C C . THR B 1 119 ? -19.5 42.938 -6.121 1 70.19 119 THR B C 1
ATOM 6477 O O . THR B 1 119 ? -20.641 43.375 -6.309 1 70.19 119 THR B O 1
ATOM 6480 N N . ALA B 1 120 ? -18.938 42.188 -6.957 1 71.06 120 ALA B N 1
ATOM 6481 C CA . ALA B 1 120 ? -19.625 41.656 -8.148 1 71.06 120 ALA B CA 1
ATOM 6482 C C . ALA B 1 120 ? -20.516 40.469 -7.797 1 71.06 120 ALA B C 1
ATOM 6484 O O . ALA B 1 120 ? -21.656 40.375 -8.258 1 71.06 120 ALA B O 1
ATOM 6485 N N . LEU B 1 121 ? -20.062 39.562 -7.008 1 78.5 121 LEU B N 1
ATOM 6486 C CA . LEU B 1 121 ? -20.797 38.375 -6.664 1 78.5 121 LEU B CA 1
ATOM 6487 C C . LEU B 1 121 ? -20.75 38.094 -5.16 1 78.5 121 LEU B C 1
ATOM 6489 O O . LEU B 1 121 ? -19.75 38.438 -4.504 1 78.5 121 LEU B O 1
ATOM 6493 N N . GLU B 1 122 ? -21.906 37.75 -4.559 1 81.94 122 GLU B N 1
ATOM 6494 C CA . GLU B 1 122 ? -21.953 37.438 -3.135 1 81.94 122 GLU B CA 1
ATOM 6495 C C . GLU B 1 122 ? -22.688 36.125 -2.893 1 81.94 122 GLU B C 1
ATOM 6497 O O . GLU B 1 122 ? -23.594 35.75 -3.65 1 81.94 122 GLU B O 1
ATOM 6502 N N . SER B 1 123 ? -22.156 35.406 -1.938 1 84.94 123 SER B N 1
ATOM 6503 C CA . SER B 1 123 ? -22.844 34.188 -1.522 1 84.94 123 SER B CA 1
ATOM 6504 C C . SER B 1 123 ? -23.812 34.469 -0.381 1 84.94 123 SER B C 1
ATOM 6506 O O . SER B 1 123 ? -23.766 35.531 0.251 1 84.94 123 SER B O 1
ATOM 6508 N N . GLN B 1 124 ? -24.75 33.531 -0.223 1 81.56 124 GLN B N 1
ATOM 6509 C CA . GLN B 1 124 ? -25.594 33.594 0.967 1 81.56 124 GLN B CA 1
ATOM 6510 C C . GLN B 1 124 ? -24.781 33.344 2.23 1 81.56 124 GLN B C 1
ATOM 6512 O O . GLN B 1 124 ? -23.828 32.562 2.215 1 81.56 124 GLN B O 1
ATOM 6517 N N . ALA B 1 125 ? -25.109 34.094 3.225 1 87 125 ALA B N 1
ATOM 6518 C CA . ALA B 1 125 ? -24.391 33.969 4.488 1 87 125 ALA B CA 1
ATOM 6519 C C . ALA B 1 125 ? -24.719 32.625 5.148 1 87 125 ALA B C 1
ATOM 6521 O O . ALA B 1 125 ? -25.859 32.156 5.102 1 87 125 ALA B O 1
ATOM 6522 N N . TRP B 1 126 ? -23.719 31.953 5.625 1 89.25 126 TRP B N 1
ATOM 6523 C CA . TRP B 1 126 ? -23.859 30.688 6.328 1 89.25 126 TRP B CA 1
ATOM 6524 C C . TRP B 1 126 ? -23.375 30.812 7.77 1 89.25 126 TRP B C 1
ATOM 6526 O O . TRP B 1 126 ? -22.359 31.453 8.039 1 89.25 126 TRP B O 1
ATOM 6536 N N . VAL B 1 127 ? -24.156 30.281 8.656 1 88.75 127 VAL B N 1
ATOM 6537 C CA . VAL B 1 127 ? -23.844 30.406 10.07 1 88.75 127 VAL B CA 1
ATOM 6538 C C . VAL B 1 127 ? -23.125 29.141 10.555 1 88.75 127 VAL B C 1
ATOM 6540 O O . VAL B 1 127 ? -23.625 28.031 10.352 1 88.75 127 VAL B O 1
ATOM 6543 N N . LEU B 1 128 ? -21.984 29.297 11.07 1 89.75 128 LEU B N 1
ATOM 6544 C CA . LEU B 1 128 ? -21.172 28.219 11.633 1 89.75 128 LEU B CA 1
ATOM 6545 C C . LEU B 1 128 ? -21.188 28.281 13.156 1 89.75 128 LEU B C 1
ATOM 6547 O O . LEU B 1 128 ? -20.688 29.25 13.75 1 89.75 128 LEU B O 1
ATOM 6551 N N . PHE B 1 129 ? -21.719 27.328 13.781 1 87.44 129 PHE B N 1
ATOM 6552 C CA . PHE B 1 129 ? -21.797 27.297 15.242 1 87.44 129 PHE B CA 1
ATOM 6553 C C . PHE B 1 129 ? -20.531 26.672 15.836 1 87.44 129 PHE B C 1
ATOM 6555 O O . PHE B 1 129 ? -20 25.719 15.297 1 87.44 129 PHE B O 1
ATOM 6562 N N . LEU B 1 130 ? -20.031 27.219 16.859 1 87.75 130 LEU B N 1
ATOM 6563 C CA . LEU B 1 130 ? -18.812 26.781 17.516 1 87.75 130 LEU B CA 1
ATOM 6564 C C . LEU B 1 130 ? -19.094 26.359 18.953 1 87.75 130 LEU B C 1
ATOM 6566 O O . LEU B 1 130 ? -20.172 26.641 19.484 1 87.75 130 LEU B O 1
ATOM 6570 N N . LEU B 1 131 ? -18.188 25.547 19.516 1 82.69 131 LEU B N 1
ATOM 6571 C CA . LEU B 1 131 ? -18.266 25.172 20.938 1 82.69 131 LEU B CA 1
ATOM 6572 C C . LEU B 1 131 ? -17.562 26.203 21.797 1 82.69 131 LEU B C 1
ATOM 6574 O O . LEU B 1 131 ? -16.469 26.688 21.453 1 82.69 131 LEU B O 1
ATOM 6578 N N . ALA B 1 132 ? -18.297 26.547 22.828 1 70.69 132 ALA B N 1
ATOM 6579 C CA . ALA B 1 132 ? -17.734 27.547 23.734 1 70.69 132 ALA B CA 1
ATOM 6580 C C . ALA B 1 132 ? -16.625 26.938 24.578 1 70.69 132 ALA B C 1
ATOM 6582 O O . ALA B 1 132 ? -16.75 25.797 25.062 1 70.69 132 ALA B O 1
ATOM 6583 N N . ASN B 1 133 ? -15.5 27.469 24.781 1 62.09 133 ASN B N 1
ATOM 6584 C CA . ASN B 1 133 ? -14.414 27.188 25.719 1 62.09 133 ASN B CA 1
ATOM 6585 C C . ASN B 1 133 ? -13.688 25.891 25.344 1 62.09 133 ASN B C 1
ATOM 6587 O O . ASN B 1 133 ? -13.234 25.156 26.234 1 62.09 133 ASN B O 1
ATOM 6591 N N . GLN B 1 134 ? -13.875 25.391 24.109 1 65.19 134 GLN B N 1
ATOM 6592 C CA . GLN B 1 134 ? -13.133 24.203 23.703 1 65.19 134 GLN B CA 1
ATOM 6593 C C . GLN B 1 134 ? -12.211 24.5 22.531 1 65.19 134 GLN B C 1
ATOM 6595 O O . GLN B 1 134 ? -12.625 25.125 21.547 1 65.19 134 GLN B O 1
ATOM 6600 N N . ASP B 1 135 ? -10.875 24.359 22.781 1 64.81 135 ASP B N 1
ATOM 6601 C CA . ASP B 1 135 ? -9.891 24.656 21.75 1 64.81 135 ASP B CA 1
ATOM 6602 C C . ASP B 1 135 ? -9.484 23.406 20.984 1 64.81 135 ASP B C 1
ATOM 6604 O O . ASP B 1 135 ? -8.609 23.453 20.125 1 64.81 135 ASP B O 1
ATOM 6608 N N . GLU B 1 136 ? -10.195 22.297 21.234 1 66.38 136 GLU B N 1
ATOM 6609 C CA . GLU B 1 136 ? -9.773 21.062 20.547 1 66.38 136 GLU B CA 1
ATOM 6610 C C . GLU B 1 136 ? -10.414 20.969 19.172 1 66.38 136 GLU B C 1
ATOM 6612 O O . GLU B 1 136 ? -11.555 21.406 18.969 1 66.38 136 GLU B O 1
ATOM 6617 N N . MET B 1 137 ? -9.578 20.688 18.203 1 65.44 137 MET B N 1
ATOM 6618 C CA . MET B 1 137 ? -10.102 20.438 16.859 1 65.44 137 MET B CA 1
ATOM 6619 C C . MET B 1 137 ? -11.047 19.25 16.875 1 65.44 137 MET B C 1
ATOM 6621 O O . MET B 1 137 ? -10.609 18.109 17.047 1 65.44 137 MET B O 1
ATOM 6625 N N . SER B 1 138 ? -12.289 19.531 16.812 1 64.38 138 SER B N 1
ATOM 6626 C CA . SER B 1 138 ? -13.25 18.469 17.078 1 64.38 138 SER B CA 1
ATOM 6627 C C . SER B 1 138 ? -13.891 17.969 15.773 1 64.38 138 SER B C 1
ATOM 6629 O O . SER B 1 138 ? -14.18 16.781 15.633 1 64.38 138 SER B O 1
ATOM 6631 N N . TYR B 1 139 ? -14.008 18.906 14.805 1 72.5 139 TYR B N 1
ATOM 6632 C CA . TYR B 1 139 ? -14.867 18.5 13.688 1 72.5 139 TYR B CA 1
ATOM 6633 C C . TYR B 1 139 ? -14.492 19.266 12.422 1 72.5 139 TYR B C 1
ATOM 6635 O O . TYR B 1 139 ? -13.977 20.375 12.484 1 72.5 139 TYR B O 1
ATOM 6643 N N . THR B 1 140 ? -14.508 18.578 11.32 1 78 140 THR B N 1
ATOM 6644 C CA . THR B 1 140 ? -14.281 19.203 10.016 1 78 140 THR B CA 1
ATOM 6645 C C . THR B 1 140 ? -15.539 19.125 9.156 1 78 140 THR B C 1
ATOM 6647 O O . THR B 1 140 ? -16.188 18.094 9.086 1 78 140 THR B O 1
ATOM 6650 N N . ILE B 1 141 ? -16.016 20.281 8.609 1 81.5 141 ILE B N 1
ATOM 6651 C CA . ILE B 1 141 ? -17.188 20.344 7.75 1 81.5 141 ILE B CA 1
ATOM 6652 C C . ILE B 1 141 ? -16.812 20.969 6.41 1 81.5 141 ILE B C 1
ATOM 6654 O O . ILE B 1 141 ? -16 21.891 6.355 1 81.5 141 ILE B O 1
ATOM 6658 N N . LYS B 1 142 ? -17.391 20.359 5.375 1 80 142 LYS B N 1
ATOM 6659 C CA . LYS B 1 142 ? -17.203 20.906 4.031 1 80 142 LYS B CA 1
ATOM 6660 C C . LYS B 1 142 ? -18.484 21.516 3.502 1 80 142 LYS B C 1
ATOM 6662 O O . LYS B 1 142 ? -19.562 20.938 3.643 1 80 142 LYS B O 1
ATOM 6667 N N . LYS B 1 143 ? -18.438 22.797 3.068 1 82.25 143 LYS B N 1
ATOM 6668 C CA . LYS B 1 143 ? -19.594 23.484 2.512 1 82.25 143 LYS B CA 1
ATOM 6669 C C . LYS B 1 143 ? -19.281 24.094 1.146 1 82.25 143 LYS B C 1
ATOM 6671 O O . LYS B 1 143 ? -18.188 24.609 0.934 1 82.25 143 LYS B O 1
ATOM 6676 N N . GLU B 1 144 ? -20.234 23.906 0.237 1 80.69 144 GLU B N 1
ATOM 6677 C CA . GLU B 1 144 ? -20.125 24.516 -1.084 1 80.69 144 GLU B CA 1
ATOM 6678 C C . GLU B 1 144 ? -20.875 25.844 -1.143 1 80.69 144 GLU B C 1
ATOM 6680 O O . GLU B 1 144 ? -22.062 25.906 -0.781 1 80.69 144 GLU B O 1
ATOM 6685 N N . PHE B 1 145 ? -20.203 26.891 -1.515 1 83.06 145 PHE B N 1
ATOM 6686 C CA . PHE B 1 145 ? -20.812 28.219 -1.657 1 83.06 145 PHE B CA 1
ATOM 6687 C C . PHE B 1 145 ? -21 28.562 -3.129 1 83.06 145 PHE B C 1
ATOM 6689 O O . PHE B 1 145 ? -20.062 28.453 -3.926 1 83.06 145 PHE B O 1
ATOM 6696 N N . THR B 1 146 ? -22.141 28.875 -3.523 1 81.88 146 THR B N 1
ATOM 6697 C CA . THR B 1 146 ? -22.438 29.328 -4.879 1 81.88 146 THR B CA 1
ATOM 6698 C C . THR B 1 146 ? -22.547 30.844 -4.922 1 81.88 146 THR B C 1
ATOM 6700 O O . THR B 1 146 ? -23.312 31.453 -4.168 1 81.88 146 THR B O 1
ATOM 6703 N N . LEU B 1 147 ? -21.766 31.484 -5.719 1 81.69 147 LEU B N 1
ATOM 6704 C CA . LEU B 1 147 ? -21.75 32.938 -5.852 1 81.69 147 LEU B CA 1
ATOM 6705 C C . LEU B 1 147 ? -22.828 33.406 -6.832 1 81.69 147 LEU B C 1
ATOM 6707 O O . LEU B 1 147 ? -22.969 32.844 -7.914 1 81.69 147 LEU B O 1
ATOM 6711 N N . LYS B 1 148 ? -23.703 34.25 -6.398 1 79.19 148 LYS B N 1
ATOM 6712 C CA . LYS B 1 148 ? -24.75 34.844 -7.234 1 79.19 148 LYS B CA 1
ATOM 6713 C C . LYS B 1 148 ? -24.5 36.344 -7.438 1 79.19 148 LYS B C 1
ATOM 6715 O O . LYS B 1 148 ? -23.812 36.969 -6.637 1 79.19 148 LYS B O 1
ATOM 6720 N N . LYS B 1 149 ? -24.922 36.906 -8.57 1 74.44 149 LYS B N 1
ATOM 6721 C CA . LYS B 1 149 ? -24.797 38.312 -8.891 1 74.44 149 LYS B CA 1
ATOM 6722 C C . LYS B 1 149 ? -25.609 39.188 -7.934 1 74.44 149 LYS B C 1
ATOM 6724 O O . LYS B 1 149 ? -26.734 38.844 -7.586 1 74.44 149 LYS B O 1
ATOM 6729 N N . LYS B 1 150 ? -24.938 40.062 -7.289 1 67.5 150 LYS B N 1
ATOM 6730 C CA . LYS B 1 150 ? -25.625 41 -6.406 1 67.5 150 LYS B CA 1
ATOM 6731 C C . LYS B 1 150 ? -26.625 41.844 -7.18 1 67.5 150 LYS B C 1
ATOM 6733 O O . LYS B 1 150 ? -26.297 42.375 -8.242 1 67.5 150 LYS B O 1
ATOM 6738 N N . LYS B 1 151 ? -28.031 41.875 -7.031 1 53.25 151 LYS B N 1
ATOM 6739 C CA . LYS B 1 151 ? -29.031 42.75 -7.625 1 53.25 151 LYS B CA 1
ATOM 6740 C C . LYS B 1 151 ? -28.656 44.219 -7.41 1 53.25 151 LYS B C 1
ATOM 6742 O O . LYS B 1 151 ? -28.469 44.656 -6.27 1 53.25 151 LYS B O 1
ATOM 6747 N N . ARG B 1 152 ? -28.109 44.969 -8.406 1 51.69 152 ARG B N 1
ATOM 6748 C CA . ARG B 1 152 ? -27.953 46.406 -8.367 1 51.69 152 ARG B CA 1
ATOM 6749 C C . ARG B 1 152 ? -29.25 47.094 -7.965 1 51.69 152 ARG B C 1
ATOM 6751 O O . ARG B 1 152 ? -30.312 46.781 -8.508 1 51.69 152 ARG B O 1
ATOM 6758 N N . ARG B 1 153 ? -29.328 47.656 -6.832 1 45.09 153 ARG B N 1
ATOM 6759 C CA . ARG B 1 153 ? -30.516 48.5 -6.621 1 45.09 153 ARG B CA 1
ATOM 6760 C C . ARG B 1 153 ? -30.75 49.438 -7.797 1 45.09 153 ARG B C 1
ATOM 6762 O O . ARG B 1 153 ? -31.891 49.688 -8.18 1 45.09 153 ARG B O 1
ATOM 6769 N N . HIS B 1 154 ? -29.875 50.562 -8.023 1 41.31 154 HIS B N 1
ATOM 6770 C CA . HIS B 1 154 ? -30.266 51.656 -8.914 1 41.31 154 HIS B CA 1
ATOM 6771 C C . HIS B 1 154 ? -29.859 51.375 -10.352 1 41.31 154 HIS B C 1
ATOM 6773 O O . HIS B 1 154 ? -28.719 50.969 -10.609 1 41.31 154 HIS B O 1
ATOM 6779 N N . PRO B 1 155 ? -30.875 51.344 -11.383 1 41.59 155 PRO B N 1
ATOM 6780 C CA . PRO B 1 155 ? -30.844 51.094 -12.828 1 41.59 155 PRO B CA 1
ATOM 6781 C C . PRO B 1 155 ? -29.766 51.906 -13.547 1 41.59 155 PRO B C 1
ATOM 6783 O O . PRO B 1 155 ? -29.578 51.75 -14.75 1 41.59 155 PRO B O 1
ATOM 6786 N N . GLN B 1 156 ? -29.438 53.188 -13.086 1 38.88 156 GLN B N 1
ATOM 6787 C CA . GLN B 1 156 ? -28.922 54.156 -14.07 1 38.88 156 GLN B CA 1
ATOM 6788 C C . GLN B 1 156 ? -27.562 53.75 -14.586 1 38.88 156 GLN B C 1
ATOM 6790 O O . GLN B 1 156 ? -27.094 54.25 -15.617 1 38.88 156 GLN B O 1
ATOM 6795 N N . ASP B 1 157 ? -26.531 53.594 -13.797 1 37.84 157 ASP B N 1
ATOM 6796 C CA . ASP B 1 157 ? -25.219 53.688 -14.445 1 37.84 157 ASP B CA 1
ATOM 6797 C C . ASP B 1 157 ? -24.906 52.438 -15.242 1 37.84 157 ASP B C 1
ATOM 6799 O O . ASP B 1 157 ? -24.641 51.375 -14.656 1 37.84 157 ASP B O 1
ATOM 6803 N N . ASN B 1 158 ? -25.484 52.25 -16.484 1 37.72 158 ASN B N 1
ATOM 6804 C CA . ASN B 1 158 ? -25.312 51.344 -17.594 1 37.72 158 ASN B CA 1
ATOM 6805 C C . ASN B 1 158 ? -23.859 51.219 -18.016 1 37.72 158 ASN B C 1
ATOM 6807 O O . ASN B 1 158 ? -23.547 51.25 -19.203 1 37.72 158 ASN B O 1
ATOM 6811 N N . GLN B 1 159 ? -22.844 51.938 -17.438 1 36.53 159 GLN B N 1
ATOM 6812 C CA . GLN B 1 159 ? -21.609 51.812 -18.203 1 36.53 159 GLN B CA 1
ATOM 6813 C C . GLN B 1 159 ? -21.266 50.312 -18.391 1 36.53 159 GLN B C 1
ATOM 6815 O O . GLN B 1 159 ? -21.344 49.531 -17.453 1 36.53 159 GLN B O 1
ATOM 6820 N N . PRO B 1 160 ? -21.281 49.906 -19.719 1 35.31 160 PRO B N 1
ATOM 6821 C CA . PRO B 1 160 ? -20.875 48.562 -20.094 1 35.31 160 PRO B CA 1
ATOM 6822 C C . PRO B 1 160 ? -19.609 48.094 -19.375 1 35.31 160 PRO B C 1
ATOM 6824 O O . PRO B 1 160 ? -18.641 48.844 -19.297 1 35.31 160 PRO B O 1
ATOM 6827 N N . SER B 1 161 ? -19.734 47.375 -18.359 1 35.59 161 SER B N 1
ATOM 6828 C CA . SER B 1 161 ? -18.609 46.719 -17.703 1 35.59 161 SER B CA 1
ATOM 6829 C C . SER B 1 161 ? -17.703 46.031 -18.734 1 35.59 161 SER B C 1
ATOM 6831 O O . SER B 1 161 ? -18.156 45.156 -19.484 1 35.59 161 SER B O 1
ATOM 6833 N N . THR B 1 162 ? -16.891 46.844 -19.438 1 33.25 162 THR B N 1
ATOM 6834 C CA . THR B 1 162 ? -15.867 46.219 -20.281 1 33.25 162 THR B CA 1
ATOM 6835 C C . THR B 1 162 ? -15.305 44.969 -19.609 1 33.25 162 THR B C 1
ATOM 6837 O O . THR B 1 162 ? -15.047 44.969 -18.406 1 33.25 162 THR B O 1
ATOM 6840 N N . SER B 1 163 ? -15.523 43.844 -20.188 1 34.72 163 SER B N 1
ATOM 6841 C CA . SER B 1 163 ? -15.094 42.469 -19.922 1 34.72 163 SER B CA 1
ATOM 6842 C C . SER B 1 163 ? -13.594 42.406 -19.641 1 34.72 163 SER B C 1
ATOM 6844 O O . SER B 1 163 ? -12.867 41.688 -20.312 1 34.72 163 SER B O 1
ATOM 6846 N N . ARG B 1 164 ? -12.961 43.562 -19.5 1 34.84 164 ARG B N 1
ATOM 6847 C CA . ARG B 1 164 ? -11.531 43.375 -19.297 1 34.84 164 ARG B CA 1
ATOM 6848 C C . ARG B 1 164 ? -11.258 42.312 -18.234 1 34.84 164 ARG B C 1
ATOM 6850 O O . ARG B 1 164 ? -12.117 42.031 -17.406 1 34.84 164 ARG B O 1
ATOM 6857 N N . GLY B 1 165 ? -10.016 41.719 -18.266 1 39.91 165 GLY B N 1
ATOM 6858 C CA . GLY B 1 165 ? -9.414 40.625 -17.531 1 39.91 165 GLY B CA 1
ATOM 6859 C C . GLY B 1 165 ? -9.781 40.594 -16.062 1 39.91 165 GLY B C 1
ATOM 6860 O O . GLY B 1 165 ? -9.461 41.531 -15.32 1 39.91 165 GLY B O 1
ATOM 6861 N N . ASP B 1 166 ? -10.977 40.219 -15.641 1 46.16 166 ASP B N 1
ATOM 6862 C CA . ASP B 1 166 ? -11.75 40.188 -14.406 1 46.16 166 ASP B CA 1
ATOM 6863 C C . ASP B 1 166 ? -10.914 39.688 -13.242 1 46.16 166 ASP B C 1
ATOM 6865 O O . ASP B 1 166 ? -10.656 38.469 -13.141 1 46.16 166 ASP B O 1
ATOM 6869 N N . TYR B 1 167 ? -9.883 40.344 -12.93 1 52.53 167 TYR B N 1
ATOM 6870 C CA . TYR B 1 167 ? -9.18 40.062 -11.688 1 52.53 167 TYR B CA 1
ATOM 6871 C C . TYR B 1 167 ? -10.125 40.094 -10.5 1 52.53 167 TYR B C 1
ATOM 6873 O O . TYR B 1 167 ? -10.555 41.188 -10.086 1 52.53 167 TYR B O 1
ATOM 6881 N N . HIS B 1 168 ? -10.938 39.125 -10.219 1 65.62 168 HIS B N 1
ATOM 6882 C CA . HIS B 1 168 ? -11.797 39.031 -9.039 1 65.62 168 HIS B CA 1
ATOM 6883 C C . HIS B 1 168 ? -11.055 38.375 -7.867 1 65.62 168 HIS B C 1
ATOM 6885 O O . HIS B 1 168 ? -10.383 37.375 -8.039 1 65.62 168 HIS B O 1
ATOM 6891 N N . GLU B 1 169 ? -10.836 39.281 -6.898 1 74.5 169 GLU B N 1
ATOM 6892 C CA . GLU B 1 169 ? -10.312 38.75 -5.645 1 74.5 169 GLU B CA 1
ATOM 6893 C C . GLU B 1 169 ? -11.422 38.094 -4.82 1 74.5 169 GLU B C 1
ATOM 6895 O O . GLU B 1 169 ? -12.484 38.688 -4.625 1 74.5 169 GLU B O 1
ATOM 6900 N N . LEU B 1 170 ? -11.258 36.844 -4.562 1 82.06 170 LEU B N 1
ATOM 6901 C CA . LEU B 1 170 ? -12.227 36.156 -3.717 1 82.06 170 LEU B CA 1
ATOM 6902 C C . LEU B 1 170 ? -11.922 36.375 -2.24 1 82.06 170 LEU B C 1
ATOM 6904 O O . LEU B 1 170 ? -10.789 36.188 -1.796 1 82.06 170 LEU B O 1
ATOM 6908 N N . ASN B 1 171 ? -12.922 37 -1.618 1 84.19 171 ASN B N 1
ATOM 6909 C CA . ASN B 1 171 ? -12.789 37.25 -0.187 1 84.19 171 ASN B CA 1
ATOM 6910 C C . ASN B 1 171 ? -13.742 36.375 0.623 1 84.19 171 ASN B C 1
ATOM 6912 O O . ASN B 1 171 ? -14.945 36.344 0.362 1 84.19 171 ASN B O 1
ATOM 6916 N N . VAL B 1 172 ? -13.18 35.562 1.444 1 89 172 VAL B N 1
ATOM 6917 C CA . VAL B 1 172 ? -13.992 34.812 2.406 1 89 172 VAL B CA 1
ATOM 6918 C C . VAL B 1 172 ? -14.07 35.594 3.721 1 89 172 VAL B C 1
ATOM 6920 O O . VAL B 1 172 ? -13.055 35.812 4.395 1 89 172 VAL B O 1
ATOM 6923 N N . ILE B 1 173 ? -15.258 36.031 4.047 1 88.88 173 ILE B N 1
ATOM 6924 C CA . ILE B 1 173 ? -15.461 36.875 5.215 1 88.88 173 ILE B CA 1
ATOM 6925 C C . ILE B 1 173 ? -16.031 36.062 6.363 1 88.88 173 ILE B C 1
ATOM 6927 O O . ILE B 1 173 ? -17.062 35.406 6.215 1 88.88 173 ILE B O 1
ATOM 6931 N N . LEU B 1 174 ? -15.352 36.031 7.391 1 91.88 174 LEU B N 1
ATOM 6932 C CA . LEU B 1 174 ? -15.805 35.406 8.625 1 91.88 174 LEU B CA 1
ATOM 6933 C C . LEU B 1 174 ? -16.094 36.469 9.695 1 91.88 174 LEU B C 1
ATOM 6935 O O . LEU B 1 174 ? -15.211 37.219 10.094 1 91.88 174 LEU B O 1
ATOM 6939 N N . THR B 1 175 ? -17.344 36.562 10.156 1 91.31 175 THR B N 1
ATOM 6940 C CA . THR B 1 175 ? -17.75 37.531 11.172 1 91.31 175 THR B CA 1
ATOM 6941 C C . THR B 1 175 ? -18.141 36.812 12.469 1 91.31 175 THR B C 1
ATOM 6943 O O . THR B 1 175 ? -19.031 35.969 12.477 1 91.31 175 THR B O 1
ATOM 6946 N N . ASN B 1 176 ? -17.422 37.125 13.5 1 91.38 176 ASN B N 1
ATOM 6947 C CA . ASN B 1 176 ? -17.703 36.531 14.805 1 91.38 176 ASN B CA 1
ATOM 6948 C C . ASN B 1 176 ? -18.703 37.375 15.594 1 91.38 176 ASN B C 1
ATOM 6950 O O . ASN B 1 176 ? -18.484 38.562 15.805 1 91.38 176 ASN B O 1
ATOM 6954 N N . TYR B 1 177 ? -19.75 36.781 16.078 1 87.19 177 TYR B N 1
ATOM 6955 C CA . TYR B 1 177 ? -20.766 37.5 16.844 1 87.19 177 TYR B CA 1
ATOM 6956 C C . TYR B 1 177 ? -20.75 37.062 18.312 1 87.19 177 TYR B C 1
ATOM 6958 O O . TYR B 1 177 ? -21.703 37.281 19.047 1 87.19 177 TYR B O 1
ATOM 6966 N N . HIS B 1 178 ? -19.641 36.5 18.703 1 87.12 178 HIS B N 1
ATOM 6967 C CA . HIS B 1 178 ? -19.5 36.062 20.078 1 87.12 178 HIS B CA 1
ATOM 6968 C C . HIS B 1 178 ? -18.328 36.75 20.766 1 87.12 178 HIS B C 1
ATOM 6970 O O . HIS B 1 178 ? -17.422 37.281 20.094 1 87.12 178 HIS B O 1
ATOM 6976 N N . SER B 1 179 ? -18.297 36.688 22.109 1 83.06 179 SER B N 1
ATOM 6977 C CA . SER B 1 179 ? -17.281 37.375 22.906 1 83.06 179 SER B CA 1
ATOM 6978 C C . SER B 1 179 ? -16 36.562 23 1 83.06 179 SER B C 1
ATOM 6980 O O . SER B 1 179 ? -14.945 37.094 23.328 1 83.06 179 SER B O 1
ATOM 6982 N N . GLY B 1 180 ? -16.062 35.406 22.641 1 83.25 180 GLY B N 1
ATOM 6983 C CA . GLY B 1 180 ? -14.867 34.594 22.688 1 83.25 180 GLY B CA 1
ATOM 6984 C C . GLY B 1 180 ? -14.117 34.531 21.375 1 83.25 180 GLY B C 1
ATOM 6985 O O . GLY B 1 180 ? -14.703 34.75 20.312 1 83.25 180 GLY B O 1
ATOM 6986 N N . ALA B 1 181 ? -12.766 34.406 21.438 1 85.38 181 ALA B N 1
ATOM 6987 C CA . ALA B 1 181 ? -11.953 34.25 20.234 1 85.38 181 ALA B CA 1
ATOM 6988 C C . ALA B 1 181 ? -11.805 32.75 19.891 1 85.38 181 ALA B C 1
ATOM 6990 O O . ALA B 1 181 ? -11.797 31.906 20.781 1 85.38 181 ALA B O 1
ATOM 6991 N N . PHE B 1 182 ? -11.82 32.5 18.625 1 86.94 182 PHE B N 1
ATOM 6992 C CA . PHE B 1 182 ? -11.719 31.109 18.172 1 86.94 182 PHE B CA 1
ATOM 6993 C C . PHE B 1 182 ? -10.656 30.984 17.078 1 86.94 182 PHE B C 1
ATOM 6995 O O . PHE B 1 182 ? -10.398 31.922 16.344 1 86.94 182 PHE B O 1
ATOM 7002 N N . GLY B 1 183 ? -9.93 29.859 17.078 1 83.56 183 GLY B N 1
ATOM 7003 C CA . GLY B 1 183 ? -9.078 29.484 15.969 1 83.56 183 GLY B CA 1
ATOM 7004 C C . GLY B 1 183 ? -9.742 28.5 15.016 1 83.56 183 GLY B C 1
ATOM 7005 O O . GLY B 1 183 ? -10.367 27.531 15.453 1 83.56 183 GLY B O 1
ATOM 7006 N N . LEU B 1 184 ? -9.719 28.828 13.695 1 87.81 184 LEU B N 1
ATOM 7007 C CA . LEU B 1 184 ? -10.328 27.969 12.688 1 87.81 184 LEU B CA 1
ATOM 7008 C C . LEU B 1 184 ? -9.312 27.578 11.609 1 87.81 184 LEU B C 1
ATOM 7010 O O . LEU B 1 184 ? -8.477 28.406 11.219 1 87.81 184 LEU B O 1
ATOM 7014 N N . PHE B 1 185 ? -9.383 26.312 11.266 1 86.75 185 PHE B N 1
ATOM 7015 C CA . PHE B 1 185 ? -8.641 25.812 10.109 1 86.75 185 PHE B CA 1
ATOM 7016 C C . PHE B 1 185 ? -9.516 25.812 8.867 1 86.75 185 PHE B C 1
ATOM 7018 O O . PHE B 1 185 ? -10.547 25.141 8.828 1 86.75 185 PHE B O 1
ATOM 7025 N N . VAL B 1 186 ? -9.148 26.625 7.898 1 86.75 186 VAL B N 1
ATOM 7026 C CA . VAL B 1 186 ? -9.984 26.781 6.711 1 86.75 186 VAL B CA 1
ATOM 7027 C C . VAL B 1 186 ? -9.211 26.344 5.473 1 86.75 186 VAL B C 1
ATOM 7029 O O . VAL B 1 186 ? -8.094 26.797 5.227 1 86.75 186 VAL B O 1
ATOM 7032 N N . VAL B 1 187 ? -9.797 25.406 4.77 1 84.94 187 VAL B N 1
ATOM 7033 C CA . VAL B 1 187 ? -9.25 24.953 3.494 1 84.94 187 VAL B CA 1
ATOM 7034 C C . VAL B 1 187 ? -10.164 25.375 2.354 1 84.94 187 VAL B C 1
ATOM 7036 O O . VAL B 1 187 ? -11.352 25.047 2.342 1 84.94 187 VAL B O 1
ATOM 7039 N N . ILE B 1 188 ? -9.68 26.172 1.438 1 82.12 188 ILE B N 1
ATOM 7040 C CA . ILE B 1 188 ? -10.5 26.703 0.354 1 82.12 188 ILE B CA 1
ATOM 7041 C C . ILE B 1 188 ? -10.094 26.047 -0.967 1 82.12 188 ILE B C 1
ATOM 7043 O O . ILE B 1 188 ? -8.906 26.016 -1.314 1 82.12 188 ILE B O 1
ATOM 7047 N N . ASN B 1 189 ? -11.047 25.484 -1.604 1 78.19 189 ASN B N 1
ATOM 7048 C CA . ASN B 1 189 ? -10.898 25 -2.971 1 78.19 189 ASN B CA 1
ATOM 7049 C C . ASN B 1 189 ? -11.602 25.906 -3.973 1 78.19 189 ASN B C 1
ATOM 7051 O O . ASN B 1 189 ? -12.828 25.891 -4.074 1 78.19 189 ASN B O 1
ATOM 7055 N N . TYR B 1 190 ? -10.867 26.625 -4.66 1 72.75 190 TYR B N 1
ATOM 7056 C CA . TYR B 1 190 ? -11.383 27.672 -5.543 1 72.75 190 TYR B CA 1
ATOM 7057 C C . TYR B 1 190 ? -12 27.062 -6.801 1 72.75 190 TYR B C 1
ATOM 7059 O O . TYR B 1 190 ? -12.836 27.688 -7.453 1 72.75 190 TYR B O 1
ATOM 7067 N N . ASN B 1 191 ? -11.555 25.906 -7.188 1 70.5 191 ASN B N 1
ATOM 7068 C CA . ASN B 1 191 ? -12.055 25.266 -8.398 1 70.5 191 ASN B CA 1
ATOM 7069 C C . ASN B 1 191 ? -12.539 23.844 -8.117 1 70.5 191 ASN B C 1
ATOM 7071 O O . ASN B 1 191 ? -11.891 22.875 -8.516 1 70.5 191 ASN B O 1
ATOM 7075 N N . PRO B 1 192 ? -13.742 23.891 -7.496 1 73.12 192 PRO B N 1
ATOM 7076 C CA . PRO B 1 192 ? -14.25 22.547 -7.246 1 73.12 192 PRO B CA 1
ATOM 7077 C C . PRO B 1 192 ? -14.703 21.844 -8.523 1 73.12 192 PRO B C 1
ATOM 7079 O O . PRO B 1 192 ? -14.945 22.484 -9.539 1 73.12 192 PRO B O 1
ATOM 7082 N N . VAL B 1 193 ? -14.656 20.578 -8.531 1 75.56 193 VAL B N 1
ATOM 7083 C CA . VAL B 1 193 ? -15.055 19.734 -9.656 1 75.56 193 VAL B CA 1
ATOM 7084 C C . VAL B 1 193 ? -16.531 19.984 -9.977 1 75.56 193 VAL B C 1
ATOM 7086 O O . VAL B 1 193 ? -17.359 20.109 -9.07 1 75.56 193 VAL B O 1
ATOM 7089 N N . SER B 1 194 ? -16.812 20.266 -11.258 1 76.56 194 SER B N 1
ATOM 7090 C CA . SER B 1 194 ? -18.203 20.359 -11.672 1 76.56 194 SER B CA 1
ATOM 7091 C C . SER B 1 194 ? -18.938 19.031 -11.43 1 76.56 194 SER B C 1
ATOM 7093 O O . SER B 1 194 ? -18.562 18 -11.992 1 76.56 194 SER B O 1
ATOM 7095 N N . THR B 1 195 ? -19.922 19.062 -10.594 1 75.69 195 THR B N 1
ATOM 7096 C CA . THR B 1 195 ? -20.609 17.859 -10.172 1 75.69 195 THR B CA 1
ATOM 7097 C C . THR B 1 195 ? -21.312 17.188 -11.352 1 75.69 195 THR B C 1
ATOM 7099 O O . THR B 1 195 ? -21.297 15.961 -11.477 1 75.69 195 THR B O 1
ATOM 7102 N N . HIS B 1 196 ? -21.859 17.953 -12.281 1 81.12 196 HIS B N 1
ATOM 7103 C CA . HIS B 1 196 ? -22.609 17.359 -13.383 1 81.12 196 HIS B CA 1
ATOM 7104 C C . HIS B 1 196 ? -21.688 16.641 -14.359 1 81.12 196 HIS B C 1
ATOM 7106 O O . HIS B 1 196 ? -21.938 15.484 -14.719 1 81.12 196 HIS B O 1
ATOM 7112 N N . VAL B 1 197 ? -20.672 17.359 -14.672 1 84.38 197 VAL B N 1
ATOM 7113 C CA . VAL B 1 197 ? -19.734 16.766 -15.617 1 84.38 197 VAL B CA 1
ATOM 7114 C C . VAL B 1 197 ? -19 15.602 -14.961 1 84.38 197 VAL B C 1
ATOM 7116 O O . VAL B 1 197 ? -18.766 14.57 -15.594 1 84.38 197 VAL B O 1
ATOM 7119 N N . GLY B 1 198 ? -18.703 15.805 -13.703 1 88.94 198 GLY B N 1
ATOM 7120 C CA . GLY B 1 198 ? -18 14.758 -12.977 1 88.94 198 GLY B CA 1
ATOM 7121 C C . GLY B 1 198 ? -18.812 13.492 -12.812 1 88.94 198 GLY B C 1
ATOM 7122 O O . GLY B 1 198 ? -18.312 12.391 -13.039 1 88.94 198 GLY B O 1
ATOM 7123 N N . VAL B 1 199 ? -20.062 13.633 -12.461 1 88.5 199 VAL B N 1
ATOM 7124 C CA . VAL B 1 199 ? -20.922 12.484 -12.242 1 88.5 199 VAL B CA 1
ATOM 7125 C C . VAL B 1 199 ? -21.188 11.773 -13.562 1 88.5 199 VAL B C 1
ATOM 7127 O O . VAL B 1 199 ? -21.125 10.539 -13.633 1 88.5 199 VAL B O 1
ATOM 7130 N N . ALA B 1 200 ? -21.422 12.523 -14.617 1 91.19 200 ALA B N 1
ATOM 7131 C CA . ALA B 1 200 ? -21.641 11.93 -15.938 1 91.19 200 ALA B CA 1
ATOM 7132 C C . ALA B 1 200 ? -20.406 11.172 -16.406 1 91.19 200 ALA B C 1
ATOM 7134 O O . ALA B 1 200 ? -20.516 10.062 -16.938 1 91.19 200 ALA B O 1
ATOM 7135 N N . GLY B 1 201 ? -19.266 11.789 -16.234 1 91.56 201 GLY B N 1
ATOM 7136 C CA . GLY B 1 201 ? -18.031 11.117 -16.594 1 91.56 201 GLY B CA 1
ATOM 7137 C C . GLY B 1 201 ? -17.781 9.852 -15.797 1 91.56 201 GLY B C 1
ATOM 7138 O O . GLY B 1 201 ? -17.344 8.844 -16.344 1 91.56 201 GLY B O 1
ATOM 7139 N N . GLY B 1 202 ? -18.062 9.93 -14.508 1 90.62 202 GLY B N 1
ATOM 7140 C CA . GLY B 1 202 ? -17.906 8.758 -13.656 1 90.62 202 GLY B CA 1
ATOM 7141 C C . GLY B 1 202 ? -18.812 7.609 -14.055 1 90.62 202 GLY B C 1
ATOM 7142 O O . GLY B 1 202 ? -18.375 6.461 -14.125 1 90.62 202 GLY B O 1
ATOM 7143 N N . ILE B 1 203 ? -20.031 7.883 -14.367 1 89.44 203 ILE B N 1
ATOM 7144 C CA . ILE B 1 203 ? -21 6.871 -14.773 1 89.44 203 ILE B CA 1
ATOM 7145 C C . ILE B 1 203 ? -20.578 6.258 -16.109 1 89.44 203 ILE B C 1
ATOM 7147 O O . ILE B 1 203 ? -20.703 5.047 -16.297 1 89.44 203 ILE B O 1
ATOM 7151 N N . MET B 1 204 ? -20.125 7.078 -16.984 1 92.69 204 MET B N 1
ATOM 7152 C CA . MET B 1 204 ? -19.656 6.574 -18.266 1 92.69 204 MET B CA 1
ATOM 7153 C C . MET B 1 204 ? -18.5 5.605 -18.094 1 92.69 204 MET B C 1
ATOM 7155 O O . MET B 1 204 ? -18.438 4.574 -18.766 1 92.69 204 MET B O 1
ATOM 7159 N N . LEU B 1 205 ? -17.578 5.918 -17.234 1 92.06 205 LEU B N 1
ATOM 7160 C CA . LEU B 1 205 ? -16.453 5.039 -16.953 1 92.06 205 LEU B CA 1
ATOM 7161 C C . LEU B 1 205 ? -16.922 3.715 -16.375 1 92.06 205 LEU B C 1
ATOM 7163 O O . LEU B 1 205 ? -16.391 2.654 -16.719 1 92.06 205 LEU B O 1
ATOM 7167 N N . LEU B 1 206 ? -17.906 3.811 -15.539 1 89.5 206 LEU B N 1
ATOM 7168 C CA . LEU B 1 206 ? -18.438 2.605 -14.914 1 89.5 206 LEU B CA 1
ATOM 7169 C C . LEU B 1 206 ? -19.125 1.716 -15.945 1 89.5 206 LEU B C 1
ATOM 7171 O O . LEU B 1 206 ? -18.938 0.496 -15.938 1 89.5 206 LEU B O 1
ATOM 7175 N N . ILE B 1 207 ? -19.891 2.303 -16.75 1 90.06 207 ILE B N 1
ATOM 7176 C CA . ILE B 1 207 ? -20.562 1.555 -17.812 1 90.06 207 ILE B CA 1
ATOM 7177 C C . ILE B 1 207 ? -19.516 0.908 -18.719 1 90.06 207 ILE B C 1
ATOM 7179 O O . ILE B 1 207 ? -19.641 -0.26 -19.094 1 90.06 207 ILE B O 1
ATOM 7183 N N . PHE B 1 208 ? -18.531 1.683 -19.016 1 91.19 208 PHE B N 1
ATOM 7184 C CA . PHE B 1 208 ? -17.453 1.167 -19.859 1 91.19 208 PHE B CA 1
ATOM 7185 C C . PHE B 1 208 ? -16.781 -0.03 -19.203 1 91.19 208 PHE B C 1
ATOM 7187 O O . PHE B 1 208 ? -16.5 -1.034 -19.859 1 91.19 208 PHE B O 1
ATOM 7194 N N . LEU B 1 209 ? -16.5 0.039 -17.938 1 90.06 209 LEU B N 1
ATOM 7195 C CA . LEU B 1 209 ? -15.906 -1.056 -17.188 1 90.06 209 LEU B CA 1
ATOM 7196 C C . LEU B 1 209 ? -16.781 -2.297 -17.234 1 90.06 209 LEU B C 1
ATOM 7198 O O . LEU B 1 209 ? -16.312 -3.393 -17.531 1 90.06 209 LEU B O 1
ATOM 7202 N N . TYR B 1 210 ? -18.078 -2.111 -17.016 1 85.56 210 TYR B N 1
ATOM 7203 C CA . TYR B 1 210 ? -19 -3.232 -16.938 1 85.56 210 TYR B CA 1
ATOM 7204 C C . TYR B 1 210 ? -19.188 -3.891 -18.297 1 85.56 210 TYR B C 1
ATOM 7206 O O . TYR B 1 210 ? -19.281 -5.117 -18.391 1 85.56 210 TYR B O 1
ATOM 7214 N N . VAL B 1 211 ? -19.203 -3.145 -19.281 1 86.75 211 VAL B N 1
ATOM 7215 C CA . VAL B 1 211 ? -19.359 -3.689 -20.625 1 86.75 211 VAL B CA 1
ATOM 7216 C C . VAL B 1 211 ? -18.141 -4.559 -20.969 1 86.75 211 VAL B C 1
ATOM 7218 O O . VAL B 1 211 ? -18.297 -5.664 -21.5 1 86.75 211 VAL B O 1
ATOM 7221 N N . LEU B 1 212 ? -16.969 -4.125 -20.625 1 86.25 212 LEU B N 1
ATOM 7222 C CA . LEU B 1 212 ? -15.758 -4.863 -20.938 1 86.25 212 LEU B CA 1
ATOM 7223 C C . LEU B 1 212 ? -15.664 -6.141 -20.109 1 86.25 212 LEU B C 1
ATOM 7225 O O . LEU B 1 212 ? -15.211 -7.176 -20.594 1 86.25 212 LEU B O 1
ATOM 7229 N N . ILE B 1 213 ? -16.094 -6.09 -18.828 1 80.75 213 ILE B N 1
ATOM 7230 C CA . ILE B 1 213 ? -15.961 -7.227 -17.938 1 80.75 213 ILE B CA 1
ATOM 7231 C C . ILE B 1 213 ? -17.047 -8.258 -18.219 1 80.75 213 ILE B C 1
ATOM 7233 O O . ILE B 1 213 ? -16.781 -9.461 -18.266 1 80.75 213 ILE B O 1
ATOM 7237 N N . ILE B 1 214 ? -18.297 -7.82 -18.469 1 76.69 214 ILE B N 1
ATOM 7238 C CA . ILE B 1 214 ? -19.438 -8.711 -18.703 1 76.69 214 ILE B CA 1
ATOM 7239 C C . ILE B 1 214 ? -19.234 -9.469 -20 1 76.69 214 ILE B C 1
ATOM 7241 O O . ILE B 1 214 ? -19.516 -10.672 -20.078 1 76.69 214 ILE B O 1
ATOM 7245 N N . TRP B 1 215 ? -18.688 -8.812 -20.969 1 77.31 215 TRP B N 1
ATOM 7246 C CA . TRP B 1 215 ? -18.5 -9.461 -22.266 1 77.31 215 TRP B CA 1
ATOM 7247 C C . TRP B 1 215 ? -17.141 -10.156 -22.328 1 77.31 215 TRP B C 1
ATOM 7249 O O . TRP B 1 215 ? -16.766 -10.672 -23.391 1 77.31 215 TRP B O 1
ATOM 7259 N N . ASP B 1 216 ? -16.391 -10.125 -21.203 1 74.62 216 ASP B N 1
ATOM 7260 C CA . ASP B 1 216 ? -15.102 -10.812 -21.094 1 74.62 216 ASP B CA 1
ATOM 7261 C C . ASP B 1 216 ? -14.188 -10.445 -22.266 1 74.62 216 ASP B C 1
ATOM 7263 O O . ASP B 1 216 ? -13.617 -11.32 -22.906 1 74.62 216 ASP B O 1
ATOM 7267 N N . LEU B 1 217 ? -14.156 -9.203 -22.625 1 76.62 217 LEU B N 1
ATOM 7268 C CA . LEU B 1 217 ? -13.383 -8.727 -23.766 1 76.62 217 LEU B CA 1
ATOM 7269 C C . LEU B 1 217 ? -11.898 -8.633 -23.422 1 76.62 217 LEU B C 1
ATOM 7271 O O . LEU B 1 217 ? -11.047 -8.68 -24.312 1 76.62 217 LEU B O 1
ATOM 7275 N N . ALA B 1 218 ? -11.586 -8.422 -22.219 1 80.69 218 ALA B N 1
ATOM 7276 C CA . ALA B 1 218 ? -10.203 -8.32 -21.766 1 80.69 218 ALA B CA 1
ATOM 7277 C C . ALA B 1 218 ? -10.062 -8.812 -20.328 1 80.69 218 ALA B C 1
ATOM 7279 O O . ALA B 1 218 ? -11.062 -9.094 -19.656 1 80.69 218 ALA B O 1
ATOM 7280 N N . ASP B 1 219 ? -8.812 -9.008 -19.953 1 82.62 219 ASP B N 1
ATOM 7281 C CA . ASP B 1 219 ? -8.547 -9.406 -18.578 1 82.62 219 ASP B CA 1
ATOM 7282 C C . ASP B 1 219 ? -9.086 -8.383 -17.594 1 82.62 219 ASP B C 1
ATOM 7284 O O . ASP B 1 219 ? -8.961 -7.172 -17.812 1 82.62 219 ASP B O 1
ATOM 7288 N N . ARG B 1 220 ? -9.727 -8.898 -16.609 1 83.25 220 ARG B N 1
ATOM 7289 C CA . ARG B 1 220 ? -10.422 -8.023 -15.68 1 83.25 220 ARG B CA 1
ATOM 7290 C C . ARG B 1 220 ? -9.445 -7.109 -14.953 1 83.25 220 ARG B C 1
ATOM 7292 O O . ARG B 1 220 ? -9.742 -5.941 -14.695 1 83.25 220 ARG B O 1
ATOM 7299 N N . ALA B 1 221 ? -8.359 -7.652 -14.523 1 87.69 221 ALA B N 1
ATOM 7300 C CA . ALA B 1 221 ? -7.379 -6.844 -13.797 1 87.69 221 ALA B CA 1
ATOM 7301 C C . ALA B 1 221 ? -6.82 -5.734 -14.68 1 87.69 221 ALA B C 1
ATOM 7303 O O . ALA B 1 221 ? -6.688 -4.59 -14.242 1 87.69 221 ALA B O 1
ATOM 7304 N N . PHE B 1 222 ? -6.551 -6.047 -15.93 1 90.56 222 PHE B N 1
ATOM 7305 C CA . PHE B 1 222 ? -6.027 -5.078 -16.875 1 90.56 222 PHE B CA 1
ATOM 7306 C C . PHE B 1 222 ? -7.043 -3.971 -17.141 1 90.56 222 PHE B C 1
ATOM 7308 O O . PHE B 1 222 ? -6.699 -2.787 -17.109 1 90.56 222 PHE B O 1
ATOM 7315 N N . VAL B 1 223 ? -8.242 -4.363 -17.375 1 91 223 VAL B N 1
ATOM 7316 C CA . VAL B 1 223 ? -9.305 -3.412 -17.688 1 91 223 VAL B CA 1
ATOM 7317 C C . VAL B 1 223 ? -9.531 -2.482 -16.5 1 91 223 VAL B C 1
ATOM 7319 O O . VAL B 1 223 ? -9.711 -1.274 -16.672 1 91 223 VAL B O 1
ATOM 7322 N N . SER B 1 224 ? -9.555 -3.08 -15.289 1 91.56 224 SER B N 1
ATOM 7323 C CA . SER B 1 224 ? -9.773 -2.268 -14.102 1 91.56 224 SER B CA 1
ATOM 7324 C C . SER B 1 224 ? -8.648 -1.257 -13.906 1 91.56 224 SER B C 1
ATOM 7326 O O . SER B 1 224 ? -8.891 -0.118 -13.5 1 91.56 224 SER B O 1
ATOM 7328 N N . LEU B 1 225 ? -7.438 -1.626 -14.211 1 92.94 225 LEU B N 1
ATOM 7329 C CA . LEU B 1 225 ? -6.305 -0.711 -14.109 1 92.94 225 LEU B CA 1
ATOM 7330 C C . LEU B 1 225 ? -6.434 0.423 -15.117 1 92.94 225 LEU B C 1
ATOM 7332 O O . LEU B 1 225 ? -6.207 1.588 -14.789 1 92.94 225 LEU B O 1
ATOM 7336 N N . LEU B 1 226 ? -6.801 0.088 -16.312 1 93.56 226 LEU B N 1
ATOM 7337 C CA . LEU B 1 226 ? -6.941 1.072 -17.375 1 93.56 226 LEU B CA 1
ATOM 7338 C C . LEU B 1 226 ? -8.047 2.074 -17.047 1 93.56 226 LEU B C 1
ATOM 7340 O O . LEU B 1 226 ? -7.852 3.283 -17.188 1 93.56 226 LEU B O 1
ATOM 7344 N N . ILE B 1 227 ? -9.133 1.561 -16.625 1 94.12 227 ILE B N 1
ATOM 7345 C CA . ILE B 1 227 ? -10.273 2.434 -16.359 1 94.12 227 ILE B CA 1
ATOM 7346 C C . ILE B 1 227 ? -10 3.271 -15.117 1 94.12 227 ILE B C 1
ATOM 7348 O O . ILE B 1 227 ? -10.43 4.426 -15.031 1 94.12 227 ILE B O 1
ATOM 7352 N N . SER B 1 228 ? -9.32 2.666 -14.109 1 94.06 228 SER B N 1
ATOM 7353 C CA . SER B 1 228 ? -8.898 3.461 -12.961 1 94.06 228 SER B CA 1
ATOM 7354 C C . SER B 1 228 ? -8.008 4.621 -13.383 1 94.06 228 SER B C 1
ATOM 7356 O O . SER B 1 228 ? -8.133 5.73 -12.859 1 94.06 228 SER B O 1
ATOM 7358 N N . MET B 1 229 ? -7.16 4.379 -14.328 1 93.62 229 MET B N 1
ATOM 7359 C CA . MET B 1 229 ? -6.352 5.457 -14.898 1 93.62 229 MET B CA 1
ATOM 7360 C C . MET B 1 229 ? -7.234 6.492 -15.586 1 93.62 229 MET B C 1
ATOM 7362 O O . MET B 1 229 ? -6.957 7.688 -15.523 1 93.62 229 MET B O 1
ATOM 7366 N N . GLY B 1 230 ? -8.227 6.012 -16.234 1 93.19 230 GLY B N 1
ATOM 7367 C CA . GLY B 1 230 ? -9.195 6.914 -16.844 1 93.19 230 GLY B CA 1
ATOM 7368 C C . GLY B 1 230 ? -9.891 7.805 -15.828 1 93.19 230 GLY B C 1
ATOM 7369 O O . GLY B 1 230 ? -10.117 8.984 -16.094 1 93.19 230 GLY B O 1
ATOM 7370 N N . GLY B 1 231 ? -10.242 7.168 -14.68 1 93.25 231 GLY B N 1
ATOM 7371 C CA . GLY B 1 231 ? -10.828 7.969 -13.617 1 93.25 231 GLY B CA 1
ATOM 7372 C C . GLY B 1 231 ? -9.906 9.062 -13.109 1 93.25 231 GLY B C 1
ATOM 7373 O O . GLY B 1 231 ? -10.336 10.195 -12.906 1 93.25 231 GLY B O 1
ATOM 7374 N N . MET B 1 232 ? -8.648 8.766 -13.023 1 91.88 232 MET B N 1
ATOM 7375 C CA . MET B 1 232 ? -7.648 9.758 -12.625 1 91.88 232 MET B CA 1
ATOM 7376 C C . MET B 1 232 ? -7.492 10.836 -13.695 1 91.88 232 MET B C 1
ATOM 7378 O O . MET B 1 232 ? -7.32 12.008 -13.375 1 91.88 232 MET B O 1
ATOM 7382 N N . GLY B 1 233 ? -7.512 10.398 -14.922 1 92.25 233 GLY B N 1
ATOM 7383 C CA . GLY B 1 233 ? -7.445 11.352 -16.016 1 92.25 233 GLY B CA 1
ATOM 7384 C C . GLY B 1 233 ? -8.594 12.344 -16.016 1 92.25 233 GLY B C 1
ATOM 7385 O O . GLY B 1 233 ? -8.383 13.539 -16.266 1 92.25 233 GLY B O 1
ATOM 7386 N N . LEU B 1 234 ? -9.727 11.859 -15.742 1 92.25 234 LEU B N 1
ATOM 7387 C CA . LEU B 1 234 ? -10.891 12.727 -15.695 1 92.25 234 LEU B CA 1
ATOM 7388 C C . LEU B 1 234 ? -10.766 13.742 -14.562 1 92.25 234 LEU B C 1
ATOM 7390 O O . LEU B 1 234 ? -11.148 14.906 -14.719 1 92.25 234 LEU B O 1
ATOM 7394 N N . LEU B 1 235 ? -10.289 13.328 -13.438 1 90.81 235 LEU B N 1
ATOM 7395 C CA . LEU B 1 235 ? -10.07 14.234 -12.32 1 90.81 235 LEU B CA 1
ATOM 7396 C C . LEU B 1 235 ? -9.055 15.312 -12.688 1 90.81 235 LEU B C 1
ATOM 7398 O O . LEU B 1 235 ? -9.234 16.484 -12.352 1 90.81 235 LEU B O 1
ATOM 7402 N N . CYS B 1 236 ? -8.031 14.898 -13.391 1 88.5 236 CYS B N 1
ATOM 7403 C CA . CYS B 1 236 ? -7.008 15.844 -13.828 1 88.5 236 CYS B CA 1
ATOM 7404 C C . CYS B 1 236 ? -7.574 16.812 -14.852 1 88.5 236 CYS B C 1
ATOM 7406 O O . CYS B 1 236 ? -7.223 18 -14.852 1 88.5 236 CYS B O 1
ATOM 7408 N N . MET B 1 237 ? -8.422 16.312 -15.711 1 87.38 237 MET B N 1
ATOM 7409 C CA . MET B 1 237 ? -9.07 17.172 -16.703 1 87.38 237 MET B CA 1
ATOM 7410 C C . MET B 1 237 ? -9.898 18.25 -16.031 1 87.38 237 MET B C 1
ATOM 7412 O O . MET B 1 237 ? -9.992 19.375 -16.531 1 87.38 237 MET B O 1
ATOM 7416 N N . MET B 1 238 ? -10.367 17.922 -14.883 1 85.75 238 MET B N 1
ATOM 7417 C CA . MET B 1 238 ? -11.164 18.875 -14.133 1 85.75 238 MET B CA 1
ATOM 7418 C C . MET B 1 238 ? -10.305 19.656 -13.141 1 85.75 238 MET B C 1
ATOM 7420 O O . MET B 1 238 ? -10.82 20.266 -12.211 1 85.75 238 MET B O 1
ATOM 7424 N N . ASN B 1 239 ? -9.031 19.547 -13.156 1 80.62 239 ASN B N 1
ATOM 7425 C CA . ASN B 1 239 ? -8.039 20.25 -12.352 1 80.62 239 ASN B CA 1
ATOM 7426 C C . ASN B 1 239 ? -8.125 19.859 -10.883 1 80.62 239 ASN B C 1
ATOM 7428 O O . ASN B 1 239 ? -8 20.703 -9.992 1 80.62 239 ASN B O 1
ATOM 7432 N N . ALA B 1 240 ? -8.477 18.656 -10.711 1 84.12 240 ALA B N 1
ATOM 7433 C CA . ALA B 1 240 ? -8.555 18.125 -9.359 1 84.12 240 ALA B CA 1
ATOM 7434 C C . ALA B 1 240 ? -7.613 16.938 -9.18 1 84.12 240 ALA B C 1
ATOM 7436 O O . ALA B 1 240 ? -8.008 15.891 -8.648 1 84.12 240 ALA B O 1
ATOM 7437 N N . ARG B 1 241 ? -6.426 17.156 -9.617 1 85.06 241 ARG B N 1
ATOM 7438 C CA . ARG B 1 241 ? -5.445 16.078 -9.453 1 85.06 241 ARG B CA 1
ATOM 7439 C C . ARG B 1 241 ? -5.066 15.898 -7.992 1 85.06 241 ARG B C 1
ATOM 7441 O O . ARG B 1 241 ? -4.645 16.844 -7.328 1 85.06 241 ARG B O 1
ATOM 7448 N N . PRO B 1 242 ? -5.266 14.672 -7.531 1 83.31 242 PRO B N 1
ATOM 7449 C CA . PRO B 1 242 ? -4.891 14.43 -6.137 1 83.31 242 PRO B CA 1
ATOM 7450 C C . PRO B 1 242 ? -3.377 14.336 -5.945 1 83.31 242 PRO B C 1
ATOM 7452 O O . PRO B 1 242 ? -2.648 14.016 -6.887 1 83.31 242 PRO B O 1
ATOM 7455 N N . LEU B 1 243 ? -2.979 14.672 -4.695 1 82.44 243 LEU B N 1
ATOM 7456 C CA . LEU B 1 243 ? -1.589 14.438 -4.324 1 82.44 243 LEU B CA 1
ATOM 7457 C C . LEU B 1 243 ? -1.279 12.945 -4.312 1 82.44 243 LEU B C 1
ATOM 7459 O O . LEU B 1 243 ? -2.18 12.117 -4.141 1 82.44 243 LEU B O 1
ATOM 7463 N N . LEU B 1 244 ? -0.062 12.539 -4.57 1 82.81 244 LEU B N 1
ATOM 7464 C CA . LEU B 1 244 ? 0.341 11.133 -4.586 1 82.81 244 LEU B CA 1
ATOM 7465 C C . LEU B 1 244 ? 0.022 10.461 -3.254 1 82.81 244 LEU B C 1
ATOM 7467 O O . LEU B 1 244 ? -0.411 9.305 -3.225 1 82.81 244 LEU B O 1
ATOM 7471 N N . THR B 1 245 ? 0.215 11.25 -2.188 1 80.62 245 THR B N 1
ATOM 7472 C CA . THR B 1 245 ? -0.05 10.695 -0.865 1 80.62 245 THR B CA 1
ATOM 7473 C C . THR B 1 245 ? -1.532 10.367 -0.702 1 80.62 245 THR B C 1
ATOM 7475 O O . THR B 1 245 ? -1.889 9.359 -0.089 1 80.62 245 THR B O 1
ATOM 7478 N N . GLU B 1 246 ? -2.33 11.242 -1.265 1 83.69 246 GLU B N 1
ATOM 7479 C CA . GLU B 1 246 ? -3.768 10.992 -1.22 1 83.69 246 GLU B CA 1
ATOM 7480 C C . GLU B 1 246 ? -4.152 9.812 -2.107 1 83.69 246 GLU B C 1
ATOM 7482 O O . GLU B 1 246 ? -4.988 8.992 -1.727 1 83.69 246 GLU B O 1
ATOM 7487 N N . PHE B 1 247 ? -3.535 9.727 -3.244 1 86.69 247 PHE B N 1
ATOM 7488 C CA . PHE B 1 247 ? -3.77 8.617 -4.164 1 86.69 247 PHE B CA 1
ATOM 7489 C C . PHE B 1 247 ? -3.449 7.285 -3.502 1 86.69 247 PHE B C 1
ATOM 7491 O O . PHE B 1 247 ? -4.195 6.316 -3.652 1 86.69 247 PHE B O 1
ATOM 7498 N N . LEU B 1 248 ? -2.418 7.242 -2.777 1 87 248 LEU B N 1
ATOM 7499 C CA . LEU B 1 248 ? -1.976 6.008 -2.137 1 87 248 LEU B CA 1
ATOM 7500 C C . LEU B 1 248 ? -2.963 5.57 -1.062 1 87 248 LEU B C 1
ATOM 7502 O O . LEU B 1 248 ? -3.125 4.371 -0.811 1 87 248 LEU B O 1
ATOM 7506 N N . LYS B 1 249 ? -3.604 6.531 -0.483 1 85.31 249 LYS B N 1
ATOM 7507 C CA . LYS B 1 249 ? -4.633 6.188 0.494 1 85.31 249 LYS B CA 1
ATOM 7508 C C . LYS B 1 249 ? -5.824 5.512 -0.178 1 85.31 249 LYS B C 1
ATOM 7510 O O . LYS B 1 249 ? -6.516 4.699 0.44 1 85.31 249 LYS B O 1
ATOM 7515 N N . TRP B 1 250 ? -5.996 5.855 -1.494 1 87.5 250 TRP B N 1
ATOM 7516 C CA . TRP B 1 250 ? -7.133 5.309 -2.23 1 87.5 250 TRP B CA 1
ATOM 7517 C C . TRP B 1 250 ? -6.945 3.818 -2.494 1 87.5 250 TRP B C 1
ATOM 7519 O O . TRP B 1 250 ? -7.914 3.104 -2.76 1 87.5 250 TRP B O 1
ATOM 7529 N N . ILE B 1 251 ? -5.781 3.357 -2.432 1 90 251 ILE B N 1
ATOM 7530 C CA . ILE B 1 251 ? -5.504 1.955 -2.721 1 90 251 ILE B CA 1
ATOM 7531 C C . ILE B 1 251 ? -5.918 1.092 -1.53 1 90 251 ILE B C 1
ATOM 7533 O O . ILE B 1 251 ? -6.102 -0.12 -1.67 1 90 251 ILE B O 1
ATOM 7537 N N . HIS B 1 252 ? -6.133 1.743 -0.307 1 87 252 HIS B N 1
ATOM 7538 C CA . HIS B 1 252 ? -6.52 1.034 0.908 1 87 252 HIS B CA 1
ATOM 7539 C C . HIS B 1 252 ? -5.652 -0.2 1.127 1 87 252 HIS B C 1
ATOM 7541 O O . HIS B 1 252 ? -6.156 -1.325 1.143 1 87 252 HIS B O 1
ATOM 7547 N N . LEU B 1 253 ? -4.441 0.027 1.376 1 89.81 253 LEU B N 1
ATOM 7548 C CA . LEU B 1 253 ? -3.473 -1.045 1.577 1 89.81 253 LEU B CA 1
ATOM 7549 C C . LEU B 1 253 ? -3.863 -1.914 2.768 1 89.81 253 LEU B C 1
ATOM 7551 O O . LEU B 1 253 ? -3.469 -3.08 2.846 1 89.81 253 LEU B O 1
ATOM 7555 N N . ASP B 1 254 ? -4.656 -1.382 3.693 1 88.31 254 ASP B N 1
ATOM 7556 C CA . ASP B 1 254 ? -5.117 -2.16 4.84 1 88.31 254 ASP B CA 1
ATOM 7557 C C . ASP B 1 254 ? -5.992 -3.328 4.398 1 88.31 254 ASP B C 1
ATOM 7559 O O . ASP B 1 254 ? -5.805 -4.461 4.852 1 88.31 254 ASP B O 1
ATOM 7563 N N . CYS B 1 255 ? -6.871 -3.027 3.477 1 85.69 255 CYS B N 1
ATOM 7564 C CA . CYS B 1 255 ? -7.754 -4.062 2.941 1 85.69 255 CYS B CA 1
ATOM 7565 C C . CYS B 1 255 ? -6.961 -5.094 2.15 1 85.69 255 CYS B C 1
ATOM 7567 O O . CYS B 1 255 ? -7.176 -6.297 2.303 1 85.69 255 CYS B O 1
ATOM 7569 N N . LEU B 1 256 ? -6.062 -4.633 1.347 1 91.12 256 LEU B N 1
ATOM 7570 C CA . LEU B 1 256 ? -5.273 -5.531 0.511 1 91.12 256 LEU B CA 1
ATOM 7571 C C . LEU B 1 256 ? -4.363 -6.406 1.364 1 91.12 256 LEU B C 1
ATOM 7573 O O . LEU B 1 256 ? -4.191 -7.594 1.078 1 91.12 256 LEU B O 1
ATOM 7577 N N . MET B 1 257 ? -3.777 -5.777 2.373 1 91.25 257 MET B N 1
ATOM 7578 C CA . MET B 1 257 ? -2.93 -6.547 3.279 1 91.25 257 MET B CA 1
ATOM 7579 C C . MET B 1 257 ? -3.736 -7.625 3.994 1 91.25 257 MET B C 1
ATOM 7581 O O . MET B 1 257 ? -3.268 -8.75 4.152 1 91.25 257 MET B O 1
ATOM 7585 N N . TYR B 1 258 ? -4.93 -7.324 4.395 1 89.69 258 TYR B N 1
ATOM 7586 C CA . TYR B 1 258 ? -5.801 -8.289 5.062 1 89.69 258 TYR B CA 1
ATOM 7587 C C . TYR B 1 258 ? -6.098 -9.477 4.152 1 89.69 258 TYR B C 1
ATOM 7589 O O . TYR B 1 258 ? -5.934 -10.633 4.559 1 89.69 258 TYR B O 1
ATOM 7597 N N . VAL B 1 259 ? -6.543 -9.211 2.914 1 90.62 259 VAL B N 1
ATOM 7598 C CA . VAL B 1 259 ? -6.898 -10.258 1.963 1 90.62 259 VAL B CA 1
ATOM 7599 C C . VAL B 1 259 ? -5.668 -11.102 1.635 1 90.62 259 VAL B C 1
ATOM 7601 O O . VAL B 1 259 ? -5.738 -12.328 1.595 1 90.62 259 VAL B O 1
ATOM 7604 N N . PHE B 1 260 ? -4.555 -10.422 1.429 1 93.38 260 PHE B N 1
ATOM 7605 C CA . PHE B 1 260 ? -3.293 -11.086 1.123 1 93.38 260 PHE B CA 1
ATOM 7606 C C . PHE B 1 260 ? -2.906 -12.055 2.236 1 93.38 260 PHE B C 1
ATOM 7608 O O . PHE B 1 260 ? -2.57 -13.211 1.975 1 93.38 260 PHE B O 1
ATOM 7615 N N . LEU B 1 261 ? -2.916 -11.625 3.453 1 93.31 261 LEU B N 1
ATOM 7616 C CA . LEU B 1 261 ? -2.508 -12.43 4.598 1 93.31 261 LEU B CA 1
ATOM 7617 C C . LEU B 1 261 ? -3.475 -13.594 4.82 1 93.31 261 LEU B C 1
ATOM 7619 O O . LEU B 1 261 ? -3.055 -14.695 5.172 1 93.31 261 LEU B O 1
ATOM 7623 N N . LEU B 1 262 ? -4.742 -13.359 4.59 1 91.31 262 LEU B N 1
ATOM 7624 C CA . LEU B 1 262 ? -5.719 -14.43 4.711 1 91.31 262 LEU B CA 1
ATOM 7625 C C . LEU B 1 262 ? -5.484 -15.5 3.652 1 91.31 262 LEU B C 1
ATOM 7627 O O . LEU B 1 262 ? -5.609 -16.703 3.932 1 91.31 262 LEU B O 1
ATOM 7631 N N . MET B 1 263 ? -5.191 -15.055 2.43 1 91.62 263 MET B N 1
ATOM 7632 C CA . MET B 1 263 ? -4.875 -16.016 1.377 1 91.62 263 MET B CA 1
ATOM 7633 C C . MET B 1 263 ? -3.688 -16.891 1.772 1 91.62 263 MET B C 1
ATOM 7635 O O . MET B 1 263 ? -3.676 -18.094 1.506 1 91.62 263 MET B O 1
ATOM 7639 N N . LEU B 1 264 ? -2.738 -16.25 2.414 1 91.31 264 LEU B N 1
ATOM 7640 C CA . LEU B 1 264 ? -1.556 -16.969 2.857 1 91.31 264 LEU B CA 1
ATOM 7641 C C . LEU B 1 264 ? -1.918 -18 3.922 1 91.31 264 LEU B C 1
ATOM 7643 O O . LEU B 1 264 ? -1.471 -19.156 3.861 1 91.31 264 LEU B O 1
ATOM 7647 N N . ILE B 1 265 ? -2.732 -17.625 4.848 1 91 265 ILE B N 1
ATOM 7648 C CA . ILE B 1 265 ? -3.148 -18.516 5.922 1 91 265 ILE B CA 1
ATOM 7649 C C . ILE B 1 265 ? -3.904 -19.719 5.344 1 91 265 ILE B C 1
ATOM 7651 O O . ILE B 1 265 ? -3.6 -20.859 5.66 1 91 265 ILE B O 1
ATOM 7655 N N . VAL B 1 266 ? -4.832 -19.469 4.52 1 88.62 266 VAL B N 1
ATOM 7656 C CA . VAL B 1 266 ? -5.672 -20.516 3.949 1 88.62 266 VAL B CA 1
ATOM 7657 C C . VAL B 1 266 ? -4.82 -21.469 3.117 1 88.62 266 VAL B C 1
ATOM 7659 O O . VAL B 1 266 ? -5.043 -22.672 3.127 1 88.62 266 VAL B O 1
ATOM 7662 N N . ARG B 1 267 ? -3.871 -20.891 2.455 1 85.06 267 ARG B N 1
ATOM 7663 C CA . ARG B 1 267 ? -2.99 -21.734 1.651 1 85.06 267 ARG B CA 1
ATOM 7664 C C . ARG B 1 267 ? -2.178 -22.672 2.533 1 85.06 267 ARG B C 1
ATOM 7666 O O . ARG B 1 267 ? -1.964 -23.844 2.176 1 85.06 267 ARG B O 1
ATOM 7673 N N . ILE B 1 268 ? -1.706 -22.219 3.594 1 88 268 ILE B N 1
ATOM 7674 C CA . ILE B 1 268 ? -0.929 -23.047 4.512 1 88 268 ILE B CA 1
ATOM 7675 C C . ILE B 1 268 ? -1.831 -24.094 5.141 1 88 268 ILE B C 1
ATOM 7677 O O . ILE B 1 268 ? -1.444 -25.266 5.258 1 88 268 ILE B O 1
ATOM 7681 N N . VAL B 1 269 ? -3.021 -23.719 5.465 1 88 269 VAL B N 1
ATOM 7682 C CA . VAL B 1 269 ? -3.975 -24.656 6.066 1 88 269 VAL B CA 1
ATOM 7683 C C . VAL B 1 269 ? -4.355 -25.734 5.047 1 88 269 VAL B C 1
ATOM 7685 O O . VAL B 1 269 ? -4.57 -26.891 5.41 1 88 269 VAL B O 1
ATOM 7688 N N . ASP B 1 270 ? -4.441 -25.297 3.826 1 84.25 270 ASP B N 1
ATOM 7689 C CA . ASP B 1 270 ? -4.816 -26.219 2.752 1 84.25 270 ASP B CA 1
ATOM 7690 C C . ASP B 1 270 ? -3.805 -27.344 2.615 1 84.25 270 ASP B C 1
ATOM 7692 O O . ASP B 1 270 ? -4.129 -28.422 2.09 1 84.25 270 ASP B O 1
ATOM 7696 N N . GLU B 1 271 ? -2.635 -27.109 3.119 1 78.06 271 GLU B N 1
ATOM 7697 C CA . GLU B 1 271 ? -1.607 -28.156 3.07 1 78.06 271 GLU B CA 1
ATOM 7698 C C . GLU B 1 271 ? -1.823 -29.203 4.16 1 78.06 271 GLU B C 1
ATOM 7700 O O . GLU B 1 271 ? -1.26 -30.297 4.102 1 78.06 271 GLU B O 1
ATOM 7705 N N . THR B 1 272 ? -2.666 -28.828 5.008 1 84.25 272 THR B N 1
ATOM 7706 C CA . THR B 1 272 ? -2.99 -29.781 6.066 1 84.25 272 THR B CA 1
ATOM 7707 C C . THR B 1 272 ? -4.273 -30.531 5.738 1 84.25 272 THR B C 1
ATOM 7709 O O . THR B 1 272 ? -4.883 -30.312 4.695 1 84.25 272 THR B O 1
ATOM 7712 N N . ALA B 1 273 ? -4.645 -31.453 6.555 1 82.94 273 ALA B N 1
ATOM 7713 C CA . ALA B 1 273 ? -5.824 -32.281 6.309 1 82.94 273 ALA B CA 1
ATOM 7714 C C . ALA B 1 273 ? -7.074 -31.641 6.914 1 82.94 273 ALA B C 1
ATOM 7716 O O . ALA B 1 273 ? -8.141 -32.281 6.949 1 82.94 273 ALA B O 1
ATOM 7717 N N . VAL B 1 274 ? -6.969 -30.438 7.27 1 86.19 274 VAL B N 1
ATOM 7718 C CA . VAL B 1 274 ? -8.078 -29.797 7.965 1 86.19 274 VAL B CA 1
ATOM 7719 C C . VAL B 1 274 ? -9.273 -29.656 7.023 1 86.19 274 VAL B C 1
ATOM 7721 O O . VAL B 1 274 ? -10.406 -29.984 7.398 1 86.19 274 VAL B O 1
ATOM 7724 N N . PHE B 1 275 ? -9.109 -29.266 5.836 1 86.81 275 PHE B N 1
ATOM 7725 C CA . PHE B 1 275 ? -10.211 -29.062 4.906 1 86.81 275 PHE B CA 1
ATOM 7726 C C . PHE B 1 275 ? -10.828 -30.375 4.48 1 86.81 275 PHE B C 1
ATOM 7728 O O . PHE B 1 275 ? -12.031 -30.469 4.246 1 86.81 275 PHE B O 1
ATOM 7735 N N . ASP B 1 276 ? -9.961 -31.391 4.41 1 87.31 276 ASP B N 1
ATOM 7736 C CA . ASP B 1 276 ? -10.477 -32.719 4.137 1 87.31 276 ASP B CA 1
ATOM 7737 C C . ASP B 1 276 ? -11.383 -33.219 5.27 1 87.31 276 ASP B C 1
ATOM 7739 O O . ASP B 1 276 ? -12.422 -33.844 5.023 1 87.31 276 ASP B O 1
ATOM 7743 N N . PHE B 1 277 ? -10.961 -32.906 6.395 1 88.44 277 PHE B N 1
ATOM 7744 C CA . PHE B 1 277 ? -11.742 -33.312 7.566 1 88.44 277 PHE B CA 1
ATOM 7745 C C . PHE B 1 277 ? -13.086 -32.594 7.582 1 88.44 277 PHE B C 1
ATOM 7747 O O . PHE B 1 277 ? -14.125 -33.219 7.801 1 88.44 277 PHE B O 1
ATOM 7754 N N . ILE B 1 278 ? -13.094 -31.328 7.344 1 89.44 278 ILE B N 1
ATOM 7755 C CA . ILE B 1 278 ? -14.32 -30.531 7.348 1 89.44 278 ILE B CA 1
ATOM 7756 C C . ILE B 1 278 ? -15.219 -30.969 6.195 1 89.44 278 ILE B C 1
ATOM 7758 O O . ILE B 1 278 ? -16.453 -31.031 6.34 1 89.44 278 ILE B O 1
ATOM 7762 N N . ALA B 1 279 ? -14.617 -31.266 5.074 1 90.94 279 ALA B N 1
ATOM 7763 C CA . ALA B 1 279 ? -15.383 -31.766 3.932 1 90.94 279 ALA B CA 1
ATOM 7764 C C . ALA B 1 279 ? -16.094 -33.062 4.273 1 90.94 279 ALA B C 1
ATOM 7766 O O . ALA B 1 279 ? -17.266 -33.25 3.943 1 90.94 279 ALA B O 1
ATOM 7767 N N . ALA B 1 280 ? -15.367 -33.969 4.949 1 91.56 280 ALA B N 1
ATOM 7768 C CA . ALA B 1 280 ? -15.945 -35.25 5.344 1 91.56 280 ALA B CA 1
ATOM 7769 C C . ALA B 1 280 ? -17.094 -35.031 6.332 1 91.56 280 ALA B C 1
ATOM 7771 O O . ALA B 1 280 ? -18.109 -35.719 6.242 1 91.56 280 ALA B O 1
ATOM 7772 N N . LEU B 1 281 ? -16.953 -34.125 7.262 1 92 281 LEU B N 1
ATOM 7773 C CA . LEU B 1 281 ? -18 -33.844 8.242 1 92 281 LEU B CA 1
ATOM 7774 C C . LEU B 1 281 ? -19.234 -33.281 7.566 1 92 281 LEU B C 1
ATOM 7776 O O . LEU B 1 281 ? -20.359 -33.656 7.918 1 92 281 LEU B O 1
ATOM 7780 N N . ALA B 1 282 ? -19.047 -32.375 6.66 1 92.75 282 ALA B N 1
ATOM 7781 C CA . ALA B 1 282 ? -20.156 -31.766 5.941 1 92.75 282 ALA B CA 1
ATOM 7782 C C . ALA B 1 282 ? -20.891 -32.812 5.094 1 92.75 282 ALA B C 1
ATOM 7784 O O . ALA B 1 282 ? -22.125 -32.812 5.055 1 92.75 282 ALA B O 1
ATOM 7785 N N . TYR B 1 283 ? -20.109 -33.594 4.395 1 93.06 283 TYR B N 1
ATOM 7786 C CA . TYR B 1 283 ? -20.719 -34.625 3.576 1 93.06 283 TYR B CA 1
ATOM 7787 C C . TYR B 1 283 ? -21.469 -35.625 4.445 1 93.06 283 TYR B C 1
ATOM 7789 O O . TYR B 1 283 ? -22.562 -36.062 4.09 1 93.06 283 TYR B O 1
ATOM 7797 N N . GLY B 1 284 ? -20.828 -36.031 5.562 1 92.88 284 GLY B N 1
ATOM 7798 C CA . GLY B 1 284 ? -21.5 -36.938 6.484 1 92.88 284 GLY B CA 1
ATOM 7799 C C . GLY B 1 284 ? -22.812 -36.375 7.004 1 92.88 284 GLY B C 1
ATOM 7800 O O . GLY B 1 284 ? -23.812 -37.125 7.09 1 92.88 284 GLY B O 1
ATOM 7801 N N . ALA B 1 285 ? -22.875 -35.125 7.293 1 93.44 285 ALA B N 1
ATOM 7802 C CA . ALA B 1 285 ? -24.078 -34.469 7.816 1 93.44 285 ALA B CA 1
ATOM 7803 C C . ALA B 1 285 ? -25.172 -34.406 6.754 1 93.44 285 ALA B C 1
ATOM 7805 O O . ALA B 1 285 ? -26.359 -34.312 7.082 1 93.44 285 ALA B O 1
ATOM 7806 N N . SER B 1 286 ? -24.828 -34.344 5.492 1 93 286 SER B N 1
ATOM 7807 C CA . SER B 1 286 ? -25.781 -34.219 4.391 1 93 286 SER B CA 1
ATOM 7808 C C . SER B 1 286 ? -26.453 -35.562 4.102 1 93 286 SER B C 1
ATOM 7810 O O . SER B 1 286 ? -27.422 -35.625 3.346 1 93 286 SER B O 1
ATOM 7812 N N . ARG B 1 287 ? -25.953 -36.688 4.582 1 90 287 ARG B N 1
ATOM 7813 C CA . ARG B 1 287 ? -26.484 -38.031 4.391 1 90 287 ARG B CA 1
ATOM 7814 C C . ARG B 1 287 ? -26.547 -38.406 2.91 1 90 287 ARG B C 1
ATOM 7816 O O . ARG B 1 287 ? -27.5 -39.062 2.465 1 90 287 ARG B O 1
ATOM 7823 N N . GLY B 1 288 ? -25.672 -37.781 2.145 1 85.12 288 GLY B N 1
ATOM 7824 C CA . GLY B 1 288 ? -25.531 -38.156 0.749 1 85.12 288 GLY B CA 1
ATOM 7825 C C . GLY B 1 288 ? -26.438 -37.375 -0.181 1 85.12 288 GLY B C 1
ATOM 7826 O O . GLY B 1 288 ? -26.375 -37.562 -1.401 1 85.12 288 GLY B O 1
ATOM 7827 N N . LYS B 1 289 ? -27.312 -36.594 0.314 1 87.88 289 LYS B N 1
ATOM 7828 C CA . LYS B 1 289 ? -28.188 -35.781 -0.53 1 87.88 289 LYS B CA 1
ATOM 7829 C C . LYS B 1 289 ? -27.484 -34.5 -0.978 1 87.88 289 LYS B C 1
ATOM 7831 O O . LYS B 1 289 ? -27.109 -33.656 -0.148 1 87.88 289 LYS B O 1
ATOM 7836 N N . PRO B 1 290 ? -27.375 -34.281 -2.205 1 86.06 290 PRO B N 1
ATOM 7837 C CA . PRO B 1 290 ? -26.594 -33.156 -2.711 1 86.06 290 PRO B CA 1
ATOM 7838 C C . PRO B 1 290 ? -27.219 -31.812 -2.336 1 86.06 290 PRO B C 1
ATOM 7840 O O . PRO B 1 290 ? -26.5 -30.859 -2.002 1 86.06 290 PRO B O 1
ATOM 7843 N N . TRP B 1 291 ? -28.516 -31.703 -2.354 1 88.31 291 TRP B N 1
ATOM 7844 C CA . TRP B 1 291 ? -29.156 -30.422 -2.053 1 88.31 291 TRP B CA 1
ATOM 7845 C C . TRP B 1 291 ? -29.062 -30.094 -0.567 1 88.31 291 TRP B C 1
ATOM 7847 O O . TRP B 1 291 ? -28.984 -28.938 -0.185 1 88.31 291 TRP B O 1
ATOM 7857 N N . LEU B 1 292 ? -29.109 -31.109 0.194 1 91.19 292 LEU B N 1
ATOM 7858 C CA . LEU B 1 292 ? -28.906 -30.891 1.621 1 91.19 292 LEU B CA 1
ATOM 7859 C C . LEU B 1 292 ? -27.469 -30.469 1.9 1 91.19 292 LEU B C 1
ATOM 7861 O O . LEU B 1 292 ? -27.219 -29.656 2.801 1 91.19 292 LEU B O 1
ATOM 7865 N N . LEU B 1 293 ? -26.578 -31.062 1.109 1 92.5 293 LEU B N 1
ATOM 7866 C CA . LEU B 1 293 ? -25.188 -30.672 1.239 1 92.5 293 LEU B CA 1
ATOM 7867 C C . LEU B 1 293 ? -25 -29.203 0.91 1 92.5 293 LEU B C 1
ATOM 7869 O O . LEU B 1 293 ? -24.359 -28.469 1.657 1 92.5 293 LEU B O 1
ATOM 7873 N N . VAL B 1 294 ? -25.609 -28.766 -0.195 1 92.81 294 VAL B N 1
ATOM 7874 C CA . VAL B 1 294 ? -25.516 -27.375 -0.605 1 92.81 294 VAL B CA 1
ATOM 7875 C C . VAL B 1 294 ? -26.125 -26.469 0.46 1 92.81 294 VAL B C 1
ATOM 7877 O O . VAL B 1 294 ? -25.578 -25.422 0.788 1 92.81 294 VAL B O 1
ATOM 7880 N N . LEU B 1 295 ? -27.188 -26.891 1.013 1 94.38 295 LEU B N 1
ATOM 7881 C CA . LEU B 1 295 ? -27.844 -26.125 2.062 1 94.38 295 LEU B CA 1
ATOM 7882 C C . LEU B 1 295 ? -26.953 -26 3.289 1 94.38 295 LEU B C 1
ATOM 7884 O O . LEU B 1 295 ? -26.828 -24.906 3.865 1 94.38 295 LEU B O 1
ATOM 7888 N N . ILE B 1 296 ? -26.359 -27.078 3.656 1 95.44 296 ILE B N 1
ATOM 7889 C CA . ILE B 1 296 ? -25.484 -27.078 4.824 1 95.44 296 ILE B CA 1
ATOM 7890 C C . ILE B 1 296 ? -24.312 -26.141 4.59 1 95.44 296 ILE B C 1
ATOM 7892 O O . ILE B 1 296 ? -23.969 -25.344 5.461 1 95.44 296 ILE B O 1
ATOM 7896 N N . LEU B 1 297 ? -23.719 -26.234 3.438 1 95.56 297 LEU B N 1
ATOM 7897 C CA . LEU B 1 297 ? -22.594 -25.359 3.109 1 95.56 297 LEU B CA 1
ATOM 7898 C C . LEU B 1 297 ? -23.031 -23.906 3.094 1 95.56 297 LEU B C 1
ATOM 7900 O O . LEU B 1 297 ? -22.297 -23.031 3.596 1 95.56 297 LEU B O 1
ATOM 7904 N N . CYS B 1 298 ? -24.156 -23.609 2.568 1 95.81 298 CYS B N 1
ATOM 7905 C CA . CYS B 1 298 ? -24.672 -22.25 2.492 1 95.81 298 CYS B CA 1
ATOM 7906 C C . CYS B 1 298 ? -24.938 -21.703 3.885 1 95.81 298 CYS B C 1
ATOM 7908 O O . CYS B 1 298 ? -24.547 -20.578 4.199 1 95.81 298 CYS B O 1
ATOM 7910 N N . VAL B 1 299 ? -25.594 -22.453 4.695 1 95.19 299 VAL B N 1
ATOM 7911 C CA . VAL B 1 299 ? -25.922 -22 6.043 1 95.19 299 VAL B CA 1
ATOM 7912 C C . VAL B 1 299 ? -24.656 -21.797 6.859 1 95.19 299 VAL B C 1
ATOM 7914 O O . VAL B 1 299 ? -24.531 -20.828 7.605 1 95.19 299 VAL B O 1
ATOM 7917 N N . CYS B 1 300 ? -23.734 -22.688 6.711 1 93.69 300 CYS B N 1
ATOM 7918 C CA . CYS B 1 300 ? -22.453 -22.531 7.398 1 93.69 300 CYS B CA 1
ATOM 7919 C C . CYS B 1 300 ? -21.734 -21.266 6.938 1 93.69 300 CYS B C 1
ATOM 7921 O O . CYS B 1 300 ? -21.172 -20.531 7.754 1 93.69 300 CYS B O 1
ATOM 7923 N N . ALA B 1 301 ? -21.766 -21.062 5.668 1 94.19 301 ALA B N 1
ATOM 7924 C CA . ALA B 1 301 ? -21.141 -19.859 5.125 1 94.19 301 ALA B CA 1
ATOM 7925 C C . ALA B 1 301 ? -21.781 -18.594 5.684 1 94.19 301 ALA B C 1
ATOM 7927 O O . ALA B 1 301 ? -21.094 -17.641 6.023 1 94.19 301 ALA B O 1
ATOM 7928 N N . ALA B 1 302 ? -23.078 -18.594 5.801 1 94.69 302 ALA B N 1
ATOM 7929 C CA . ALA B 1 302 ? -23.812 -17.438 6.32 1 94.69 302 ALA B CA 1
ATOM 7930 C C . ALA B 1 302 ? -23.469 -17.203 7.789 1 94.69 302 ALA B C 1
ATOM 7932 O O . ALA B 1 302 ? -23.234 -16.062 8.203 1 94.69 302 ALA B O 1
ATOM 7933 N N . ILE B 1 303 ? -23.406 -18.219 8.57 1 91 303 ILE B N 1
ATOM 7934 C CA . ILE B 1 303 ? -23.141 -18.125 10.008 1 91 303 ILE B CA 1
ATOM 7935 C C . ILE B 1 303 ? -21.719 -17.641 10.234 1 91 303 ILE B C 1
ATOM 7937 O O . ILE B 1 303 ? -21.484 -16.703 11.008 1 91 303 ILE B O 1
ATOM 7941 N N . PHE B 1 304 ? -20.844 -18.234 9.531 1 87.19 304 PHE B N 1
ATOM 7942 C CA . PHE B 1 304 ? -19.438 -17.875 9.742 1 87.19 304 PHE B CA 1
ATOM 7943 C C . PHE B 1 304 ? -19.141 -16.5 9.18 1 87.19 304 PHE B C 1
ATOM 7945 O O . PHE B 1 304 ? -18.297 -15.773 9.711 1 87.19 304 PHE B O 1
ATOM 7952 N N . SER B 1 305 ? -19.781 -16.172 8.117 1 89.88 305 SER B N 1
ATOM 7953 C CA . SER B 1 305 ? -19.609 -14.82 7.582 1 89.88 305 SER B CA 1
ATOM 7954 C C . SER B 1 305 ? -20.156 -13.773 8.539 1 89.88 305 SER B C 1
ATOM 7956 O O . SER B 1 305 ? -19.656 -12.641 8.586 1 89.88 305 SER B O 1
ATOM 7958 N N . ALA B 1 306 ? -21.188 -14.125 9.305 1 87.69 306 ALA B N 1
ATOM 7959 C CA . ALA B 1 306 ? -21.75 -13.234 10.312 1 87.69 306 ALA B CA 1
ATOM 7960 C C . ALA B 1 306 ? -20.766 -12.977 11.445 1 87.69 306 ALA B C 1
ATOM 7962 O O . ALA B 1 306 ? -20.781 -11.922 12.07 1 87.69 306 ALA B O 1
ATOM 7963 N N . LEU B 1 307 ? -19.922 -13.93 11.633 1 78.94 307 LEU B N 1
ATOM 7964 C CA . LEU B 1 307 ? -18.969 -13.812 12.727 1 78.94 307 LEU B CA 1
ATOM 7965 C C . LEU B 1 307 ? -17.656 -13.227 12.234 1 78.94 307 LEU B C 1
ATOM 7967 O O . LEU B 1 307 ? -17.016 -12.43 12.938 1 78.94 307 LEU B O 1
ATOM 7971 N N . LEU B 1 308 ? -17.312 -13.789 11.172 1 79 308 LEU B N 1
ATOM 7972 C CA . LEU B 1 308 ? -16.078 -13.297 10.57 1 79 308 LEU B CA 1
ATOM 7973 C C . LEU B 1 308 ? -16.375 -12.359 9.406 1 79 308 LEU B C 1
ATOM 7975 O O . LEU B 1 308 ? -17.391 -11.68 9.398 1 79 308 LEU B O 1
ATOM 7979 N N . ASP B 1 309 ? -15.773 -12.156 8.398 1 79.25 309 ASP B N 1
ATOM 7980 C CA . ASP B 1 309 ? -16 -11.375 7.184 1 79.25 309 ASP B CA 1
ATOM 7981 C C . ASP B 1 309 ? -16.219 -12.289 5.98 1 79.25 309 ASP B C 1
ATOM 7983 O O . ASP B 1 309 ? -15.867 -13.477 6.023 1 79.25 309 ASP B O 1
ATOM 7987 N N . ASN B 1 310 ? -16.969 -11.844 5.086 1 87.75 310 ASN B N 1
ATOM 7988 C CA . ASN B 1 310 ? -17.344 -12.641 3.918 1 87.75 310 ASN B CA 1
ATOM 7989 C C . ASN B 1 310 ? -16.125 -13.055 3.107 1 87.75 310 ASN B C 1
ATOM 7991 O O . ASN B 1 310 ? -16.094 -14.148 2.541 1 87.75 310 ASN B O 1
ATOM 7995 N N . VAL B 1 311 ? -15.086 -12.297 3.102 1 87.88 311 VAL B N 1
ATOM 7996 C CA . VAL B 1 311 ? -13.875 -12.633 2.363 1 87.88 311 VAL B CA 1
ATOM 7997 C C . VAL B 1 311 ? -13.195 -13.844 3.008 1 87.88 311 VAL B C 1
ATOM 7999 O O . VAL B 1 311 ? -12.836 -14.797 2.318 1 87.88 311 VAL B O 1
ATOM 8002 N N . THR B 1 312 ? -13.07 -13.773 4.285 1 86.75 312 THR B N 1
ATOM 8003 C CA . THR B 1 312 ? -12.453 -14.875 5.016 1 86.75 312 THR B CA 1
ATOM 8004 C C . THR B 1 312 ? -13.219 -16.172 4.797 1 86.75 312 THR B C 1
ATOM 8006 O O . THR B 1 312 ? -12.625 -17.219 4.562 1 86.75 312 THR B O 1
ATOM 8009 N N . MET B 1 313 ? -14.445 -16.062 4.82 1 88.81 313 MET B N 1
ATOM 8010 C CA . MET B 1 313 ? -15.281 -17.25 4.711 1 88.81 313 MET B CA 1
ATOM 8011 C C . MET B 1 313 ? -15.172 -17.875 3.322 1 88.81 313 MET B C 1
ATOM 8013 O O . MET B 1 313 ? -15.102 -19.094 3.186 1 88.81 313 MET B O 1
ATOM 8017 N N . VAL B 1 314 ? -15.188 -17.109 2.346 1 91.88 314 VAL B N 1
ATOM 8018 C CA . VAL B 1 314 ? -15.102 -17.625 0.983 1 91.88 314 VAL B CA 1
ATOM 8019 C C . VAL B 1 314 ? -13.75 -18.281 0.764 1 91.88 314 VAL B C 1
ATOM 8021 O O . VAL B 1 314 ? -13.656 -19.328 0.114 1 91.88 314 VAL B O 1
ATOM 8024 N N . LEU B 1 315 ? -12.703 -17.703 1.308 1 90.94 315 LEU B N 1
ATOM 8025 C CA . LEU B 1 315 ? -11.367 -18.266 1.166 1 90.94 315 LEU B CA 1
ATOM 8026 C C . LEU B 1 315 ? -11.258 -19.609 1.877 1 90.94 315 LEU B C 1
ATOM 8028 O O . LEU B 1 315 ? -10.602 -20.531 1.385 1 90.94 315 LEU B O 1
ATOM 8032 N N . LEU B 1 316 ? -11.992 -19.734 2.982 1 89.5 316 LEU B N 1
ATOM 8033 C CA . LEU B 1 316 ? -11.945 -20.969 3.754 1 89.5 316 LEU B CA 1
ATOM 8034 C C . LEU B 1 316 ? -12.836 -22.031 3.129 1 89.5 316 LEU B C 1
ATOM 8036 O O . LEU B 1 316 ? -12.484 -23.219 3.104 1 89.5 316 LEU B O 1
ATOM 8040 N N . MET B 1 317 ? -13.922 -21.609 2.58 1 93.44 317 MET B N 1
ATOM 8041 C CA . MET B 1 317 ? -14.906 -22.547 2.029 1 93.44 317 MET B CA 1
ATOM 8042 C C . MET B 1 317 ? -14.484 -23.016 0.641 1 93.44 317 MET B C 1
ATOM 8044 O O . MET B 1 317 ? -14.891 -24.094 0.2 1 93.44 317 MET B O 1
ATOM 8048 N N . GLY B 1 318 ? -13.648 -22.25 -0.021 1 92.38 318 GLY B N 1
ATOM 8049 C CA . GLY B 1 318 ? -13.219 -22.594 -1.367 1 92.38 318 GLY B CA 1
ATOM 8050 C C . GLY B 1 318 ? -12.641 -23.984 -1.47 1 92.38 318 GLY B C 1
ATOM 8051 O O . GLY B 1 318 ? -13.203 -24.859 -2.141 1 92.38 318 GLY B O 1
ATOM 8052 N N . PRO B 1 319 ? -11.586 -24.25 -0.741 1 89.75 319 PRO B N 1
ATOM 8053 C CA . PRO B 1 319 ? -10.969 -25.562 -0.798 1 89.75 319 PRO B CA 1
ATOM 8054 C C . PRO B 1 319 ? -11.922 -26.688 -0.366 1 89.75 319 PRO B C 1
ATOM 8056 O O . PRO B 1 319 ? -11.867 -27.797 -0.908 1 89.75 319 PRO B O 1
ATOM 8059 N N . ILE B 1 320 ? -12.805 -26.422 0.545 1 93.25 320 ILE B N 1
ATOM 8060 C CA . ILE B 1 320 ? -13.781 -27.406 1.005 1 93.25 320 ILE B CA 1
ATOM 8061 C C . ILE B 1 320 ? -14.734 -27.75 -0.133 1 93.25 320 ILE B C 1
ATOM 8063 O O . ILE B 1 320 ? -14.984 -28.938 -0.405 1 93.25 320 ILE B O 1
ATOM 8067 N N . ILE B 1 321 ? -15.18 -26.781 -0.794 1 93.75 321 ILE B N 1
ATOM 8068 C CA . ILE B 1 321 ? -16.125 -26.938 -1.892 1 93.75 321 ILE B CA 1
ATOM 8069 C C . ILE B 1 321 ? -15.461 -27.688 -3.041 1 93.75 321 ILE B C 1
ATOM 8071 O O . ILE B 1 321 ? -16.062 -28.594 -3.631 1 93.75 321 ILE B O 1
ATOM 8075 N N . PHE B 1 322 ? -14.227 -27.375 -3.324 1 88.44 322 PHE B N 1
ATOM 8076 C CA . PHE B 1 322 ? -13.516 -28.031 -4.418 1 88.44 322 PHE B CA 1
ATOM 8077 C C . PHE B 1 322 ? -13.359 -29.516 -4.148 1 88.44 322 PHE B C 1
ATOM 8079 O O . PHE B 1 322 ? -13.578 -30.344 -5.039 1 88.44 322 PHE B O 1
ATOM 8086 N N . ARG B 1 323 ? -13.047 -29.891 -2.957 1 86.56 323 ARG B N 1
ATOM 8087 C CA . ARG B 1 323 ? -12.859 -31.281 -2.588 1 86.56 323 ARG B CA 1
ATOM 8088 C C . ARG B 1 323 ? -14.18 -32.062 -2.67 1 86.56 323 ARG B C 1
ATOM 8090 O O . ARG B 1 323 ? -14.219 -33.156 -3.191 1 86.56 323 ARG B O 1
ATOM 8097 N N . LEU B 1 324 ? -15.188 -31.469 -2.215 1 89.44 324 LEU B N 1
ATOM 8098 C CA . LEU B 1 324 ? -16.484 -32.125 -2.197 1 89.44 324 LEU B CA 1
ATOM 8099 C C . LEU B 1 324 ? -17.047 -32.25 -3.609 1 89.44 324 LEU B C 1
ATOM 8101 O O . LEU B 1 324 ? -17.5 -33.344 -3.998 1 89.44 324 LEU B O 1
ATOM 8105 N N . CYS B 1 325 ? -17 -31.172 -4.324 1 85.94 325 CYS B N 1
ATOM 8106 C CA . CYS B 1 325 ? -17.578 -31.172 -5.664 1 85.94 325 CYS B CA 1
ATOM 8107 C C . CYS B 1 325 ? -16.781 -32.094 -6.594 1 85.94 325 CYS B C 1
ATOM 8109 O O . CYS B 1 325 ? -17.359 -32.719 -7.492 1 85.94 325 CYS B O 1
ATOM 8111 N N . HIS B 1 326 ? -15.547 -32.156 -6.332 1 80.19 326 HIS B N 1
ATOM 8112 C CA . HIS B 1 326 ? -14.727 -33.062 -7.133 1 80.19 326 HIS B CA 1
ATOM 8113 C C . HIS B 1 326 ? -15.109 -34.5 -6.895 1 80.19 326 HIS B C 1
ATOM 8115 O O . HIS B 1 326 ? -15.219 -35.281 -7.844 1 80.19 326 HIS B O 1
ATOM 8121 N N . LYS B 1 327 ? -15.32 -34.844 -5.738 1 80.19 327 LYS B N 1
ATOM 8122 C CA . LYS B 1 327 ? -15.625 -36.219 -5.383 1 80.19 327 LYS B CA 1
ATOM 8123 C C . LYS B 1 327 ? -17.062 -36.594 -5.754 1 80.19 327 LYS B C 1
ATOM 8125 O O . LYS B 1 327 ? -17.344 -37.719 -6.141 1 80.19 327 LYS B O 1
ATOM 8130 N N . LEU B 1 328 ? -17.969 -35.656 -5.699 1 82.75 328 LEU B N 1
ATOM 8131 C CA . LEU B 1 328 ? -19.391 -35.906 -5.938 1 82.75 328 LEU B CA 1
ATOM 8132 C C . LEU B 1 328 ? -19.766 -35.562 -7.375 1 82.75 328 LEU B C 1
ATOM 8134 O O . LEU B 1 328 ? -20.906 -35.781 -7.797 1 82.75 328 LEU B O 1
ATOM 8138 N N . ALA B 1 329 ? -18.859 -34.969 -8.125 1 79.44 329 ALA B N 1
ATOM 8139 C CA . ALA B 1 329 ? -19.062 -34.562 -9.516 1 79.44 329 ALA B CA 1
ATOM 8140 C C . ALA B 1 329 ? -20.219 -33.562 -9.633 1 79.44 329 ALA B C 1
ATOM 8142 O O . ALA B 1 329 ? -21.109 -33.75 -10.461 1 79.44 329 ALA B O 1
ATOM 8143 N N . LEU B 1 330 ? -20.297 -32.688 -8.75 1 82.75 330 LEU B N 1
ATOM 8144 C CA . LEU B 1 330 ? -21.25 -31.594 -8.789 1 82.75 330 LEU B CA 1
ATOM 8145 C C . LEU B 1 330 ? -20.688 -30.406 -9.539 1 82.75 330 LEU B C 1
ATOM 8147 O O . LEU B 1 330 ? -19.484 -30.297 -9.742 1 82.75 330 LEU B O 1
ATOM 8151 N N . CYS B 1 331 ? -21.609 -29.562 -9.984 1 84.12 331 CYS B N 1
ATOM 8152 C CA . CYS B 1 331 ? -21.172 -28.328 -10.625 1 84.12 331 CYS B CA 1
ATOM 8153 C C . CYS B 1 331 ? -20.578 -27.359 -9.602 1 84.12 331 CYS B C 1
ATOM 8155 O O . CYS B 1 331 ? -21.312 -26.688 -8.875 1 84.12 331 CYS B O 1
ATOM 8157 N N . THR B 1 332 ? -19.297 -27.25 -9.617 1 86.69 332 THR B N 1
ATOM 8158 C CA . THR B 1 332 ? -18.547 -26.5 -8.617 1 86.69 332 THR B CA 1
ATOM 8159 C C . THR B 1 332 ? -18.906 -25.016 -8.688 1 86.69 332 THR B C 1
ATOM 8161 O O . THR B 1 332 ? -19 -24.344 -7.656 1 86.69 332 THR B O 1
ATOM 8164 N N . THR B 1 333 ? -19.109 -24.453 -9.883 1 87.12 333 THR B N 1
ATOM 8165 C CA . THR B 1 333 ? -19.375 -23.047 -10.078 1 87.12 333 THR B CA 1
ATOM 8166 C C . THR B 1 333 ? -20.672 -22.641 -9.391 1 87.12 333 THR B C 1
ATOM 8168 O O . THR B 1 333 ? -20.734 -21.609 -8.719 1 87.12 333 THR B O 1
ATOM 8171 N N . ILE B 1 334 ? -21.625 -23.484 -9.484 1 87.31 334 ILE B N 1
ATOM 8172 C CA . ILE B 1 334 ? -22.938 -23.188 -8.922 1 87.31 334 ILE B CA 1
ATOM 8173 C C . ILE B 1 334 ? -22.875 -23.266 -7.395 1 87.31 334 ILE B C 1
ATOM 8175 O O . ILE B 1 334 ? -23.453 -22.422 -6.703 1 87.31 334 ILE B O 1
ATOM 8179 N N . VAL B 1 335 ? -22.219 -24.25 -6.914 1 91.19 335 VAL B N 1
ATOM 8180 C CA . VAL B 1 335 ? -22.094 -24.406 -5.469 1 91.19 335 VAL B CA 1
ATOM 8181 C C . VAL B 1 335 ? -21.312 -23.234 -4.883 1 91.19 335 VAL B C 1
ATOM 8183 O O . VAL B 1 335 ? -21.703 -22.672 -3.865 1 91.19 335 VAL B O 1
ATOM 8186 N N . LEU B 1 336 ? -20.266 -22.891 -5.559 1 92.62 336 LEU B N 1
ATOM 8187 C CA . LEU B 1 336 ? -19.422 -21.781 -5.098 1 92.62 336 LEU B CA 1
ATOM 8188 C C . LEU B 1 336 ? -20.203 -20.469 -5.125 1 92.62 336 LEU B C 1
ATOM 8190 O O . LEU B 1 336 ? -20.109 -19.672 -4.191 1 92.62 336 LEU B O 1
ATOM 8194 N N . MET B 1 337 ? -20.969 -20.234 -6.156 1 92.62 337 MET B N 1
ATOM 8195 C CA . MET B 1 337 ? -21.781 -19.031 -6.25 1 92.62 337 MET B CA 1
ATOM 8196 C C . MET B 1 337 ? -22.828 -18.984 -5.137 1 92.62 337 MET B C 1
ATOM 8198 O O . MET B 1 337 ? -23.031 -17.938 -4.508 1 92.62 337 MET B O 1
ATOM 8202 N N . SER B 1 338 ? -23.422 -20.109 -4.891 1 93.5 338 SER B N 1
ATOM 8203 C CA . SER B 1 338 ? -24.453 -20.188 -3.861 1 93.5 338 SER B CA 1
ATOM 8204 C C . SER B 1 338 ? -23.875 -19.891 -2.48 1 93.5 338 SER B C 1
ATOM 8206 O O . SER B 1 338 ? -24.453 -19.125 -1.712 1 93.5 338 SER B O 1
ATOM 8208 N N . VAL B 1 339 ? -22.781 -20.469 -2.232 1 95.12 339 VAL B N 1
ATOM 8209 C CA . VAL B 1 339 ? -22.141 -20.297 -0.936 1 95.12 339 VAL B CA 1
ATOM 8210 C C . VAL B 1 339 ? -21.703 -18.844 -0.771 1 95.12 339 VAL B C 1
ATOM 8212 O O . VAL B 1 339 ? -21.859 -18.266 0.303 1 95.12 339 VAL B O 1
ATOM 8215 N N . THR B 1 340 ? -21.172 -18.25 -1.792 1 94.56 340 THR B N 1
ATOM 8216 C CA . THR B 1 340 ? -20.734 -16.859 -1.738 1 94.56 340 THR B CA 1
ATOM 8217 C C . THR B 1 340 ? -21.922 -15.938 -1.513 1 94.56 340 THR B C 1
ATOM 8219 O O . THR B 1 340 ? -21.828 -14.969 -0.75 1 94.56 340 THR B O 1
ATOM 8222 N N . MET B 1 341 ? -23.016 -16.203 -2.156 1 95.25 341 MET B N 1
ATOM 8223 C CA . MET B 1 341 ? -24.219 -15.383 -1.999 1 95.25 341 MET B CA 1
ATOM 8224 C C . MET B 1 341 ? -24.766 -15.477 -0.575 1 95.25 341 MET B C 1
ATOM 8226 O O . MET B 1 341 ? -25.188 -14.469 0 1 95.25 341 MET B O 1
ATOM 8230 N N . PHE B 1 342 ? -24.719 -16.641 -0.03 1 96.44 342 PHE B N 1
ATOM 8231 C CA . PHE B 1 342 ? -25.172 -16.812 1.344 1 96.44 342 PHE B CA 1
ATOM 8232 C C . PHE B 1 342 ? -24.219 -16.156 2.322 1 96.44 342 PHE B C 1
ATOM 8234 O O . PHE B 1 342 ? -24.625 -15.641 3.363 1 96.44 342 PHE B O 1
ATOM 8241 N N . ALA B 1 343 ? -22.953 -16.219 2.016 1 94.06 343 ALA B N 1
ATOM 8242 C CA . ALA B 1 343 ? -21.984 -15.508 2.834 1 94.06 343 ALA B CA 1
ATOM 8243 C C . ALA B 1 343 ? -22.281 -14.016 2.869 1 94.06 343 ALA B C 1
ATOM 8245 O O . ALA B 1 343 ? -22.188 -13.383 3.924 1 94.06 343 ALA B O 1
ATOM 8246 N N . ASN B 1 344 ? -22.672 -13.453 1.76 1 92.06 344 ASN B N 1
ATOM 8247 C CA . ASN B 1 344 ? -23.031 -12.039 1.697 1 92.06 344 ASN B CA 1
ATOM 8248 C C . ASN B 1 344 ? -24.281 -11.734 2.52 1 92.06 344 ASN B C 1
ATOM 8250 O O . ASN B 1 344 ? -24.375 -10.68 3.141 1 92.06 344 ASN B O 1
ATOM 8254 N N . ILE B 1 345 ? -25.203 -12.664 2.484 1 94.31 345 ILE B N 1
ATOM 8255 C CA . ILE B 1 345 ? -26.453 -12.484 3.238 1 94.31 345 ILE B CA 1
ATOM 8256 C C . ILE B 1 345 ? -26.141 -12.508 4.734 1 94.31 345 ILE B C 1
ATOM 8258 O O . ILE B 1 345 ? -26.625 -11.656 5.48 1 94.31 345 ILE B O 1
ATOM 8262 N N . GLY B 1 346 ? -25.312 -13.414 5.16 1 91.62 346 GLY B N 1
ATOM 8263 C CA . GLY B 1 346 ? -24.953 -13.508 6.566 1 91.62 346 GLY B CA 1
ATOM 8264 C C . GLY B 1 346 ? -24.109 -12.352 7.043 1 91.62 346 GLY B C 1
ATOM 8265 O O . GLY B 1 346 ? -24.141 -11.992 8.219 1 91.62 346 GLY B O 1
ATOM 8266 N N . ASN B 1 347 ? -23.406 -11.758 6.164 1 88.31 347 ASN B N 1
ATOM 8267 C CA . ASN B 1 347 ? -22.453 -10.703 6.504 1 88.31 347 ASN B CA 1
ATOM 8268 C C . ASN B 1 347 ? -23.156 -9.461 7.039 1 88.31 347 ASN B C 1
ATOM 8270 O O . ASN B 1 347 ? -22.531 -8.602 7.656 1 88.31 347 ASN B O 1
ATOM 8274 N N . VAL B 1 348 ? -24.422 -9.352 6.82 1 88.19 348 VAL B N 1
ATOM 8275 C CA . VAL B 1 348 ? -25.203 -8.234 7.336 1 88.19 348 VAL B CA 1
ATOM 8276 C C . VAL B 1 348 ? -25.062 -8.164 8.852 1 88.19 348 VAL B C 1
ATOM 8278 O O . VAL B 1 348 ? -25.094 -7.074 9.438 1 88.19 348 VAL B O 1
ATOM 8281 N N . LEU B 1 349 ? -24.828 -9.305 9.422 1 87.12 349 LEU B N 1
ATOM 8282 C CA . LEU B 1 349 ? -24.797 -9.406 10.875 1 87.12 349 LEU B CA 1
ATOM 8283 C C . LEU B 1 349 ? -23.359 -9.281 11.398 1 87.12 349 LEU B C 1
ATOM 8285 O O . LEU B 1 349 ? -23.141 -9.281 12.609 1 87.12 349 LEU B O 1
ATOM 8289 N N . SER B 1 350 ? -22.391 -9.133 10.508 1 77.81 350 SER B N 1
ATOM 8290 C CA . SER B 1 350 ? -20.984 -9.125 10.914 1 77.81 350 SER B CA 1
ATOM 8291 C C . SER B 1 350 ? -20.625 -7.832 11.633 1 77.81 350 SER B C 1
ATOM 8293 O O . SER B 1 350 ? -21.047 -6.75 11.227 1 77.81 350 SER B O 1
ATOM 8295 N N . PRO B 1 351 ? -19.859 -8.008 12.648 1 64.31 351 PRO B N 1
ATOM 8296 C CA . PRO B 1 351 ? -19.359 -6.805 13.32 1 64.31 351 PRO B CA 1
ATOM 8297 C C . PRO B 1 351 ? -18.469 -5.945 12.414 1 64.31 351 PRO B C 1
ATOM 8299 O O . PRO B 1 351 ? -18.438 -4.723 12.562 1 64.31 351 PRO B O 1
ATOM 8302 N N . LEU B 1 352 ? -17.75 -6.598 11.539 1 57.41 352 LEU B N 1
ATOM 8303 C CA . LEU B 1 352 ? -16.859 -5.879 10.633 1 57.41 352 LEU B CA 1
ATOM 8304 C C . LEU B 1 352 ? -17.656 -5 9.672 1 57.41 352 LEU B C 1
ATOM 8306 O O . LEU B 1 352 ? -17.203 -3.924 9.281 1 57.41 352 LEU B O 1
ATOM 8310 N N . ASN B 1 353 ? -18.688 -5.602 9.32 1 56.03 353 ASN B N 1
ATOM 8311 C CA . ASN B 1 353 ? -19.594 -4.789 8.523 1 56.03 353 ASN B CA 1
ATOM 8312 C C . ASN B 1 353 ? -20.078 -3.566 9.305 1 56.03 353 ASN B C 1
ATOM 8314 O O . ASN B 1 353 ? -20.219 -2.482 8.734 1 56.03 353 ASN B O 1
ATOM 8318 N N . LYS B 1 354 ? -20.141 -3.896 10.531 1 48.25 354 LYS B N 1
ATOM 8319 C CA . LYS B 1 354 ? -20.531 -2.797 11.414 1 48.25 354 LYS B CA 1
ATOM 8320 C C . LYS B 1 354 ? -19.453 -1.714 11.438 1 48.25 354 LYS B C 1
ATOM 8322 O O . LYS B 1 354 ? -19.766 -0.522 11.383 1 48.25 354 LYS B O 1
ATOM 8327 N N . HIS B 1 355 ? -18.25 -2.205 11.445 1 54.12 355 HIS B N 1
ATOM 8328 C CA . HIS B 1 355 ? -17.156 -1.252 11.5 1 54.12 355 HIS B CA 1
ATOM 8329 C C . HIS B 1 355 ? -17.141 -0.354 10.266 1 54.12 355 HIS B C 1
ATOM 8331 O O . HIS B 1 355 ? -16.828 0.837 10.367 1 54.12 355 HIS B O 1
ATOM 8337 N N . SER B 1 356 ? -17.547 -0.94 9.242 1 55.09 356 SER B N 1
ATOM 8338 C CA . SER B 1 356 ? -17.625 -0.125 8.031 1 55.09 356 SER B CA 1
ATOM 8339 C C . SER B 1 356 ? -18.797 0.847 8.102 1 55.09 356 SER B C 1
ATOM 8341 O O . SER B 1 356 ? -18.75 1.929 7.512 1 55.09 356 SER B O 1
ATOM 8343 N N . ILE B 1 357 ? -19.781 0.362 8.875 1 46.69 357 ILE B N 1
ATOM 8344 C CA . ILE B 1 357 ? -20.984 1.178 9.016 1 46.69 357 ILE B CA 1
ATOM 8345 C C . ILE B 1 357 ? -20.828 2.125 10.203 1 46.69 357 ILE B C 1
ATOM 8347 O O . ILE B 1 357 ? -21.234 3.285 10.141 1 46.69 357 ILE B O 1
ATOM 8351 N N . LEU B 1 358 ? -20.016 1.521 11.227 1 47.94 358 LEU B N 1
ATOM 8352 C CA . LEU B 1 358 ? -20.016 2.25 12.492 1 47.94 358 LEU B CA 1
ATOM 8353 C C . LEU B 1 358 ? -18.719 3.029 12.664 1 47.94 358 LEU B C 1
ATOM 8355 O O . LEU B 1 358 ? -18.547 3.742 13.656 1 47.94 358 LEU B O 1
ATOM 8359 N N . LYS B 1 359 ? -17.609 2.717 11.898 1 48.69 359 LYS B N 1
ATOM 8360 C CA . LYS B 1 359 ? -16.312 3.309 12.148 1 48.69 359 LYS B CA 1
ATOM 8361 C C . LYS B 1 359 ? -16.438 4.781 12.523 1 48.69 359 LYS B C 1
ATOM 8363 O O . LYS B 1 359 ? -15.523 5.352 13.133 1 48.69 359 LYS B O 1
ATOM 8368 N N . PHE B 1 360 ? -16.953 5.551 11.625 1 43.09 360 PHE B N 1
ATOM 8369 C CA . PHE B 1 360 ? -16.656 6.973 11.758 1 43.09 360 PHE B CA 1
ATOM 8370 C C . PHE B 1 360 ? -17.109 7.492 13.117 1 43.09 360 PHE B C 1
ATOM 8372 O O . PHE B 1 360 ? -17.781 6.785 13.859 1 43.09 360 PHE B O 1
ATOM 8379 N N . ASP B 1 361 ? -16.984 8.891 13.164 1 43.91 361 ASP B N 1
ATOM 8380 C CA . ASP B 1 361 ? -17.406 9.984 14.039 1 43.91 361 ASP B CA 1
ATOM 8381 C C . ASP B 1 361 ? -18.844 9.781 14.508 1 43.91 361 ASP B C 1
ATOM 8383 O O . ASP B 1 361 ? -19.469 10.711 15.031 1 43.91 361 ASP B O 1
ATOM 8387 N N . ILE B 1 362 ? -19.391 8.703 14.094 1 49.22 362 ILE B N 1
ATOM 8388 C CA . ILE B 1 362 ? -20.812 8.453 14.234 1 49.22 362 ILE B CA 1
ATOM 8389 C C . ILE B 1 362 ? -21.125 7.965 15.641 1 49.22 362 ILE B C 1
ATOM 8391 O O . ILE B 1 362 ? -22.297 7.789 16 1 49.22 362 ILE B O 1
ATOM 8395 N N . ASP B 1 363 ? -20.094 7.879 16.406 1 53.69 363 ASP B N 1
ATOM 8396 C CA . ASP B 1 363 ? -20.234 7.285 17.734 1 53.69 363 ASP B CA 1
ATOM 8397 C C . ASP B 1 363 ? -21.234 8.055 18.578 1 53.69 363 ASP B C 1
ATOM 8399 O O . ASP B 1 363 ? -22.078 7.457 19.25 1 53.69 363 ASP B O 1
ATOM 8403 N N . PRO B 1 364 ? -21.188 9.344 18.344 1 56.38 364 PRO B N 1
ATOM 8404 C CA . PRO B 1 364 ? -22.094 9.984 19.297 1 56.38 364 PRO B CA 1
ATOM 8405 C C . PRO B 1 364 ? -23.578 9.75 18.969 1 56.38 364 PRO B C 1
ATOM 8407 O O . PRO B 1 364 ? -24.406 9.672 19.875 1 56.38 364 PRO B O 1
ATOM 8410 N N . ALA B 1 365 ? -23.859 9.578 17.672 1 59.62 365 ALA B N 1
ATOM 8411 C CA . ALA B 1 365 ? -25.25 9.359 17.297 1 59.62 365 ALA B CA 1
ATOM 8412 C C . ALA B 1 365 ? -25.734 7.977 17.75 1 59.62 365 ALA B C 1
ATOM 8414 O O . ALA B 1 365 ? -26.875 7.812 18.156 1 59.62 365 ALA B O 1
ATOM 8415 N N . PHE B 1 366 ? -24.812 7.07 17.688 1 65.69 366 PHE B N 1
ATOM 8416 C CA . PHE B 1 366 ? -25.141 5.707 18.094 1 65.69 366 PHE B CA 1
ATOM 8417 C C . PHE B 1 366 ? -25.344 5.613 19.594 1 65.69 366 PHE B C 1
ATOM 8419 O O . PHE B 1 366 ? -26.234 4.902 20.062 1 65.69 366 PHE B O 1
ATOM 8426 N N . LYS B 1 367 ? -24.469 6.418 20.188 1 63.66 367 LYS B N 1
ATOM 8427 C CA . LYS B 1 367 ? -24.578 6.422 21.641 1 63.66 367 LYS B CA 1
ATOM 8428 C C . LYS B 1 367 ? -25.859 7.137 22.094 1 63.66 367 LYS B C 1
ATOM 8430 O O . LYS B 1 367 ? -26.516 6.703 23.031 1 63.66 367 LYS B O 1
ATOM 8435 N N . ALA B 1 368 ? -26.141 8.164 21.344 1 63.03 368 ALA B N 1
ATOM 8436 C CA . ALA B 1 368 ? -27.344 8.922 21.688 1 63.03 368 ALA B CA 1
ATOM 8437 C C . ALA B 1 368 ? -28.594 8.078 21.5 1 63.03 368 ALA B C 1
ATOM 8439 O O . ALA B 1 368 ? -29.578 8.227 22.25 1 63.03 368 ALA B O 1
ATOM 8440 N N . GLN B 1 369 ? -28.531 7.129 20.594 1 71.75 369 GLN B N 1
ATOM 8441 C CA . GLN B 1 369 ? -29.703 6.316 20.297 1 71.75 369 GLN B CA 1
ATOM 8442 C C . GLN B 1 369 ? -29.578 4.926 20.922 1 71.75 369 GLN B C 1
ATOM 8444 O O . GLN B 1 369 ? -30.438 4.066 20.688 1 71.75 369 GLN B O 1
ATOM 8449 N N . HIS B 1 370 ? -28.5 4.711 21.719 1 70.56 370 HIS B N 1
ATOM 8450 C CA . HIS B 1 370 ? -28.25 3.457 22.422 1 70.56 370 HIS B CA 1
ATOM 8451 C C . HIS B 1 370 ? -28.219 2.277 21.453 1 70.56 370 HIS B C 1
ATOM 8453 O O . HIS B 1 370 ? -28.828 1.237 21.719 1 70.56 370 HIS B O 1
ATOM 8459 N N . ILE B 1 371 ? -27.859 2.512 20.344 1 75.62 371 ILE B N 1
ATOM 8460 C CA . ILE B 1 371 ? -27.719 1.418 19.391 1 75.62 371 ILE B CA 1
ATOM 8461 C C . ILE B 1 371 ? -26.453 0.633 19.672 1 75.62 371 ILE B C 1
ATOM 8463 O O . ILE B 1 371 ? -25.344 1.172 19.562 1 75.62 371 ILE B O 1
ATOM 8467 N N . THR B 1 372 ? -26.578 -0.522 20.219 1 74.5 372 THR B N 1
ATOM 8468 C CA . THR B 1 372 ? -25.469 -1.435 20.5 1 74.5 372 THR B CA 1
ATOM 8469 C C . THR B 1 372 ? -25.422 -2.543 19.438 1 74.5 372 THR B C 1
ATOM 8471 O O . THR B 1 372 ? -26.359 -2.711 18.656 1 74.5 372 THR B O 1
ATOM 8474 N N . TYR B 1 373 ? -24.359 -3.229 19.344 1 77.38 373 TYR B N 1
ATOM 8475 C CA . TYR B 1 373 ? -24.219 -4.34 18.422 1 77.38 373 TYR B CA 1
ATOM 8476 C C . TYR B 1 373 ? -25.281 -5.406 18.688 1 77.38 373 TYR B C 1
ATOM 8478 O O . TYR B 1 373 ? -25.812 -6.004 17.75 1 77.38 373 TYR B O 1
ATOM 8486 N N . GLY B 1 374 ? -25.5 -5.582 19.922 1 77.25 374 GLY B N 1
ATOM 8487 C CA . GLY B 1 374 ? -26.516 -6.562 20.281 1 77.25 374 GLY B CA 1
ATOM 8488 C C . GLY B 1 374 ? -27.891 -6.215 19.734 1 77.25 374 GLY B C 1
ATOM 8489 O O . GLY B 1 374 ? -28.594 -7.078 19.188 1 77.25 374 GLY B O 1
ATOM 8490 N N . ASN B 1 375 ? -28.297 -4.961 19.875 1 80.88 375 ASN B N 1
ATOM 8491 C CA . ASN B 1 375 ? -29.578 -4.523 19.328 1 80.88 375 ASN B CA 1
ATOM 8492 C C . ASN B 1 375 ? -29.594 -4.57 17.812 1 80.88 375 ASN B C 1
ATOM 8494 O O . ASN B 1 375 ? -30.625 -4.879 17.203 1 80.88 375 ASN B O 1
ATOM 8498 N N . TYR B 1 376 ? -28.516 -4.266 17.266 1 84 376 TYR B N 1
ATOM 8499 C CA . TYR B 1 376 ? -28.375 -4.312 15.812 1 84 376 TYR B CA 1
ATOM 8500 C C . TYR B 1 376 ? -28.594 -5.727 15.289 1 84 376 TYR B C 1
ATOM 8502 O O . TYR B 1 376 ? -29.391 -5.93 14.367 1 84 376 TYR B O 1
ATOM 8510 N N . VAL B 1 377 ? -27.938 -6.684 15.898 1 86.06 377 VAL B N 1
ATOM 8511 C CA . VAL B 1 377 ? -28.016 -8.07 15.445 1 86.06 377 VAL B CA 1
ATOM 8512 C C . VAL B 1 377 ? -29.406 -8.625 15.688 1 86.06 377 VAL B C 1
ATOM 8514 O O . VAL B 1 377 ? -29.953 -9.328 14.836 1 86.06 377 VAL B O 1
ATOM 8517 N N . LEU B 1 378 ? -30.031 -8.258 16.781 1 86.31 378 LEU B N 1
ATOM 8518 C CA . LEU B 1 378 ? -31.344 -8.797 17.125 1 86.31 378 LEU B CA 1
ATOM 8519 C C . LEU B 1 378 ? -32.406 -8.297 16.172 1 86.31 378 LEU B C 1
ATOM 8521 O O . LEU B 1 378 ? -33.344 -9.031 15.828 1 86.31 378 LEU B O 1
ATOM 8525 N N . HIS B 1 379 ? -32.25 -7.109 15.766 1 89 379 HIS B N 1
ATOM 8526 C CA . HIS B 1 379 ? -33.25 -6.531 14.867 1 89 379 HIS B CA 1
ATOM 8527 C C . HIS B 1 379 ? -33.062 -7.055 13.445 1 89 379 HIS B C 1
ATOM 8529 O O . HIS B 1 379 ? -34.031 -7.098 12.672 1 89 379 HIS B O 1
ATOM 8535 N N . LEU B 1 380 ? -31.875 -7.453 13.094 1 92.44 380 LEU B N 1
ATOM 8536 C CA . LEU B 1 380 ? -31.594 -7.809 11.703 1 92.44 380 LEU B CA 1
ATOM 8537 C C . LEU B 1 380 ? -31.719 -9.32 11.5 1 92.44 380 LEU B C 1
ATOM 8539 O O . LEU B 1 380 ? -31.906 -9.781 10.367 1 92.44 380 LEU B O 1
ATOM 8543 N N . ILE B 1 381 ? -31.625 -10.117 12.523 1 93.88 381 ILE B N 1
ATOM 8544 C CA . ILE B 1 381 ? -31.578 -11.57 12.438 1 93.88 381 ILE B CA 1
ATOM 8545 C C . ILE B 1 381 ? -32.844 -12.094 11.734 1 93.88 381 ILE B C 1
ATOM 8547 O O . ILE B 1 381 ? -32.75 -12.922 10.828 1 93.88 381 ILE B O 1
ATOM 8551 N N . PRO B 1 382 ? -34.031 -11.625 12.117 1 94.69 382 PRO B N 1
ATOM 8552 C CA . PRO B 1 382 ? -35.219 -12.172 11.453 1 94.69 382 PRO B CA 1
ATOM 8553 C C . PRO B 1 382 ? -35.219 -11.914 9.945 1 94.69 382 PRO B C 1
ATOM 8555 O O . PRO B 1 382 ? -35.594 -12.789 9.172 1 94.69 382 PRO B O 1
ATOM 8558 N N . GLY B 1 383 ? -34.844 -10.766 9.547 1 95.12 383 GLY B N 1
ATOM 8559 C CA . GLY B 1 383 ? -34.781 -10.469 8.125 1 95.12 383 GLY B CA 1
ATOM 8560 C C . GLY B 1 383 ? -33.75 -11.328 7.395 1 95.12 383 GLY B C 1
ATOM 8561 O O . GLY B 1 383 ? -33.969 -11.727 6.25 1 95.12 383 GLY B O 1
ATOM 8562 N N . VAL B 1 384 ? -32.656 -11.625 8.047 1 95.88 384 VAL B N 1
ATOM 8563 C CA . VAL B 1 384 ? -31.578 -12.438 7.449 1 95.88 384 VAL B CA 1
ATOM 8564 C C . VAL B 1 384 ? -32.062 -13.875 7.277 1 95.88 384 VAL B C 1
ATOM 8566 O O . VAL B 1 384 ? -31.875 -14.477 6.223 1 95.88 384 VAL B O 1
ATOM 8569 N N . ILE B 1 385 ? -32.75 -14.406 8.297 1 96.62 385 ILE B N 1
ATOM 8570 C CA . ILE B 1 385 ? -33.25 -15.781 8.242 1 96.62 385 ILE B CA 1
ATOM 8571 C C . ILE B 1 385 ? -34.281 -15.906 7.129 1 96.62 385 ILE B C 1
ATOM 8573 O O . ILE B 1 385 ? -34.25 -16.844 6.336 1 96.62 385 ILE B O 1
ATOM 8577 N N . LEU B 1 386 ? -35.156 -14.945 7.055 1 97 386 LEU B N 1
ATOM 8578 C CA . LEU B 1 386 ? -36.188 -14.961 6.004 1 97 386 LEU B CA 1
ATOM 8579 C C . LEU B 1 386 ? -35.531 -14.859 4.625 1 97 386 LEU B C 1
ATOM 8581 O O . LEU B 1 386 ? -35.969 -15.523 3.684 1 97 386 LEU B O 1
ATOM 8585 N N . SER B 1 387 ? -34.562 -14.047 4.543 1 97.12 387 SER B N 1
ATOM 8586 C CA . SER B 1 387 ? -33.875 -13.867 3.268 1 97.12 387 SER B CA 1
ATOM 8587 C C . SER B 1 387 ? -33.125 -15.133 2.863 1 97.12 387 SER B C 1
ATOM 8589 O O . SER B 1 387 ? -33.031 -15.445 1.677 1 97.12 387 SER B O 1
ATOM 8591 N N . MET B 1 388 ? -32.531 -15.812 3.836 1 97.06 388 MET B N 1
ATOM 8592 C CA . MET B 1 388 ? -31.828 -17.062 3.533 1 97.06 388 MET B CA 1
ATOM 8593 C C . MET B 1 388 ? -32.812 -18.109 2.982 1 97.06 388 MET B C 1
ATOM 8595 O O . MET B 1 388 ? -32.469 -18.828 2.039 1 97.06 388 MET B O 1
ATOM 8599 N N . VAL B 1 389 ? -33.969 -18.141 3.535 1 96.69 389 VAL B N 1
ATOM 8600 C CA . VAL B 1 389 ? -34.969 -19.094 3.1 1 96.69 389 VAL B CA 1
ATOM 8601 C C . VAL B 1 389 ? -35.406 -18.781 1.669 1 96.69 389 VAL B C 1
ATOM 8603 O O . VAL B 1 389 ? -35.469 -19.672 0.822 1 96.69 389 VAL B O 1
ATOM 8606 N N . VAL B 1 390 ? -35.656 -17.562 1.431 1 96.12 390 VAL B N 1
ATOM 8607 C CA . VAL B 1 390 ? -36.094 -17.156 0.106 1 96.12 390 VAL B CA 1
ATOM 8608 C C . VAL B 1 390 ? -34.969 -17.344 -0.909 1 96.12 390 VAL B C 1
ATOM 8610 O O . VAL B 1 390 ? -35.219 -17.766 -2.043 1 96.12 390 VAL B O 1
ATOM 8613 N N . ALA B 1 391 ? -33.781 -16.938 -0.526 1 96.44 391 ALA B N 1
ATOM 8614 C CA . ALA B 1 391 ? -32.625 -17.125 -1.41 1 96.44 391 ALA B CA 1
ATOM 8615 C C . ALA B 1 391 ? -32.438 -18.594 -1.784 1 96.44 391 ALA B C 1
ATOM 8617 O O . ALA B 1 391 ? -32.188 -18.906 -2.945 1 96.44 391 ALA B O 1
ATOM 8618 N N . TYR B 1 392 ? -32.562 -19.438 -0.793 1 95.12 392 TYR B N 1
ATOM 8619 C CA . TYR B 1 392 ? -32.406 -20.875 -1.06 1 95.12 392 TYR B CA 1
ATOM 8620 C C . TYR B 1 392 ? -33.531 -21.359 -1.986 1 95.12 392 TYR B C 1
ATOM 8622 O O . TYR B 1 392 ? -33.281 -22.203 -2.861 1 95.12 392 TYR B O 1
ATOM 8630 N N . ALA B 1 393 ? -34.75 -20.906 -1.796 1 93.94 393 ALA B N 1
ATOM 8631 C CA . ALA B 1 393 ? -35.875 -21.281 -2.643 1 93.94 393 ALA B CA 1
ATOM 8632 C C . ALA B 1 393 ? -35.625 -20.875 -4.094 1 93.94 393 ALA B C 1
ATOM 8634 O O . ALA B 1 393 ? -35.938 -21.641 -5.02 1 93.94 393 ALA B O 1
ATOM 8635 N N . VAL B 1 394 ? -35.094 -19.703 -4.23 1 92.75 394 VAL B N 1
ATOM 8636 C CA . VAL B 1 394 ? -34.812 -19.219 -5.578 1 92.75 394 VAL B CA 1
ATOM 8637 C C . VAL B 1 394 ? -33.719 -20.062 -6.211 1 92.75 394 VAL B C 1
ATOM 8639 O O . VAL B 1 394 ? -33.812 -20.453 -7.371 1 92.75 394 VAL B O 1
ATOM 8642 N N . LEU B 1 395 ? -32.656 -20.344 -5.453 1 91.5 395 LEU B N 1
ATOM 8643 C CA . LEU B 1 395 ? -31.562 -21.141 -5.961 1 91.5 395 LEU B CA 1
ATOM 8644 C C . LEU B 1 395 ? -32 -22.562 -6.285 1 91.5 395 LEU B C 1
ATOM 8646 O O . LEU B 1 395 ? -31.609 -23.125 -7.305 1 91.5 395 LEU B O 1
ATOM 8650 N N . TYR B 1 396 ? -32.812 -23.109 -5.426 1 89 396 TYR B N 1
ATOM 8651 C CA . TYR B 1 396 ? -33.344 -24.453 -5.652 1 89 396 TYR B CA 1
ATOM 8652 C C . TYR B 1 396 ? -34.188 -24.5 -6.922 1 89 396 TYR B C 1
ATOM 8654 O O . TYR B 1 396 ? -34.125 -25.453 -7.688 1 89 396 TYR B O 1
ATOM 8662 N N . GLY B 1 397 ? -35 -23.484 -7.152 1 85 397 GLY B N 1
ATOM 8663 C CA . GLY B 1 397 ? -35.812 -23.422 -8.352 1 85 397 GLY B CA 1
ATOM 8664 C C . GLY B 1 397 ? -35 -23.281 -9.625 1 85 397 GLY B C 1
ATOM 8665 O O . GLY B 1 397 ? -35.312 -23.922 -10.633 1 85 397 GLY B O 1
ATOM 8666 N N . PHE B 1 398 ? -33.938 -22.562 -9.633 1 78.62 398 PHE B N 1
ATOM 8667 C CA . PHE B 1 398 ? -33.125 -22.312 -10.812 1 78.62 398 PHE B CA 1
ATOM 8668 C C . PHE B 1 398 ? -32.219 -23.516 -11.102 1 78.62 398 PHE B C 1
ATOM 8670 O O . PHE B 1 398 ? -32.031 -23.891 -12.258 1 78.62 398 PHE B O 1
ATOM 8677 N N . PHE B 1 399 ? -31.609 -24.141 -10.062 1 75.81 399 PHE B N 1
ATOM 8678 C CA . PHE B 1 399 ? -30.453 -25.016 -10.273 1 75.81 399 PHE B CA 1
ATOM 8679 C C . PHE B 1 399 ? -30.859 -26.484 -10.164 1 75.81 399 PHE B C 1
ATOM 8681 O O . PHE B 1 399 ? -30.047 -27.375 -10.375 1 75.81 399 PHE B O 1
ATOM 8688 N N . GLN B 1 400 ? -32.094 -26.75 -9.859 1 72.75 400 GLN B N 1
ATOM 8689 C CA . GLN B 1 400 ? -32.469 -28.156 -9.742 1 72.75 400 GLN B CA 1
ATOM 8690 C C . GLN B 1 400 ? -32.062 -28.953 -10.984 1 72.75 400 GLN B C 1
ATOM 8692 O O . GLN B 1 400 ? -31.609 -30.094 -10.875 1 72.75 400 GLN B O 1
ATOM 8697 N N . LYS B 1 401 ? -31.953 -28.219 -12.055 1 69.5 401 LYS B N 1
ATOM 8698 C CA . LYS B 1 401 ? -31.609 -28.938 -13.281 1 69.5 401 LYS B CA 1
ATOM 8699 C C . LYS B 1 401 ? -30.125 -28.781 -13.609 1 69.5 401 LYS B C 1
ATOM 8701 O O . LYS B 1 401 ? -29.562 -29.609 -14.336 1 69.5 401 LYS B O 1
ATOM 8706 N N . TYR B 1 402 ? -29.5 -27.812 -13.023 1 73.5 402 TYR B N 1
ATOM 8707 C CA . TYR B 1 402 ? -28.156 -27.469 -13.477 1 73.5 402 TYR B CA 1
ATOM 8708 C C . TYR B 1 402 ? -27.109 -28.016 -12.508 1 73.5 402 TYR B C 1
ATOM 8710 O O . TYR B 1 402 ? -25.922 -28.062 -12.844 1 73.5 402 TYR B O 1
ATOM 8718 N N . LEU B 1 403 ? -27.469 -28.469 -11.391 1 75.44 403 LEU B N 1
ATOM 8719 C CA . LEU B 1 403 ? -26.5 -28.891 -10.383 1 75.44 403 LEU B CA 1
ATOM 8720 C C . LEU B 1 403 ? -25.719 -30.094 -10.867 1 75.44 403 LEU B C 1
ATOM 8722 O O . LEU B 1 403 ? -24.516 -30.234 -10.57 1 75.44 403 LEU B O 1
ATOM 8726 N N . TYR B 1 404 ? -26.375 -30.953 -11.75 1 68.62 404 TYR B N 1
ATOM 8727 C CA . TYR B 1 404 ? -25.734 -32.188 -12.195 1 68.62 404 TYR B CA 1
ATOM 8728 C C . TYR B 1 404 ? -25.188 -32.031 -13.609 1 68.62 404 TYR B C 1
ATOM 8730 O O . TYR B 1 404 ? -24.578 -32.938 -14.156 1 68.62 404 TYR B O 1
ATOM 8738 N N . ASN B 1 405 ? -25.453 -30.875 -14.234 1 60.62 405 ASN B N 1
ATOM 8739 C CA . ASN B 1 405 ? -24.953 -30.688 -15.594 1 60.62 405 ASN B CA 1
ATOM 8740 C C . ASN B 1 405 ? -23.5 -30.188 -15.594 1 60.62 405 ASN B C 1
ATOM 8742 O O . ASN B 1 405 ? -23.266 -29 -15.383 1 60.62 405 ASN B O 1
ATOM 8746 N N . THR B 1 406 ? -22.594 -31.078 -15.594 1 54.41 406 THR B N 1
ATOM 8747 C CA . THR B 1 406 ? -21.156 -30.812 -15.5 1 54.41 406 THR B CA 1
ATOM 8748 C C . THR B 1 406 ? -20.625 -30.234 -16.812 1 54.41 406 THR B C 1
ATOM 8750 O O . THR B 1 406 ? -19.484 -29.781 -16.875 1 54.41 406 THR B O 1
ATOM 8753 N N . SER B 1 407 ? -21.344 -30.344 -17.938 1 49.84 407 SER B N 1
ATOM 8754 C CA . SER B 1 407 ? -20.781 -30.031 -19.25 1 49.84 407 SER B CA 1
ATOM 8755 C C . SER B 1 407 ? -20.125 -28.656 -19.266 1 49.84 407 SER B C 1
ATOM 8757 O O . SER B 1 407 ? -19.141 -28.438 -19.984 1 49.84 407 SER B O 1
ATOM 8759 N N . LYS B 1 408 ? -20.625 -27.797 -18.672 1 49.97 408 LYS B N 1
ATOM 8760 C CA . LYS B 1 408 ? -20.094 -26.438 -18.781 1 49.97 408 LYS B CA 1
ATOM 8761 C C . LYS B 1 408 ? -18.734 -26.312 -18.094 1 49.97 408 LYS B C 1
ATOM 8763 O O . LYS B 1 408 ? -18.078 -25.281 -18.203 1 49.97 408 LYS B O 1
ATOM 8768 N N . VAL B 1 409 ? -18.344 -27.297 -17.422 1 48.28 409 VAL B N 1
ATOM 8769 C CA . VAL B 1 409 ? -17.016 -27.469 -16.828 1 48.28 409 VAL B CA 1
ATOM 8770 C C . VAL B 1 409 ? -15.969 -27.594 -17.938 1 48.28 409 VAL B C 1
ATOM 8772 O O . VAL B 1 409 ? -14.797 -27.266 -17.734 1 48.28 409 VAL B O 1
ATOM 8775 N N . PHE B 1 410 ? -16.391 -27.922 -19.203 1 44.28 410 PHE B N 1
ATOM 8776 C CA . PHE B 1 410 ? -15.586 -28.219 -20.375 1 44.28 410 PHE B CA 1
ATOM 8777 C C . PHE B 1 410 ? -14.828 -26.969 -20.828 1 44.28 410 PHE B C 1
ATOM 8779 O O . PHE B 1 410 ? -13.672 -27.062 -21.25 1 44.28 410 PHE B O 1
ATOM 8786 N N . GLY B 1 411 ? -15.5 -25.938 -20.906 1 45.69 411 GLY B N 1
ATOM 8787 C CA . GLY B 1 411 ? -14.82 -24.734 -21.375 1 45.69 411 GLY B CA 1
ATOM 8788 C C . GLY B 1 411 ? -13.633 -24.344 -20.531 1 45.69 411 GLY B C 1
ATOM 8789 O O . GLY B 1 411 ? -12.68 -23.734 -21.016 1 45.69 411 GLY B O 1
ATOM 8790 N N . SER B 1 412 ? -13.609 -24.984 -19.344 1 53.31 412 SER B N 1
ATOM 8791 C CA . SER B 1 412 ? -12.602 -24.578 -18.375 1 53.31 412 SER B CA 1
ATOM 8792 C C . SER B 1 412 ? -11.305 -25.359 -18.562 1 53.31 412 SER B C 1
ATOM 8794 O O . SER B 1 412 ? -10.219 -24.812 -18.406 1 53.31 412 SER B O 1
ATOM 8796 N N . ILE B 1 413 ? -11.5 -26.641 -19.109 1 56.19 413 ILE B N 1
ATOM 8797 C CA . ILE B 1 413 ? -10.305 -27.438 -19.312 1 56.19 413 ILE B CA 1
ATOM 8798 C C . ILE B 1 413 ? -9.453 -26.812 -20.422 1 56.19 413 ILE B C 1
ATOM 8800 O O . ILE B 1 413 ? -8.227 -26.75 -20.297 1 56.19 413 ILE B O 1
ATOM 8804 N N . SER B 1 414 ? -10.18 -26.422 -21.406 1 55.25 414 SER B N 1
ATOM 8805 C CA . SER B 1 414 ? -9.453 -25.828 -22.531 1 55.25 414 SER B CA 1
ATOM 8806 C C . SER B 1 414 ? -8.734 -24.547 -22.094 1 55.25 414 SER B C 1
ATOM 8808 O O . SER B 1 414 ? -7.594 -24.312 -22.484 1 55.25 414 SER B O 1
ATOM 8810 N N . SER B 1 415 ? -9.477 -23.859 -21.234 1 57.19 415 SER B N 1
ATOM 8811 C CA . SER B 1 415 ? -8.852 -22.609 -20.797 1 57.19 415 SER B CA 1
ATOM 8812 C C . SER B 1 415 ? -7.652 -22.891 -19.891 1 57.19 415 SER B C 1
ATOM 8814 O O . SER B 1 415 ? -6.629 -22.203 -20 1 57.19 415 SER B O 1
ATOM 8816 N N . LEU B 1 416 ? -7.82 -23.922 -19.141 1 60.19 416 LEU B N 1
ATOM 8817 C CA . LEU B 1 416 ? -6.719 -24.297 -18.25 1 60.19 416 LEU B CA 1
ATOM 8818 C C . LEU B 1 416 ? -5.547 -24.844 -19.062 1 60.19 416 LEU B C 1
ATOM 8820 O O . LEU B 1 416 ? -4.387 -24.609 -18.719 1 60.19 416 LEU B O 1
ATOM 8824 N N . GLN B 1 417 ? -5.918 -25.609 -20.141 1 59.12 417 GLN B N 1
ATOM 8825 C CA . GLN B 1 417 ? -4.867 -26.141 -21 1 59.12 417 GLN B CA 1
ATOM 8826 C C . GLN B 1 417 ? -4.113 -25.016 -21.703 1 59.12 417 GLN B C 1
ATOM 8828 O O . GLN B 1 417 ? -2.883 -25.047 -21.797 1 59.12 417 GLN B O 1
ATOM 8833 N N . VAL B 1 418 ? -4.914 -24.094 -22.172 1 57.72 418 VAL B N 1
ATOM 8834 C CA . VAL B 1 418 ? -4.301 -22.953 -22.844 1 57.72 418 VAL B CA 1
ATOM 8835 C C . VAL B 1 418 ? -3.416 -22.188 -21.859 1 57.72 418 VAL B C 1
ATOM 8837 O O . VAL B 1 418 ? -2.301 -21.781 -22.203 1 57.72 418 VAL B O 1
ATOM 8840 N N . ARG B 1 419 ? -3.941 -22.062 -20.734 1 58.94 419 ARG B N 1
ATOM 8841 C CA . ARG B 1 419 ? -3.174 -21.375 -19.688 1 58.94 419 ARG B CA 1
ATOM 8842 C C . ARG B 1 419 ? -1.918 -22.156 -19.328 1 58.94 419 ARG B C 1
ATOM 8844 O O . ARG B 1 419 ? -0.842 -21.578 -19.172 1 58.94 419 ARG B O 1
ATOM 8851 N N . ALA B 1 420 ? -2.146 -23.406 -19.203 1 58.28 420 ALA B N 1
ATOM 8852 C CA . ALA B 1 420 ? -1.025 -24.281 -18.891 1 58.28 420 ALA B CA 1
ATOM 8853 C C . ALA B 1 420 ? 0.037 -24.234 -19.984 1 58.28 420 ALA B C 1
ATOM 8855 O O . ALA B 1 420 ? 1.235 -24.203 -19.703 1 58.28 420 ALA B O 1
ATOM 8856 N N . ASP B 1 421 ? -0.449 -24.172 -21.188 1 57.34 421 ASP B N 1
ATOM 8857 C CA . ASP B 1 421 ? 0.466 -24.125 -22.328 1 57.34 421 ASP B CA 1
ATOM 8858 C C . ASP B 1 421 ? 1.21 -22.797 -22.391 1 57.34 421 ASP B C 1
ATOM 8860 O O . ASP B 1 421 ? 2.406 -22.766 -22.688 1 57.34 421 ASP B O 1
ATOM 8864 N N . LYS B 1 422 ? 0.469 -21.797 -22.094 1 55.84 422 LYS B N 1
ATOM 8865 C CA . LYS B 1 422 ? 1.078 -20.469 -22.125 1 55.84 422 LYS B CA 1
ATOM 8866 C C . LYS B 1 422 ? 2.074 -20.297 -20.984 1 55.84 422 LYS B C 1
ATOM 8868 O O . LYS B 1 422 ? 3.135 -19.703 -21.156 1 55.84 422 LYS B O 1
ATOM 8873 N N . LEU B 1 423 ? 1.535 -20.734 -19.859 1 53.06 423 LEU B N 1
ATOM 8874 C CA . LEU B 1 423 ? 2.438 -20.703 -18.719 1 53.06 423 LEU B CA 1
ATOM 8875 C C . LEU B 1 423 ? 3.689 -21.531 -18.984 1 53.06 423 LEU B C 1
ATOM 8877 O O . LEU B 1 423 ? 4.781 -21.172 -18.531 1 53.06 423 LEU B O 1
ATOM 8881 N N . LYS B 1 424 ? 3.477 -22.656 -19.641 1 50.97 424 LYS B N 1
ATOM 8882 C CA . LYS B 1 424 ? 4.602 -23.484 -20.047 1 50.97 424 LYS B CA 1
ATOM 8883 C C . LYS B 1 424 ? 5.586 -22.703 -20.906 1 50.97 424 LYS B C 1
ATOM 8885 O O . LYS B 1 424 ? 6.801 -22.844 -20.766 1 50.97 424 LYS B O 1
ATOM 8890 N N . LYS B 1 425 ? 4.984 -21.969 -21.766 1 46 425 LYS B N 1
ATOM 8891 C CA . LYS B 1 425 ? 5.812 -21.219 -22.703 1 46 425 LYS B CA 1
ATOM 8892 C C . LYS B 1 425 ? 6.609 -20.125 -21.969 1 46 425 LYS B C 1
ATOM 8894 O O . LYS B 1 425 ? 7.719 -19.781 -22.375 1 46 425 LYS B O 1
ATOM 8899 N N . VAL B 1 426 ? 5.75 -19.422 -21.234 1 43.19 426 VAL B N 1
ATOM 8900 C CA . VAL B 1 426 ? 6.449 -18.328 -20.578 1 43.19 426 VAL B CA 1
ATOM 8901 C C . VAL B 1 426 ? 7.312 -18.875 -19.438 1 43.19 426 VAL B C 1
ATOM 8903 O O . VAL B 1 426 ? 7.926 -18.109 -18.688 1 43.19 426 VAL B O 1
ATOM 8906 N N . GLY B 1 427 ? 7.559 -20.094 -19.625 1 41.25 427 GLY B N 1
ATOM 8907 C CA . GLY B 1 427 ? 8.461 -20.766 -18.703 1 41.25 427 GLY B CA 1
ATOM 8908 C C . GLY B 1 427 ? 7.871 -20.938 -17.312 1 41.25 427 GLY B C 1
ATOM 8909 O O . GLY B 1 427 ? 8.594 -21.234 -16.359 1 41.25 427 GLY B O 1
ATOM 8910 N N . ALA B 1 428 ? 6.68 -20.328 -17.203 1 38.97 428 ALA B N 1
ATOM 8911 C CA . ALA B 1 428 ? 6.004 -20.484 -15.914 1 38.97 428 ALA B CA 1
ATOM 8912 C C . ALA B 1 428 ? 5.238 -21.797 -15.844 1 38.97 428 ALA B C 1
ATOM 8914 O O . ALA B 1 428 ? 4.352 -22.047 -16.672 1 38.97 428 ALA B O 1
ATOM 8915 N N . HIS B 1 429 ? 5.844 -22.875 -15.898 1 35.53 429 HIS B N 1
ATOM 8916 C CA . HIS B 1 429 ? 5.168 -24.172 -15.938 1 35.53 429 HIS B CA 1
ATOM 8917 C C . HIS B 1 429 ? 3.926 -24.172 -15.055 1 35.53 429 HIS B C 1
ATOM 8919 O O . HIS B 1 429 ? 3.969 -23.688 -13.914 1 35.53 429 HIS B O 1
ATOM 8925 N N . LEU B 1 430 ? 2.814 -24 -15.594 1 42.44 430 LEU B N 1
ATOM 8926 C CA . LEU B 1 430 ? 1.551 -24.359 -14.961 1 42.44 430 LEU B CA 1
ATOM 8927 C C . LEU B 1 430 ? 1.735 -25.547 -14.023 1 42.44 430 LEU B C 1
ATOM 8929 O O . LEU B 1 430 ? 2.367 -26.547 -14.391 1 42.44 430 LEU B O 1
ATOM 8933 N N . SER B 1 431 ? 1.608 -25.359 -12.781 1 44.59 431 SER B N 1
ATOM 8934 C CA . SER B 1 431 ? 1.716 -26.266 -11.641 1 44.59 431 SER B CA 1
ATOM 8935 C C . SER B 1 431 ? 1.136 -27.641 -11.977 1 44.59 431 SER B C 1
ATOM 8937 O O . SER B 1 431 ? 0.258 -27.766 -12.836 1 44.59 431 SER B O 1
ATOM 8939 N N . GLN B 1 432 ? 2.08 -28.688 -12.047 1 44.66 432 GLN B N 1
ATOM 8940 C CA . GLN B 1 432 ? 1.537 -30.031 -11.953 1 44.66 432 GLN B CA 1
ATOM 8941 C C . GLN B 1 432 ? 0.13 -30.031 -11.367 1 44.66 432 GLN B C 1
ATOM 8943 O O . GLN B 1 432 ? -0.724 -30.812 -11.766 1 44.66 432 GLN B O 1
ATOM 8948 N N . TYR B 1 433 ? 0.03 -28.922 -10.672 1 46.81 433 TYR B N 1
ATOM 8949 C CA . TYR B 1 433 ? -1.304 -28.812 -10.086 1 46.81 433 TYR B CA 1
ATOM 8950 C C . TYR B 1 433 ? -2.352 -28.578 -11.164 1 46.81 433 TYR B C 1
ATOM 8952 O O . TYR B 1 433 ? -3.414 -29.203 -11.164 1 46.81 433 TYR B O 1
ATOM 8960 N N . GLN B 1 434 ? -1.824 -27.719 -12.07 1 54.5 434 GLN B N 1
ATOM 8961 C CA . GLN B 1 434 ? -2.801 -27.438 -13.117 1 54.5 434 GLN B CA 1
ATOM 8962 C C . GLN B 1 434 ? -2.979 -28.625 -14.039 1 54.5 434 GLN B C 1
ATOM 8964 O O . GLN B 1 434 ? -4.098 -28.953 -14.445 1 54.5 434 GLN B O 1
ATOM 8969 N N . ASN B 1 435 ? -1.8 -29.297 -14.336 1 55.28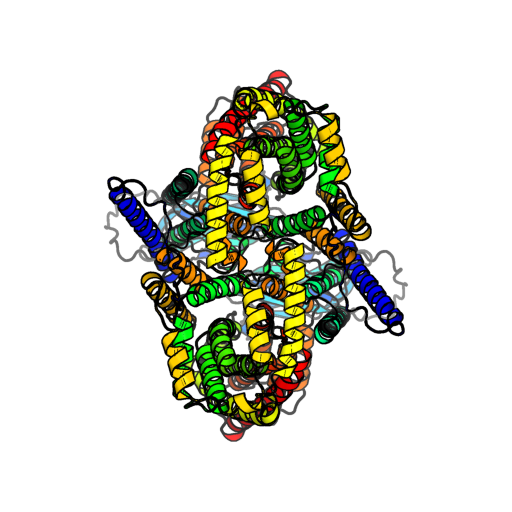 435 ASN B N 1
ATOM 8970 C CA . ASN B 1 435 ? -1.912 -30.484 -15.172 1 55.28 435 ASN B CA 1
ATOM 8971 C C . ASN B 1 435 ? -2.688 -31.594 -14.469 1 55.28 435 ASN B C 1
ATOM 8973 O O . ASN B 1 435 ? -3.504 -32.281 -15.094 1 55.28 435 ASN B O 1
ATOM 8977 N N . ASN B 1 436 ? -2.371 -31.766 -13.211 1 56.78 436 ASN B N 1
ATOM 8978 C CA . ASN B 1 436 ? -3.141 -32.75 -12.453 1 56.78 436 ASN B CA 1
ATOM 8979 C C . ASN B 1 436 ? -4.625 -32.375 -12.414 1 56.78 436 ASN B C 1
ATOM 8981 O O . ASN B 1 436 ? -5.484 -33.25 -12.531 1 56.78 436 ASN B O 1
ATOM 8985 N N . ARG B 1 437 ? -4.715 -31.156 -12.367 1 60.66 437 ARG B N 1
ATOM 8986 C CA . ARG B 1 437 ? -6.098 -30.688 -12.328 1 60.66 437 ARG B CA 1
ATOM 8987 C C . ARG B 1 437 ? -6.789 -30.922 -13.664 1 60.66 437 ARG B C 1
ATOM 8989 O O . ARG B 1 437 ? -7.953 -31.328 -13.711 1 60.66 437 ARG B O 1
ATOM 8996 N N . ILE B 1 438 ? -6.004 -30.719 -14.727 1 62.91 438 ILE B N 1
ATOM 8997 C CA . ILE B 1 438 ? -6.547 -30.953 -16.062 1 62.91 438 ILE B CA 1
ATOM 8998 C C . ILE B 1 438 ? -6.883 -32.438 -16.219 1 62.91 438 ILE B C 1
ATOM 9000 O O . ILE B 1 438 ? -7.945 -32.781 -16.734 1 62.91 438 ILE B O 1
ATOM 9004 N N . THR B 1 439 ? -5.941 -33.219 -15.703 1 63.38 439 THR B N 1
ATOM 9005 C CA . THR B 1 439 ? -6.172 -34.656 -15.812 1 63.38 439 THR B CA 1
ATOM 9006 C C . THR B 1 439 ? -7.387 -35.062 -14.984 1 63.38 439 THR B C 1
ATOM 9008 O O . THR B 1 439 ? -8.18 -35.906 -15.422 1 63.38 439 THR B O 1
ATOM 9011 N N . GLN B 1 440 ? -7.504 -34.5 -13.867 1 65.19 440 GLN B N 1
ATOM 9012 C CA . GLN B 1 440 ? -8.625 -34.812 -12.992 1 65.19 440 GLN B CA 1
ATOM 9013 C C . GLN B 1 440 ? -9.945 -34.375 -13.602 1 65.19 440 GLN B C 1
ATOM 9015 O O . GLN B 1 440 ? -10.945 -35.094 -13.555 1 65.19 440 GLN B O 1
ATOM 9020 N N . LEU B 1 441 ? -9.898 -33.219 -14.148 1 63.97 441 LEU B N 1
ATOM 9021 C CA . LEU B 1 441 ? -11.109 -32.688 -14.758 1 63.97 441 LEU B CA 1
ATOM 9022 C C . LEU B 1 441 ? -11.516 -33.531 -15.969 1 63.97 441 LEU B C 1
ATOM 9024 O O . LEU B 1 441 ? -12.711 -33.719 -16.219 1 63.97 441 LEU B O 1
ATOM 9028 N N . ARG B 1 442 ? -10.531 -34 -16.641 1 63.78 442 ARG B N 1
ATOM 9029 C CA . ARG B 1 442 ? -10.82 -34.875 -17.781 1 63.78 442 ARG B CA 1
ATOM 9030 C C . ARG B 1 442 ? -11.469 -36.156 -17.328 1 63.78 442 ARG B C 1
ATOM 9032 O O . ARG B 1 442 ? -12.344 -36.719 -18.016 1 63.78 442 ARG B O 1
ATOM 9039 N N . ARG B 1 443 ? -11.094 -36.625 -16.234 1 64.19 443 ARG B N 1
ATOM 9040 C CA . ARG B 1 443 ? -11.68 -37.844 -15.695 1 64.19 443 ARG B CA 1
ATOM 9041 C C . ARG B 1 443 ? -13.148 -37.625 -15.328 1 64.19 443 ARG B C 1
ATOM 9043 O O . ARG B 1 443 ? -13.977 -38.531 -15.562 1 64.19 443 ARG B O 1
ATOM 9050 N N . ILE B 1 444 ? -13.391 -36.562 -14.789 1 63.62 444 ILE B N 1
ATOM 9051 C CA . ILE B 1 444 ? -14.758 -36.25 -14.391 1 63.62 444 ILE B CA 1
ATOM 9052 C C . ILE B 1 444 ? -15.641 -36.094 -15.625 1 63.62 444 ILE B C 1
ATOM 9054 O O . ILE B 1 444 ? -16.797 -36.5 -15.617 1 63.62 444 ILE B O 1
ATOM 9058 N N . GLU B 1 445 ? -15.023 -35.469 -16.578 1 62.75 445 GLU B N 1
ATOM 9059 C CA . GLU B 1 445 ? -15.766 -35.281 -17.812 1 62.75 445 GLU B CA 1
ATOM 9060 C C . GLU B 1 445 ? -16.188 -36.625 -18.422 1 62.75 445 GLU B C 1
ATOM 9062 O O . GLU B 1 445 ? -17.25 -36.719 -19.047 1 62.75 445 GLU B O 1
ATOM 9067 N N . ASN B 1 446 ? -15.328 -37.594 -18.219 1 61.06 446 ASN B N 1
ATOM 9068 C CA . ASN B 1 446 ? -15.602 -38.875 -18.844 1 61.06 446 ASN B CA 1
ATOM 9069 C C . ASN B 1 446 ? -16.625 -39.688 -18.031 1 61.06 446 ASN B C 1
ATOM 9071 O O . ASN B 1 446 ? -17.125 -40.719 -18.516 1 61.06 446 ASN B O 1
ATOM 9075 N N . VAL B 1 447 ? -16.875 -39.25 -16.859 1 59.34 447 VAL B N 1
ATOM 9076 C CA . VAL B 1 447 ? -17.844 -40 -16.062 1 59.34 447 VAL B CA 1
ATOM 9077 C C . VAL B 1 447 ? -19.266 -39.594 -16.5 1 59.34 447 VAL B C 1
ATOM 9079 O O . VAL B 1 447 ? -19.578 -38.406 -16.594 1 59.34 447 VAL B O 1
ATOM 9082 N N . GLN B 1 448 ? -20.141 -40.406 -16.938 1 57.34 448 GLN B N 1
ATOM 9083 C CA . GLN B 1 448 ? -21.516 -40.25 -17.438 1 57.34 448 GLN B CA 1
ATOM 9084 C C . GLN B 1 448 ? -22.422 -39.688 -16.359 1 57.34 448 GLN B C 1
ATOM 9086 O O . GLN B 1 448 ? -22.281 -40 -15.18 1 57.34 448 GLN B O 1
ATOM 9091 N N . PRO B 1 449 ? -23.266 -38.625 -16.672 1 57.97 449 PRO B N 1
ATOM 9092 C CA . PRO B 1 449 ? -24.203 -37.969 -15.75 1 57.97 449 PRO B CA 1
ATOM 9093 C C . PRO B 1 449 ? -25 -38.969 -14.922 1 57.97 449 PRO B C 1
ATOM 9095 O O . PRO B 1 449 ? -25.312 -38.688 -13.75 1 57.97 449 PRO B O 1
ATOM 9098 N N . GLU B 1 450 ? -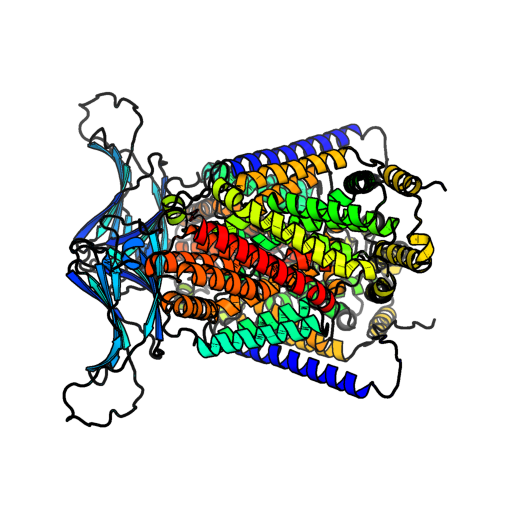25.406 -40.125 -15.469 1 56.91 450 GLU B N 1
ATOM 9099 C CA . GLU B 1 450 ? -26.25 -41.094 -14.781 1 56.91 450 GLU B CA 1
ATOM 9100 C C . GLU B 1 450 ? -25.5 -41.781 -13.641 1 56.91 450 GLU B C 1
ATOM 9102 O O . GLU B 1 450 ? -26.094 -42.125 -12.625 1 56.91 450 GLU B O 1
ATOM 9107 N N . GLU B 1 451 ? -24.328 -41.969 -13.758 1 57.47 451 GLU B N 1
ATOM 9108 C CA . GLU B 1 451 ? -23.5 -42.594 -12.742 1 57.47 451 GLU B CA 1
ATOM 9109 C C . GLU B 1 451 ? -23.219 -41.656 -11.57 1 57.47 451 GLU B C 1
ATOM 9111 O O . GLU B 1 451 ? -22.969 -42.125 -10.453 1 57.47 451 GLU B O 1
ATOM 9116 N N . ARG B 1 452 ? -23.484 -40.5 -11.836 1 59.94 452 ARG B N 1
ATOM 9117 C CA . ARG B 1 452 ? -23.219 -39.469 -10.828 1 59.94 452 ARG B CA 1
ATOM 9118 C C . ARG B 1 452 ? -24.359 -39.406 -9.805 1 59.94 452 ARG B C 1
ATOM 9120 O O . ARG B 1 452 ? -24.125 -39.125 -8.633 1 59.94 452 ARG B O 1
ATOM 9127 N N . LYS B 1 453 ? -25.516 -39.656 -10.281 1 61.16 453 LYS B N 1
ATOM 9128 C CA . LYS B 1 453 ? -26.703 -39.594 -9.43 1 61.16 453 LYS B CA 1
ATOM 9129 C C . LYS B 1 453 ? -26.719 -40.75 -8.43 1 61.16 453 LYS B C 1
ATOM 9131 O O . LYS B 1 453 ? -27.297 -40.625 -7.348 1 61.16 453 LYS B O 1
ATOM 9136 N N . ASN B 1 454 ? -25.984 -41.75 -8.789 1 62.12 454 ASN B N 1
ATOM 9137 C CA . ASN B 1 454 ? -26.062 -42.938 -7.918 1 62.12 454 ASN B CA 1
ATOM 9138 C C . ASN B 1 454 ? -24.719 -43.188 -7.223 1 62.12 454 ASN B C 1
ATOM 9140 O O . ASN B 1 454 ? -24.156 -44.281 -7.355 1 62.12 454 ASN B O 1
ATOM 9144 N N . VAL B 1 455 ? -24.172 -42.094 -6.691 1 69.19 455 VAL B N 1
ATOM 9145 C CA . VAL B 1 455 ? -22.906 -42.281 -5.992 1 69.19 455 VAL B CA 1
ATOM 9146 C C . VAL B 1 455 ? -23.156 -42.906 -4.625 1 69.19 455 VAL B C 1
ATOM 9148 O O . VAL B 1 455 ? -24.109 -42.562 -3.934 1 69.19 455 VAL B O 1
ATOM 9151 N N . ASP B 1 456 ? -22.531 -44.062 -4.383 1 79.12 456 ASP B N 1
ATOM 9152 C CA . ASP B 1 456 ? -22.609 -44.719 -3.094 1 79.12 456 ASP B CA 1
ATOM 9153 C C . ASP B 1 456 ? -22.094 -43.844 -1.967 1 79.12 456 ASP B C 1
ATOM 9155 O O . ASP B 1 456 ? -20.922 -43.469 -1.932 1 79.12 456 ASP B O 1
ATOM 9159 N N . PHE B 1 457 ? -23 -43.375 -1.136 1 85.25 457 PHE B N 1
ATOM 9160 C CA . PHE B 1 457 ? -22.75 -42.469 -0.021 1 85.25 457 PHE B CA 1
ATOM 9161 C C . PHE B 1 457 ? -21.625 -43 0.858 1 85.25 457 PHE B C 1
ATOM 9163 O O . PHE B 1 457 ? -20.688 -42.25 1.183 1 85.25 457 PHE B O 1
ATOM 9170 N N . GLN B 1 458 ? -21.641 -44.25 1.202 1 84.56 458 GLN B N 1
ATOM 9171 C CA . GLN B 1 458 ? -20.672 -44.812 2.135 1 84.56 458 GLN B CA 1
ATOM 9172 C C . GLN B 1 458 ? -19.281 -44.906 1.511 1 84.56 458 GLN B C 1
ATOM 9174 O O . GLN B 1 458 ? -18.281 -44.688 2.195 1 84.56 458 GLN B O 1
ATOM 9179 N N . LEU B 1 459 ? -19.266 -45.125 0.29 1 84.31 459 LEU B N 1
ATOM 9180 C CA . LEU B 1 459 ? -17.984 -45.219 -0.394 1 84.31 459 LEU B CA 1
ATOM 9181 C C . LEU B 1 459 ? -17.297 -43.875 -0.493 1 84.31 459 LEU B C 1
ATOM 9183 O O . LEU B 1 459 ? -16.094 -43.75 -0.242 1 84.31 459 LEU B O 1
ATOM 9187 N N . VAL B 1 460 ? -18.078 -42.906 -0.861 1 85.56 460 VAL B N 1
ATOM 9188 C CA . VAL B 1 460 ? -17.531 -41.562 -1.004 1 85.56 460 VAL B CA 1
ATOM 9189 C C . VAL B 1 460 ? -17.109 -41.031 0.362 1 85.56 460 VAL B C 1
ATOM 9191 O O . VAL B 1 460 ? -16.047 -40.406 0.487 1 85.56 460 VAL B O 1
ATOM 9194 N N . LEU B 1 461 ? -17.906 -41.312 1.338 1 89 461 LEU B N 1
ATOM 9195 C CA . LEU B 1 461 ? -17.594 -40.844 2.686 1 89 461 LEU B CA 1
ATOM 9196 C C . LEU B 1 461 ? -16.312 -41.5 3.199 1 89 461 LEU B C 1
ATOM 9198 O O . LEU B 1 461 ? -15.484 -40.875 3.832 1 89 461 LEU B O 1
ATOM 9202 N N . SER B 1 462 ? -16.156 -42.812 2.922 1 87.75 462 SER B N 1
ATOM 9203 C CA . SER B 1 462 ? -14.953 -43.531 3.34 1 87.75 462 SER B CA 1
ATOM 9204 C C . SER B 1 462 ? -13.719 -43.031 2.609 1 87.75 462 SER B C 1
ATOM 9206 O O . SER B 1 462 ? -12.633 -42.938 3.191 1 87.75 462 SER B O 1
ATOM 9208 N N . ASP B 1 463 ? -13.945 -42.625 1.436 1 86.38 463 ASP B N 1
ATOM 9209 C CA . ASP B 1 463 ? -12.844 -42.094 0.65 1 86.38 463 ASP B CA 1
ATOM 9210 C C . ASP B 1 463 ? -12.406 -40.719 1.189 1 86.38 463 ASP B C 1
ATOM 9212 O O . ASP B 1 463 ? -11.211 -40.438 1.251 1 86.38 463 ASP B O 1
ATOM 9216 N N . LEU B 1 464 ? -13.383 -39.969 1.512 1 86.81 464 LEU B N 1
ATOM 9217 C CA . LEU B 1 464 ? -13.086 -38.656 2.072 1 86.81 464 LEU B CA 1
ATOM 9218 C C . LEU B 1 464 ? -12.391 -38.781 3.426 1 86.81 464 LEU B C 1
ATOM 9220 O O . LEU B 1 464 ? -11.461 -38.031 3.725 1 86.81 464 LEU B O 1
ATOM 9224 N N . LYS B 1 465 ? -12.766 -39.688 4.207 1 87.12 465 LYS B N 1
ATOM 9225 C CA . LYS B 1 465 ? -12.164 -39.938 5.516 1 87.12 465 LYS B CA 1
ATOM 9226 C C . LYS B 1 465 ? -10.758 -40.5 5.379 1 87.12 465 LYS B C 1
ATOM 9228 O O . LYS B 1 465 ? -9.883 -40.219 6.199 1 87.12 465 LYS B O 1
ATOM 9233 N N . ALA B 1 466 ? -10.594 -41.25 4.324 1 83.75 466 ALA B N 1
ATOM 9234 C CA . ALA B 1 466 ? -9.289 -41.875 4.07 1 83.75 466 ALA B CA 1
ATOM 9235 C C . ALA B 1 466 ? -8.258 -40.812 3.697 1 83.75 466 ALA B C 1
ATOM 9237 O O . ALA B 1 466 ? -7.066 -40.969 3.963 1 83.75 466 ALA B O 1
ATOM 9238 N N . ASN B 1 467 ? -8.734 -39.781 3.104 1 79.69 467 ASN B N 1
ATOM 9239 C CA . ASN B 1 467 ? -7.844 -38.688 2.695 1 79.69 467 ASN B CA 1
ATOM 9240 C C . ASN B 1 467 ? -7.484 -37.781 3.871 1 79.69 467 ASN B C 1
ATOM 9242 O O . ASN B 1 467 ? -6.621 -36.938 3.75 1 79.69 467 ASN B O 1
ATOM 9246 N N . CYS B 1 468 ? -8.133 -37.969 4.992 1 82.94 468 CYS B N 1
ATOM 9247 C CA . CYS B 1 468 ? -7.859 -37.188 6.18 1 82.94 468 CYS B CA 1
ATOM 9248 C C . CYS B 1 468 ? -6.633 -37.688 6.922 1 82.94 468 CYS B C 1
ATOM 9250 O O . CYS B 1 468 ? -6.734 -38.156 8.062 1 82.94 468 CYS B O 1
ATOM 9252 N N . ILE B 1 469 ? -5.527 -37.781 6.227 1 79.56 469 ILE B N 1
ATOM 9253 C CA . ILE B 1 469 ? -4.281 -38.25 6.832 1 79.56 469 ILE B CA 1
ATOM 9254 C C . ILE B 1 469 ? -3.451 -37.031 7.273 1 79.56 469 ILE B C 1
ATOM 9256 O O . ILE B 1 469 ? -3.182 -36.125 6.477 1 79.56 469 ILE B O 1
ATOM 9260 N N . VAL B 1 470 ? -3.252 -37.031 8.578 1 81 470 VAL B N 1
ATOM 9261 C CA . VAL B 1 470 ? -2.443 -35.938 9.133 1 81 470 VAL B CA 1
ATOM 9262 C C . VAL B 1 470 ? -0.963 -36.25 8.914 1 81 470 VAL B C 1
ATOM 9264 O O . VAL B 1 470 ? -0.42 -37.188 9.492 1 81 470 VAL B O 1
ATOM 9267 N N . THR B 1 471 ? -0.35 -35.625 7.902 1 73.81 471 THR B N 1
ATOM 9268 C CA . THR B 1 471 ? 1.056 -35.875 7.598 1 73.81 471 THR B CA 1
ATOM 9269 C C . THR B 1 471 ? 1.957 -35.031 8.508 1 73.81 471 THR B C 1
ATOM 9271 O O . THR B 1 471 ? 3.023 -35.5 8.922 1 73.81 471 THR B O 1
ATOM 9274 N N . ASN B 1 472 ? 1.607 -33.812 8.875 1 80.5 472 ASN B N 1
ATOM 9275 C CA . ASN B 1 472 ? 2.398 -32.906 9.695 1 80.5 472 ASN B CA 1
ATOM 9276 C C . ASN B 1 472 ? 1.59 -32.375 10.875 1 80.5 472 ASN B C 1
ATOM 9278 O O . ASN B 1 472 ? 0.911 -31.359 10.75 1 80.5 472 ASN B O 1
ATOM 9282 N N . LEU B 1 473 ? 1.733 -33.031 11.992 1 83.88 473 LEU B N 1
ATOM 9283 C CA . LEU B 1 473 ? 0.942 -32.688 13.18 1 83.88 473 LEU B CA 1
ATOM 9284 C C . LEU B 1 473 ? 1.292 -31.297 13.703 1 83.88 473 LEU B C 1
ATOM 9286 O O . LEU B 1 473 ? 0.402 -30.516 14.023 1 83.88 473 LEU 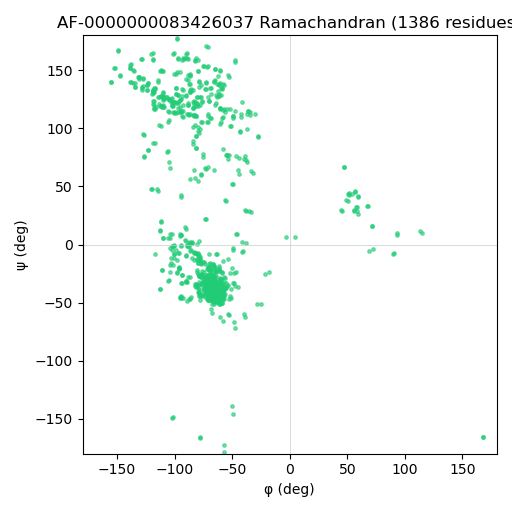B O 1
ATOM 9290 N N . PRO B 1 474 ? 2.58 -30.984 13.758 1 81.5 474 PRO B N 1
ATOM 9291 C CA . PRO B 1 474 ? 2.895 -29.641 14.25 1 81.5 474 PRO B CA 1
ATOM 9292 C C . PRO B 1 474 ? 2.307 -28.547 13.367 1 81.5 474 PRO B C 1
ATOM 9294 O O . PRO B 1 474 ? 1.867 -27.516 13.883 1 81.5 474 PRO B O 1
ATOM 9297 N N . LEU B 1 475 ? 2.322 -28.75 12.148 1 86.5 475 LEU B N 1
ATOM 9298 C CA . LEU B 1 475 ? 1.737 -27.766 11.25 1 86.5 475 LEU B CA 1
ATOM 9299 C C . LEU B 1 475 ? 0.231 -27.672 11.461 1 86.5 475 LEU B C 1
ATOM 9301 O O . LEU B 1 475 ? -0.333 -26.578 11.414 1 86.5 475 LEU B O 1
ATOM 9305 N N . LEU B 1 476 ? -0.33 -28.812 11.672 1 88.94 476 LEU B N 1
ATOM 9306 C CA . LEU B 1 476 ? -1.77 -28.828 11.906 1 88.94 476 LEU B CA 1
ATOM 9307 C C . LEU B 1 476 ? -2.119 -28.062 13.18 1 88.94 476 LEU B C 1
ATOM 9309 O O . LEU B 1 476 ? -3.051 -27.25 13.18 1 88.94 476 LEU B O 1
ATOM 9313 N N . ILE B 1 477 ? -1.416 -28.312 14.18 1 88.62 477 ILE B N 1
ATOM 9314 C CA . ILE B 1 477 ? -1.646 -27.609 15.445 1 88.62 477 ILE B CA 1
ATOM 9315 C C . ILE B 1 477 ? -1.41 -26.109 15.258 1 88.62 477 ILE B C 1
ATOM 9317 O O . ILE B 1 477 ? -2.186 -25.297 15.75 1 88.62 477 ILE B O 1
ATOM 9321 N N . GLY B 1 478 ? -0.339 -25.812 14.57 1 87.69 478 GLY B N 1
ATOM 9322 C CA . GLY B 1 478 ? -0.068 -24.422 14.281 1 87.69 478 GLY B CA 1
ATOM 9323 C C . GLY B 1 478 ? -1.19 -23.734 13.516 1 87.69 478 GLY B C 1
ATOM 9324 O O . GLY B 1 478 ? -1.547 -22.594 13.812 1 87.69 478 GLY B O 1
ATOM 9325 N N . CYS B 1 479 ? -1.72 -24.422 12.594 1 89.44 479 CYS B N 1
ATOM 9326 C CA . CYS B 1 479 ? -2.824 -23.891 11.805 1 89.44 479 CYS B CA 1
ATOM 9327 C C . CYS B 1 479 ? -4.055 -23.656 12.672 1 89.44 479 CYS B C 1
ATOM 9329 O O . CYS B 1 479 ? -4.715 -22.625 12.562 1 89.44 479 CYS B O 1
ATOM 9331 N N . CYS B 1 480 ? -4.305 -24.562 13.531 1 89.12 480 CYS B N 1
ATOM 9332 C CA . CYS B 1 480 ? -5.465 -24.438 14.406 1 89.12 480 CYS B CA 1
ATOM 9333 C C . CYS B 1 480 ? -5.305 -23.266 15.375 1 89.12 480 CYS B C 1
ATOM 9335 O O . CYS B 1 480 ? -6.246 -22.516 15.594 1 89.12 480 CYS B O 1
ATOM 9337 N N . ILE B 1 481 ? -4.152 -23.125 15.859 1 89.56 481 ILE B N 1
ATOM 9338 C CA . ILE B 1 481 ? -3.893 -22.031 16.781 1 89.56 481 ILE B CA 1
ATOM 9339 C C . ILE B 1 481 ? -4.012 -20.688 16.062 1 89.56 481 ILE B C 1
ATOM 9341 O O . ILE B 1 481 ? -4.613 -19.75 16.578 1 89.56 481 ILE B O 1
ATOM 9345 N N . SER B 1 482 ? -3.354 -20.672 14.945 1 89.12 482 SER B N 1
ATOM 9346 C CA . SER B 1 482 ? -3.398 -19.438 14.164 1 89.12 482 SER B CA 1
ATOM 9347 C C . SER B 1 482 ? -4.832 -19.062 13.805 1 89.12 482 SER B C 1
ATOM 9349 O O . SER B 1 482 ? -5.219 -17.891 13.914 1 89.12 482 SER B O 1
ATOM 9351 N N . LEU B 1 483 ? -5.641 -20.016 13.391 1 86.81 483 LEU B N 1
ATOM 9352 C CA . LEU B 1 483 ? -7.039 -19.766 13.055 1 86.81 483 LEU B CA 1
ATOM 9353 C C . LEU B 1 483 ? -7.828 -19.359 14.297 1 86.81 483 LEU B C 1
ATOM 9355 O O . LEU B 1 483 ? -8.719 -18.5 14.227 1 86.81 483 LEU B O 1
ATOM 9359 N N . ALA B 1 484 ? -7.492 -19.953 15.375 1 86.81 484 ALA B N 1
ATOM 9360 C CA . ALA B 1 484 ? -8.141 -19.594 16.625 1 86.81 484 ALA B CA 1
ATOM 9361 C C . ALA B 1 484 ? -7.84 -18.141 17 1 86.81 484 ALA B C 1
ATOM 9363 O O . ALA B 1 484 ? -8.734 -17.406 17.422 1 86.81 484 ALA B O 1
ATOM 9364 N N . VAL B 1 485 ? -6.609 -17.766 16.844 1 85.06 485 VAL B N 1
ATOM 9365 C CA . VAL B 1 485 ? -6.215 -16.391 17.125 1 85.06 485 VAL B CA 1
ATOM 9366 C C . VAL B 1 485 ? -6.988 -15.445 16.203 1 85.06 485 VAL B C 1
ATOM 9368 O O . VAL B 1 485 ? -7.484 -14.406 16.656 1 85.06 485 VAL B O 1
ATOM 9371 N N . LEU B 1 486 ? -7.07 -15.812 14.984 1 83.94 486 LEU B N 1
ATOM 9372 C CA . LEU B 1 486 ? -7.805 -15.008 14.016 1 83.94 486 LEU B CA 1
ATOM 9373 C C . LEU B 1 486 ? -9.266 -14.867 14.422 1 83.94 486 LEU B C 1
ATOM 9375 O O . LEU B 1 486 ? -9.812 -13.766 14.445 1 83.94 486 LEU B O 1
ATOM 9379 N N . PHE B 1 487 ? -9.852 -15.938 14.852 1 81 487 PHE B N 1
ATOM 9380 C CA . PHE B 1 487 ? -11.273 -15.969 15.195 1 81 487 PHE B CA 1
ATOM 9381 C C . PHE B 1 487 ? -11.523 -15.234 16.5 1 81 487 PHE B C 1
ATOM 9383 O O . PHE B 1 487 ? -12.461 -14.438 16.609 1 81 487 PHE B O 1
ATOM 9390 N N . VAL B 1 488 ? -10.703 -15.414 17.469 1 80.06 488 VAL B N 1
ATOM 9391 C CA . VAL B 1 488 ? -10.906 -14.852 18.812 1 80.06 488 VAL B CA 1
ATOM 9392 C C . VAL B 1 488 ? -10.688 -13.336 18.766 1 80.06 488 VAL B C 1
ATOM 9394 O O . VAL B 1 488 ? -11.438 -12.578 19.391 1 80.06 488 VAL B O 1
ATOM 9397 N N . LEU B 1 489 ? -9.672 -13.008 18.062 1 78.38 489 LEU B N 1
ATOM 9398 C CA . LEU B 1 489 ? -9.352 -11.578 18.078 1 78.38 489 LEU B CA 1
ATOM 9399 C C . LEU B 1 489 ? -10.297 -10.805 17.156 1 78.38 489 LEU B C 1
ATOM 9401 O O . LEU B 1 489 ? -10.508 -9.609 17.344 1 78.38 489 LEU B O 1
ATOM 9405 N N . CYS B 1 490 ? -10.852 -11.445 16.125 1 73.75 490 CYS B N 1
ATOM 9406 C CA . CYS B 1 490 ? -11.758 -10.75 15.227 1 73.75 490 CYS B CA 1
ATOM 9407 C C . CYS B 1 490 ? -13.141 -10.617 15.844 1 73.75 490 CYS B C 1
ATOM 9409 O O . CYS B 1 490 ? -13.906 -9.719 15.469 1 73.75 490 CYS B O 1
ATOM 9411 N N . LEU B 1 491 ? -13.531 -11.516 16.766 1 66.19 491 LEU B N 1
ATOM 9412 C CA . LEU B 1 491 ? -14.875 -11.547 17.344 1 66.19 491 LEU B CA 1
ATOM 9413 C C . LEU B 1 491 ? -15.172 -10.258 18.109 1 66.19 491 LEU B C 1
ATOM 9415 O O . LEU B 1 491 ? -16.203 -9.625 17.891 1 66.19 491 LEU B O 1
ATOM 9419 N N . PRO B 1 492 ? -14.164 -9.852 19.047 1 58.28 492 PRO B N 1
ATOM 9420 C CA . PRO B 1 492 ? -14.516 -8.688 19.859 1 58.28 492 PRO B CA 1
ATOM 9421 C C . PRO B 1 492 ? -14.32 -7.363 19.109 1 58.28 492 PRO B C 1
ATOM 9423 O O . PRO B 1 492 ? -14.586 -6.293 19.672 1 58.28 492 PRO B O 1
ATOM 9426 N N . THR B 1 493 ? -13.516 -7.441 17.906 1 55.75 493 THR B N 1
ATOM 9427 C CA . THR B 1 493 ? -13.398 -6.133 17.266 1 55.75 493 THR B CA 1
ATOM 9428 C C . THR B 1 493 ? -14.734 -5.398 17.297 1 55.75 493 THR B C 1
ATOM 9430 O O . THR B 1 493 ? -14.852 -4.297 16.75 1 55.75 493 THR B O 1
ATOM 9433 N N . ILE B 1 494 ? -15.805 -6.184 17.797 1 51.47 494 ILE B N 1
ATOM 9434 C CA . ILE B 1 494 ? -17.219 -5.832 17.891 1 51.47 494 ILE B CA 1
ATOM 9435 C C . ILE B 1 494 ? -17.391 -4.602 18.781 1 51.47 494 ILE B C 1
ATOM 9437 O O . ILE B 1 494 ? -18.078 -3.648 18.406 1 51.47 494 ILE B O 1
ATOM 9441 N N . ASP B 1 495 ? -16.953 -4.812 20.141 1 50.41 495 ASP B N 1
ATOM 9442 C CA . ASP B 1 495 ? -17.203 -3.672 21.016 1 50.41 495 ASP B CA 1
ATOM 9443 C C . ASP B 1 495 ? -15.914 -2.912 21.312 1 50.41 495 ASP B C 1
ATOM 9445 O O . ASP B 1 495 ? -14.914 -3.51 21.719 1 50.41 495 ASP B O 1
ATOM 9449 N N . ASN B 1 496 ? -15.32 -2.131 20.234 1 53.56 496 ASN B N 1
ATOM 9450 C CA . ASN B 1 496 ? -14.164 -1.255 20.391 1 53.56 496 ASN B CA 1
ATOM 9451 C C . ASN B 1 496 ? -13.703 -1.208 21.844 1 53.56 496 ASN B C 1
ATOM 9453 O O . ASN B 1 496 ? -12.93 -0.33 22.234 1 53.56 496 ASN B O 1
ATOM 9457 N N . THR B 1 497 ? -14.289 -2.049 22.75 1 54.75 497 THR B N 1
ATOM 9458 C CA . THR B 1 497 ? -13.953 -1.877 24.156 1 54.75 497 THR B CA 1
ATOM 9459 C C . THR B 1 497 ? -12.742 -2.729 24.531 1 54.75 497 THR B C 1
ATOM 9461 O O . THR B 1 497 ? -11.945 -2.346 25.391 1 54.75 497 THR B O 1
ATOM 9464 N N . LEU B 1 498 ? -12.648 -3.836 23.875 1 55.38 498 LEU B N 1
ATOM 9465 C CA . LEU B 1 498 ? -11.602 -4.707 24.391 1 55.38 498 LEU B CA 1
ATOM 9466 C C . LEU B 1 498 ? -10.258 -4.391 23.734 1 55.38 498 LEU B C 1
ATOM 9468 O O . LEU B 1 498 ? -9.227 -4.371 24.422 1 55.38 498 LEU B O 1
ATOM 9472 N N . HIS B 1 499 ? -10.305 -4.266 22.359 1 62.34 499 HIS B N 1
ATOM 9473 C CA . HIS B 1 499 ? -9.047 -3.912 21.719 1 62.34 499 HIS B CA 1
ATOM 9474 C C . HIS B 1 499 ? -9.273 -3.061 20.469 1 62.34 499 HIS B C 1
ATOM 9476 O O . HIS B 1 499 ? -10.375 -3.055 19.922 1 62.34 499 HIS B O 1
ATOM 9482 N N . HIS B 1 500 ? -8.43 -2.232 20.25 1 66.62 500 HIS B N 1
ATOM 9483 C CA . HIS B 1 500 ? -8.484 -1.322 19.109 1 66.62 500 HIS B CA 1
ATOM 9484 C C . HIS B 1 500 ? -7.688 -1.867 17.922 1 66.62 500 HIS B C 1
ATOM 9486 O O . HIS B 1 500 ? -7.016 -1.11 17.219 1 66.62 500 HIS B O 1
ATOM 9492 N N . LEU B 1 501 ? -7.891 -3.244 17.766 1 77.5 501 LEU B N 1
ATOM 9493 C CA . LEU B 1 501 ? -7.082 -3.799 16.672 1 77.5 501 LEU B CA 1
ATOM 9494 C C . LEU B 1 501 ? -7.859 -3.807 15.367 1 77.5 501 LEU B C 1
ATOM 9496 O O . LEU B 1 501 ? -9.055 -4.105 15.352 1 77.5 501 LEU B O 1
ATOM 9500 N N . GLU B 1 502 ? -7.312 -3.393 14.367 1 79.94 502 GLU B N 1
ATOM 9501 C CA . GLU B 1 502 ? -7.863 -3.516 13.016 1 79.94 502 GLU B CA 1
ATOM 9502 C C . GLU B 1 502 ? -7.621 -4.91 12.445 1 79.94 502 GLU B C 1
ATOM 9504 O O . GLU B 1 502 ? -6.66 -5.586 12.828 1 79.94 502 GLU B O 1
ATOM 9509 N N . PRO B 1 503 ? -8.453 -5.422 11.609 1 82.38 503 PRO B N 1
ATOM 9510 C CA . PRO B 1 503 ? -8.352 -6.777 11.062 1 82.38 503 PRO B CA 1
ATOM 9511 C C . PRO B 1 503 ? -7 -7.055 10.406 1 82.38 503 PRO B C 1
ATOM 9513 O O . PRO B 1 503 ? -6.504 -8.18 10.469 1 82.38 503 PRO B O 1
ATOM 9516 N N . SER B 1 504 ? -6.434 -6.086 9.781 1 86.19 504 SER B N 1
ATOM 9517 C CA . SER B 1 504 ? -5.156 -6.289 9.109 1 86.19 504 SER B CA 1
ATOM 9518 C C . SER B 1 504 ? -4.062 -6.664 10.102 1 86.19 504 SER B C 1
ATOM 9520 O O . SER B 1 504 ? -3.211 -7.504 9.805 1 86.19 504 SER B O 1
ATOM 9522 N N . TRP B 1 505 ? -4.117 -6.094 11.312 1 86.12 505 TRP B N 1
ATOM 9523 C CA . TRP B 1 505 ? -3.156 -6.449 12.352 1 86.12 505 TRP B CA 1
ATOM 9524 C C . TRP B 1 505 ? -3.348 -7.891 12.805 1 86.12 505 TRP B C 1
ATOM 9526 O O . TRP B 1 505 ? -2.375 -8.625 12.984 1 86.12 505 TRP B O 1
ATOM 9536 N N . ILE B 1 506 ? -4.551 -8.219 12.984 1 87.56 506 ILE B N 1
ATOM 9537 C CA . ILE B 1 506 ? -4.879 -9.562 13.469 1 87.56 506 ILE B CA 1
ATOM 9538 C C . ILE B 1 506 ? -4.391 -10.602 12.469 1 87.56 506 ILE B C 1
ATOM 9540 O O . ILE B 1 506 ? -3.781 -11.602 12.852 1 87.56 506 ILE B O 1
ATOM 9544 N N . ALA B 1 507 ? -4.715 -10.336 11.234 1 90.06 507 ALA B N 1
ATOM 9545 C CA . ALA B 1 507 ? -4.27 -11.258 10.195 1 90.06 507 ALA B CA 1
ATOM 9546 C C . ALA B 1 507 ? -2.746 -11.359 10.172 1 90.06 507 ALA B C 1
ATOM 9548 O O . ALA B 1 507 ? -2.193 -12.438 9.945 1 90.06 507 ALA B O 1
ATOM 9549 N N . LEU B 1 508 ? -2.053 -10.242 10.359 1 90.88 508 LEU B N 1
ATOM 9550 C CA . LEU B 1 508 ? -0.594 -10.242 10.375 1 90.88 508 LEU B CA 1
ATOM 9551 C C . LEU B 1 508 ? -0.065 -11.086 11.531 1 90.88 508 LEU B C 1
ATOM 9553 O O . LEU B 1 508 ? 0.853 -11.891 11.344 1 90.88 508 LEU B O 1
ATOM 9557 N N . PHE B 1 509 ? -0.684 -10.984 12.656 1 91.19 509 PHE B N 1
ATOM 9558 C CA . PHE B 1 509 ? -0.27 -11.766 13.82 1 91.19 509 PHE B CA 1
ATOM 9559 C C . PHE B 1 509 ? -0.488 -13.258 13.578 1 91.19 509 PHE B C 1
ATOM 9561 O O . PHE B 1 509 ? 0.396 -14.07 13.852 1 91.19 509 PHE B O 1
ATOM 9568 N N . ALA B 1 510 ? -1.629 -13.469 13.125 1 91.56 510 ALA B N 1
ATOM 9569 C CA . ALA B 1 510 ? -1.972 -14.867 12.891 1 91.56 510 ALA B CA 1
ATOM 9570 C C . ALA B 1 510 ? -1.039 -15.5 11.859 1 91.56 510 ALA B C 1
ATOM 9572 O O . ALA B 1 510 ? -0.597 -16.641 12.023 1 91.56 510 ALA B O 1
ATOM 9573 N N . THR B 1 511 ? -0.727 -14.781 10.828 1 92.5 511 THR B N 1
ATOM 9574 C CA . THR B 1 511 ? 0.138 -15.289 9.766 1 92.5 511 THR B CA 1
ATOM 9575 C C . THR B 1 511 ? 1.56 -15.5 10.281 1 92.5 511 THR B C 1
ATOM 9577 O O . THR B 1 511 ? 2.18 -16.531 10.016 1 92.5 511 THR B O 1
ATOM 9580 N N . MET B 1 512 ? 2.072 -14.523 10.992 1 92.5 512 MET B N 1
ATOM 9581 C CA . MET B 1 512 ? 3.426 -14.641 11.523 1 92.5 512 MET B CA 1
ATOM 9582 C C . MET B 1 512 ? 3.535 -15.82 12.484 1 92.5 512 MET B C 1
ATOM 9584 O O . MET B 1 512 ? 4.535 -16.547 12.469 1 92.5 512 MET B O 1
ATOM 9588 N N . LEU B 1 513 ? 2.535 -15.984 13.281 1 92.06 513 LEU B N 1
ATOM 9589 C CA . LEU B 1 513 ? 2.521 -17.125 14.195 1 92.06 513 LEU B CA 1
ATOM 9590 C C . LEU B 1 513 ? 2.549 -18.438 13.422 1 92.06 513 LEU B C 1
ATOM 9592 O O . LEU B 1 513 ? 3.275 -19.359 13.789 1 92.06 513 LEU B O 1
ATOM 9596 N N . LEU B 1 514 ? 1.763 -18.453 12.422 1 91.5 514 LEU B N 1
ATOM 9597 C CA . LEU B 1 514 ? 1.696 -19.656 11.602 1 91.5 514 LEU B CA 1
ATOM 9598 C C . LEU B 1 514 ? 3.041 -19.938 10.945 1 91.5 514 LEU B C 1
ATOM 9600 O O . LEU B 1 514 ? 3.482 -21.094 10.891 1 91.5 514 LEU B O 1
ATOM 9604 N N . LEU B 1 515 ? 3.707 -18.953 10.43 1 89.19 515 LEU B N 1
ATOM 9605 C CA . LEU B 1 515 ? 5 -19.125 9.781 1 89.19 515 LEU B CA 1
ATOM 9606 C C . LEU B 1 515 ? 6.059 -19.578 10.773 1 89.19 515 LEU B C 1
ATOM 9608 O O . LEU B 1 515 ? 6.938 -20.375 10.43 1 89.19 515 LEU B O 1
ATOM 9612 N N . ILE B 1 516 ? 5.98 -19.125 12.016 1 89.94 516 ILE B N 1
ATOM 9613 C CA . ILE B 1 516 ? 6.926 -19.516 13.055 1 89.94 516 ILE B CA 1
ATOM 9614 C C . ILE B 1 516 ? 6.684 -20.953 13.461 1 89.94 516 ILE B C 1
ATOM 9616 O O . ILE B 1 516 ? 7.613 -21.766 13.492 1 89.94 516 ILE B O 1
ATOM 9620 N N . LEU B 1 517 ? 5.43 -21.281 13.688 1 86.62 517 LEU B N 1
ATOM 9621 C CA . LEU B 1 517 ? 5.082 -22.609 14.18 1 86.62 517 LEU B CA 1
ATOM 9622 C C . LEU B 1 517 ? 5.285 -23.656 13.094 1 86.62 517 LEU B C 1
ATOM 9624 O O . LEU B 1 517 ? 5.645 -24.797 13.383 1 86.62 517 LEU B O 1
ATOM 9628 N N . GLY B 1 518 ? 4.996 -23.266 11.852 1 81.44 518 GLY B N 1
ATOM 9629 C CA . GLY B 1 518 ? 5.141 -24.203 10.742 1 81.44 518 GLY B CA 1
ATOM 9630 C C . GLY B 1 518 ? 6.57 -24.312 10.242 1 81.44 518 GLY B C 1
ATOM 9631 O O . GLY B 1 518 ? 6.887 -25.203 9.445 1 81.44 518 GLY B O 1
ATOM 9632 N N . ASN B 1 519 ? 7.441 -23.438 10.773 1 76.81 519 ASN B N 1
ATOM 9633 C CA . ASN B 1 519 ? 8.828 -23.406 10.336 1 76.81 519 ASN B CA 1
ATOM 9634 C C . ASN B 1 519 ? 8.938 -23.344 8.812 1 76.81 519 ASN B C 1
ATOM 9636 O O . ASN B 1 519 ? 9.68 -24.109 8.203 1 76.81 519 ASN B O 1
ATOM 9640 N N . LEU B 1 520 ? 8.008 -22.594 8.281 1 69.44 520 LEU B N 1
ATOM 9641 C CA . LEU B 1 520 ? 7.961 -22.453 6.832 1 69.44 520 LEU B CA 1
ATOM 9642 C C . LEU B 1 520 ? 8.945 -21.391 6.355 1 69.44 520 LEU B C 1
ATOM 9644 O O . LEU B 1 520 ? 8.766 -20.203 6.633 1 69.44 520 LEU B O 1
ATOM 9648 N N . GLN B 1 521 ? 10.008 -21.859 5.848 1 64.56 521 GLN B N 1
ATOM 9649 C CA . GLN B 1 521 ? 11.07 -20.906 5.527 1 64.56 521 GLN B CA 1
ATOM 9650 C C . GLN B 1 521 ? 11.102 -20.609 4.031 1 64.56 521 GLN B C 1
ATOM 9652 O O . GLN B 1 521 ? 11.828 -19.719 3.588 1 64.56 521 GLN B O 1
ATOM 9657 N N . GLU B 1 522 ? 10.266 -21.219 3.291 1 71.25 522 GLU B N 1
ATOM 9658 C CA . GLU B 1 522 ? 10.289 -20.906 1.865 1 71.25 522 GLU B CA 1
ATOM 9659 C C . GLU B 1 522 ? 9.086 -20.062 1.457 1 71.25 522 GLU B C 1
ATOM 9661 O O . GLU B 1 522 ? 8.148 -20.578 0.839 1 71.25 522 GLU B O 1
ATOM 9666 N N . LEU B 1 523 ? 9.203 -18.859 1.729 1 78.88 523 LEU B N 1
ATOM 9667 C CA . LEU B 1 523 ? 8.117 -17.922 1.476 1 78.88 523 LEU B CA 1
ATOM 9668 C C . LEU B 1 523 ? 7.832 -17.812 -0.019 1 78.88 523 LEU B C 1
ATOM 9670 O O . LEU B 1 523 ? 6.715 -17.469 -0.418 1 78.88 523 LEU B O 1
ATOM 9674 N N . ASP B 1 524 ? 8.844 -18.156 -0.836 1 74.81 524 ASP B N 1
ATOM 9675 C CA . ASP B 1 524 ? 8.688 -18.062 -2.285 1 74.81 524 ASP B CA 1
ATOM 9676 C C . ASP B 1 524 ? 7.609 -19.016 -2.791 1 74.81 524 ASP B C 1
ATOM 9678 O O . ASP B 1 524 ? 6.816 -18.656 -3.664 1 74.81 524 ASP B O 1
ATOM 9682 N N . VAL B 1 525 ? 7.613 -20.141 -2.203 1 73.12 525 VAL B N 1
ATOM 9683 C CA . VAL B 1 525 ? 6.648 -21.156 -2.619 1 73.12 525 VAL B CA 1
ATOM 9684 C C . VAL B 1 525 ? 5.242 -20.75 -2.199 1 73.12 525 VAL B C 1
ATOM 9686 O O . VAL B 1 525 ? 4.285 -20.922 -2.957 1 73.12 525 VAL B O 1
ATOM 9689 N N . LEU B 1 526 ? 5.148 -20.234 -1.048 1 80.88 526 LEU B N 1
ATOM 9690 C CA . LEU B 1 526 ? 3.855 -19.797 -0.542 1 80.88 526 LEU B CA 1
ATOM 9691 C C . LEU B 1 526 ? 3.332 -18.609 -1.357 1 80.88 526 LEU B C 1
ATOM 9693 O O . LEU B 1 526 ? 2.143 -18.547 -1.67 1 80.88 526 LEU B O 1
ATOM 9697 N N . LEU B 1 527 ? 4.223 -17.766 -1.779 1 84.62 527 LEU B N 1
ATOM 9698 C CA . LEU B 1 527 ? 3.842 -16.547 -2.486 1 84.62 527 LEU B CA 1
ATOM 9699 C C . LEU B 1 527 ? 3.465 -16.859 -3.932 1 84.62 527 LEU B C 1
ATOM 9701 O O . LEU B 1 527 ? 2.674 -16.125 -4.539 1 84.62 527 LEU B O 1
ATOM 9705 N N . ALA B 1 528 ? 3.998 -17.906 -4.449 1 76.25 528 ALA B N 1
ATOM 9706 C CA . ALA B 1 528 ? 3.713 -18.297 -5.828 1 76.25 528 ALA B CA 1
ATOM 9707 C C . ALA B 1 528 ? 2.271 -18.781 -5.973 1 76.25 528 ALA B C 1
ATOM 9709 O O . ALA B 1 528 ? 1.718 -18.766 -7.078 1 76.25 528 ALA B O 1
ATOM 9710 N N . ARG B 1 529 ? 1.657 -19.078 -4.848 1 76.06 529 ARG B N 1
ATOM 9711 C CA . ARG B 1 529 ? 0.311 -19.641 -4.898 1 76.06 529 ARG B CA 1
ATOM 9712 C C . ARG B 1 529 ? -0.739 -18.578 -4.602 1 76.06 529 ARG B C 1
ATOM 9714 O O . ARG B 1 529 ? -1.938 -18.859 -4.605 1 76.06 529 ARG B O 1
ATOM 9721 N N . ILE B 1 530 ? -0.322 -17.484 -4.363 1 87.38 530 ILE B N 1
ATOM 9722 C CA . ILE B 1 530 ? -1.231 -16.391 -4.07 1 87.38 530 ILE B CA 1
ATOM 9723 C C . ILE B 1 530 ? -1.824 -15.844 -5.371 1 87.38 530 ILE B C 1
ATOM 9725 O O . ILE B 1 530 ? -1.148 -15.812 -6.402 1 87.38 530 ILE B O 1
ATOM 9729 N N . ASP B 1 531 ? -3.086 -15.523 -5.316 1 87.75 531 ASP B N 1
ATOM 9730 C CA . ASP B 1 531 ? -3.752 -14.922 -6.469 1 87.75 531 ASP B CA 1
ATOM 9731 C C . ASP B 1 531 ? -3.475 -13.422 -6.543 1 87.75 531 ASP B C 1
ATOM 9733 O O . ASP B 1 531 ? -4.336 -12.609 -6.203 1 87.75 531 ASP B O 1
ATOM 9737 N N . TRP B 1 532 ? -2.398 -13.094 -7.09 1 88.88 532 TRP B N 1
ATOM 9738 C CA . TRP B 1 532 ? -1.982 -11.703 -7.195 1 88.88 532 TRP B CA 1
ATOM 9739 C C . TRP B 1 532 ? -2.881 -10.938 -8.164 1 88.88 532 TRP B C 1
ATOM 9741 O O . TRP B 1 532 ? -3.07 -9.727 -8.023 1 88.88 532 TRP B O 1
ATOM 9751 N N . ARG B 1 533 ? -3.453 -11.602 -9.109 1 88.75 533 ARG B N 1
ATOM 9752 C CA . ARG B 1 533 ? -4.332 -10.977 -10.094 1 88.75 533 ARG B CA 1
ATOM 9753 C C . ARG B 1 533 ? -5.559 -10.367 -9.422 1 88.75 533 ARG B C 1
ATOM 9755 O O . ARG B 1 533 ? -5.941 -9.234 -9.719 1 88.75 533 ARG B O 1
ATOM 9762 N N . SER B 1 534 ? -6.113 -11.141 -8.508 1 89.81 534 SER B N 1
ATOM 9763 C CA . SER B 1 534 ? -7.285 -10.648 -7.793 1 89.81 534 SER B CA 1
ATOM 9764 C C . SER B 1 534 ? -6.938 -9.461 -6.902 1 89.81 534 SER B C 1
ATOM 9766 O O . SER B 1 534 ? -7.734 -8.531 -6.758 1 89.81 534 SER B O 1
ATOM 9768 N N . LEU B 1 535 ? -5.77 -9.5 -6.316 1 92.25 535 LEU B N 1
ATOM 9769 C CA . LEU B 1 535 ? -5.348 -8.398 -5.457 1 92.25 535 LEU B CA 1
ATOM 9770 C C . LEU B 1 535 ? -5.188 -7.109 -6.262 1 92.25 535 LEU B C 1
ATOM 9772 O O . LEU B 1 535 ? -5.625 -6.043 -5.824 1 92.25 535 LEU B O 1
ATOM 9776 N N . ILE B 1 536 ? -4.617 -7.191 -7.426 1 92.69 536 ILE B N 1
ATOM 9777 C CA . ILE B 1 536 ? -4.434 -6.031 -8.289 1 92.69 536 ILE B CA 1
ATOM 9778 C C . ILE B 1 536 ? -5.789 -5.543 -8.789 1 92.69 536 ILE B C 1
ATOM 9780 O O . ILE B 1 536 ? -6.031 -4.336 -8.875 1 92.69 536 ILE B O 1
ATOM 9784 N N . PHE B 1 537 ? -6.609 -6.484 -9.133 1 90.94 537 PHE B N 1
ATOM 9785 C CA . PHE B 1 537 ? -7.961 -6.152 -9.57 1 90.94 537 PHE B CA 1
ATOM 9786 C C . PHE B 1 537 ? -8.695 -5.359 -8.492 1 90.94 537 PHE B C 1
ATOM 9788 O O . PHE B 1 537 ? -9.305 -4.328 -8.781 1 90.94 537 PHE B O 1
ATOM 9795 N N . ILE B 1 538 ? -8.617 -5.84 -7.215 1 90.12 538 ILE B N 1
ATOM 9796 C CA . ILE B 1 538 ? -9.281 -5.184 -6.086 1 90.12 538 ILE B CA 1
ATOM 9797 C C . ILE B 1 538 ? -8.688 -3.789 -5.887 1 90.12 538 ILE B C 1
ATOM 9799 O O . ILE B 1 538 ? -9.43 -2.82 -5.691 1 90.12 538 ILE B O 1
ATOM 9803 N N . ALA B 1 539 ? -7.395 -3.656 -5.93 1 91.94 539 ALA B N 1
ATOM 9804 C CA . ALA B 1 539 ? -6.73 -2.365 -5.766 1 91.94 539 ALA B CA 1
ATOM 9805 C C . ALA B 1 539 ? -7.195 -1.37 -6.824 1 91.94 539 ALA B C 1
ATOM 9807 O O . ALA B 1 539 ? -7.516 -0.222 -6.512 1 91.94 539 ALA B O 1
ATOM 9808 N N . ALA B 1 540 ? -7.246 -1.811 -8.07 1 92.75 540 ALA B N 1
ATOM 9809 C CA . ALA B 1 540 ? -7.648 -0.956 -9.188 1 92.75 540 ALA B CA 1
ATOM 9810 C C . ALA B 1 540 ? -9.102 -0.514 -9.039 1 92.75 540 ALA B C 1
ATOM 9812 O O . ALA B 1 540 ? -9.438 0.64 -9.312 1 92.75 540 ALA B O 1
ATOM 9813 N N . LEU B 1 541 ? -9.898 -1.423 -8.586 1 89.62 541 LEU B N 1
ATOM 9814 C CA . LEU B 1 541 ? -11.312 -1.104 -8.406 1 89.62 541 LEU B CA 1
ATOM 9815 C C . LEU B 1 541 ? -11.5 -0.07 -7.305 1 89.62 541 LEU B C 1
ATOM 9817 O O . LEU B 1 541 ? -12.32 0.842 -7.441 1 89.62 541 LEU B O 1
ATOM 9821 N N . LEU B 1 542 ? -10.766 -0.246 -6.207 1 88.31 542 LEU B N 1
ATOM 9822 C CA . LEU B 1 542 ? -10.875 0.701 -5.105 1 88.31 542 LEU B CA 1
ATOM 9823 C C . LEU B 1 542 ? -10.477 2.104 -5.551 1 88.31 542 LEU B C 1
ATOM 9825 O O . LEU B 1 542 ? -11.133 3.084 -5.184 1 88.31 542 LEU B O 1
ATOM 9829 N N . VAL B 1 543 ? -9.445 2.209 -6.348 1 91.31 543 VAL B N 1
ATOM 9830 C CA . VAL B 1 543 ? -9 3.5 -6.863 1 91.31 543 VAL B CA 1
ATOM 9831 C C . VAL B 1 543 ? -10.062 4.078 -7.793 1 91.31 543 VAL B C 1
ATOM 9833 O O . VAL B 1 543 ? -10.359 5.273 -7.738 1 91.31 543 VAL B O 1
ATOM 9836 N N . LEU B 1 544 ? -10.609 3.219 -8.641 1 91.31 544 LEU B N 1
ATOM 9837 C CA . LEU B 1 544 ? -11.641 3.668 -9.57 1 91.31 544 LEU B CA 1
ATOM 9838 C C . LEU B 1 544 ? -12.852 4.215 -8.82 1 91.31 544 LEU B C 1
ATOM 9840 O O . LEU B 1 544 ? -13.336 5.309 -9.125 1 91.31 544 LEU B O 1
ATOM 9844 N N . PHE B 1 545 ? -13.25 3.553 -7.859 1 87.12 545 PHE B N 1
ATOM 9845 C CA . PHE B 1 545 ? -14.453 3.955 -7.133 1 87.12 545 PHE B CA 1
ATOM 9846 C C . PHE B 1 545 ? -14.195 5.223 -6.328 1 87.12 545 PHE B C 1
ATOM 9848 O O . PHE B 1 545 ? -15.07 6.082 -6.215 1 87.12 545 PHE B O 1
ATOM 9855 N N . LYS B 1 546 ? -13.039 5.32 -5.758 1 87.81 546 LYS B N 1
ATOM 9856 C CA . LYS B 1 546 ? -12.711 6.551 -5.039 1 87.81 546 LYS B CA 1
ATOM 9857 C C . LYS B 1 546 ? -12.625 7.738 -5.992 1 87.81 546 LYS B C 1
ATOM 9859 O O . LYS B 1 546 ? -13.016 8.852 -5.641 1 87.81 546 LYS B O 1
ATOM 9864 N N . SER B 1 547 ? -12.102 7.484 -7.184 1 89.88 547 SER B N 1
ATOM 9865 C CA . SER B 1 547 ? -12.055 8.547 -8.188 1 89.88 547 SER B CA 1
ATOM 9866 C C . SER B 1 547 ? -13.461 9.023 -8.547 1 89.88 547 SER B C 1
ATOM 9868 O O . SER B 1 547 ? -13.703 10.219 -8.68 1 89.88 547 SER B O 1
ATOM 9870 N N . ILE B 1 548 ? -14.344 8.125 -8.672 1 87.69 548 ILE B N 1
ATOM 9871 C CA . ILE B 1 548 ? -15.711 8.453 -9.039 1 87.69 548 ILE B CA 1
ATOM 9872 C C . ILE B 1 548 ? -16.375 9.219 -7.898 1 87.69 548 ILE B C 1
ATOM 9874 O O . ILE B 1 548 ? -17.172 10.133 -8.133 1 87.69 548 ILE B O 1
ATOM 9878 N N . ARG B 1 549 ? -16.047 8.906 -6.707 1 84.25 549 ARG B N 1
ATOM 9879 C CA . ARG B 1 549 ? -16.578 9.625 -5.559 1 84.25 549 ARG B CA 1
ATOM 9880 C C . ARG B 1 549 ? -16.094 11.07 -5.547 1 84.25 549 ARG B C 1
ATOM 9882 O O . ARG B 1 549 ? -16.875 11.992 -5.27 1 84.25 549 ARG B O 1
ATOM 9889 N N . TYR B 1 550 ? -14.883 11.242 -5.898 1 83.06 550 TYR B N 1
ATOM 9890 C CA . TYR B 1 550 ? -14.32 12.586 -5.93 1 83.06 550 TYR B CA 1
ATOM 9891 C C . TYR B 1 550 ? -14.914 13.406 -7.066 1 83.06 550 TYR B C 1
ATOM 9893 O O . TYR B 1 550 ? -14.883 14.633 -7.035 1 83.06 550 TYR B O 1
ATOM 9901 N N . LEU B 1 551 ? -15.461 12.656 -8 1 87 551 LEU B N 1
ATOM 9902 C CA . LEU B 1 551 ? -16.094 13.336 -9.125 1 87 551 LEU B CA 1
ATOM 9903 C C . LEU B 1 551 ? -17.484 13.828 -8.758 1 87 551 LEU B C 1
ATOM 9905 O O . LEU B 1 551 ? -18.125 14.523 -9.547 1 87 551 LEU B O 1
ATOM 9909 N N . GLY B 1 552 ? -18 13.445 -7.531 1 79.75 552 GLY B N 1
ATOM 9910 C CA . GLY B 1 552 ? -19.203 14.078 -7.016 1 79.75 552 GLY B CA 1
ATOM 9911 C C . GLY B 1 552 ? -20.391 13.125 -6.934 1 79.75 552 GLY B C 1
ATOM 9912 O O . GLY B 1 552 ? -21.531 13.562 -6.766 1 79.75 552 GLY B O 1
ATOM 9913 N N . ILE B 1 553 ? -20.203 11.914 -7.086 1 81 553 ILE B N 1
ATOM 9914 C CA . ILE B 1 553 ? -21.312 10.969 -7.074 1 81 553 ILE B CA 1
ATOM 9915 C C . ILE B 1 553 ? -21.953 10.938 -5.688 1 81 553 ILE B C 1
ATOM 9917 O O . ILE B 1 553 ? -23.156 10.727 -5.559 1 81 553 ILE B O 1
ATOM 9921 N N . ASP B 1 554 ? -21.156 11.156 -4.656 1 78 554 ASP B N 1
ATOM 9922 C CA . ASP B 1 554 ? -21.688 11.172 -3.291 1 78 554 ASP B CA 1
ATOM 9923 C C . ASP B 1 554 ? -22.703 12.289 -3.105 1 78 554 ASP B C 1
ATOM 9925 O O . ASP B 1 554 ? -23.797 12.055 -2.59 1 78 554 ASP B O 1
ATOM 9929 N N . TYR B 1 555 ? -22.328 13.422 -3.58 1 73.5 555 TYR B N 1
ATOM 9930 C CA . TYR B 1 555 ? -23.203 14.578 -3.459 1 73.5 555 TYR B CA 1
ATOM 9931 C C . TYR B 1 555 ? -24.5 14.359 -4.246 1 73.5 555 TYR B C 1
ATOM 9933 O O . TYR B 1 555 ? -25.578 14.688 -3.766 1 73.5 555 TYR B O 1
ATOM 9941 N N . TRP B 1 556 ? -24.344 13.852 -5.387 1 78 556 TRP B N 1
ATOM 9942 C CA . TRP B 1 556 ? -25.5 13.586 -6.23 1 78 556 TRP B CA 1
ATOM 9943 C C . TRP B 1 556 ? -26.438 12.594 -5.562 1 78 556 TRP B C 1
ATOM 9945 O O . TRP B 1 556 ? -27.656 12.789 -5.555 1 78 556 TRP B O 1
ATOM 9955 N N . THR B 1 557 ? -25.969 11.531 -4.984 1 82.31 557 THR B N 1
ATOM 9956 C CA . THR B 1 557 ? -26.766 10.492 -4.344 1 82.31 557 THR B CA 1
ATOM 9957 C C . THR B 1 557 ? -27.484 11.047 -3.121 1 82.31 557 THR B C 1
ATOM 9959 O O . THR B 1 557 ? -28.672 10.773 -2.922 1 82.31 557 THR B O 1
ATOM 9962 N N . ILE B 1 558 ? -26.781 11.773 -2.303 1 78.69 558 ILE B N 1
ATOM 9963 C CA . ILE B 1 558 ? -27.359 12.352 -1.096 1 78.69 558 ILE B CA 1
ATOM 9964 C C . ILE B 1 558 ? -28.516 13.281 -1.471 1 78.69 558 ILE B C 1
ATOM 9966 O O . ILE B 1 558 ? -29.562 13.25 -0.832 1 78.69 558 ILE B O 1
ATOM 9970 N N . ASN B 1 559 ? -28.328 14.047 -2.514 1 77.38 559 ASN B N 1
ATOM 9971 C CA . ASN B 1 559 ? -29.375 14.977 -2.955 1 77.38 559 ASN B CA 1
ATOM 9972 C C . ASN B 1 559 ? -30.594 14.234 -3.488 1 77.38 559 ASN B C 1
ATOM 9974 O O . ASN B 1 559 ? -31.734 14.656 -3.256 1 77.38 559 ASN B O 1
ATOM 9978 N N . VAL B 1 560 ? -30.375 13.227 -4.164 1 82.94 560 VAL B N 1
ATOM 9979 C CA . VAL B 1 560 ? -31.469 12.43 -4.699 1 82.94 560 VAL B CA 1
ATOM 9980 C C . VAL B 1 560 ? -32.281 11.828 -3.551 1 82.94 560 VAL B C 1
ATOM 9982 O O . VAL B 1 560 ? -33.5 11.867 -3.564 1 82.94 560 VAL B O 1
ATOM 9985 N N . ILE B 1 561 ? -31.625 11.258 -2.51 1 88.25 561 ILE B N 1
ATOM 9986 C CA . ILE B 1 561 ? -32.281 10.656 -1.355 1 88.25 561 ILE B CA 1
ATOM 9987 C C . ILE B 1 561 ? -33.062 11.719 -0.601 1 88.25 561 ILE B C 1
ATOM 9989 O O . ILE B 1 561 ? -34.25 11.516 -0.271 1 88.25 561 ILE B O 1
ATOM 9993 N N . HIS B 1 562 ? -32.375 12.805 -0.391 1 82.5 562 HIS B N 1
ATOM 9994 C CA . HIS B 1 562 ? -33 13.883 0.371 1 82.5 562 HIS B CA 1
ATOM 9995 C C . HIS B 1 562 ? -34.25 14.391 -0.32 1 82.5 562 HIS B C 1
ATOM 9997 O O . HIS B 1 562 ? -35.281 14.602 0.331 1 82.5 562 HIS B O 1
ATOM 10003 N N . ASN B 1 563 ? -34.219 14.562 -1.628 1 85 563 ASN B N 1
ATOM 10004 C CA . ASN B 1 563 ? -35.344 15.055 -2.389 1 85 563 ASN B CA 1
ATOM 10005 C C . ASN B 1 563 ? -36.5 14.047 -2.41 1 85 563 ASN B C 1
ATOM 10007 O O . ASN B 1 563 ? -37.656 14.422 -2.322 1 85 563 ASN B O 1
ATOM 10011 N N . LEU B 1 564 ? -36.219 12.82 -2.467 1 88.88 564 LEU B N 1
ATOM 10012 C CA . LEU B 1 564 ? -37.25 11.781 -2.533 1 88.88 564 LEU B CA 1
ATOM 10013 C C . LEU B 1 564 ? -37.938 11.617 -1.188 1 88.88 564 LEU B C 1
ATOM 10015 O O . LEU B 1 564 ? -39.156 11.391 -1.136 1 88.88 564 LEU B O 1
ATOM 10019 N N . VAL B 1 565 ? -37.25 11.75 -0.093 1 89.19 565 VAL B N 1
ATOM 10020 C CA . VAL B 1 565 ? -37.781 11.484 1.238 1 89.19 565 VAL B CA 1
ATOM 10021 C C . VAL B 1 565 ? -38.469 12.742 1.78 1 89.19 565 VAL B C 1
ATOM 10023 O O . VAL B 1 565 ? -39.594 12.68 2.271 1 89.19 565 VAL B O 1
ATOM 10026 N N . CYS B 1 566 ? -37.812 13.883 1.656 1 81.12 566 CYS B N 1
ATOM 10027 C CA . CYS B 1 566 ? -38.312 15.109 2.279 1 81.12 566 CYS B CA 1
ATOM 10028 C C . CYS B 1 566 ? -39.5 15.664 1.508 1 81.12 566 CYS B C 1
ATOM 10030 O O . CYS B 1 566 ? -40.344 16.375 2.072 1 81.12 566 CYS B O 1
ATOM 10032 N N . ASN B 1 567 ? -39.594 15.32 0.235 1 83.75 567 ASN B N 1
ATOM 10033 C CA . ASN B 1 567 ? -40.719 15.844 -0.555 1 83.75 567 ASN B CA 1
ATOM 10034 C C . ASN B 1 567 ? -41.969 14.984 -0.392 1 83.75 567 ASN B C 1
ATOM 10036 O O . ASN B 1 567 ? -43.031 15.312 -0.932 1 83.75 567 ASN B O 1
ATOM 10040 N N . THR B 1 568 ? -41.812 13.992 0.432 1 87.31 568 THR B N 1
ATOM 10041 C CA . THR B 1 568 ? -42.969 13.133 0.654 1 87.31 568 THR B CA 1
ATOM 10042 C C . THR B 1 568 ? -43.781 13.594 1.87 1 87.31 568 THR B C 1
ATOM 10044 O O . THR B 1 568 ? -43.25 14.258 2.756 1 87.31 568 THR B O 1
ATOM 10047 N N . ARG B 1 569 ? -45.062 13.125 1.898 1 81.19 569 ARG B N 1
ATOM 10048 C CA . ARG B 1 569 ? -45.969 13.484 3 1 81.19 569 ARG B CA 1
ATOM 10049 C C . ARG B 1 569 ? -45.469 12.914 4.32 1 81.19 569 ARG B C 1
ATOM 10051 O O . ARG B 1 569 ? -45 11.773 4.371 1 81.19 569 ARG B O 1
ATOM 10058 N N . LYS B 1 570 ? -45.594 13.609 5.363 1 82.44 570 LYS B N 1
ATOM 10059 C CA . LYS B 1 570 ? -45.062 13.273 6.68 1 82.44 570 LYS B CA 1
ATOM 10060 C C . LYS B 1 570 ? -45.594 11.922 7.152 1 82.44 570 LYS B C 1
ATOM 10062 O O . LYS B 1 570 ? -44.875 11.172 7.812 1 82.44 570 LYS B O 1
ATOM 10067 N N . ASP B 1 571 ? -46.844 11.531 6.82 1 82.75 571 ASP B N 1
ATOM 10068 C CA . ASP B 1 571 ? -47.469 10.297 7.316 1 82.75 571 ASP B CA 1
ATOM 10069 C C . ASP B 1 571 ? -46.812 9.078 6.664 1 82.75 571 ASP B C 1
ATOM 10071 O O . ASP B 1 571 ? -46.781 7.992 7.246 1 82.75 571 ASP B O 1
ATOM 10075 N N . ARG B 1 572 ? -46.281 9.234 5.523 1 90.44 572 ARG B N 1
ATOM 10076 C CA . ARG B 1 572 ? -45.688 8.117 4.789 1 90.44 572 ARG B CA 1
ATOM 10077 C C . ARG B 1 572 ? -44.188 8.266 4.672 1 90.44 572 ARG B C 1
ATOM 10079 O O . ARG B 1 572 ? -43.531 7.516 3.936 1 90.44 572 ARG B O 1
ATOM 10086 N N . GLN B 1 573 ? -43.656 9.141 5.383 1 90.44 573 GLN B N 1
ATOM 10087 C CA . GLN B 1 573 ? -42.25 9.477 5.215 1 90.44 573 GLN B CA 1
ATOM 10088 C C . GLN B 1 573 ? -41.344 8.344 5.699 1 90.44 573 GLN B C 1
ATOM 10090 O O . GLN B 1 573 ? -40.312 8.055 5.094 1 90.44 573 GLN B O 1
ATOM 10095 N N . LEU B 1 574 ? -41.812 7.73 6.77 1 91.62 574 LEU B N 1
ATOM 10096 C CA . LEU B 1 574 ? -41 6.629 7.285 1 91.62 574 LEU B CA 1
ATOM 10097 C C . LEU B 1 574 ? -41 5.457 6.312 1 91.62 574 LEU B C 1
ATOM 10099 O O . LEU B 1 574 ? -39.938 4.867 6.047 1 91.62 574 LEU B O 1
ATOM 10103 N N . ALA B 1 575 ? -42.156 5.121 5.781 1 93.25 575 ALA B N 1
ATOM 10104 C CA . ALA B 1 575 ? -42.25 4.023 4.82 1 93.25 575 ALA B CA 1
ATOM 10105 C C . ALA B 1 575 ? -41.438 4.301 3.568 1 93.25 575 ALA B C 1
ATOM 10107 O O . ALA B 1 575 ? -40.719 3.42 3.074 1 93.25 575 ALA B O 1
ATOM 10108 N N . VAL B 1 576 ? -41.531 5.492 3.084 1 93.88 576 VAL B N 1
ATOM 10109 C CA . VAL B 1 576 ? -40.781 5.875 1.884 1 93.88 576 VAL B CA 1
ATOM 10110 C C . VAL B 1 576 ? -39.281 5.879 2.178 1 93.88 576 VAL B C 1
ATOM 10112 O O . VAL B 1 576 ? -38.469 5.508 1.321 1 93.88 576 VAL B O 1
ATOM 10115 N N . SER B 1 577 ? -38.938 6.352 3.346 1 93.38 577 SER B N 1
ATOM 10116 C CA . SER B 1 577 ? -37.531 6.363 3.719 1 93.38 577 SER B CA 1
ATOM 10117 C C . SER B 1 577 ? -36.938 4.953 3.738 1 93.38 577 SER B C 1
ATOM 10119 O O . SER B 1 577 ? -35.844 4.727 3.262 1 93.38 577 SER B O 1
ATOM 10121 N N . ILE B 1 578 ? -37.688 4.035 4.273 1 94 578 ILE B N 1
ATOM 10122 C CA . ILE B 1 578 ? -37.219 2.646 4.336 1 94 578 ILE B CA 1
ATOM 10123 C C . ILE B 1 578 ? -37.062 2.09 2.922 1 94 578 ILE B C 1
ATOM 10125 O O . ILE B 1 578 ? -36.062 1.462 2.605 1 94 578 ILE B O 1
ATOM 10129 N N . LEU B 1 579 ? -38 2.377 2.094 1 94.69 579 LEU B N 1
ATOM 10130 C CA . LEU B 1 579 ? -37.969 1.891 0.718 1 94.69 579 LEU B CA 1
ATOM 10131 C C . LEU B 1 579 ? -36.812 2.516 -0.059 1 94.69 579 LEU B C 1
ATOM 10133 O O . LEU B 1 579 ? -36.062 1.81 -0.735 1 94.69 579 LEU B O 1
ATOM 10137 N N . VAL B 1 580 ? -36.656 3.777 0.059 1 93.81 580 VAL B N 1
ATOM 1013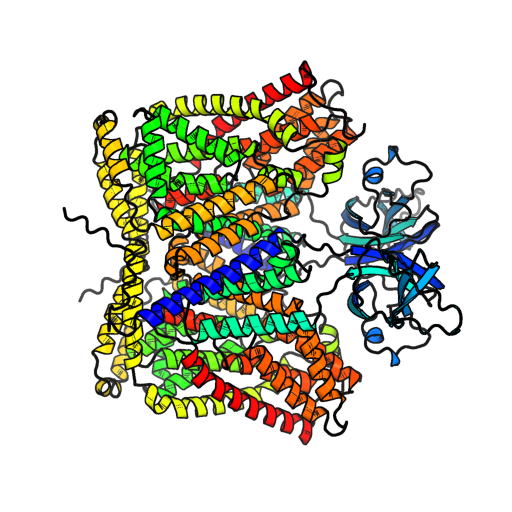8 C CA . VAL B 1 580 ? -35.656 4.512 -0.719 1 93.81 580 VAL B CA 1
ATOM 10139 C C . VAL B 1 580 ? -34.25 4.148 -0.242 1 93.81 580 VAL B C 1
ATOM 10141 O O . VAL B 1 580 ? -33.375 3.889 -1.055 1 93.81 580 VAL B O 1
ATOM 10144 N N . LEU B 1 581 ? -34.062 4.121 1.042 1 93.19 581 LEU B N 1
ATOM 10145 C CA . LEU B 1 581 ? -32.75 3.832 1.572 1 93.19 581 LEU B CA 1
ATOM 10146 C C . LEU B 1 581 ? -32.344 2.396 1.26 1 93.19 581 LEU B C 1
ATOM 10148 O O . LEU B 1 581 ? -31.172 2.133 0.941 1 93.19 581 LEU B O 1
ATOM 10152 N N . THR B 1 582 ? -33.219 1.499 1.374 1 94.12 582 THR B N 1
ATOM 10153 C CA . THR B 1 582 ? -32.938 0.116 1.026 1 94.12 582 THR B CA 1
ATOM 10154 C C . THR B 1 582 ? -32.594 -0.009 -0.461 1 94.12 582 THR B C 1
ATOM 10156 O O . THR B 1 582 ? -31.625 -0.662 -0.84 1 94.12 582 THR B O 1
ATOM 10159 N N . ALA B 1 583 ? -33.375 0.609 -1.276 1 93.5 583 ALA B N 1
ATOM 10160 C CA . ALA B 1 583 ? -33.219 0.526 -2.725 1 93.5 583 ALA B CA 1
ATOM 10161 C C . ALA B 1 583 ? -31.922 1.209 -3.17 1 93.5 583 ALA B C 1
ATOM 10163 O O . ALA B 1 583 ? -31.141 0.646 -3.953 1 93.5 583 ALA B O 1
ATOM 10164 N N . VAL B 1 584 ? -31.672 2.393 -2.691 1 91.31 584 VAL B N 1
ATOM 10165 C CA . VAL B 1 584 ? -30.5 3.141 -3.1 1 91.31 584 VAL B CA 1
ATOM 10166 C C . VAL B 1 584 ? -29.234 2.436 -2.598 1 91.31 584 VAL B C 1
ATOM 10168 O O . VAL B 1 584 ? -28.234 2.346 -3.314 1 91.31 584 VAL B O 1
ATOM 10171 N N . ALA B 1 585 ? -29.297 1.978 -1.361 1 89.25 585 ALA B N 1
ATOM 10172 C CA . ALA B 1 585 ? -28.156 1.239 -0.825 1 89.25 585 ALA B CA 1
ATOM 10173 C C . ALA B 1 585 ? -27.875 -0.007 -1.657 1 89.25 585 ALA B C 1
ATOM 10175 O O . ALA B 1 585 ? -26.719 -0.342 -1.903 1 89.25 585 ALA B O 1
ATOM 10176 N N . ALA B 1 586 ? -28.891 -0.642 -2.045 1 91.88 586 ALA B N 1
ATOM 10177 C CA . ALA B 1 586 ? -28.734 -1.842 -2.863 1 91.88 586 ALA B CA 1
ATOM 10178 C C . ALA B 1 586 ? -28.172 -1.498 -4.238 1 91.88 586 ALA B C 1
ATOM 10180 O O . ALA B 1 586 ? -27.297 -2.199 -4.746 1 91.88 586 ALA B O 1
ATOM 10181 N N . ILE B 1 587 ? -28.625 -0.491 -4.836 1 89.06 587 ILE B N 1
ATOM 10182 C CA . ILE B 1 587 ? -28.188 -0.077 -6.16 1 89.06 587 ILE B CA 1
ATOM 10183 C C . ILE B 1 587 ? -26.719 0.363 -6.094 1 89.06 587 ILE B C 1
ATOM 10185 O O . ILE B 1 587 ? -25.922 0.006 -6.961 1 89.06 587 ILE B O 1
ATOM 10189 N N . GLU B 1 588 ? -26.438 1.1 -5.129 1 83.94 588 GLU B N 1
ATOM 10190 C CA . GLU B 1 588 ? -25.062 1.545 -4.961 1 83.94 588 GLU B CA 1
ATOM 10191 C C . GLU B 1 588 ? -24.125 0.363 -4.738 1 83.94 588 GLU B C 1
ATOM 10193 O O . GLU B 1 588 ? -23 0.341 -5.262 1 83.94 588 GLU B O 1
ATOM 10198 N N . SER B 1 589 ? -24.562 -0.536 -3.973 1 84.62 589 SER B N 1
ATOM 10199 C CA . SER B 1 589 ? -23.75 -1.717 -3.705 1 84.62 589 SER B CA 1
ATOM 10200 C C . SER B 1 589 ? -23.609 -2.594 -4.945 1 84.62 589 SER B C 1
ATOM 10202 O O . SER B 1 589 ? -22.688 -3.395 -5.051 1 84.62 589 SER B O 1
ATOM 10204 N N . ALA B 1 590 ? -24.562 -2.428 -5.824 1 82.56 590 ALA B N 1
ATOM 10205 C CA . ALA B 1 590 ? -24.516 -3.17 -7.082 1 82.56 590 ALA B CA 1
ATOM 10206 C C . ALA B 1 590 ? -23.531 -2.539 -8.055 1 82.56 590 ALA B C 1
ATOM 10208 O O . ALA B 1 590 ? -23.109 -3.176 -9.023 1 82.56 590 ALA B O 1
ATOM 10209 N N . VAL B 1 591 ? -23.109 -1.362 -7.656 1 76.19 591 VAL B N 1
ATOM 10210 C CA . VAL B 1 591 ? -22.25 -0.644 -8.586 1 76.19 591 VAL B CA 1
ATOM 10211 C C . VAL B 1 591 ? -20.844 -0.545 -8 1 76.19 591 VAL B C 1
ATOM 10213 O O . VAL B 1 591 ? -19.844 -0.605 -8.734 1 76.19 591 VAL B O 1
ATOM 10216 N N . MET B 1 592 ? -20.781 -0.337 -6.695 1 74.12 592 MET B N 1
ATOM 10217 C CA . MET B 1 592 ? -19.484 -0.113 -6.062 1 74.12 592 MET B CA 1
ATOM 10218 C C . MET B 1 592 ? -19.359 -0.916 -4.77 1 74.12 592 MET B C 1
ATOM 10220 O O . MET B 1 592 ? -20.359 -1.21 -4.121 1 74.12 592 MET B O 1
ATOM 10224 N N . PRO B 1 593 ? -18.094 -1.274 -4.508 1 67.69 593 PRO B N 1
ATOM 10225 C CA . PRO B 1 593 ? -17.922 -2.037 -3.268 1 67.69 593 PRO B CA 1
ATOM 10226 C C . PRO B 1 593 ? -18.375 -1.26 -2.033 1 67.69 593 PRO B C 1
ATOM 10228 O O . PRO B 1 593 ? -18.281 -0.031 -1.999 1 67.69 593 PRO B O 1
ATOM 10231 N N . ASN B 1 594 ? -18.828 -1.958 -1.06 1 64.12 594 ASN B N 1
ATOM 10232 C CA . ASN B 1 594 ? -19.609 -1.55 0.105 1 64.12 594 ASN B CA 1
ATOM 10233 C C . ASN B 1 594 ? -18.812 -0.623 1.017 1 64.12 594 ASN B C 1
ATOM 10235 O O . ASN B 1 594 ? -19.359 0.337 1.564 1 64.12 594 ASN B O 1
ATOM 10239 N N . MET B 1 595 ? -17.578 -0.871 1.154 1 61.59 595 MET B N 1
ATOM 10240 C CA . MET B 1 595 ? -16.844 -0.195 2.227 1 61.59 595 MET B CA 1
ATOM 10241 C C . MET B 1 595 ? -16.922 1.319 2.062 1 61.59 595 MET B C 1
ATOM 10243 O O . MET B 1 595 ? -17.031 2.051 3.049 1 61.59 595 MET B O 1
ATOM 10247 N N . VAL B 1 596 ? -17.141 1.747 0.871 1 60.53 596 VAL B N 1
ATOM 10248 C CA . VAL B 1 596 ? -17.031 3.172 0.573 1 60.53 596 VAL B CA 1
ATOM 10249 C C . VAL B 1 596 ? -18.406 3.824 0.693 1 60.53 596 VAL B C 1
ATOM 10251 O O . VAL B 1 596 ? -18.547 4.926 1.236 1 60.53 596 VAL B O 1
ATOM 10254 N N . ILE B 1 597 ? -19.453 3.121 0.51 1 67.75 597 ILE B N 1
ATOM 10255 C CA . ILE B 1 597 ? -20.766 3.723 0.325 1 67.75 597 ILE B CA 1
ATOM 10256 C C . ILE B 1 597 ? -21.531 3.713 1.648 1 67.75 597 ILE B C 1
ATOM 10258 O O . ILE B 1 597 ? -22.344 4.602 1.911 1 67.75 597 ILE B O 1
ATOM 10262 N N . LYS B 1 598 ? -21.141 2.811 2.459 1 75.12 598 LYS B N 1
ATOM 10263 C CA . LYS B 1 598 ? -21.906 2.643 3.695 1 75.12 598 LYS B CA 1
ATOM 10264 C C . LYS B 1 598 ? -21.766 3.865 4.598 1 75.12 598 LYS B C 1
ATOM 10266 O O . LYS B 1 598 ? -22.734 4.324 5.188 1 75.12 598 LYS B O 1
ATOM 10271 N N . SER B 1 599 ? -20.578 4.43 4.613 1 69.19 599 SER B N 1
ATOM 10272 C CA . SER B 1 599 ? -20.359 5.59 5.469 1 69.19 599 SER B CA 1
ATOM 10273 C C . SER B 1 599 ? -21.156 6.797 4.984 1 69.19 599 SER B C 1
ATOM 10275 O O . SER B 1 599 ? -21.703 7.551 5.793 1 69.19 599 SER B O 1
ATOM 10277 N N . LEU B 1 600 ? -21.281 6.906 3.764 1 71.19 600 LEU B N 1
ATOM 10278 C CA . LEU B 1 600 ? -22.031 8.008 3.174 1 71.19 600 LEU B CA 1
ATOM 10279 C C . LEU B 1 600 ? -23.531 7.848 3.449 1 71.19 600 LEU B C 1
ATOM 10281 O O . LEU B 1 600 ? -24.203 8.82 3.781 1 71.19 600 LEU B O 1
ATOM 10285 N N . MET B 1 601 ? -23.953 6.645 3.309 1 80.88 601 MET B N 1
ATOM 10286 C CA . MET B 1 601 ? -25.375 6.379 3.488 1 80.88 601 MET B CA 1
ATOM 10287 C C . MET B 1 601 ? -25.797 6.566 4.945 1 80.88 601 MET B C 1
ATOM 10289 O O . MET B 1 601 ? -26.891 7.059 5.23 1 80.88 601 MET B O 1
ATOM 10293 N N . VAL B 1 602 ? -24.922 6.223 5.801 1 79.5 602 VAL B N 1
ATOM 10294 C CA . VAL B 1 602 ? -25.219 6.363 7.223 1 79.5 602 VAL B CA 1
ATOM 10295 C C . VAL B 1 602 ? -25.25 7.844 7.598 1 79.5 602 VAL B C 1
ATOM 10297 O O . VAL B 1 602 ? -26.109 8.273 8.375 1 79.5 602 VAL B O 1
ATOM 10300 N N . THR B 1 603 ? -24.344 8.562 7.078 1 73.38 603 THR B N 1
ATOM 10301 C CA . THR B 1 603 ? -24.328 10 7.328 1 73.38 603 THR B CA 1
ATOM 10302 C C . THR B 1 603 ? -25.625 10.641 6.828 1 73.38 603 THR B C 1
ATOM 10304 O O . THR B 1 603 ? -26.188 11.516 7.492 1 73.38 603 THR B O 1
ATOM 10307 N N . GLU B 1 604 ? -26.047 10.164 5.699 1 78.88 604 GLU B N 1
ATOM 10308 C CA . GLU B 1 604 ? -27.297 10.688 5.156 1 78.88 604 GLU B CA 1
ATOM 10309 C C . GLU B 1 604 ? -28.484 10.258 6.008 1 78.88 604 GLU B C 1
ATOM 10311 O O . GLU B 1 604 ? -29.453 11.008 6.156 1 78.88 604 GLU B O 1
ATOM 10316 N N . ALA B 1 605 ? -28.438 9.086 6.523 1 83.06 605 ALA B N 1
ATOM 10317 C CA . ALA B 1 605 ? -29.5 8.617 7.406 1 83.06 605 ALA B CA 1
ATOM 10318 C C . ALA B 1 605 ? -29.594 9.492 8.656 1 83.06 605 ALA B C 1
ATOM 10320 O O . ALA B 1 605 ? -30.703 9.797 9.125 1 83.06 605 ALA B O 1
ATOM 10321 N N . ILE B 1 606 ? -28.469 9.836 9.102 1 77.62 606 ILE B N 1
ATOM 10322 C CA . ILE B 1 606 ? -28.438 10.711 10.266 1 77.62 606 ILE B CA 1
ATOM 10323 C C . ILE B 1 606 ? -29.062 12.062 9.914 1 77.62 606 ILE B C 1
ATOM 10325 O O . ILE B 1 606 ? -29.875 12.594 10.664 1 77.62 606 ILE B O 1
ATOM 10329 N N . ASN B 1 607 ? -28.734 12.508 8.812 1 74.12 607 ASN B N 1
ATOM 10330 C CA . ASN B 1 607 ? -29.25 13.789 8.352 1 74.12 607 ASN B CA 1
ATOM 10331 C C . ASN B 1 607 ? -30.766 13.734 8.133 1 74.12 607 ASN B C 1
ATOM 10333 O O . ASN B 1 607 ? -31.484 14.672 8.492 1 74.12 607 ASN B O 1
ATOM 10337 N N . LEU B 1 608 ? -31.219 12.758 7.617 1 81.56 608 LEU B N 1
ATOM 10338 C CA . LEU B 1 608 ? -32.656 12.578 7.359 1 81.56 608 LEU B CA 1
ATOM 10339 C C . LEU B 1 608 ? -33.406 12.461 8.664 1 81.56 608 LEU B C 1
ATOM 10341 O O . LEU B 1 608 ? -34.531 12.992 8.781 1 81.56 608 LEU B O 1
ATOM 10345 N N . SER B 1 609 ? -32.812 11.617 9.523 1 83.56 609 SER B N 1
ATOM 10346 C CA . SER B 1 609 ? -33.469 11.461 10.82 1 83.56 609 SER B CA 1
ATOM 10347 C C . SER B 1 609 ? -33.625 12.805 11.531 1 83.56 609 SER B C 1
ATOM 10349 O O . SER B 1 609 ? -34.656 13.078 12.148 1 83.56 609 SER B O 1
ATOM 10351 N N . ALA B 1 610 ? -32.656 13.547 11.391 1 73.12 610 ALA B N 1
ATOM 10352 C CA . ALA B 1 610 ? -32.688 14.852 12.047 1 73.12 610 ALA B CA 1
ATOM 10353 C C . ALA B 1 610 ? -33.562 15.836 11.312 1 73.12 610 ALA B C 1
ATOM 10355 O O . ALA B 1 610 ? -34.375 16.547 11.93 1 73.12 610 ALA B O 1
ATOM 10356 N N . SER B 1 611 ? -33.531 15.922 9.992 1 72.5 611 SER B N 1
ATOM 10357 C CA . SER B 1 611 ? -34.219 16.906 9.188 1 72.5 611 SER B CA 1
ATOM 10358 C C . SER B 1 611 ? -35.719 16.578 9.062 1 72.5 611 SER B C 1
ATOM 10360 O O . SER B 1 611 ? -36.562 17.484 9.031 1 72.5 611 SER B O 1
ATOM 10362 N N . CYS B 1 612 ? -36 15.336 9.023 1 78.44 612 CYS B N 1
ATOM 10363 C CA . CYS B 1 612 ? -37.375 14.93 8.789 1 78.44 612 CYS B CA 1
ATOM 10364 C C . CYS B 1 612 ? -37.969 14.312 10.047 1 78.44 612 CYS B C 1
ATOM 10366 O O . CYS B 1 612 ? -39.094 13.812 10.023 1 78.44 612 CYS B O 1
ATOM 10368 N N . ASP B 1 613 ? -37.219 14.336 11.148 1 79.94 613 ASP B N 1
ATOM 10369 C CA . ASP B 1 613 ? -37.688 13.805 12.422 1 79.94 613 ASP B CA 1
ATOM 10370 C C . ASP B 1 613 ? -38.094 12.344 12.289 1 79.94 613 ASP B C 1
ATOM 10372 O O . ASP B 1 613 ? -39.188 11.969 12.672 1 79.94 613 ASP B O 1
ATOM 10376 N N . LEU B 1 614 ? -37.375 11.617 11.688 1 87.38 614 LEU B N 1
ATOM 10377 C CA . LEU B 1 614 ? -37.594 10.195 11.5 1 87.38 614 LEU B CA 1
ATOM 10378 C C . LEU B 1 614 ? -36.781 9.375 12.484 1 87.38 614 LEU B C 1
ATOM 10380 O O . LEU B 1 614 ? -35.688 9.805 12.883 1 87.38 614 LEU B O 1
ATOM 10384 N N . PRO B 1 615 ? -37.344 8.273 12.867 1 87.5 615 PRO B N 1
ATOM 10385 C CA . PRO B 1 615 ? -36.531 7.406 13.711 1 87.5 615 PRO B CA 1
ATOM 10386 C C . PRO B 1 615 ? -35.281 6.906 12.992 1 87.5 615 PRO B C 1
ATOM 10388 O O . PRO B 1 615 ? -35.344 6.492 11.836 1 87.5 615 PRO B O 1
ATOM 10391 N N . PHE B 1 616 ? -34.219 6.887 13.617 1 86.62 616 PHE B N 1
ATOM 10392 C CA . PHE B 1 616 ? -32.906 6.609 13.016 1 86.62 616 PHE B CA 1
ATOM 10393 C C . PHE B 1 616 ? -32.719 5.113 12.805 1 86.62 616 PHE B C 1
ATOM 10395 O O . PHE B 1 616 ? -32.188 4.691 11.773 1 86.62 616 PHE B O 1
ATOM 10402 N N . ALA B 1 617 ? -33.188 4.262 13.727 1 86.94 617 ALA B N 1
ATOM 10403 C CA . ALA B 1 617 ? -32.906 2.832 13.742 1 86.94 617 ALA B CA 1
ATOM 10404 C C . ALA B 1 617 ? -33.406 2.152 12.469 1 86.94 617 ALA B C 1
ATOM 10406 O O . ALA B 1 617 ? -32.656 1.435 11.805 1 86.94 617 ALA B O 1
ATOM 10407 N N . PRO B 1 618 ? -34.656 2.438 12.078 1 90.56 618 PRO B N 1
ATOM 10408 C CA . PRO B 1 618 ? -35.156 1.794 10.859 1 90.56 618 PRO B CA 1
ATOM 10409 C C . PRO B 1 618 ? -34.375 2.217 9.617 1 90.56 618 PRO B C 1
ATOM 10411 O O . PRO B 1 618 ? -34.219 1.434 8.672 1 90.56 618 PRO B O 1
ATOM 10414 N N . LEU B 1 619 ? -33.875 3.412 9.602 1 90.88 619 LEU B N 1
ATOM 10415 C CA . LEU B 1 619 ? -33.062 3.871 8.477 1 90.88 619 LEU B CA 1
ATOM 10416 C C . LEU B 1 619 ? -31.734 3.111 8.406 1 90.88 619 LEU B C 1
ATOM 10418 O O . LEU B 1 619 ? -31.297 2.709 7.324 1 90.88 619 LEU B O 1
ATOM 10422 N N . LEU B 1 620 ? -31.234 2.906 9.531 1 87.5 620 LEU B N 1
ATOM 10423 C CA . LEU B 1 620 ? -29.969 2.178 9.617 1 87.5 620 LEU B CA 1
ATOM 10424 C C . LEU B 1 620 ? -30.156 0.728 9.188 1 87.5 620 LEU B C 1
ATOM 10426 O O . LEU B 1 620 ? -29.297 0.174 8.484 1 87.5 620 LEU B O 1
ATOM 10430 N N . TRP B 1 621 ? -31.25 0.129 9.602 1 90.88 621 TRP B N 1
ATOM 10431 C CA . TRP B 1 621 ? -31.516 -1.255 9.227 1 90.88 621 TRP B CA 1
ATOM 10432 C C . TRP B 1 621 ? -31.734 -1.382 7.723 1 90.88 621 TRP B C 1
ATOM 10434 O O . TRP B 1 621 ? -31.328 -2.373 7.113 1 90.88 621 TRP B O 1
ATOM 10444 N N . SER B 1 622 ? -32.344 -0.384 7.18 1 92.69 622 SER B N 1
ATOM 10445 C CA . SER B 1 622 ? -32.594 -0.378 5.742 1 92.69 622 SER B CA 1
ATOM 10446 C C . SER B 1 622 ? -31.281 -0.336 4.957 1 92.69 622 SER B C 1
ATOM 10448 O O . SER B 1 622 ? -31.125 -1.06 3.971 1 92.69 622 SER B O 1
ATOM 10450 N N . ILE B 1 623 ? -30.391 0.42 5.402 1 90 623 ILE B N 1
ATOM 10451 C CA . ILE B 1 623 ? -29.094 0.552 4.742 1 90 623 ILE B CA 1
ATOM 10452 C C . ILE B 1 623 ? -28.312 -0.747 4.891 1 90 623 ILE B C 1
ATOM 10454 O O . ILE B 1 623 ? -27.656 -1.192 3.947 1 90 623 ILE B O 1
ATOM 10458 N N . ALA B 1 624 ? -28.344 -1.35 6.039 1 89.38 624 ALA B N 1
ATOM 10459 C CA . ALA B 1 624 ? -27.625 -2.588 6.305 1 89.38 624 ALA B CA 1
ATOM 10460 C C . ALA B 1 624 ? -28.078 -3.701 5.363 1 89.38 624 ALA B C 1
ATOM 10462 O O . ALA B 1 624 ? -27.25 -4.367 4.734 1 89.38 624 ALA B O 1
ATOM 10463 N N . TYR B 1 625 ? -29.406 -3.846 5.254 1 92.75 625 TYR B N 1
ATOM 10464 C CA . TYR B 1 625 ? -29.938 -4.863 4.355 1 92.75 625 TYR B CA 1
ATOM 10465 C C . TYR B 1 625 ? -29.625 -4.527 2.902 1 92.75 625 TYR B C 1
ATOM 10467 O O . TYR B 1 625 ? -29.141 -5.379 2.15 1 92.75 625 TYR B O 1
ATOM 10475 N N . GLY B 1 626 ? -29.875 -3.332 2.537 1 91.12 626 GLY B N 1
ATOM 10476 C CA . GLY B 1 626 ? -29.688 -2.918 1.155 1 91.12 626 GLY B CA 1
ATOM 10477 C C . GLY B 1 626 ? -28.266 -3.074 0.676 1 91.12 626 GLY B C 1
ATOM 10478 O O . GLY B 1 626 ? -28.016 -3.615 -0.405 1 91.12 626 GLY B O 1
ATOM 10479 N N . SER B 1 627 ? -27.328 -2.652 1.431 1 88.06 627 SER B N 1
ATOM 10480 C CA . SER B 1 627 ? -25.922 -2.672 1.037 1 88.06 627 SER B CA 1
ATOM 10481 C C . SER B 1 627 ? -25.391 -4.098 0.971 1 88.06 627 SER B C 1
ATOM 10483 O O . SER B 1 627 ? -24.625 -4.441 0.063 1 88.06 627 SER B O 1
ATOM 10485 N N . SER B 1 628 ? -25.734 -4.953 1.853 1 88.25 628 SER B N 1
ATOM 10486 C CA . SER B 1 628 ? -25.219 -6.312 1.894 1 88.25 628 SER B CA 1
ATOM 10487 C C . SER B 1 628 ? -25.875 -7.191 0.836 1 88.25 628 SER B C 1
ATOM 10489 O O . SER B 1 628 ? -25.203 -7.98 0.17 1 88.25 628 SER B O 1
ATOM 10491 N N . PHE B 1 629 ? -27.219 -7.031 0.757 1 92.94 629 PHE B N 1
ATOM 10492 C CA . PHE B 1 629 ? -27.922 -7.875 -0.198 1 92.94 629 PHE B CA 1
ATOM 10493 C C . PHE B 1 629 ? -27.656 -7.422 -1.628 1 92.94 629 PHE B C 1
ATOM 10495 O O . PHE B 1 629 ? -27.688 -8.234 -2.557 1 92.94 629 PHE B O 1
ATOM 10502 N N . GLY B 1 630 ? -27.375 -6.191 -1.809 1 90.31 630 GLY B N 1
ATOM 10503 C CA . GLY B 1 630 ? -27.031 -5.68 -3.125 1 90.31 630 GLY B CA 1
ATOM 10504 C C . GLY B 1 630 ? -25.75 -6.266 -3.676 1 90.31 630 GLY B C 1
ATOM 10505 O O . GLY B 1 630 ? -25.547 -6.316 -4.891 1 90.31 630 GLY B O 1
ATOM 10506 N N . GLU B 1 631 ? -24.875 -6.754 -2.861 1 89.12 631 GLU B N 1
ATOM 10507 C CA . GLU B 1 631 ? -23.594 -7.324 -3.252 1 89.12 631 GLU B CA 1
ATOM 10508 C C . GLU B 1 631 ? -23.781 -8.602 -4.066 1 89.12 631 GLU B C 1
ATOM 10510 O O . GLU B 1 631 ? -22.875 -9.008 -4.805 1 89.12 631 GLU B O 1
ATOM 10515 N N . ASN B 1 632 ? -24.906 -9.188 -3.951 1 93.19 632 ASN B N 1
ATOM 10516 C CA . ASN B 1 632 ? -25.172 -10.43 -4.66 1 93.19 632 ASN B CA 1
ATOM 10517 C C . ASN B 1 632 ? -25.609 -10.18 -6.098 1 93.19 632 ASN B C 1
ATOM 10519 O O . ASN B 1 632 ? -25.703 -11.117 -6.895 1 93.19 632 ASN B O 1
ATOM 10523 N N . SER B 1 633 ? -25.828 -8.961 -6.469 1 89.56 633 SER B N 1
ATOM 10524 C CA . SER B 1 633 ? -26.359 -8.656 -7.785 1 89.56 633 SER B CA 1
ATOM 10525 C C . SER B 1 633 ? -25.312 -8.836 -8.875 1 89.56 633 SER B C 1
ATOM 10527 O O . SER B 1 633 ? -25.625 -9.305 -9.969 1 89.56 633 SER B O 1
ATOM 10529 N N . ASN B 1 634 ? -24.109 -8.453 -8.492 1 86.25 634 ASN B N 1
ATOM 10530 C CA . ASN B 1 634 ? -23.031 -8.484 -9.469 1 86.25 634 ASN B CA 1
ATOM 10531 C C . ASN B 1 634 ? -21.734 -9.016 -8.844 1 86.25 634 ASN B C 1
ATOM 10533 O O . ASN B 1 634 ? -21.5 -8.82 -7.648 1 86.25 634 ASN B O 1
ATOM 10537 N N . LEU B 1 635 ? -20.922 -9.555 -9.711 1 86.12 635 LEU B N 1
ATOM 10538 C CA . LEU B 1 635 ? -19.688 -10.219 -9.281 1 86.12 635 LEU B CA 1
ATOM 10539 C C . LEU B 1 635 ? -18.703 -9.219 -8.703 1 86.12 635 LEU B C 1
ATOM 10541 O O . LEU B 1 635 ? -18.016 -9.516 -7.727 1 86.12 635 LEU B O 1
ATOM 10545 N N . ILE B 1 636 ? -18.594 -7.938 -9.195 1 81.12 636 ILE B N 1
ATOM 10546 C CA . ILE B 1 636 ? -17.531 -7 -8.867 1 81.12 636 ILE B CA 1
ATOM 10547 C C . ILE B 1 636 ? -17.906 -6.211 -7.613 1 81.12 636 ILE B C 1
ATOM 10549 O O . ILE B 1 636 ? -17.062 -5.547 -7.012 1 81.12 636 ILE B O 1
ATOM 10553 N N . CYS B 1 637 ? -19.062 -6.43 -7.055 1 79.81 637 CYS B N 1
ATOM 10554 C CA . CYS B 1 637 ? -19.578 -5.547 -6.016 1 79.81 637 CYS B CA 1
ATOM 10555 C C . CYS B 1 637 ? -19.141 -6.02 -4.633 1 79.81 637 CYS B C 1
ATOM 10557 O O . CYS B 1 637 ? -19.375 -5.336 -3.637 1 79.81 637 CYS B O 1
ATOM 10559 N N . SER B 1 638 ? -18.594 -7.16 -4.566 1 84.44 638 SER B N 1
ATOM 10560 C CA . SER B 1 638 ? -18.031 -7.629 -3.299 1 84.44 638 SER B CA 1
ATOM 10561 C C . SER B 1 638 ? -16.656 -8.25 -3.49 1 84.44 638 SER B C 1
ATOM 10563 O O . SER B 1 638 ? -16.422 -8.938 -4.484 1 84.44 638 SER B O 1
ATOM 10565 N N . LEU B 1 639 ? -15.852 -7.922 -2.582 1 84.69 639 LEU B N 1
ATOM 10566 C CA . LEU B 1 639 ? -14.523 -8.516 -2.623 1 84.69 639 LEU B CA 1
ATOM 10567 C C . LEU B 1 639 ? -14.594 -10.031 -2.523 1 84.69 639 LEU B C 1
ATOM 10569 O O . LEU B 1 639 ? -13.789 -10.742 -3.137 1 84.69 639 LEU B O 1
ATOM 10573 N N . ALA B 1 640 ? -15.578 -10.492 -1.785 1 90 640 ALA B N 1
ATOM 10574 C CA . ALA B 1 640 ? -15.75 -11.93 -1.626 1 90 640 ALA B CA 1
ATOM 10575 C C . ALA B 1 640 ? -16.109 -12.594 -2.955 1 90 640 ALA B C 1
ATOM 10577 O O . ALA B 1 640 ? -15.609 -13.68 -3.268 1 90 640 ALA B O 1
ATOM 10578 N N . ASN B 1 641 ? -16.938 -11.961 -3.715 1 91.69 641 ASN B N 1
ATOM 10579 C CA . ASN B 1 641 ? -17.297 -12.477 -5.031 1 91.69 641 ASN B CA 1
ATOM 10580 C C . ASN B 1 641 ? -16.094 -12.539 -5.961 1 91.69 641 ASN B C 1
ATOM 10582 O O . ASN B 1 641 ? -15.914 -13.523 -6.676 1 91.69 641 ASN B O 1
ATOM 10586 N N . VAL B 1 642 ? -15.336 -11.547 -5.898 1 88.25 642 VAL B N 1
ATOM 10587 C CA . VAL B 1 642 ? -14.148 -11.461 -6.754 1 88.25 642 VAL B CA 1
ATOM 10588 C C . VAL B 1 642 ? -13.164 -12.57 -6.379 1 88.25 642 VAL B C 1
ATOM 10590 O O . VAL B 1 642 ? -12.602 -13.227 -7.258 1 88.25 642 VAL B O 1
ATOM 10593 N N . ILE B 1 643 ? -13.008 -12.75 -5.164 1 90.56 643 ILE B N 1
ATOM 10594 C CA . ILE B 1 643 ? -12.078 -13.773 -4.684 1 90.56 643 ILE B CA 1
ATOM 10595 C C . ILE B 1 643 ? -12.594 -15.156 -5.066 1 90.56 643 ILE B C 1
ATOM 10597 O O . ILE B 1 643 ? -11.82 -16.031 -5.465 1 90.56 643 ILE B O 1
ATOM 10601 N N . ALA B 1 644 ? -13.883 -15.375 -4.914 1 92.75 644 ALA B N 1
ATOM 10602 C CA . ALA B 1 644 ? -14.477 -16.656 -5.312 1 92.75 644 ALA B CA 1
ATOM 10603 C C . ALA B 1 644 ? -14.219 -16.938 -6.789 1 92.75 644 ALA B C 1
ATOM 10605 O O . ALA B 1 644 ? -13.875 -18.062 -7.164 1 92.75 644 ALA B O 1
ATOM 10606 N N . ALA B 1 645 ? -14.398 -15.93 -7.566 1 89.56 645 ALA B N 1
ATOM 10607 C CA . ALA B 1 645 ? -14.133 -16.062 -8.992 1 89.56 645 ALA B CA 1
ATOM 10608 C C . ALA B 1 645 ? -12.656 -16.375 -9.25 1 89.56 645 ALA B C 1
ATOM 10610 O O . ALA B 1 645 ? -12.328 -17.156 -10.148 1 89.56 645 ALA B O 1
ATOM 10611 N N . GLY B 1 646 ? -11.812 -15.719 -8.523 1 85.88 646 GLY B N 1
ATOM 10612 C CA . GLY B 1 646 ? -10.383 -15.984 -8.641 1 85.88 646 GLY B CA 1
ATOM 10613 C C . GLY B 1 646 ? -10.016 -17.406 -8.258 1 85.88 646 GLY B C 1
ATOM 10614 O O . GLY B 1 646 ? -9.227 -18.062 -8.945 1 85.88 646 GLY B O 1
ATOM 10615 N N . LEU B 1 647 ? -10.602 -17.891 -7.199 1 86.62 647 LEU B N 1
ATOM 10616 C CA . LEU B 1 647 ? -10.367 -19.25 -6.758 1 86.62 647 LEU B CA 1
ATOM 10617 C C . LEU B 1 647 ? -10.828 -20.25 -7.816 1 86.62 647 LEU B C 1
ATOM 10619 O O . LEU B 1 647 ? -10.125 -21.219 -8.109 1 86.62 647 LEU B O 1
ATOM 10623 N N . ALA B 1 648 ? -11.977 -19.984 -8.359 1 86.81 648 ALA B N 1
ATOM 10624 C CA . ALA B 1 648 ? -12.508 -20.844 -9.414 1 86.81 648 ALA B CA 1
ATOM 10625 C C . ALA B 1 648 ? -11.602 -20.844 -10.641 1 86.81 648 ALA B C 1
ATOM 10627 O O . ALA B 1 648 ? -11.32 -21.891 -11.219 1 86.81 648 ALA B O 1
ATOM 10628 N N . HIS B 1 649 ? -11.133 -19.703 -10.914 1 78.69 649 HIS B N 1
ATOM 10629 C CA . HIS B 1 649 ? -10.25 -19.547 -12.062 1 78.69 649 HIS B CA 1
ATOM 10630 C C . HIS B 1 649 ? -8.945 -20.297 -11.852 1 78.69 649 HIS B C 1
ATOM 10632 O O . HIS B 1 649 ? -8.445 -20.953 -12.773 1 78.69 649 HIS B O 1
ATOM 10638 N N . GLN B 1 650 ? -8.43 -20.219 -10.742 1 74.31 650 GLN B N 1
ATOM 10639 C CA . GLN B 1 650 ? -7.18 -20.891 -10.422 1 74.31 650 GLN B CA 1
ATOM 10640 C C . GLN B 1 650 ? -7.324 -22.406 -10.539 1 74.31 650 GLN B C 1
ATOM 10642 O O . GLN B 1 650 ? -6.379 -23.109 -10.906 1 74.31 650 GLN B O 1
ATOM 10647 N N . GLU B 1 651 ? -8.555 -22.859 -10.18 1 76.31 651 GLU B N 1
ATOM 10648 C CA . GLU B 1 651 ? -8.812 -24.297 -10.234 1 76.31 651 GLU B CA 1
ATOM 10649 C C . GLU B 1 651 ? -9.328 -24.703 -11.617 1 76.31 651 GLU B C 1
ATOM 10651 O O . GLU B 1 651 ? -9.617 -25.875 -11.844 1 76.31 651 GLU B O 1
ATOM 10656 N N . GLY B 1 652 ? -9.484 -23.734 -12.5 1 72.12 652 GLY B N 1
ATOM 10657 C CA . GLY B 1 652 ? -9.812 -24.016 -13.891 1 72.12 652 GLY B CA 1
ATOM 10658 C C . GLY B 1 652 ? -11.305 -23.984 -14.164 1 72.12 652 GLY B C 1
ATOM 10659 O O . GLY B 1 652 ? -11.75 -24.453 -15.219 1 72.12 652 GLY B O 1
ATOM 10660 N N . TYR B 1 653 ? -12.062 -23.531 -13.227 1 76.75 653 TYR B N 1
ATOM 10661 C CA . TYR B 1 653 ? -13.508 -23.469 -13.43 1 76.75 653 TYR B CA 1
ATOM 10662 C C . TYR B 1 653 ? -13.906 -22.156 -14.078 1 76.75 653 TYR B C 1
ATOM 10664 O O . TYR B 1 653 ? -13.273 -21.125 -13.836 1 76.75 653 TYR B O 1
ATOM 10672 N N . ARG B 1 654 ? -14.922 -22.266 -14.891 1 74.62 654 ARG B N 1
ATOM 10673 C CA . ARG B 1 654 ? -15.414 -21.047 -15.531 1 74.62 654 ARG B CA 1
ATOM 10674 C C . ARG B 1 654 ? -16.375 -20.297 -14.617 1 74.62 654 ARG B C 1
ATOM 10676 O O . ARG B 1 654 ? -17.406 -20.828 -14.227 1 74.62 654 ARG B O 1
ATOM 10683 N N . TYR B 1 655 ? -16.094 -19.297 -14.164 1 81.44 655 TYR B N 1
ATOM 10684 C CA . TYR B 1 655 ? -16.859 -18.391 -13.305 1 81.44 655 TYR B CA 1
ATOM 10685 C C . TYR B 1 655 ? -17.062 -17.047 -13.984 1 81.44 655 TYR B C 1
ATOM 10687 O O . TYR B 1 655 ? -16.25 -16.125 -13.828 1 81.44 655 TYR B O 1
ATOM 10695 N N . THR B 1 656 ? -18.125 -16.906 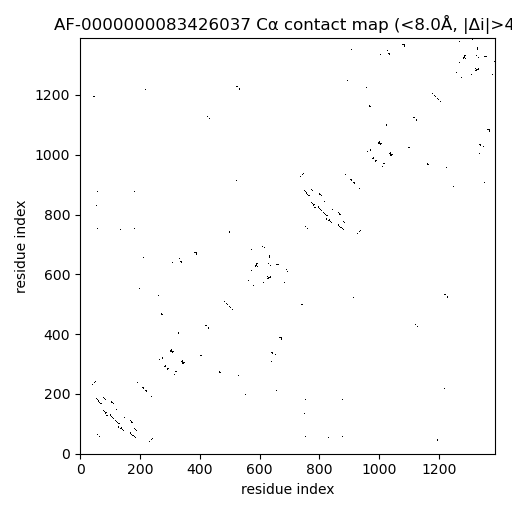-14.781 1 78.5 656 THR B N 1
ATOM 10696 C CA . THR B 1 656 ? -18.328 -15.719 -15.609 1 78.5 656 THR B CA 1
ATOM 10697 C C . THR B 1 656 ? -19.266 -14.727 -14.914 1 78.5 656 THR B C 1
ATOM 10699 O O . THR B 1 656 ? -20.078 -15.109 -14.07 1 78.5 656 THR B O 1
ATOM 10702 N N . TYR B 1 657 ? -19.188 -13.555 -15.344 1 82.56 657 TYR B N 1
ATOM 10703 C CA . TYR B 1 657 ? -20 -12.477 -14.82 1 82.56 657 TYR B CA 1
ATOM 10704 C C . TYR B 1 657 ? -21.469 -12.664 -15.203 1 82.56 657 TYR B C 1
ATOM 10706 O O . TYR B 1 657 ? -22.359 -12.414 -14.398 1 82.56 657 TYR B O 1
ATOM 10714 N N . LYS B 1 658 ? -21.688 -13.109 -16.375 1 80.81 658 LYS B N 1
ATOM 10715 C CA . LYS B 1 658 ? -23.047 -13.297 -16.859 1 80.81 658 LYS B CA 1
ATOM 10716 C C . LYS B 1 658 ? -23.781 -14.344 -16.031 1 80.81 658 LYS B C 1
ATOM 10718 O O . LYS B 1 658 ? -24.938 -14.141 -15.648 1 80.81 658 LYS B O 1
ATOM 10723 N N . ASN B 1 659 ? -23.078 -15.438 -15.781 1 81.62 659 ASN B N 1
ATOM 10724 C CA . ASN B 1 659 ? -23.703 -16.5 -14.992 1 81.62 659 ASN B CA 1
ATOM 10725 C C . ASN B 1 659 ? -24 -16.031 -13.562 1 81.62 659 ASN B C 1
ATOM 10727 O O . ASN B 1 659 ? -25.031 -16.391 -12.992 1 81.62 659 ASN B O 1
ATOM 10731 N N . PHE B 1 660 ? -23.109 -15.289 -13.055 1 88.5 660 PHE B N 1
ATOM 10732 C CA . PHE B 1 660 ? -23.328 -14.781 -11.703 1 88.5 660 PHE B CA 1
ATOM 10733 C C . PHE B 1 660 ? -24.5 -13.82 -11.664 1 88.5 660 PHE B C 1
ATOM 10735 O O . PHE B 1 660 ? -25.312 -13.859 -10.742 1 88.5 660 PHE B O 1
ATOM 10742 N N . PHE B 1 661 ? -24.625 -13 -12.68 1 86.31 661 PHE B N 1
ATOM 10743 C CA . PHE B 1 661 ? -25.672 -11.984 -12.727 1 86.31 661 PHE B CA 1
ATOM 10744 C C . PHE B 1 661 ? -27.047 -12.633 -12.883 1 86.31 661 PHE B C 1
ATOM 10746 O O . PHE B 1 661 ? -28.016 -12.203 -12.258 1 86.31 661 PHE B O 1
ATOM 10753 N N . ILE B 1 662 ? -27.109 -13.633 -13.695 1 86.06 662 ILE B N 1
ATOM 10754 C CA . ILE B 1 662 ? -28.391 -14.281 -13.977 1 86.06 662 ILE B CA 1
ATOM 10755 C C . ILE B 1 662 ? -28.922 -14.953 -12.719 1 86.06 662 ILE B C 1
ATOM 10757 O O . ILE B 1 662 ? -30.125 -14.992 -12.484 1 86.06 662 ILE B O 1
ATOM 10761 N N . ILE B 1 663 ? -28.031 -15.367 -11.875 1 87.62 663 ILE B N 1
ATOM 10762 C CA . ILE B 1 663 ? -28.438 -16.062 -10.664 1 87.62 663 ILE B CA 1
ATOM 10763 C C . ILE B 1 663 ? -28.531 -15.07 -9.508 1 87.62 663 ILE B C 1
ATOM 10765 O O . ILE B 1 663 ? -29.484 -15.094 -8.734 1 87.62 663 ILE B O 1
ATOM 10769 N N . GLY B 1 664 ? -27.547 -14.227 -9.391 1 91.31 664 GLY B N 1
ATOM 10770 C CA . GLY B 1 664 ? -27.422 -13.32 -8.258 1 91.31 664 GLY B CA 1
ATOM 10771 C C . GLY B 1 664 ? -28.469 -12.219 -8.258 1 91.31 664 GLY B C 1
ATOM 10772 O O . GLY B 1 664 ? -28.938 -11.805 -7.195 1 91.31 664 GLY B O 1
ATOM 10773 N N . PHE B 1 665 ? -28.891 -11.742 -9.461 1 92.06 665 PHE B N 1
ATOM 10774 C CA . PHE B 1 665 ? -29.812 -10.625 -9.539 1 92.06 665 PHE B CA 1
ATOM 10775 C C . PHE B 1 665 ? -31.188 -11.016 -8.992 1 92.06 665 PHE B C 1
ATOM 10777 O O . PHE B 1 665 ? -31.75 -10.297 -8.164 1 92.06 665 PHE B O 1
ATOM 10784 N N . PRO B 1 666 ? -31.719 -12.141 -9.414 1 93.44 666 PRO B N 1
ATOM 10785 C CA . PRO B 1 666 ? -33 -12.555 -8.844 1 93.44 666 PRO B CA 1
ATOM 10786 C C . PRO B 1 666 ? -32.938 -12.805 -7.336 1 93.44 666 PRO B C 1
ATOM 10788 O O . PRO B 1 666 ? -33.875 -12.531 -6.613 1 93.44 666 PRO B O 1
ATOM 10791 N N . VAL B 1 667 ? -31.875 -13.359 -6.906 1 94.62 667 VAL B N 1
ATOM 10792 C CA . VAL B 1 667 ? -31.688 -13.586 -5.477 1 94.62 667 VAL B CA 1
ATOM 10793 C C . VAL B 1 667 ? -31.703 -12.25 -4.734 1 94.62 667 VAL B C 1
ATOM 10795 O O . VAL B 1 667 ? -32.312 -12.133 -3.672 1 94.62 667 VAL B O 1
ATOM 10798 N N . THR B 1 668 ? -30.953 -11.266 -5.273 1 95.81 668 THR B N 1
ATOM 10799 C CA . THR B 1 668 ? -30.891 -9.938 -4.668 1 95.81 668 THR B CA 1
ATOM 10800 C C . THR B 1 668 ? -32.281 -9.312 -4.594 1 95.81 668 THR B C 1
ATOM 10802 O O . THR B 1 668 ? -32.688 -8.781 -3.555 1 95.81 668 THR B O 1
ATOM 10805 N N . LEU B 1 669 ? -33.062 -9.438 -5.672 1 95.69 669 LEU B N 1
ATOM 10806 C CA . LEU B 1 669 ? -34.406 -8.867 -5.707 1 95.69 669 LEU B CA 1
ATOM 10807 C C . LEU B 1 669 ? -35.312 -9.539 -4.684 1 95.69 669 LEU B C 1
ATOM 10809 O O . LEU B 1 669 ? -36.062 -8.867 -3.982 1 95.69 669 LEU B O 1
ATOM 10813 N N . ALA B 1 670 ? -35.219 -10.805 -4.594 1 96.19 670 ALA B N 1
ATOM 10814 C CA . ALA B 1 670 ? -36.062 -11.562 -3.666 1 96.19 670 ALA B CA 1
ATOM 10815 C C . ALA B 1 670 ? -35.719 -11.234 -2.217 1 96.19 670 ALA B C 1
ATOM 10817 O O . ALA B 1 670 ? -36.594 -11.055 -1.384 1 96.19 670 ALA B O 1
ATOM 10818 N N . THR B 1 671 ? -34.469 -11.203 -1.914 1 97.06 671 THR B N 1
ATOM 10819 C CA . THR B 1 671 ? -34.031 -10.93 -0.543 1 97.06 671 THR B CA 1
ATOM 10820 C C . THR B 1 671 ? -34.344 -9.492 -0.149 1 97.06 671 THR B C 1
ATOM 10822 O O . THR B 1 671 ? -34.75 -9.227 0.991 1 97.06 671 THR B O 1
ATOM 10825 N N . LEU B 1 672 ? -34.188 -8.555 -1.082 1 96.75 672 LEU B N 1
ATOM 10826 C CA . LEU B 1 672 ? -34.531 -7.156 -0.802 1 96.75 672 LEU B CA 1
ATOM 10827 C C . LEU B 1 672 ? -36.031 -6.98 -0.56 1 96.75 672 LEU B C 1
ATOM 10829 O O . LEU B 1 672 ? -36.438 -6.207 0.309 1 96.75 672 LEU B O 1
ATOM 10833 N N . LEU B 1 673 ? -36.812 -7.664 -1.338 1 96.75 673 LEU B N 1
ATOM 10834 C CA . LEU B 1 673 ? -38.25 -7.57 -1.187 1 96.75 673 LEU B CA 1
ATOM 10835 C C . LEU B 1 673 ? -38.688 -8.07 0.185 1 96.75 673 LEU B C 1
ATOM 10837 O O . LEU B 1 673 ? -39.469 -7.406 0.879 1 96.75 673 LEU B O 1
ATOM 10841 N N . ILE B 1 674 ? -38.188 -9.18 0.548 1 96.56 674 ILE B N 1
ATOM 10842 C CA . ILE B 1 674 ? -38.594 -9.797 1.807 1 96.56 674 ILE B CA 1
ATOM 10843 C C . ILE B 1 674 ? -38.094 -8.953 2.979 1 96.56 674 ILE B C 1
ATOM 10845 O O . ILE B 1 674 ? -38.781 -8.805 3.988 1 96.56 674 ILE B O 1
ATOM 10849 N N . SER B 1 675 ? -36.875 -8.484 2.949 1 96.06 675 SER B N 1
ATOM 10850 C CA . SER B 1 675 ? -36.312 -7.68 4.035 1 96.06 675 SER B CA 1
ATOM 10851 C C . SER B 1 675 ? -37.031 -6.344 4.16 1 96.06 675 SER B C 1
ATOM 10853 O O . SER B 1 675 ? -37.25 -5.848 5.27 1 96.06 675 SER B O 1
ATOM 10855 N N . THR B 1 676 ? -37.406 -5.785 2.996 1 96.38 676 THR B N 1
ATOM 10856 C CA . THR B 1 676 ? -38.156 -4.539 3.021 1 96.38 676 THR B CA 1
ATOM 10857 C C . THR B 1 676 ? -39.531 -4.758 3.637 1 96.38 676 THR B C 1
ATOM 10859 O O . THR B 1 676 ? -40 -3.939 4.43 1 96.38 676 THR B O 1
ATOM 10862 N N . MET B 1 677 ? -40.188 -5.82 3.254 1 96.19 677 MET B N 1
ATOM 10863 C CA . MET B 1 677 ? -41.5 -6.152 3.834 1 96.19 677 MET B CA 1
ATOM 10864 C C . MET B 1 677 ? -41.375 -6.367 5.34 1 96.19 677 MET B C 1
ATOM 10866 O O . MET B 1 677 ? -42.25 -5.93 6.102 1 96.19 677 MET B O 1
ATOM 10870 N N . TYR B 1 678 ? -40.344 -7.016 5.715 1 96.38 678 TYR B N 1
ATOM 10871 C CA . TYR B 1 678 ? -40.094 -7.242 7.137 1 96.38 678 TYR B CA 1
ATOM 10872 C C . TYR B 1 678 ? -39.938 -5.926 7.883 1 96.38 678 TYR B C 1
ATOM 10874 O O . TYR B 1 678 ? -40.531 -5.723 8.938 1 96.38 678 TYR B O 1
ATOM 10882 N N . LEU B 1 679 ? -39.125 -4.996 7.344 1 95.44 679 LEU B N 1
ATOM 10883 C CA . LEU B 1 679 ? -38.906 -3.717 8 1 95.44 679 LEU B CA 1
ATOM 10884 C C . LEU B 1 679 ? -40.188 -2.891 8.055 1 95.44 679 LEU B C 1
ATOM 10886 O O . LEU B 1 679 ? -40.438 -2.209 9.055 1 95.44 679 LEU B O 1
ATOM 10890 N N . MET B 1 680 ? -41 -2.992 6.992 1 94.38 680 MET B N 1
ATOM 10891 C CA . MET B 1 680 ? -42.281 -2.262 6.973 1 94.38 680 MET B CA 1
ATOM 10892 C C . MET B 1 680 ? -43.219 -2.797 8.039 1 94.38 680 MET B C 1
ATOM 10894 O O . MET B 1 680 ? -43.906 -2.021 8.727 1 94.38 680 MET B O 1
ATOM 10898 N N . PHE B 1 681 ? -43.219 -4.055 8.172 1 94.06 681 PHE B N 1
ATOM 10899 C CA . PHE B 1 681 ? -44.062 -4.672 9.172 1 94.06 681 PHE B CA 1
ATOM 10900 C C . PHE B 1 681 ? -43.562 -4.367 10.578 1 94.06 681 PHE B C 1
ATOM 10902 O O . PHE B 1 681 ? -44.375 -4.047 11.469 1 94.06 681 PHE B O 1
ATOM 10909 N N . ALA B 1 682 ? -42.312 -4.438 10.836 1 93 682 ALA B N 1
ATOM 10910 C CA . ALA B 1 682 ? -41.719 -4.277 12.156 1 93 682 ALA B CA 1
ATOM 10911 C C . ALA B 1 682 ? -41.812 -2.828 12.633 1 93 682 ALA B C 1
ATOM 10913 O O . ALA B 1 682 ? -42 -2.568 13.82 1 93 682 ALA B O 1
ATOM 10914 N N . HIS B 1 683 ? -41.719 -1.862 11.68 1 91.44 683 HIS B N 1
ATOM 10915 C CA . HIS B 1 683 ? -41.562 -0.485 12.133 1 91.44 683 HIS B CA 1
ATOM 10916 C C . HIS B 1 683 ? -42.812 0.33 11.836 1 91.44 683 HIS B C 1
ATOM 10918 O O . HIS B 1 683 ? -43.062 1.364 12.469 1 91.44 683 HIS B O 1
ATOM 10924 N N . LEU B 1 684 ? -43.656 -0.096 10.875 1 89.75 684 LEU B N 1
ATOM 10925 C CA . LEU B 1 684 ? -44.875 0.642 10.594 1 89.75 684 LEU B CA 1
ATOM 10926 C C . LEU B 1 684 ? -46.031 0.062 11.375 1 89.75 684 LEU B C 1
ATOM 10928 O O . LEU B 1 684 ? -46.938 0.8 11.805 1 89.75 684 LEU B O 1
ATOM 10932 N N . VAL B 1 685 ? -46 -1.222 11.57 1 88.19 685 VAL B N 1
ATOM 10933 C CA . VAL B 1 685 ? -47.125 -1.874 12.242 1 88.19 685 VAL B CA 1
ATOM 10934 C C . VAL B 1 685 ? -46.812 -2.01 13.734 1 88.19 685 VAL B C 1
ATOM 10936 O O . VAL B 1 685 ? -47.656 -1.665 14.578 1 88.19 685 VAL B O 1
ATOM 10939 N N . PHE B 1 686 ? -45.562 -2.482 14.125 1 88.56 686 PHE B N 1
ATOM 10940 C CA . PHE B 1 686 ? -45.25 -2.768 15.516 1 88.56 686 PHE B CA 1
ATOM 10941 C C . PHE B 1 686 ? -44.5 -1.603 16.141 1 88.56 686 PHE B C 1
ATOM 10943 O O . PHE B 1 686 ? -44.312 -1.558 17.359 1 88.56 686 PHE B O 1
ATOM 10950 N N . ASN B 1 687 ? -43.969 -0.603 15.359 1 84.06 687 ASN B N 1
ATOM 10951 C CA . ASN B 1 687 ? -43.219 0.557 15.828 1 84.06 687 ASN B CA 1
ATOM 10952 C C . ASN B 1 687 ? -42.031 0.145 16.703 1 84.06 687 ASN B C 1
ATOM 10954 O O . ASN B 1 687 ? -41.875 0.665 17.812 1 84.06 687 ASN B O 1
ATOM 10958 N N . TRP B 1 688 ? -41.344 -0.842 16.297 1 82.88 688 TRP B N 1
ATOM 10959 C CA . TRP B 1 688 ? -40.188 -1.345 17.031 1 82.88 688 TRP B CA 1
ATOM 10960 C C . TRP B 1 688 ? -38.969 -0.438 16.812 1 82.88 688 TRP B C 1
ATOM 10962 O O . TRP B 1 688 ? -38 -0.845 16.188 1 82.88 688 TRP B O 1
ATOM 10972 N N . HIS B 1 689 ? -39.094 0.765 17.188 1 77.44 689 HIS B N 1
ATOM 10973 C CA . HIS B 1 689 ? -37.969 1.689 17.094 1 77.44 689 HIS B CA 1
ATOM 10974 C C . HIS B 1 689 ? -38.062 2.783 18.141 1 77.44 689 HIS B C 1
ATOM 10976 O O . HIS B 1 689 ? -39.094 2.973 18.75 1 77.44 689 HIS B O 1
ATOM 10982 N N . GLY B 1 690 ? -36.875 3.24 18.484 1 67.19 690 GLY B N 1
ATOM 10983 C CA . GLY B 1 690 ? -36.812 4.344 19.422 1 67.19 690 GLY B CA 1
ATOM 10984 C C . GLY B 1 690 ? -37.125 5.688 18.797 1 67.19 690 GLY B C 1
ATOM 10985 O O . GLY B 1 690 ? -37.719 5.746 17.719 1 67.19 690 GLY B O 1
ATOM 10986 N N . THR B 1 691 ? -36.812 6.707 19.5 1 64.5 691 THR B N 1
ATOM 10987 C CA . THR B 1 691 ? -37.125 8.078 19.109 1 64.5 691 THR B CA 1
ATOM 10988 C C . THR B 1 691 ? -36.094 8.602 18.094 1 64.5 691 THR B C 1
ATOM 10990 O O . THR B 1 691 ? -35.125 7.914 17.781 1 64.5 691 THR B O 1
ATOM 10993 N N . SER B 1 692 ? -36.344 9.57 17.375 1 60.84 692 SER B N 1
ATOM 10994 C CA . SER B 1 692 ? -35.469 10.242 16.438 1 60.84 692 SER B CA 1
ATOM 10995 C C . SER B 1 692 ? -34.156 10.68 17.109 1 60.84 692 SER B C 1
ATOM 10997 O O . SER B 1 692 ? -34.094 10.742 18.344 1 60.84 692 SER B O 1
ATOM 10999 N N . VAL B 1 693 ? -33.125 10.648 16.375 1 56.06 693 VAL B N 1
ATOM 11000 C CA . VAL B 1 693 ? -31.812 11.062 16.891 1 56.06 693 VAL B CA 1
ATOM 11001 C C . VAL B 1 693 ? -31.953 12.406 17.609 1 56.06 693 VAL B C 1
ATOM 11003 O O . VAL B 1 693 ? -31.141 12.742 18.469 1 56.06 693 VAL B O 1
ATOM 11006 N N . GLN B 1 694 ? -33.031 13.258 17.234 1 49.09 694 GLN B N 1
ATOM 11007 C CA . GLN B 1 694 ? -33.312 14.562 17.844 1 49.09 694 GLN B CA 1
ATOM 11008 C C . GLN B 1 694 ? -33.844 14.414 19.266 1 49.09 694 GLN B C 1
ATOM 11010 O O . GLN B 1 694 ? -33.688 15.32 20.094 1 49.09 694 GLN B O 1
ATOM 11015 N N . SER B 1 695 ? -34.562 13.258 19.625 1 43.44 695 SER B N 1
ATOM 11016 C CA . SER B 1 695 ? -35.188 13.234 20.922 1 43.44 695 SER B CA 1
ATOM 11017 C C . SER B 1 695 ? -34.25 12.742 22.016 1 43.44 695 SER B C 1
ATOM 11019 O O . SER B 1 695 ? -33.406 11.867 21.766 1 43.44 695 SER B O 1
#

InterPro domains:
  IPR004680 Citrate transporter-like domain [PF03600] (210-626)
  IPR051475 Diverse Ion Transporter [PTHR43568] (17-689)

Radius of gyration: 33.75 Å; Cα contacts (8 Å, |Δi|>4): 2285; chains: 2; bounding box: 90×103×98 Å